Protein AF-0000000067870911 (afdb_homodimer)

Structure (mmCIF, N/CA/C/O backbone):
data_AF-0000000067870911-model_v1
#
loop_
_entity.id
_entity.type
_entity.pdbx_description
1 polymer 'Stimulated by Retinoic acid gene 6 protein-like isoform X3'
#
loop_
_atom_site.group_PDB
_atom_site.id
_atom_site.type_symbol
_atom_site.label_atom_id
_atom_site.label_alt_id
_atom_site.label_comp_id
_atom_site.label_asym_id
_atom_site.label_entity_id
_atom_site.label_seq_id
_atom_site.pdbx_PDB_ins_code
_atom_site.Cartn_x
_atom_site.Cartn_y
_atom_site.Cartn_z
_atom_site.occupancy
_atom_site.B_iso_or_equiv
_atom_site.auth_seq_id
_atom_site.auth_comp_id
_atom_site.auth_asym_id
_atom_site.auth_atom_id
_atom_site.pdbx_PDB_model_num
ATOM 1 N N . MET A 1 1 ? 31.891 -39.75 -17.062 1 38.81 1 MET A N 1
ATOM 2 C CA . MET A 1 1 ? 30.891 -39.281 -18.031 1 38.81 1 MET A CA 1
ATOM 3 C C . MET A 1 1 ? 29.5 -39.812 -17.656 1 38.81 1 MET A C 1
ATOM 5 O O . MET A 1 1 ? 29.344 -41 -17.328 1 38.81 1 MET A O 1
ATOM 9 N N . LYS A 1 2 ? 28.625 -38.875 -17.312 1 55.78 2 LYS A N 1
ATOM 10 C CA . LYS A 1 2 ? 27.281 -39.375 -16.984 1 55.78 2 LYS A CA 1
ATOM 11 C C . LYS A 1 2 ? 26.75 -40.281 -18.078 1 55.78 2 LYS A C 1
ATOM 13 O O . LYS A 1 2 ? 26.797 -39.938 -19.266 1 55.78 2 LYS A O 1
ATOM 18 N N . SER A 1 3 ? 26.828 -41.656 -17.906 1 57.19 3 SER A N 1
ATOM 19 C CA . SER A 1 3 ? 26.297 -42.594 -18.875 1 57.19 3 SER A CA 1
ATOM 20 C C . SER A 1 3 ? 24.922 -42.156 -19.391 1 57.19 3 SER A C 1
ATOM 22 O O . SER A 1 3 ? 24.625 -42.281 -20.594 1 57.19 3 SER A O 1
ATOM 24 N N . ILE A 1 4 ? 24.109 -41.656 -18.594 1 63.47 4 ILE A N 1
ATOM 25 C CA . ILE A 1 4 ? 22.797 -41.18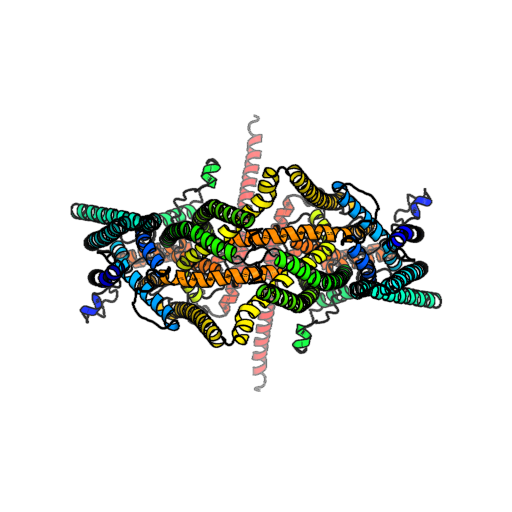8 -19.062 1 63.47 4 ILE A CA 1
ATOM 26 C C . ILE A 1 4 ? 22.75 -39.688 -19.078 1 63.47 4 ILE A C 1
ATOM 28 O O . ILE A 1 4 ? 22.969 -39.031 -18.031 1 63.47 4 ILE A O 1
ATOM 32 N N . ARG A 1 5 ? 22.844 -39.188 -20.203 1 72.69 5 ARG A N 1
ATOM 33 C CA . ARG A 1 5 ? 22.672 -37.75 -20.406 1 72.69 5 ARG A CA 1
ATOM 34 C C . ARG A 1 5 ? 21.203 -37.375 -20.391 1 72.69 5 ARG A C 1
ATOM 36 O O . ARG A 1 5 ? 20.469 -37.656 -21.328 1 72.69 5 ARG A O 1
ATOM 43 N N . MET A 1 6 ? 20.812 -36.875 -19.297 1 75.56 6 MET A N 1
ATOM 44 C CA . MET A 1 6 ? 19.422 -36.5 -19.109 1 75.56 6 MET A CA 1
ATOM 45 C C . MET A 1 6 ? 18.969 -35.531 -20.188 1 75.56 6 MET A C 1
ATOM 47 O O . MET A 1 6 ? 17.812 -35.531 -20.609 1 75.56 6 MET A O 1
ATOM 51 N N . ASP A 1 7 ? 19.859 -34.719 -20.734 1 75.88 7 ASP A N 1
ATOM 52 C CA . ASP A 1 7 ? 19.516 -33.75 -21.781 1 75.88 7 ASP A CA 1
ATOM 53 C C . ASP A 1 7 ? 19.141 -34.469 -23.078 1 75.88 7 ASP A C 1
ATOM 55 O O . ASP A 1 7 ? 18.156 -34.125 -23.719 1 75.88 7 ASP A O 1
ATOM 59 N N . LEU A 1 8 ? 19.922 -35.5 -23.359 1 78.19 8 LEU A N 1
ATOM 60 C CA . LEU A 1 8 ? 19.625 -36.25 -24.562 1 78.19 8 LEU A CA 1
ATOM 61 C C . LEU A 1 8 ? 18.344 -37.062 -24.375 1 78.19 8 LEU A C 1
ATOM 63 O O . LEU A 1 8 ? 17.562 -37.25 -25.328 1 78.19 8 LEU A O 1
ATOM 67 N N . PHE A 1 9 ? 18.172 -37.562 -23.172 1 85.06 9 PHE A N 1
ATOM 68 C CA . PHE A 1 9 ? 16.969 -38.344 -22.906 1 85.06 9 PHE A CA 1
ATOM 69 C C . PHE A 1 9 ? 15.719 -37.5 -23.094 1 85.06 9 PHE A C 1
ATOM 71 O O . PHE A 1 9 ? 14.727 -37.969 -23.656 1 85.06 9 PHE A O 1
ATOM 78 N N . VAL A 1 10 ? 15.781 -36.25 -22.672 1 81.94 10 VAL A N 1
ATOM 79 C CA . VAL A 1 10 ? 14.625 -35.375 -22.812 1 81.94 10 VAL A CA 1
ATOM 80 C C . VAL A 1 10 ? 14.352 -35.094 -24.281 1 81.94 10 VAL A C 1
ATOM 82 O O . VAL A 1 10 ? 13.195 -35.094 -24.719 1 81.94 10 VAL A O 1
ATOM 85 N N . HIS A 1 11 ? 15.375 -35 -25.125 1 84.31 11 HIS A N 1
ATOM 86 C CA . HIS A 1 11 ? 15.188 -34.781 -26.547 1 84.31 11 HIS A CA 1
ATOM 87 C C . HIS A 1 11 ? 14.656 -36.031 -27.25 1 84.31 11 HIS A C 1
ATOM 89 O O . HIS A 1 11 ? 13.781 -35.938 -28.109 1 84.31 11 HIS A O 1
ATOM 95 N N . VAL A 1 12 ? 15.109 -37.156 -26.75 1 86.75 12 VAL A N 1
ATOM 96 C CA . VAL A 1 12 ? 14.719 -38.406 -27.406 1 86.75 12 VAL A CA 1
ATOM 97 C C . VAL A 1 12 ? 13.32 -38.812 -26.938 1 86.75 12 VAL A C 1
ATOM 99 O O . VAL A 1 12 ? 12.594 -39.469 -27.672 1 86.75 12 VAL A O 1
ATOM 102 N N . SER A 1 13 ? 12.961 -38.406 -25.781 1 90.12 13 SER A N 1
ATOM 103 C CA . SER A 1 13 ? 11.648 -38.781 -25.25 1 90.12 13 SER A CA 1
ATOM 104 C C . SER A 1 13 ? 10.531 -38.094 -26.016 1 90.12 13 SER A C 1
ATOM 106 O O . SER A 1 13 ? 9.359 -38.438 -25.875 1 90.12 13 SER A O 1
ATOM 108 N N . LEU A 1 14 ? 10.898 -37.125 -26.953 1 91.69 14 LEU A N 1
ATOM 109 C CA . LEU A 1 14 ? 9.906 -36.438 -27.781 1 91.69 14 LEU A CA 1
ATOM 110 C C . LEU A 1 14 ? 9.25 -37.406 -28.75 1 91.69 14 LEU A C 1
ATOM 112 O O . LEU A 1 14 ? 8.055 -37.312 -29.031 1 91.69 14 LEU A O 1
ATOM 116 N N . ILE A 1 15 ? 9.938 -38.406 -29.141 1 92.5 15 ILE A N 1
ATOM 117 C CA . ILE A 1 15 ? 9.445 -39.344 -30.156 1 92.5 15 ILE A CA 1
ATOM 118 C C . ILE A 1 15 ? 8.352 -40.219 -29.562 1 92.5 15 ILE A C 1
ATOM 120 O O . ILE A 1 15 ? 7.215 -40.219 -30.047 1 92.5 15 ILE A O 1
ATOM 124 N N . PRO A 1 16 ? 8.664 -40.906 -28.469 1 93.25 16 PRO A N 1
ATOM 125 C CA . PRO A 1 16 ? 7.566 -41.688 -27.906 1 93.25 16 PRO A CA 1
ATOM 126 C C . PRO A 1 16 ? 6.406 -40.812 -27.422 1 93.25 16 PRO A C 1
ATOM 128 O O . PRO A 1 16 ? 5.254 -41.25 -27.453 1 93.25 16 PRO A O 1
ATOM 131 N N . ALA A 1 17 ? 6.656 -39.688 -26.984 1 94.19 17 ALA A N 1
ATOM 132 C CA . ALA A 1 17 ? 5.582 -38.812 -26.516 1 94.19 17 ALA A CA 1
ATOM 133 C C . ALA A 1 17 ? 4.625 -38.469 -27.641 1 94.19 17 ALA A C 1
ATOM 135 O O . ALA A 1 17 ? 3.404 -38.531 -27.469 1 94.19 17 ALA A O 1
ATOM 136 N N . VAL A 1 18 ? 5.164 -38.062 -28.812 1 93.75 18 VAL A N 1
ATOM 137 C CA . VAL A 1 18 ? 4.336 -37.719 -29.953 1 93.75 18 VAL A CA 1
ATOM 138 C C . VAL A 1 18 ? 3.613 -38.969 -30.469 1 93.75 18 VAL A C 1
ATOM 140 O O . VAL A 1 18 ? 2.441 -38.906 -30.859 1 93.75 18 VAL A O 1
ATOM 143 N N . LEU A 1 19 ? 4.211 -40.125 -30.406 1 93.5 19 LEU A N 1
ATOM 144 C CA . LEU A 1 19 ? 3.594 -41.344 -30.875 1 93.5 19 LEU A CA 1
ATOM 145 C C . LEU A 1 19 ? 2.412 -41.75 -29.984 1 93.5 19 LEU A C 1
ATOM 147 O O . LEU A 1 19 ? 1.354 -42.125 -30.484 1 93.5 19 LEU A O 1
ATOM 151 N N . ILE A 1 20 ? 2.625 -41.594 -28.719 1 93.19 20 ILE A N 1
ATOM 152 C CA . ILE A 1 20 ? 1.547 -41.938 -27.781 1 93.19 20 ILE A CA 1
ATOM 153 C C . ILE A 1 20 ? 0.384 -40.969 -27.984 1 93.19 20 ILE A C 1
ATOM 155 O O . ILE A 1 20 ? -0.781 -41.375 -27.969 1 93.19 20 ILE A O 1
ATOM 159 N N . THR A 1 21 ? 0.7 -39.688 -28.156 1 90.62 21 THR A N 1
ATOM 160 C CA . THR A 1 21 ? -0.348 -38.688 -28.328 1 90.62 21 THR A CA 1
ATOM 161 C C . THR A 1 21 ? -1.117 -38.938 -29.625 1 90.62 21 THR A C 1
ATOM 163 O O . THR A 1 21 ? -2.342 -38.812 -29.656 1 90.62 21 THR A O 1
ATOM 166 N N . VAL A 1 22 ? -0.418 -39.344 -30.656 1 89.5 22 VAL A N 1
ATOM 167 C CA . VAL A 1 22 ? -1.066 -39.594 -31.938 1 89.5 22 VAL A CA 1
ATOM 168 C C . VAL A 1 22 ? -1.899 -40.875 -31.844 1 89.5 22 VAL A C 1
ATOM 170 O O . VAL A 1 22 ? -3.006 -40.938 -32.375 1 89.5 22 VAL A O 1
ATOM 173 N N . LEU A 1 23 ? -1.433 -41.844 -31.109 1 90.06 23 LEU A N 1
ATOM 174 C CA . LEU A 1 23 ? -2.174 -43.062 -30.938 1 90.06 23 LEU A CA 1
ATOM 175 C C . LEU A 1 23 ? -3.467 -42.812 -30.156 1 90.06 23 LEU A C 1
ATOM 177 O O . LEU A 1 23 ? -4.52 -43.344 -30.531 1 90.06 23 LEU A O 1
ATOM 181 N N . LEU A 1 24 ? -3.312 -42.062 -29.141 1 89.75 24 LEU A N 1
ATOM 182 C CA . LEU A 1 24 ? -4.504 -41.781 -28.359 1 89.75 24 LEU A CA 1
ATOM 183 C C . LEU A 1 24 ? -5.484 -40.906 -29.156 1 89.75 24 LEU A C 1
ATOM 185 O O . LEU A 1 24 ? -6.699 -41.062 -29 1 89.75 24 LEU A O 1
ATOM 189 N N . SER A 1 25 ? -4.969 -40 -29.984 1 87.25 25 SER A N 1
ATOM 190 C CA . SER A 1 25 ? -5.828 -39.188 -30.844 1 87.25 25 SER A CA 1
ATOM 191 C C . SER A 1 25 ? -6.566 -40.031 -31.859 1 87.25 25 SER A C 1
ATOM 193 O O . SER A 1 25 ? -7.707 -39.75 -32.219 1 87.25 25 SER A O 1
ATOM 195 N N . TYR A 1 26 ? -5.945 -41.094 -32.219 1 83.88 26 TYR A N 1
ATOM 196 C CA . TYR A 1 26 ? -6.547 -41.969 -33.219 1 83.88 26 TYR A CA 1
ATOM 197 C C . TYR A 1 26 ? -7.691 -42.781 -32.594 1 83.88 26 TYR A C 1
ATOM 199 O O . TYR A 1 26 ? -8.719 -43 -33.25 1 83.88 26 TYR A O 1
ATOM 207 N N . VAL A 1 27 ? -7.555 -43.094 -31.375 1 82 27 VAL A N 1
ATOM 208 C CA . VAL A 1 27 ? -8.562 -43.906 -30.719 1 82 27 VAL A CA 1
ATOM 209 C C . VAL A 1 27 ? -9.75 -43.031 -30.297 1 82 27 VAL A C 1
ATOM 211 O O . VAL A 1 27 ? -10.883 -43.531 -30.234 1 82 27 VAL A O 1
ATOM 214 N N . GLN A 1 28 ? -9.438 -41.812 -29.969 1 76.12 28 GLN A N 1
ATOM 215 C CA . GLN A 1 28 ? -10.523 -40.938 -29.547 1 76.12 28 GLN A CA 1
ATOM 216 C C . GLN A 1 28 ? -11.391 -40.531 -30.734 1 76.12 28 GLN A C 1
ATOM 218 O O . GLN A 1 28 ? -10.898 -39.969 -31.703 1 76.12 28 GLN A O 1
ATOM 223 N N . ARG A 1 29 ? -12.586 -41.219 -30.922 1 61.47 29 ARG A N 1
ATOM 224 C CA . ARG A 1 29 ? -13.492 -41 -32.062 1 61.47 29 ARG A CA 1
ATOM 225 C C . ARG A 1 29 ? -14.164 -39.625 -31.953 1 61.47 29 ARG A C 1
ATOM 227 O O . ARG A 1 29 ? -14.484 -39.188 -30.844 1 61.47 29 ARG A O 1
ATOM 234 N N . ARG A 1 30 ? -13.914 -38.75 -32.906 1 59.59 30 ARG A N 1
ATOM 235 C CA . ARG A 1 30 ? -14.617 -37.469 -32.969 1 59.59 30 ARG A CA 1
ATOM 236 C C . ARG A 1 30 ? -16.125 -37.688 -32.906 1 59.59 30 ARG A C 1
ATOM 238 O O . ARG A 1 30 ? -16.656 -38.562 -33.562 1 59.59 30 ARG A O 1
ATOM 245 N N . ALA A 1 31 ? -16.703 -37.312 -31.719 1 53.41 31 ALA A N 1
ATOM 246 C CA . ALA A 1 31 ? -18.156 -37.375 -31.688 1 53.41 31 ALA A CA 1
ATOM 247 C C . ALA A 1 31 ? -18.766 -36.625 -32.875 1 53.41 31 ALA A C 1
ATOM 249 O O . ALA A 1 31 ? -18.578 -35.438 -33.031 1 53.41 31 ALA A O 1
ATOM 250 N N . SER A 1 32 ? -18.469 -36.969 -34.062 1 47.38 32 SER A N 1
ATOM 251 C CA . SER A 1 32 ? -19.094 -36.219 -35.156 1 47.38 32 SER A CA 1
ATOM 252 C C . SER A 1 32 ? -20.578 -36 -34.875 1 47.38 32 SER A C 1
ATOM 254 O O . SER A 1 32 ? -21.328 -36.938 -34.656 1 47.38 32 SER A O 1
ATOM 256 N N . LEU A 1 33 ? -20.875 -34.938 -34.188 1 45 33 LEU A N 1
ATOM 257 C CA . LEU A 1 33 ? -22.297 -34.594 -34.25 1 45 33 LEU A CA 1
ATOM 258 C C . LEU A 1 33 ? -22.859 -34.844 -35.625 1 45 33 LEU A C 1
ATOM 260 O O . LEU A 1 33 ? -23.984 -35.312 -35.781 1 45 33 LEU A O 1
ATOM 264 N N . LEU A 1 34 ? -22.438 -33.875 -36.719 1 43.34 34 LEU A N 1
ATOM 265 C CA . LEU A 1 34 ? -23.234 -33.719 -37.906 1 43.34 34 LEU A CA 1
ATOM 266 C C . LEU A 1 34 ? -23.109 -34.969 -38.812 1 43.34 34 LEU A C 1
ATOM 268 O O . LEU A 1 34 ? -22 -35.406 -39.125 1 43.34 34 LEU A O 1
ATOM 272 N N . LYS A 1 35 ? -24.125 -35.844 -38.906 1 41.19 35 LYS A N 1
ATOM 273 C CA . LYS A 1 35 ? -24.453 -36.844 -39.906 1 41.19 35 LYS A CA 1
ATOM 274 C C . LYS A 1 35 ? -23.891 -36.469 -41.281 1 41.19 35 LYS A C 1
ATOM 276 O O . LYS A 1 35 ? -23.641 -37.344 -42.094 1 41.19 35 LYS A O 1
ATOM 281 N N . THR A 1 36 ? -23.938 -35.125 -41.688 1 37.72 36 THR A N 1
ATOM 282 C CA . THR A 1 36 ? -23.812 -34.844 -43.125 1 37.72 36 THR A CA 1
ATOM 283 C C . THR A 1 36 ? -22.359 -35.031 -43.562 1 37.72 36 THR A C 1
ATOM 285 O O . THR A 1 36 ? -22.109 -35.25 -44.75 1 37.72 36 THR A O 1
ATOM 288 N N . THR A 1 37 ? -21.375 -34.469 -42.969 1 40.31 37 THR A N 1
ATOM 289 C CA . THR A 1 37 ? -20.109 -34.594 -43.719 1 40.31 37 THR A CA 1
ATOM 290 C C . THR A 1 37 ? -19.531 -35.969 -43.594 1 40.31 37 THR A C 1
ATOM 292 O O . THR A 1 37 ? -18.812 -36.281 -42.625 1 40.31 37 THR A O 1
ATOM 295 N N . ASP A 1 38 ? -20.156 -37.062 -43.781 1 40.19 38 ASP A N 1
ATOM 296 C CA . ASP A 1 38 ? -19.859 -38.5 -43.938 1 40.19 38 ASP A CA 1
ATOM 297 C C . ASP A 1 38 ? -18.656 -38.688 -44.844 1 40.19 38 ASP A C 1
ATOM 299 O O . ASP A 1 38 ? -18.266 -39.844 -45.125 1 40.19 38 ASP A O 1
ATOM 303 N N . LYS A 1 39 ? -18.297 -37.781 -45.75 1 41.12 39 LYS A N 1
ATOM 304 C CA . LYS A 1 39 ? -17.531 -38.344 -46.844 1 41.12 39 LYS A CA 1
ATOM 305 C C . LYS A 1 39 ? -16.094 -38.625 -46.438 1 41.12 39 LYS A C 1
ATOM 307 O O . LYS A 1 39 ? -15.438 -39.5 -47.031 1 41.12 39 LYS A O 1
ATOM 312 N N . LEU A 1 40 ? -15.266 -37.594 -46.125 1 42.31 40 LEU A N 1
ATOM 313 C CA . LEU A 1 40 ? -13.867 -38 -46.062 1 42.31 40 LEU A CA 1
ATOM 314 C C . LEU A 1 40 ? -13.57 -38.812 -44.812 1 42.31 40 LEU A C 1
ATOM 316 O O . LEU A 1 40 ? -13.852 -38.375 -43.719 1 42.31 40 LEU A O 1
ATOM 320 N N . PRO A 1 41 ? -13.25 -40.125 -44.906 1 43.28 41 PRO A N 1
ATOM 321 C CA . PRO A 1 41 ? -13.031 -41.125 -43.844 1 43.28 41 PRO A CA 1
ATOM 322 C C . PRO A 1 41 ? -12.016 -40.656 -42.812 1 43.28 41 PRO A C 1
ATOM 324 O O . PRO A 1 41 ? -12.109 -41.031 -41.625 1 43.28 41 PRO A O 1
ATOM 327 N N . LEU A 1 42 ? -10.844 -40.188 -43.344 1 45 42 LEU A N 1
ATOM 328 C CA . LEU A 1 42 ? -9.719 -39.875 -42.469 1 45 42 LEU A CA 1
ATOM 329 C C . LEU A 1 42 ? -10.094 -38.781 -41.469 1 45 42 LEU A C 1
ATOM 331 O O . LEU A 1 42 ? -9.453 -38.656 -40.438 1 45 42 LEU A O 1
ATOM 335 N N . SER A 1 43 ? -10.734 -37.75 -41.938 1 48.16 43 SER A N 1
ATOM 336 C CA . SER A 1 43 ? -11.023 -36.5 -41.25 1 48.16 43 SER A CA 1
ATOM 337 C C . SER A 1 43 ? -11.828 -36.719 -40 1 48.16 43 SER A C 1
ATOM 339 O O . SER A 1 43 ? -11.844 -35.875 -39.094 1 48.16 43 SER A O 1
ATOM 341 N N . LYS A 1 44 ? -12.594 -37.906 -39.844 1 52 44 LYS A N 1
ATOM 342 C CA . LYS A 1 44 ? -13.5 -38.25 -38.75 1 52 44 LYS A CA 1
ATOM 343 C C . LYS A 1 44 ? -12.734 -38.875 -37.594 1 52 44 LYS A C 1
ATOM 345 O O . LYS A 1 44 ? -13.297 -39.062 -36.5 1 52 44 LYS A O 1
ATOM 350 N N . LYS A 1 45 ? -11.391 -39.219 -37.844 1 58.5 45 LYS A N 1
ATOM 351 C CA . LYS A 1 45 ? -10.859 -40.219 -36.906 1 58.5 45 LYS A CA 1
ATOM 352 C C . LYS A 1 45 ? -10.023 -39.562 -35.812 1 58.5 45 LYS A C 1
ATOM 354 O O . LYS A 1 45 ? -10 -40.031 -34.688 1 58.5 45 LYS A O 1
ATOM 359 N N . PHE A 1 46 ? -9.258 -38.406 -36.156 1 63.59 46 PHE A N 1
ATOM 360 C CA . PHE A 1 46 ? -8.383 -37.969 -35.094 1 63.59 46 PHE A CA 1
ATOM 361 C C . PHE A 1 46 ? -9.086 -36.938 -34.219 1 63.59 46 PHE A C 1
ATOM 363 O O . PHE A 1 46 ? -9.594 -35.938 -34.719 1 63.59 46 PHE A O 1
ATOM 370 N N . GLY A 1 47 ? -9.32 -37.375 -33.094 1 73.12 47 GLY A N 1
ATOM 371 C CA . GLY A 1 47 ? -9.859 -36.438 -32.094 1 73.12 47 GLY A CA 1
ATOM 372 C C . GLY A 1 47 ? -8.781 -35.688 -31.344 1 73.12 47 GLY A C 1
ATOM 373 O O . GLY A 1 47 ? -7.629 -36.094 -31.297 1 73.12 47 GLY A O 1
ATOM 374 N N . ILE A 1 48 ? -8.992 -34.5 -31 1 77.44 48 ILE A N 1
ATOM 375 C CA . ILE A 1 48 ? -8.062 -33.688 -30.203 1 77.44 48 ILE A CA 1
ATOM 376 C C . ILE A 1 48 ? -8.055 -34.219 -28.75 1 77.44 48 ILE A C 1
ATOM 378 O O . ILE A 1 48 ? -9.109 -34.344 -28.125 1 77.44 48 ILE A O 1
ATOM 382 N N . VAL A 1 49 ? -6.871 -34.625 -28.391 1 81.69 49 VAL A N 1
ATOM 383 C CA . VAL A 1 49 ? -6.699 -35.125 -27.031 1 81.69 49 VAL A CA 1
ATOM 384 C C . VAL A 1 49 ? -6.602 -33.938 -26.062 1 81.69 49 VAL A C 1
ATOM 386 O O . VAL A 1 49 ? -5.953 -32.938 -26.359 1 81.69 49 VAL A O 1
ATOM 389 N N . VAL A 1 50 ? -7.383 -34 -25.078 1 83.94 50 VAL A N 1
ATOM 390 C CA . VAL A 1 50 ? -7.344 -32.969 -24.047 1 83.94 50 VAL A CA 1
ATOM 391 C C . VAL A 1 50 ? -6.523 -33.469 -22.844 1 83.94 50 VAL A C 1
ATOM 393 O O . VAL A 1 50 ? -6.832 -34.5 -22.266 1 83.94 50 VAL A O 1
ATOM 396 N N . PRO A 1 51 ? -5.426 -32.781 -22.609 1 83.94 51 PRO A N 1
ATOM 397 C CA . PRO A 1 51 ? -4.598 -33.25 -21.484 1 83.94 51 PRO A CA 1
ATOM 398 C C . PRO A 1 51 ? -5.277 -33.031 -20.141 1 83.94 51 PRO A C 1
ATOM 400 O O . PRO A 1 51 ? -5.328 -33.969 -19.328 1 83.94 51 PRO A O 1
ATOM 403 N N . VAL A 1 52 ? -5.699 -31.922 -19.828 1 82.56 52 VAL A N 1
ATOM 404 C CA . VAL A 1 52 ? -6.301 -31.641 -18.531 1 82.56 52 VAL A CA 1
ATOM 405 C C . VAL A 1 52 ? -7.422 -30.625 -18.703 1 82.56 52 VAL A C 1
ATOM 407 O O . VAL A 1 52 ? -7.285 -29.656 -19.453 1 82.56 52 VAL A O 1
ATOM 410 N N . ASN A 1 53 ? -8.484 -30.953 -18.141 1 80.56 53 ASN A N 1
ATOM 411 C CA . ASN A 1 53 ? -9.562 -29.984 -18.047 1 80.56 53 ASN A CA 1
ATOM 412 C C . ASN A 1 53 ? -9.438 -29.125 -16.781 1 80.56 53 ASN A C 1
ATOM 414 O O . ASN A 1 53 ? -9.758 -29.578 -15.688 1 80.56 53 ASN A O 1
ATOM 418 N N . PHE A 1 54 ? -9.109 -27.891 -16.938 1 79.56 54 PHE A N 1
ATOM 419 C CA . PHE A 1 54 ? -8.867 -27 -15.812 1 79.56 54 PHE A CA 1
ATOM 420 C C . PHE A 1 54 ? -10.172 -26.375 -15.328 1 79.56 54 PHE A C 1
ATOM 422 O O . PHE A 1 54 ? -10.234 -25.859 -14.211 1 79.56 54 PHE A O 1
ATOM 429 N N . ILE A 1 55 ? -11.18 -26.281 -15.977 1 76.75 55 ILE A N 1
ATOM 430 C CA . ILE A 1 55 ? -12.367 -25.516 -15.633 1 76.75 55 ILE A CA 1
ATOM 431 C C . ILE A 1 55 ? -13.344 -26.391 -14.844 1 76.75 55 ILE A C 1
ATOM 433 O O . ILE A 1 55 ? -13.828 -25.984 -13.781 1 76.75 55 ILE A O 1
ATOM 437 N N . SER A 1 56 ? -13.711 -27.547 -15.289 1 71.31 56 SER A N 1
ATOM 438 C CA . SER A 1 56 ? -14.828 -28.266 -14.68 1 71.31 56 SER A CA 1
ATOM 439 C C . SER A 1 56 ? -14.438 -29.703 -14.344 1 71.31 56 SER A C 1
ATOM 441 O O . SER A 1 56 ? -15.25 -30.625 -14.469 1 71.31 56 SER A O 1
ATOM 443 N N . SER A 1 57 ? -13.133 -29.797 -13.906 1 75.44 57 SER A N 1
ATOM 444 C CA . SER A 1 57 ? -12.789 -31.188 -13.578 1 75.44 57 SER A CA 1
ATOM 445 C C . SER A 1 57 ? -12.539 -31.359 -12.086 1 75.44 57 SER A C 1
ATOM 447 O O . SER A 1 57 ? -11.836 -30.547 -11.469 1 75.44 57 SER A O 1
ATOM 449 N N . TYR A 1 58 ? -13.328 -32.375 -11.57 1 74.12 58 TYR A N 1
ATOM 450 C CA . TYR A 1 58 ? -13.203 -32.625 -10.141 1 74.12 58 TYR A CA 1
ATOM 451 C C . TYR A 1 58 ? -12.766 -34.062 -9.875 1 74.12 58 TYR A C 1
ATOM 453 O O . TYR A 1 58 ? -12.672 -34.5 -8.719 1 74.12 58 TYR A O 1
ATOM 461 N N . SER A 1 59 ? -12.445 -34.75 -10.984 1 79.12 59 SER A N 1
ATOM 462 C CA . SER A 1 59 ? -12.031 -36.156 -10.781 1 79.12 59 SER A CA 1
ATOM 463 C C . SER A 1 59 ? -10.523 -36.312 -10.953 1 79.12 59 SER A C 1
ATOM 465 O O . SER A 1 59 ? -9.891 -35.531 -11.672 1 79.12 59 SER A O 1
ATOM 467 N N . ASN A 1 60 ? -9.891 -37.25 -10.367 1 82.44 60 ASN A N 1
ATOM 468 C CA . ASN A 1 60 ? -8.461 -37.531 -10.43 1 82.44 60 ASN A CA 1
ATOM 469 C C . ASN A 1 60 ? -7.625 -36.25 -10.273 1 82.44 60 ASN A C 1
ATOM 471 O O . ASN A 1 60 ? -6.672 -36.062 -11.023 1 82.44 60 ASN A O 1
ATOM 475 N N . ARG A 1 61 ? -7.996 -35.469 -9.352 1 87.5 61 ARG A N 1
ATOM 476 C CA . ARG A 1 61 ? -7.332 -34.156 -9.188 1 87.5 61 ARG A CA 1
ATOM 477 C C . ARG A 1 61 ? -5.902 -34.344 -8.688 1 87.5 61 ARG A C 1
ATOM 479 O O . ARG A 1 61 ? -4.988 -33.656 -9.164 1 87.5 61 ARG A O 1
ATOM 486 N N . TRP A 1 62 ? -5.676 -35.281 -7.852 1 89.56 62 TRP A N 1
ATOM 487 C CA . TRP A 1 62 ? -4.352 -35.5 -7.266 1 89.56 62 TRP A CA 1
ATOM 488 C C . TRP A 1 62 ? -3.406 -36.156 -8.266 1 89.56 62 TRP A C 1
ATOM 490 O O . TRP A 1 62 ? -2.195 -35.906 -8.234 1 89.56 62 TRP A O 1
ATOM 500 N N . SER A 1 63 ? -4 -36.969 -9.18 1 92.31 63 SER A N 1
ATOM 501 C CA . SER A 1 63 ? -3.168 -37.562 -10.211 1 92.31 63 SER A CA 1
ATOM 502 C C . SER A 1 63 ? -2.666 -36.531 -11.203 1 92.31 63 SER A C 1
ATOM 504 O O . SER A 1 63 ? -1.512 -36.594 -11.633 1 92.31 63 SER A O 1
ATOM 506 N N . PHE A 1 64 ? -3.518 -35.625 -11.469 1 92 64 PHE A N 1
ATOM 507 C CA . PHE A 1 64 ? -3.08 -34.531 -12.344 1 92 64 PHE A CA 1
ATOM 508 C C . PHE A 1 64 ? -2.049 -33.656 -11.648 1 92 64 PHE A C 1
ATOM 510 O O . PHE A 1 64 ? -1.121 -33.156 -12.289 1 92 64 PHE A O 1
ATOM 517 N N . GLY A 1 65 ? -2.246 -33.469 -10.336 1 91.44 65 GLY A N 1
ATOM 518 C CA . GLY A 1 65 ? -1.248 -32.75 -9.57 1 91.44 65 GLY A CA 1
ATOM 519 C C . GLY A 1 65 ? 0.101 -33.438 -9.531 1 91.44 65 GLY A C 1
ATOM 520 O O . GLY A 1 65 ? 1.142 -32.781 -9.656 1 91.44 65 GLY A O 1
ATOM 521 N N . ALA A 1 66 ? 0.077 -34.719 -9.438 1 93.38 66 ALA A N 1
ATOM 522 C CA . ALA A 1 66 ? 1.315 -35.469 -9.422 1 93.38 66 ALA A CA 1
ATOM 523 C C . ALA A 1 66 ? 1.984 -35.469 -10.797 1 93.38 66 ALA A C 1
ATOM 525 O O . ALA A 1 66 ? 3.213 -35.469 -10.891 1 93.38 66 ALA A O 1
ATOM 526 N N . ALA A 1 67 ? 1.165 -35.469 -11.836 1 92.88 67 ALA A N 1
ATOM 527 C CA . ALA A 1 67 ? 1.735 -35.406 -13.18 1 92.88 67 ALA A CA 1
ATOM 528 C C . ALA A 1 67 ? 2.465 -34.062 -13.391 1 92.88 67 ALA A C 1
ATOM 530 O O . ALA A 1 67 ? 3.551 -34.031 -13.977 1 92.88 67 ALA A O 1
ATOM 531 N N . CYS A 1 68 ? 1.895 -33.031 -12.898 1 90.5 68 CYS A N 1
ATOM 532 C CA . CYS A 1 68 ? 2.551 -31.734 -13 1 90.5 68 CYS A CA 1
ATOM 533 C C . CYS A 1 68 ? 3.781 -31.672 -12.109 1 90.5 68 CYS A C 1
ATOM 535 O O . CYS A 1 68 ? 4.773 -31.016 -12.453 1 90.5 68 CYS A O 1
ATOM 537 N N . GLY A 1 69 ? 3.682 -32.281 -11.008 1 89.25 69 GLY A N 1
ATOM 538 C CA . GLY A 1 69 ? 4.82 -32.312 -10.102 1 89.25 69 GLY A CA 1
ATOM 539 C C . GLY A 1 69 ? 6.016 -33.062 -10.68 1 89.25 69 GLY A C 1
ATOM 540 O O . GLY A 1 69 ? 7.16 -32.688 -10.414 1 89.25 69 GLY A O 1
ATOM 541 N N . ALA A 1 70 ? 5.77 -34 -11.492 1 89.44 70 ALA A N 1
ATOM 542 C CA . ALA A 1 70 ? 6.852 -34.75 -12.125 1 89.44 70 ALA A CA 1
ATOM 543 C C . ALA A 1 70 ? 7.613 -33.875 -13.125 1 89.44 70 ALA A C 1
ATOM 545 O O . ALA A 1 70 ? 8.797 -34.125 -13.391 1 89.44 70 ALA A O 1
ATOM 546 N N . THR A 1 71 ? 6.938 -32.875 -13.633 1 84.5 71 THR A N 1
ATOM 547 C CA . THR A 1 71 ? 7.547 -31.984 -14.625 1 84.5 71 THR A CA 1
ATOM 548 C C . THR A 1 71 ? 8.273 -30.828 -13.945 1 84.5 71 THR A C 1
ATOM 550 O O . THR A 1 71 ? 9.133 -30.188 -14.562 1 84.5 71 THR A O 1
ATOM 553 N N . ALA A 1 72 ? 8.039 -30.609 -12.695 1 80.19 72 ALA A N 1
ATOM 554 C CA . ALA A 1 72 ? 8.445 -29.359 -12.039 1 80.19 72 ALA A CA 1
ATOM 555 C C . ALA A 1 72 ? 9.961 -29.266 -11.938 1 80.19 72 ALA A C 1
ATOM 557 O O . ALA A 1 72 ? 10.539 -28.188 -12.148 1 80.19 72 ALA A O 1
ATOM 558 N N . THR A 1 73 ? 10.625 -30.391 -11.734 1 76.38 73 THR A N 1
ATOM 559 C CA . THR A 1 73 ? 12.078 -30.328 -11.57 1 76.38 73 THR A CA 1
ATOM 560 C C . THR A 1 73 ? 12.758 -30.062 -12.914 1 76.38 73 THR A C 1
ATOM 562 O O . THR A 1 73 ? 13.727 -29.297 -12.977 1 76.38 73 THR A O 1
ATOM 565 N N . THR A 1 74 ? 12.164 -30.609 -13.945 1 76.25 74 THR A N 1
ATOM 566 C CA . THR A 1 74 ? 12.742 -30.375 -15.266 1 76.25 74 THR A CA 1
ATOM 567 C C . THR A 1 74 ? 12.531 -28.922 -15.703 1 76.25 74 THR A C 1
ATOM 569 O O . THR A 1 74 ? 13.414 -28.328 -16.312 1 76.25 74 THR A O 1
ATOM 572 N N . VAL A 1 75 ? 11.453 -28.422 -15.352 1 75.62 75 VAL A N 1
ATOM 573 C CA . VAL A 1 75 ? 11.172 -27.031 -15.711 1 75.62 75 VAL A CA 1
ATOM 574 C C . VAL A 1 75 ? 12.055 -26.094 -14.898 1 75.62 75 VAL A C 1
ATOM 576 O O . VAL A 1 75 ? 12.547 -25.094 -15.414 1 75.62 75 VAL A O 1
ATOM 579 N N . PHE A 1 76 ? 12.25 -26.484 -13.719 1 73.31 76 PHE A N 1
ATOM 580 C CA . PHE A 1 76 ? 13.094 -25.672 -12.852 1 73.31 76 PHE A CA 1
ATOM 581 C C . PHE A 1 76 ? 14.531 -25.656 -13.375 1 73.31 76 PHE A C 1
ATOM 583 O O . PHE A 1 76 ? 15.18 -24.609 -13.375 1 73.31 76 PHE A O 1
ATOM 590 N N . LEU A 1 77 ? 15.039 -26.734 -13.883 1 69.94 77 LEU A N 1
ATOM 591 C CA . LEU A 1 77 ? 16.406 -26.859 -14.367 1 69.94 77 LEU A CA 1
ATOM 592 C C . LEU A 1 77 ? 16.578 -26.156 -15.711 1 69.94 77 LEU A C 1
ATOM 594 O O . LEU A 1 77 ? 17.672 -25.719 -16.062 1 69.94 77 LEU A O 1
ATOM 598 N N . LEU A 1 78 ? 15.43 -26.047 -16.406 1 68.56 78 LEU A N 1
ATOM 599 C CA . LEU A 1 78 ? 15.453 -25.312 -17.656 1 68.56 78 LEU A CA 1
ATOM 600 C C . LEU A 1 78 ? 15.734 -23.828 -17.438 1 68.56 78 LEU A C 1
ATOM 602 O O . LEU A 1 78 ? 16.453 -23.203 -18.219 1 68.56 78 LEU A O 1
ATOM 606 N N . PHE A 1 79 ? 15.273 -23.344 -16.281 1 62.97 79 PHE A N 1
ATOM 607 C CA . PHE A 1 79 ? 15.398 -21.906 -16.047 1 62.97 79 PHE A CA 1
ATOM 608 C C . PHE A 1 79 ? 16.703 -21.594 -15.312 1 62.97 79 PHE A C 1
ATOM 610 O O . PHE A 1 79 ? 17.188 -20.469 -15.367 1 62.97 79 PHE A O 1
ATOM 617 N N . PHE A 1 80 ? 17.156 -22.594 -14.586 1 58.69 80 PHE A N 1
ATOM 618 C CA . PHE A 1 80 ? 18.391 -22.359 -13.844 1 58.69 80 PHE A CA 1
ATOM 619 C C . PHE A 1 80 ? 19.594 -22.984 -14.555 1 58.69 80 PHE A C 1
ATOM 621 O O . PHE A 1 80 ? 19.828 -24.188 -14.406 1 58.69 80 PHE A O 1
ATOM 628 N N . ASN A 1 81 ? 20.125 -22.359 -15.617 1 55.97 81 ASN A N 1
ATOM 629 C CA . ASN A 1 81 ? 21.281 -22.5 -16.484 1 55.97 81 ASN A CA 1
ATOM 630 C C . ASN A 1 81 ? 21.688 -23.969 -16.656 1 55.97 81 ASN A C 1
ATOM 632 O O . ASN A 1 81 ? 22.625 -24.266 -17.391 1 55.97 81 ASN A O 1
ATOM 636 N N . GLU A 1 82 ? 21.219 -24.828 -15.875 1 52.03 82 GLU A N 1
ATOM 637 C CA . GLU A 1 82 ? 21.859 -26.094 -16.203 1 52.03 82 GLU A CA 1
ATOM 638 C C . GLU A 1 82 ? 21.5 -26.547 -17.609 1 52.03 82 GLU A C 1
ATOM 640 O O . GLU A 1 82 ? 22.344 -27.078 -18.328 1 52.03 82 GLU A O 1
ATOM 645 N N . TYR A 1 83 ? 20.297 -26.344 -17.922 1 49.69 83 TYR A N 1
ATOM 646 C CA . TYR A 1 83 ? 19.891 -26.812 -19.25 1 49.69 83 TYR A CA 1
ATOM 647 C C . TYR A 1 83 ? 19.969 -25.703 -20.281 1 49.69 83 TYR A C 1
ATOM 649 O O . TYR A 1 83 ? 19.266 -25.734 -21.297 1 49.69 83 TYR A O 1
ATOM 657 N N . SER A 1 84 ? 20.562 -24.547 -19.891 1 53.06 84 SER A N 1
ATOM 658 C CA . SER A 1 84 ? 20.766 -23.453 -20.844 1 53.06 84 SER A CA 1
ATOM 659 C C . SER A 1 84 ? 21.328 -23.984 -22.156 1 53.06 84 SER A C 1
ATOM 661 O O . SER A 1 84 ? 21.031 -23.438 -23.219 1 53.06 84 SER A O 1
ATOM 663 N N . ASN A 1 85 ? 22.125 -25 -21.984 1 54.5 85 ASN A N 1
ATOM 664 C CA . ASN A 1 85 ? 22.703 -25.531 -23.203 1 54.5 85 ASN A CA 1
ATOM 665 C C . ASN A 1 85 ? 21.828 -26.625 -23.828 1 54.5 85 ASN A C 1
ATOM 667 O O . ASN A 1 85 ? 22.344 -27.562 -24.438 1 54.5 85 ASN A O 1
ATOM 671 N N . TYR A 1 86 ? 20.594 -26.578 -23.391 1 57.22 86 TYR A N 1
ATOM 672 C CA . TYR A 1 86 ? 19.641 -27.562 -23.906 1 57.22 86 TYR A CA 1
ATOM 673 C C . TYR A 1 86 ? 19.734 -27.672 -25.422 1 57.22 86 TYR A C 1
ATOM 675 O O . TYR A 1 86 ? 19.797 -28.781 -25.969 1 57.22 86 TYR A O 1
ATOM 683 N N . PHE A 1 87 ? 19.672 -26.469 -26.094 1 59.78 87 PHE A N 1
ATOM 684 C CA . PHE A 1 87 ? 19.922 -26.469 -27.516 1 59.78 87 PHE A CA 1
ATOM 685 C C . PHE A 1 87 ? 21.312 -25.906 -27.828 1 59.78 87 PHE A C 1
ATOM 687 O O . PHE A 1 87 ? 21.703 -24.859 -27.281 1 59.78 87 PHE A O 1
ATOM 694 N N . ASN A 1 88 ? 22.312 -26.688 -27.719 1 57 88 ASN A N 1
ATOM 695 C CA . ASN A 1 88 ? 23.672 -26.25 -28.031 1 57 88 ASN A CA 1
ATOM 696 C C . ASN A 1 88 ? 23.688 -25.141 -29.078 1 57 88 ASN A C 1
ATOM 698 O O . ASN A 1 88 ? 24.375 -25.234 -30.094 1 57 88 ASN A O 1
ATOM 702 N N . PHE A 1 89 ? 22.625 -24.375 -29.172 1 56.25 89 PHE A N 1
ATOM 703 C CA . PHE A 1 89 ? 22.688 -23.312 -30.172 1 56.25 89 PHE A CA 1
ATOM 704 C C . PHE A 1 89 ? 23.453 -22.109 -29.656 1 56.25 89 PHE A C 1
ATOM 706 O O . PHE A 1 89 ? 23.234 -21.672 -28.531 1 56.25 89 PHE A O 1
ATOM 713 N N . THR A 1 90 ? 24.578 -21.938 -29.953 1 61.28 90 THR A N 1
ATOM 714 C CA . THR A 1 90 ? 25.25 -20.656 -29.719 1 61.28 90 THR A CA 1
ATOM 715 C C . THR A 1 90 ? 24.344 -19.5 -30.141 1 61.28 90 THR A C 1
ATOM 717 O O . THR A 1 90 ? 24.422 -19.016 -31.281 1 61.28 90 THR A O 1
ATOM 720 N N . ALA A 1 91 ? 23.078 -19.422 -29.672 1 63.75 91 ALA A N 1
ATOM 721 C CA . ALA A 1 91 ? 22.156 -18.375 -30.109 1 63.75 91 ALA A CA 1
ATOM 722 C C . ALA A 1 91 ? 22.547 -17.031 -29.547 1 63.75 91 ALA A C 1
ATOM 724 O O . ALA A 1 91 ? 23.078 -16.938 -28.438 1 63.75 91 ALA A O 1
ATOM 725 N N . PRO A 1 92 ? 22.656 -16.109 -30.469 1 72.31 92 PRO A N 1
ATOM 726 C CA . PRO A 1 92 ? 22.906 -14.75 -30 1 72.31 92 PRO A CA 1
ATOM 727 C C . PRO A 1 92 ? 22.016 -14.367 -28.812 1 72.31 92 PRO A C 1
ATOM 729 O O . PRO A 1 92 ? 20.969 -14.977 -28.594 1 72.31 92 PRO A O 1
ATOM 732 N N . PRO A 1 93 ? 22.5 -13.578 -27.953 1 71.31 93 PRO A N 1
ATOM 733 C CA . PRO A 1 93 ? 21.797 -13.219 -26.719 1 71.31 93 PRO A CA 1
ATOM 734 C C . PRO A 1 93 ? 20.359 -12.773 -26.969 1 71.31 93 PRO A C 1
ATOM 736 O O . PRO A 1 93 ? 19.484 -12.977 -26.109 1 71.31 93 PRO A O 1
ATOM 739 N N . TRP A 1 94 ? 20.062 -12.312 -28.203 1 70.12 94 TRP A N 1
ATOM 740 C CA . TRP A 1 94 ? 18.703 -11.867 -28.469 1 70.12 94 TRP A CA 1
ATOM 741 C C . TRP A 1 94 ? 17.781 -13.055 -28.703 1 70.12 94 TRP A C 1
ATOM 743 O O . TRP A 1 94 ? 16.562 -12.961 -28.484 1 70.12 94 TRP A O 1
ATOM 753 N N . ALA A 1 95 ? 18.297 -14.133 -29.078 1 74.06 95 ALA A N 1
ATOM 754 C CA . ALA A 1 95 ? 17.5 -15.305 -29.422 1 74.06 95 ALA A CA 1
ATOM 755 C C . ALA A 1 95 ? 17.344 -16.234 -28.219 1 74.06 95 ALA A C 1
ATOM 757 O O . ALA A 1 95 ? 16.641 -17.25 -28.297 1 74.06 95 ALA A O 1
ATOM 758 N N . LYS A 1 96 ? 17.953 -15.812 -27.156 1 72.94 96 LYS A N 1
ATOM 759 C CA . LYS A 1 96 ? 17.906 -16.688 -25.984 1 72.94 96 LYS A CA 1
ATOM 760 C C . LYS A 1 96 ? 16.484 -16.797 -25.453 1 72.94 96 LYS A C 1
ATOM 762 O O . LYS A 1 96 ? 16.062 -17.875 -25 1 72.94 96 LYS A O 1
ATOM 767 N N . ALA A 1 97 ? 15.711 -15.781 -25.562 1 72.69 97 ALA A N 1
ATOM 768 C CA . ALA A 1 97 ? 14.336 -15.836 -25.094 1 72.69 97 ALA A CA 1
ATOM 769 C C . ALA A 1 97 ? 13.5 -16.797 -25.938 1 72.69 97 ALA A C 1
ATOM 771 O O . ALA A 1 97 ? 12.641 -17.5 -25.422 1 72.69 97 ALA A O 1
ATOM 772 N N . LEU A 1 98 ? 13.781 -16.859 -27.156 1 74.31 98 LEU A N 1
ATOM 773 C CA . LEU A 1 98 ? 13.055 -17.75 -28.047 1 74.31 98 LEU A CA 1
ATOM 774 C C . LEU A 1 98 ? 13.477 -19.203 -27.828 1 74.31 98 LEU A C 1
ATOM 776 O O . LEU A 1 98 ? 12.664 -20.125 -27.969 1 74.31 98 LEU A O 1
ATOM 780 N N . VAL A 1 99 ? 14.75 -19.281 -27.469 1 77 99 VAL A N 1
ATOM 781 C CA . VAL A 1 99 ? 15.227 -20.625 -27.172 1 77 99 VAL A CA 1
ATOM 782 C C . VAL A 1 99 ? 14.578 -21.141 -25.891 1 77 99 VAL A C 1
ATOM 784 O O . VAL A 1 99 ? 14.242 -22.328 -25.797 1 77 99 VAL A O 1
ATOM 787 N N . TYR A 1 100 ? 14.297 -20.281 -25 1 75 100 TYR A N 1
ATOM 788 C CA . TYR A 1 100 ? 13.609 -20.703 -23.781 1 75 100 TYR A CA 1
ATOM 789 C C . TYR A 1 100 ? 12.164 -21.078 -24.062 1 75 100 TYR A C 1
ATOM 791 O O . TYR A 1 100 ? 11.641 -22.031 -23.484 1 75 100 TYR A O 1
ATOM 799 N N . LEU A 1 101 ? 11.562 -20.375 -24.953 1 75.44 101 LEU A N 1
ATOM 800 C CA . LEU A 1 101 ? 10.195 -20.703 -25.328 1 75.44 101 LEU A CA 1
ATOM 801 C C . LEU A 1 101 ? 10.125 -22.047 -26.031 1 75.44 101 LEU A C 1
ATOM 803 O O . LEU A 1 101 ? 9.219 -22.859 -25.766 1 75.44 101 LEU A O 1
ATOM 807 N N . LEU A 1 102 ? 11.125 -22.281 -26.797 1 78.12 102 LEU A N 1
ATOM 808 C CA . LEU A 1 102 ? 11.156 -23.547 -27.516 1 78.12 102 LEU A CA 1
ATOM 809 C C . LEU A 1 102 ? 11.453 -24.703 -26.578 1 78.12 102 LEU A C 1
ATOM 811 O O . LEU A 1 102 ? 10.891 -25.797 -26.734 1 78.12 102 LEU A O 1
ATOM 815 N N . SER A 1 103 ? 12.336 -24.438 -25.703 1 79.06 103 SER A N 1
ATOM 816 C CA . SER A 1 103 ? 12.648 -25.484 -24.719 1 79.06 103 SER A CA 1
ATOM 817 C C . SER A 1 103 ? 11.453 -25.766 -23.828 1 79.06 103 SER A C 1
ATOM 819 O O . SER A 1 103 ? 11.203 -26.922 -23.453 1 79.06 103 SER A O 1
ATOM 821 N N . ALA A 1 104 ? 10.711 -24.781 -23.484 1 78.81 104 ALA A N 1
ATOM 822 C CA . ALA A 1 104 ? 9.523 -24.969 -22.656 1 78.81 104 ALA A CA 1
ATOM 823 C C . ALA A 1 104 ? 8.453 -25.75 -23.406 1 78.81 104 ALA A C 1
ATOM 825 O O . ALA A 1 104 ? 7.758 -26.594 -22.828 1 78.81 104 ALA A O 1
ATOM 826 N N . LEU A 1 105 ? 8.328 -25.547 -24.641 1 82.12 105 LEU A N 1
ATOM 827 C CA . LEU A 1 105 ? 7.363 -26.266 -25.469 1 82.12 105 LEU A CA 1
ATOM 828 C C . LEU A 1 105 ? 7.762 -27.734 -25.594 1 82.12 105 LEU A C 1
ATOM 830 O O . LEU A 1 105 ? 6.906 -28.625 -25.594 1 82.12 105 LEU A O 1
ATOM 834 N N . GLU A 1 106 ? 9.039 -27.906 -25.672 1 84.56 106 GLU A N 1
ATOM 835 C CA . GLU A 1 106 ? 9.508 -29.281 -25.781 1 84.56 106 GLU A CA 1
ATOM 836 C C . GLU A 1 106 ? 9.258 -30.062 -24.484 1 84.56 106 GLU A C 1
ATOM 838 O O . GLU A 1 106 ? 8.797 -31.203 -24.516 1 84.56 106 GLU A O 1
ATOM 843 N N . VAL A 1 107 ? 9.555 -29.453 -23.453 1 83.31 107 VAL A N 1
ATOM 844 C CA . VAL A 1 107 ? 9.352 -30.125 -22.172 1 83.31 107 VAL A CA 1
ATOM 845 C C . VAL A 1 107 ? 7.859 -30.359 -21.938 1 83.31 107 VAL A C 1
ATOM 847 O O . VAL A 1 107 ? 7.469 -31.406 -21.422 1 83.31 107 VAL A O 1
ATOM 850 N N . ALA A 1 108 ? 7.051 -29.391 -22.344 1 86.56 108 ALA A N 1
ATOM 851 C CA . ALA A 1 108 ? 5.605 -29.562 -22.219 1 86.56 108 ALA A CA 1
ATOM 852 C C . ALA A 1 108 ? 5.109 -30.719 -23.062 1 86.56 108 ALA A C 1
ATOM 854 O O . ALA A 1 108 ? 4.227 -31.469 -22.641 1 86.56 108 ALA A O 1
ATOM 855 N N . MET A 1 109 ? 5.75 -30.891 -24.188 1 90.25 109 MET A N 1
ATOM 856 C CA . MET A 1 109 ? 5.344 -31.984 -25.078 1 90.25 109 MET A CA 1
ATOM 857 C C . MET A 1 109 ? 5.82 -33.312 -24.531 1 90.25 109 MET A C 1
ATOM 859 O O . MET A 1 109 ? 5.145 -34.344 -24.703 1 90.25 109 MET A O 1
ATOM 863 N N . ASP A 1 110 ? 6.871 -33.344 -23.875 1 90.06 110 ASP A N 1
ATOM 864 C CA . ASP A 1 110 ? 7.422 -34.562 -23.312 1 90.06 110 ASP A CA 1
ATOM 865 C C . ASP A 1 110 ? 6.543 -35.094 -22.188 1 90.06 110 ASP A C 1
ATOM 867 O O . ASP A 1 110 ? 6.438 -36.312 -22 1 90.06 110 ASP A O 1
ATOM 871 N N . TYR A 1 111 ? 5.961 -34.281 -21.5 1 89.75 111 TYR A N 1
ATOM 872 C CA . TYR A 1 111 ? 5.184 -34.75 -20.359 1 89.75 111 TYR A CA 1
ATOM 873 C C . TYR A 1 111 ? 3.693 -34.75 -20.672 1 89.75 111 TYR A C 1
ATOM 875 O O . TYR A 1 111 ? 2.867 -35 -19.797 1 89.75 111 TYR A O 1
ATOM 883 N N . TYR A 1 112 ? 3.354 -34.469 -21.906 1 91.62 112 TYR A N 1
ATOM 884 C CA . TYR A 1 112 ? 1.976 -34.438 -22.375 1 91.62 112 TYR A CA 1
ATOM 885 C C . TYR A 1 112 ? 1.318 -35.812 -22.234 1 91.62 112 TYR A C 1
ATOM 887 O O . TYR A 1 112 ? 0.149 -35.906 -21.844 1 91.62 112 TYR A O 1
ATOM 895 N N . PRO A 1 113 ? 2.064 -36.875 -22.359 1 92.81 113 PRO A N 1
ATOM 896 C CA . PRO A 1 113 ? 1.426 -38.188 -22.266 1 92.81 113 PRO A CA 1
ATOM 897 C C . PRO A 1 113 ? 0.946 -38.531 -20.859 1 92.81 113 PRO A C 1
ATOM 899 O O . PRO A 1 113 ? -0.014 -39.281 -20.703 1 92.81 113 PRO A O 1
ATOM 902 N N . PHE A 1 114 ? 1.574 -38.062 -19.859 1 92.44 114 PHE A N 1
ATOM 903 C CA . PHE A 1 114 ? 1.104 -38.312 -18.5 1 92.44 114 PHE A CA 1
ATOM 904 C C . PHE A 1 114 ? -0.325 -37.812 -18.312 1 92.44 114 PHE A C 1
ATOM 906 O O . PHE A 1 114 ? -1.147 -38.469 -17.688 1 92.44 114 PHE A O 1
ATOM 913 N N . PHE A 1 115 ? -0.604 -36.719 -18.969 1 91.5 115 PHE A N 1
ATOM 914 C CA . PHE A 1 115 ? -1.918 -36.094 -18.828 1 91.5 115 PHE A CA 1
ATOM 915 C C . PHE A 1 115 ? -2.926 -36.75 -19.766 1 91.5 115 PHE A C 1
ATOM 917 O O . PHE A 1 115 ? -4.055 -37.031 -19.375 1 91.5 115 PHE A O 1
ATOM 924 N N . ALA A 1 116 ? -2.482 -36.969 -20.969 1 91.25 116 ALA A N 1
ATOM 925 C CA . ALA A 1 116 ? -3.377 -37.531 -21.969 1 91.25 116 ALA A CA 1
ATOM 926 C C . ALA A 1 116 ? -3.797 -38.969 -21.609 1 91.25 116 ALA A C 1
ATOM 928 O O . ALA A 1 116 ? -4.934 -39.375 -21.859 1 91.25 116 ALA A O 1
ATOM 929 N N . CYS A 1 117 ? -2.885 -39.688 -21 1 92.12 117 CYS A N 1
ATOM 930 C CA . CYS A 1 117 ? -3.199 -41.062 -20.625 1 92.12 117 CYS A CA 1
ATOM 931 C C . CYS A 1 117 ? -4.172 -41.094 -19.453 1 92.12 117 CYS A C 1
ATOM 933 O O . CYS A 1 117 ? -4.945 -42.031 -19.297 1 92.12 117 CYS A O 1
ATOM 935 N N . LEU A 1 118 ? -4.145 -40.094 -18.625 1 89.62 118 LEU A N 1
ATOM 936 C CA . LEU A 1 118 ? -5.07 -40.031 -17.5 1 89.62 118 LEU A CA 1
ATOM 937 C C . LEU A 1 118 ? -6.453 -39.594 -17.953 1 89.62 118 LEU A C 1
ATOM 939 O O . LEU A 1 118 ? -7.465 -40 -17.391 1 89.62 118 LEU A O 1
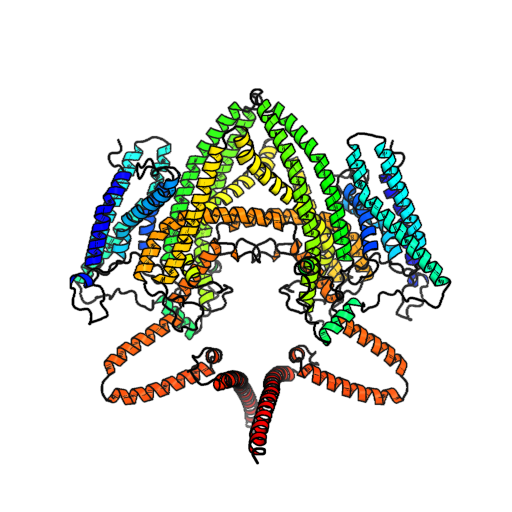ATOM 943 N N . SER A 1 119 ? -6.559 -38.75 -19 1 87.12 119 SER A N 1
ATOM 944 C CA . SER A 1 119 ? -7.82 -38.125 -19.422 1 87.12 119 SER A CA 1
ATOM 945 C C . SER A 1 119 ? -8.508 -38.969 -20.5 1 87.12 119 SER A C 1
ATOM 947 O O . SER A 1 119 ? -9.695 -38.781 -20.766 1 87.12 119 SER A O 1
ATOM 949 N N . THR A 1 120 ? -7.941 -39.906 -21.094 1 85 120 THR A N 1
ATOM 950 C CA . THR A 1 120 ? -8.5 -40.656 -22.203 1 85 120 THR A CA 1
ATOM 951 C C . THR A 1 120 ? -9.672 -41.531 -21.75 1 85 120 THR A C 1
ATOM 953 O O . THR A 1 120 ? -9.719 -41.969 -20.609 1 85 120 THR A O 1
ATOM 956 N N . GLU A 1 121 ? -10.586 -41.688 -22.688 1 80.12 121 GLU A N 1
ATOM 957 C CA . GLU A 1 121 ? -11.766 -42.5 -22.438 1 80.12 121 GLU A CA 1
ATOM 958 C C . GLU A 1 121 ? -11.422 -44 -22.484 1 80.12 121 GLU A C 1
ATOM 960 O O . GLU A 1 121 ? -12.062 -44.812 -21.828 1 80.12 121 GLU A O 1
ATOM 965 N N . ASN A 1 122 ? -10.453 -44.281 -23.328 1 84.38 122 ASN A N 1
ATOM 966 C CA . ASN A 1 122 ? -9.977 -45.656 -23.375 1 84.38 122 ASN A CA 1
ATOM 967 C C . ASN A 1 122 ? -9.016 -45.969 -22.234 1 84.38 122 ASN A C 1
ATOM 969 O O . ASN A 1 122 ? -7.805 -45.781 -22.359 1 84.38 122 ASN A O 1
ATOM 973 N N . ARG A 1 123 ? -9.438 -46.531 -21.203 1 85.62 123 ARG A N 1
ATOM 974 C CA . ARG A 1 123 ? -8.703 -46.688 -19.953 1 85.62 123 ARG A CA 1
ATOM 975 C C . ARG A 1 123 ? -7.645 -47.781 -20.062 1 85.62 123 ARG A C 1
ATOM 977 O O . ARG A 1 123 ? -6.602 -47.688 -19.406 1 85.62 123 ARG A O 1
ATOM 984 N N . ILE A 1 124 ? -7.973 -48.75 -20.891 1 87.75 124 ILE A N 1
ATOM 985 C CA . ILE A 1 124 ? -7.016 -49.844 -20.984 1 87.75 124 ILE A CA 1
ATOM 986 C C . ILE A 1 124 ? -5.762 -49.375 -21.719 1 87.75 124 ILE A C 1
ATOM 988 O O . ILE A 1 124 ? -4.645 -49.531 -21.219 1 87.75 124 ILE A O 1
ATOM 992 N N . LEU A 1 125 ? -5.98 -48.781 -22.828 1 89.25 125 LEU A N 1
ATOM 993 C CA . LEU A 1 125 ? -4.844 -48.281 -23.594 1 89.25 125 LEU A CA 1
ATOM 994 C C . LEU A 1 125 ? -4.133 -47.156 -22.859 1 89.25 125 LEU A C 1
ATOM 996 O O . LEU A 1 125 ? -2.9 -47.125 -22.828 1 89.25 125 LEU A O 1
ATOM 1000 N N . GLY A 1 126 ? -4.848 -46.375 -22.312 1 90.81 126 GLY A N 1
ATOM 1001 C CA . GLY A 1 126 ? -4.27 -45.25 -21.594 1 90.81 126 GLY A CA 1
ATOM 1002 C C . GLY A 1 126 ? -3.479 -45.656 -20.375 1 90.81 126 GLY A C 1
ATOM 1003 O O . GLY A 1 126 ? -2.375 -45.156 -20.141 1 90.81 126 GLY A O 1
ATOM 1004 N N . SER A 1 127 ? -3.967 -46.5 -19.578 1 93 127 SER A N 1
ATOM 1005 C CA . SER A 1 127 ? -3.293 -46.906 -18.359 1 93 127 SER A CA 1
ATOM 1006 C C . SER A 1 127 ? -2.047 -47.75 -18.672 1 93 127 SER A C 1
ATOM 1008 O O . SER A 1 127 ? -1.032 -47.625 -17.969 1 93 127 SER A O 1
ATOM 1010 N N . SER A 1 128 ? -2.113 -48.562 -19.734 1 93.81 128 SER A N 1
ATOM 1011 C CA . SER A 1 128 ? -0.95 -49.375 -20.094 1 93.81 128 SER A CA 1
ATOM 1012 C C . SER A 1 128 ? 0.18 -48.5 -20.641 1 93.81 128 SER A C 1
ATOM 1014 O O . SER A 1 128 ? 1.333 -48.625 -20.219 1 93.81 128 SER A O 1
ATOM 1016 N N . LEU A 1 129 ? -0.174 -47.625 -21.531 1 94.56 129 LEU A N 1
ATOM 1017 C CA . LEU A 1 129 ? 0.839 -46.75 -22.094 1 94.56 129 LEU A CA 1
ATOM 1018 C C . LEU A 1 129 ? 1.381 -45.781 -21.031 1 94.56 129 LEU A C 1
ATOM 1020 O O . LEU A 1 129 ? 2.582 -45.5 -21 1 94.56 129 LEU A O 1
ATOM 1024 N N . GLY A 1 130 ? 0.504 -45.312 -20.203 1 94.56 130 GLY A N 1
ATOM 1025 C CA . GLY A 1 130 ? 0.939 -44.438 -19.125 1 94.56 130 GLY A CA 1
ATOM 1026 C C . GLY A 1 130 ? 1.852 -45.125 -18.125 1 94.56 130 GLY A C 1
ATOM 1027 O O . GLY A 1 130 ? 2.828 -44.531 -17.656 1 94.56 130 GLY A O 1
ATOM 1028 N N . PHE A 1 131 ? 1.531 -46.281 -17.828 1 95.56 131 PHE A N 1
ATOM 1029 C CA . PHE A 1 131 ? 2.357 -47.062 -16.906 1 95.56 131 PHE A CA 1
ATOM 1030 C C . PHE A 1 131 ? 3.752 -47.281 -17.484 1 95.56 131 PHE A C 1
ATOM 1032 O O . PHE A 1 131 ? 4.754 -47.031 -16.797 1 95.56 131 PHE A O 1
ATOM 1039 N N . CYS A 1 132 ? 3.836 -47.656 -18.75 1 95.19 132 CYS A N 1
ATOM 1040 C CA . CYS A 1 132 ? 5.129 -47.875 -19.375 1 95.19 132 CYS A CA 1
ATOM 1041 C C . CYS A 1 132 ? 5.934 -46.594 -19.469 1 95.19 132 CYS A C 1
ATOM 1043 O O . CYS A 1 132 ? 7.133 -46.562 -19.203 1 95.19 132 CYS A O 1
ATOM 1045 N N . TYR A 1 133 ? 5.273 -45.562 -19.828 1 95.06 133 TYR A N 1
ATOM 1046 C CA . TYR A 1 133 ? 5.957 -44.281 -19.969 1 95.06 133 TYR A CA 1
ATOM 1047 C C . TYR A 1 133 ? 6.441 -43.781 -18.609 1 95.06 133 TYR A C 1
ATOM 1049 O O . TYR A 1 133 ? 7.566 -43.312 -18.484 1 95.06 133 TYR A O 1
ATOM 1057 N N . ALA A 1 134 ? 5.66 -43.875 -17.531 1 94.5 134 ALA A N 1
ATOM 1058 C CA . ALA A 1 134 ? 6.023 -43.438 -16.188 1 94.5 134 ALA A CA 1
ATOM 1059 C C . ALA A 1 134 ? 7.168 -44.281 -15.625 1 94.5 134 ALA A C 1
ATOM 1061 O O . ALA A 1 134 ? 8.062 -43.75 -14.961 1 94.5 134 ALA A O 1
ATOM 1062 N N . VAL A 1 135 ? 7.16 -45.562 -15.922 1 95.5 135 VAL A N 1
ATOM 1063 C CA . VAL A 1 135 ? 8.219 -46.438 -15.445 1 95.5 135 VAL A CA 1
ATOM 1064 C C . VAL A 1 135 ? 9.539 -46.094 -16.125 1 95.5 135 VAL A C 1
ATOM 1066 O O . VAL A 1 135 ? 10.594 -46.062 -15.484 1 95.5 135 VAL A O 1
ATOM 1069 N N . CYS A 1 136 ? 9.438 -45.75 -17.391 1 92.94 136 CYS A N 1
ATOM 1070 C CA . CYS A 1 136 ? 10.641 -45.344 -18.125 1 92.94 136 CYS A CA 1
ATOM 1071 C C . CYS A 1 136 ? 11.234 -44.062 -17.547 1 92.94 136 CYS A C 1
ATOM 1073 O O . CYS A 1 136 ? 12.438 -44 -17.281 1 92.94 136 CYS A O 1
ATOM 1075 N N . TRP A 1 137 ? 10.453 -43.094 -17.312 1 91.81 137 TRP A N 1
ATOM 1076 C CA . TRP A 1 137 ? 10.922 -41.812 -16.75 1 91.81 137 TRP A CA 1
ATOM 1077 C C . TRP A 1 137 ? 11.461 -42.031 -15.328 1 91.81 137 TRP A C 1
ATOM 1079 O O . TRP A 1 137 ? 12.469 -41.438 -14.953 1 91.81 137 TRP A O 1
ATOM 1089 N N . PHE A 1 138 ? 10.789 -42.844 -14.531 1 92.38 138 PHE A N 1
ATOM 1090 C CA . PHE A 1 138 ? 11.211 -43.125 -13.156 1 92.38 138 PHE A CA 1
ATOM 1091 C C . PHE A 1 138 ? 12.562 -43.812 -13.125 1 92.38 138 PHE A C 1
ATOM 1093 O O . PHE A 1 138 ? 13.453 -43.438 -12.359 1 92.38 138 PHE A O 1
ATOM 1100 N N . CYS A 1 139 ? 12.789 -44.812 -14.016 1 92 139 CYS A N 1
ATOM 1101 C CA . CYS A 1 139 ? 14.031 -45.562 -14.055 1 92 139 CYS A CA 1
ATOM 1102 C C . CYS A 1 139 ? 15.195 -44.688 -14.516 1 92 139 CYS A C 1
ATOM 1104 O O . CYS A 1 139 ? 16.297 -44.75 -13.961 1 92 139 CYS A O 1
ATOM 1106 N N . VAL A 1 140 ? 14.922 -43.875 -15.484 1 88.88 140 VAL A N 1
ATOM 1107 C CA . VAL A 1 140 ? 15.984 -43.031 -16 1 88.88 140 VAL A CA 1
ATOM 1108 C C . VAL A 1 140 ? 16.359 -41.969 -14.953 1 88.88 140 VAL A C 1
ATOM 1110 O O . VAL A 1 140 ? 17.547 -41.688 -14.75 1 88.88 140 VAL A O 1
ATOM 1113 N N . GLN A 1 141 ? 15.375 -41.375 -14.25 1 87 141 GLN A N 1
ATOM 1114 C CA . GLN A 1 141 ? 15.656 -40.375 -13.219 1 87 141 GLN A CA 1
ATOM 1115 C C . GLN A 1 141 ? 16.375 -41 -12.031 1 87 141 GLN A C 1
ATOM 1117 O O . GLN A 1 141 ? 17.266 -40.375 -11.43 1 87 141 GLN A O 1
ATOM 1122 N N . LEU A 1 142 ? 16 -42.219 -11.711 1 86.75 142 LEU A N 1
ATOM 1123 C CA . LEU A 1 142 ? 16.641 -42.938 -10.617 1 86.75 142 LEU A CA 1
ATOM 1124 C C . LEU A 1 142 ? 18.078 -43.281 -10.969 1 86.75 142 LEU A C 1
ATOM 1126 O O . LEU A 1 142 ? 18.969 -43.188 -10.125 1 86.75 142 LEU A O 1
ATOM 1130 N N . ALA A 1 143 ? 18.312 -43.656 -12.219 1 86.94 143 ALA A N 1
ATOM 1131 C CA . ALA A 1 143 ? 19.656 -43.969 -12.68 1 86.94 143 ALA A CA 1
ATOM 1132 C C . ALA A 1 143 ? 20.531 -42.719 -12.688 1 86.94 143 ALA A C 1
ATOM 1134 O O . ALA A 1 143 ? 21.719 -42.781 -12.336 1 86.94 143 ALA A O 1
ATOM 1135 N N . ASP A 1 144 ? 19.906 -41.656 -13.039 1 81.5 144 ASP A N 1
ATOM 1136 C CA . ASP A 1 144 ? 20.641 -40.375 -13.039 1 81.5 144 ASP A CA 1
ATOM 1137 C C . ASP A 1 144 ? 21.047 -40 -11.617 1 81.5 144 ASP A C 1
ATOM 1139 O O . ASP A 1 144 ? 22.141 -39.469 -11.398 1 81.5 144 ASP A O 1
ATOM 1143 N N . MET A 1 145 ? 20.203 -40.188 -10.641 1 80.81 145 MET A N 1
ATOM 1144 C CA . MET A 1 145 ? 20.453 -39.844 -9.25 1 80.81 145 MET A CA 1
ATOM 1145 C C . MET A 1 145 ? 21.578 -40.719 -8.672 1 80.81 145 MET A C 1
ATOM 1147 O O . MET A 1 145 ? 22.422 -40.219 -7.918 1 80.81 145 MET A O 1
ATOM 1151 N N . PHE A 1 146 ? 21.672 -42 -9.078 1 80.25 146 PHE A N 1
ATOM 1152 C CA . PHE A 1 146 ? 22.672 -42.906 -8.547 1 80.25 146 PHE A CA 1
ATOM 1153 C C . PHE A 1 146 ? 24.031 -42.656 -9.195 1 80.25 146 PHE A C 1
ATOM 1155 O O . PHE A 1 146 ? 25.078 -42.844 -8.555 1 80.25 146 PHE A O 1
ATOM 1162 N N . GLU A 1 147 ? 24 -42.219 -10.383 1 77.5 147 GLU A N 1
ATOM 1163 C CA . GLU A 1 147 ? 25.266 -41.938 -11.055 1 77.5 147 GLU A CA 1
ATOM 1164 C C . GLU A 1 147 ? 25.906 -40.656 -10.531 1 77.5 147 GLU A C 1
ATOM 1166 O O . GLU A 1 147 ? 27.125 -40.531 -10.5 1 77.5 147 GLU A O 1
ATOM 1171 N N . CYS A 1 148 ? 24.969 -39.656 -10.258 1 68.19 148 CYS A N 1
ATOM 1172 C CA . CYS A 1 148 ? 25.469 -38.406 -9.703 1 68.19 148 CYS A CA 1
ATOM 1173 C C . CYS A 1 148 ? 26.062 -38.625 -8.312 1 68.19 148 CYS A C 1
ATOM 1175 O O . CYS A 1 148 ? 26.984 -37.906 -7.906 1 68.19 148 CYS A O 1
ATOM 1177 N N . GLN A 1 149 ? 25.5 -39.438 -7.441 1 62.41 149 GLN A N 1
ATOM 1178 C CA . GLN A 1 149 ? 25.984 -39.719 -6.09 1 62.41 149 GLN A CA 1
ATOM 1179 C C . GLN A 1 149 ? 27.438 -40.188 -6.102 1 62.41 149 GLN A C 1
ATOM 1181 O O . GLN A 1 149 ? 28.188 -39.906 -5.168 1 62.41 149 GLN A O 1
ATOM 1186 N N . LYS A 1 150 ? 27.734 -40.844 -7.082 1 57.28 150 LYS A N 1
ATOM 1187 C CA . LYS A 1 150 ? 29.109 -41.344 -7.094 1 57.28 150 LYS A CA 1
ATOM 1188 C C . LYS A 1 150 ? 30.109 -40.219 -7.234 1 57.28 150 LYS A C 1
ATOM 1190 O O . LYS A 1 150 ? 31.266 -40.344 -6.805 1 57.28 150 LYS A O 1
ATOM 1195 N N . ILE A 1 151 ? 29.516 -39.125 -7.773 1 56.72 151 ILE A N 1
ATOM 1196 C CA . ILE A 1 151 ? 30.578 -38.156 -8.031 1 56.72 151 ILE A CA 1
ATOM 1197 C C . ILE A 1 151 ? 30.797 -37.312 -6.781 1 56.72 151 ILE A C 1
ATOM 1199 O O . ILE A 1 151 ? 31.938 -37.125 -6.336 1 56.72 151 ILE A O 1
ATOM 1203 N N . THR A 1 152 ? 30.75 -35.844 -6.566 1 52.78 152 THR A N 1
ATOM 1204 C CA . THR A 1 152 ? 31.312 -34.875 -5.617 1 52.78 152 THR A CA 1
ATOM 1205 C C . THR A 1 152 ? 30.297 -34.562 -4.523 1 52.78 152 THR A C 1
ATOM 1207 O O . THR A 1 152 ? 29.109 -34.781 -4.684 1 52.78 152 THR A O 1
ATOM 1210 N N . GLN A 1 153 ? 30.719 -33.906 -3.201 1 51.5 153 GLN A N 1
ATOM 1211 C CA . GLN A 1 153 ? 30.188 -33.281 -1.986 1 51.5 153 GLN A CA 1
ATOM 1212 C C . GLN A 1 153 ? 28.969 -32.406 -2.293 1 51.5 153 GLN A C 1
ATOM 1214 O O . GLN A 1 153 ? 28.016 -32.375 -1.503 1 51.5 153 GLN A O 1
ATOM 1219 N N . ALA A 1 154 ? 29.141 -31.344 -3.186 1 53.88 154 ALA A N 1
ATOM 1220 C CA . ALA A 1 154 ? 28.078 -30.453 -3.631 1 53.88 154 ALA A CA 1
ATOM 1221 C C . ALA A 1 154 ? 26.812 -31.234 -3.98 1 53.88 154 ALA A C 1
ATOM 1223 O O . ALA A 1 154 ? 25.781 -30.656 -4.285 1 53.88 154 ALA A O 1
ATOM 1224 N N . SER A 1 155 ? 26.812 -32.625 -3.598 1 61.59 155 SER A N 1
ATOM 1225 C CA . SER A 1 155 ? 26.172 -33.844 -4.023 1 61.59 155 SER A CA 1
ATOM 1226 C C . SER A 1 155 ? 24.812 -34.031 -3.346 1 61.59 155 SER A C 1
ATOM 1228 O O . SER A 1 155 ? 23.875 -34.531 -3.955 1 61.59 155 SER A O 1
ATOM 1230 N N . THR A 1 156 ? 24.859 -33.375 -2.07 1 67.44 156 THR A N 1
ATOM 1231 C CA . THR A 1 156 ? 23.625 -33.719 -1.39 1 67.44 156 THR A CA 1
ATOM 1232 C C . THR A 1 156 ? 22.438 -32.969 -2.016 1 67.44 156 THR A C 1
ATOM 1234 O O . THR A 1 156 ? 21.359 -33.531 -2.174 1 67.44 156 THR A O 1
ATOM 1237 N N . ILE A 1 157 ? 22.719 -31.719 -2.516 1 70.06 157 ILE A N 1
ATOM 1238 C CA . ILE A 1 157 ? 21.625 -30.922 -3.084 1 70.06 157 ILE A CA 1
ATOM 1239 C C . ILE A 1 157 ? 21.219 -31.516 -4.438 1 70.06 157 ILE A C 1
ATOM 1241 O O . ILE A 1 157 ? 20.031 -31.562 -4.77 1 70.06 157 ILE A O 1
ATOM 1245 N N . LEU A 1 158 ? 22.234 -32 -5.062 1 72.12 158 LEU A N 1
ATOM 1246 C CA . LEU A 1 158 ? 21.938 -32.594 -6.363 1 72.12 158 LEU A CA 1
ATOM 1247 C C . LEU A 1 158 ? 21.125 -33.875 -6.211 1 72.12 158 LEU A C 1
ATOM 1249 O O . LEU A 1 158 ? 20.328 -34.219 -7.086 1 72.12 158 LEU A O 1
ATOM 1253 N N . LEU A 1 159 ? 21.328 -34.469 -4.949 1 77.25 159 LEU A N 1
ATOM 1254 C CA . LEU A 1 159 ? 20.594 -35.688 -4.684 1 77.25 159 LEU A CA 1
ATOM 1255 C C . LEU A 1 159 ? 19.172 -35.375 -4.211 1 77.25 159 LEU A C 1
ATOM 1257 O O . LEU A 1 159 ? 18.25 -36.156 -4.48 1 77.25 159 LEU A O 1
ATOM 1261 N N . LEU A 1 160 ? 19.047 -34.219 -3.627 1 84.81 160 LEU A N 1
ATOM 1262 C CA . LEU A 1 160 ? 17.75 -33.938 -3.02 1 84.81 160 LEU A CA 1
ATOM 1263 C C . LEU A 1 160 ? 16.828 -33.219 -3.998 1 84.81 160 LEU A C 1
ATOM 1265 O O . LEU A 1 160 ? 15.617 -33.188 -3.826 1 84.81 160 LEU A O 1
ATOM 1269 N N . THR A 1 161 ? 17.359 -32.625 -5.086 1 82.88 161 THR A N 1
ATOM 1270 C CA . THR A 1 161 ? 16.594 -31.781 -5.988 1 82.88 161 THR A CA 1
ATOM 1271 C C . THR A 1 161 ? 15.57 -32.594 -6.762 1 82.88 161 THR A C 1
ATOM 1273 O O . THR A 1 161 ? 14.414 -32.188 -6.891 1 82.88 161 THR A O 1
ATOM 1276 N N . PRO A 1 162 ? 15.875 -33.875 -7.168 1 86.5 162 PRO A N 1
ATOM 1277 C CA . PRO A 1 162 ? 14.875 -34.594 -7.953 1 86.5 162 PRO A CA 1
ATOM 1278 C C . PRO A 1 162 ? 13.945 -35.438 -7.09 1 86.5 162 PRO A C 1
ATOM 1280 O O . PRO A 1 162 ? 13.031 -36.094 -7.609 1 86.5 162 PRO A O 1
ATOM 1283 N N . VAL A 1 163 ? 14.023 -35.406 -5.809 1 89.38 163 VAL A N 1
ATOM 1284 C CA . VAL A 1 163 ? 13.297 -36.312 -4.91 1 89.38 163 VAL A CA 1
ATOM 1285 C C . VAL A 1 163 ? 11.797 -36.062 -5.055 1 89.38 163 VAL A C 1
ATOM 1287 O O . VAL A 1 163 ? 11.016 -37 -5.211 1 89.38 163 VAL A O 1
ATOM 1290 N N . PRO A 1 164 ? 11.344 -34.781 -5.121 1 91.12 164 PRO A N 1
ATOM 1291 C CA . PRO A 1 164 ? 9.898 -34.594 -5.254 1 91.12 164 PRO A CA 1
ATOM 1292 C C . PRO A 1 164 ? 9.367 -35.094 -6.602 1 91.12 164 PRO A C 1
ATOM 1294 O O . PRO A 1 164 ? 8.25 -35.594 -6.68 1 91.12 164 PRO A O 1
ATOM 1297 N N . SER A 1 165 ? 10.078 -35 -7.645 1 90.69 165 SER A N 1
ATOM 1298 C CA . SER A 1 165 ? 9.656 -35.469 -8.953 1 90.69 165 SER A CA 1
ATOM 1299 C C . SER A 1 165 ? 9.609 -37 -8.977 1 90.69 165 SER A C 1
ATOM 1301 O O . SER A 1 165 ? 8.727 -37.594 -9.609 1 90.69 165 SER A O 1
ATOM 1303 N N . LEU A 1 166 ? 10.539 -37.656 -8.25 1 92.62 166 LEU A N 1
ATOM 1304 C CA . LEU A 1 166 ? 10.562 -39.125 -8.18 1 92.62 166 LEU A CA 1
ATOM 1305 C C . LEU A 1 166 ? 9.367 -39.656 -7.387 1 92.62 166 LEU A C 1
ATOM 1307 O O . LEU A 1 166 ? 8.758 -40.656 -7.766 1 92.62 166 LEU A O 1
ATOM 1311 N N . VAL A 1 167 ? 9.055 -38.906 -6.355 1 94.38 167 VAL A N 1
ATOM 1312 C CA . VAL A 1 167 ? 7.91 -39.312 -5.543 1 94.38 167 VAL A CA 1
ATOM 1313 C C . VAL A 1 167 ? 6.621 -39.156 -6.348 1 94.38 167 VAL A C 1
ATOM 1315 O O . VAL A 1 167 ? 5.734 -40.031 -6.281 1 94.38 167 VAL A O 1
ATOM 1318 N N . CYS A 1 168 ? 6.52 -38.125 -7.156 1 94.19 168 CYS A N 1
ATOM 1319 C CA . CYS A 1 168 ? 5.336 -37.906 -7.98 1 94.19 168 CYS A CA 1
ATOM 1320 C C . CYS A 1 168 ? 5.25 -38.938 -9.094 1 94.19 168 CYS A C 1
ATOM 1322 O O . CYS A 1 168 ? 4.164 -39.406 -9.422 1 94.19 168 CYS A O 1
ATOM 1324 N N . CYS A 1 169 ? 6.395 -39.375 -9.617 1 93.69 169 CYS A N 1
ATOM 1325 C CA . CYS A 1 169 ? 6.406 -40.406 -10.648 1 93.69 169 CYS A CA 1
ATOM 1326 C C . CYS A 1 169 ? 6.008 -41.75 -10.062 1 93.69 169 CYS A C 1
ATOM 1328 O O . CYS A 1 169 ? 5.277 -42.531 -10.695 1 93.69 169 CYS A O 1
ATOM 1330 N N . LEU A 1 170 ? 6.465 -42.062 -8.883 1 95.25 170 LEU A N 1
ATOM 1331 C CA . LEU A 1 170 ? 6.102 -43.281 -8.211 1 95.25 170 LEU A CA 1
ATOM 1332 C C . LEU A 1 170 ? 4.602 -43.344 -7.926 1 95.25 170 LEU A C 1
ATOM 1334 O O . LEU A 1 170 ? 3.971 -44.375 -8.086 1 95.25 170 LEU A O 1
ATOM 1338 N N . PHE A 1 171 ? 4.113 -42.219 -7.559 1 95.94 171 PHE A N 1
ATOM 1339 C CA . PHE A 1 171 ? 2.678 -42.125 -7.328 1 95.94 171 PHE A CA 1
ATOM 1340 C C . PHE A 1 171 ? 1.904 -42.375 -8.617 1 95.94 171 PHE A C 1
ATOM 1342 O O . PHE A 1 171 ? 0.883 -43.062 -8.609 1 95.94 171 PHE A O 1
ATOM 1349 N N . LEU A 1 172 ? 2.365 -41.844 -9.758 1 95.19 172 LEU A N 1
ATOM 1350 C CA . LEU A 1 172 ? 1.69 -42 -11.039 1 95.19 172 LEU A CA 1
ATOM 1351 C C . LEU A 1 172 ? 1.75 -43.469 -11.492 1 95.19 172 LEU A C 1
ATOM 1353 O O . LEU A 1 172 ? 0.783 -44 -12.055 1 95.19 172 LEU A O 1
ATOM 1357 N N . ILE A 1 173 ? 2.877 -44.188 -11.164 1 96.06 173 ILE A N 1
ATOM 1358 C CA . ILE A 1 173 ? 3 -45.594 -11.508 1 96.06 173 ILE A CA 1
ATOM 1359 C C . ILE A 1 173 ? 1.951 -46.406 -10.75 1 96.06 173 ILE A C 1
ATOM 1361 O O . ILE A 1 173 ? 1.255 -47.25 -11.336 1 96.06 173 ILE A O 1
ATOM 1365 N N . GLY A 1 174 ? 1.854 -46.062 -9.5 1 95.56 174 GLY A N 1
ATOM 1366 C CA . GLY A 1 174 ? 0.854 -46.75 -8.695 1 95.56 174 GLY A CA 1
ATOM 1367 C C . GLY A 1 174 ? -0.567 -46.469 -9.148 1 95.56 174 GLY A C 1
ATOM 1368 O O . GLY A 1 174 ? -1.401 -47.375 -9.18 1 95.56 174 GLY A O 1
ATOM 1369 N N . ARG A 1 175 ? -0.803 -45.281 -9.57 1 94.75 175 ARG A N 1
ATOM 1370 C CA . ARG A 1 175 ? -2.145 -44.906 -10 1 94.75 175 ARG A CA 1
ATOM 1371 C C . ARG A 1 175 ? -2.498 -45.562 -11.328 1 94.75 175 ARG A C 1
ATOM 1373 O O . ARG A 1 175 ? -3.611 -46.062 -11.508 1 94.75 175 ARG A O 1
ATOM 1380 N N . PHE A 1 176 ? -1.599 -45.562 -12.289 1 94.81 176 PHE A N 1
ATOM 1381 C CA . PHE A 1 176 ? -1.85 -46.188 -13.578 1 94.81 176 PHE A CA 1
ATOM 1382 C C . PHE A 1 176 ? -2.066 -47.688 -13.406 1 94.81 176 PHE A C 1
ATOM 1384 O O . PHE A 1 176 ? -2.918 -48.281 -14.07 1 94.81 176 PHE A O 1
ATOM 1391 N N . LEU A 1 177 ? -1.364 -48.312 -12.43 1 94.88 177 LEU A N 1
ATOM 1392 C CA . LEU A 1 177 ? -1.548 -49.719 -12.141 1 94.88 177 LEU A CA 1
ATOM 1393 C C . LEU A 1 177 ? -2.916 -50 -11.516 1 94.88 177 LEU A C 1
ATOM 1395 O O . LEU A 1 177 ? -3.588 -50.969 -11.859 1 94.88 177 LEU A O 1
ATOM 1399 N N . HIS A 1 178 ? -3.275 -49.094 -10.672 1 93.88 178 HIS A N 1
ATOM 1400 C CA . HIS A 1 178 ? -4.578 -49.219 -10.023 1 93.88 178 HIS A CA 1
ATOM 1401 C C . HIS A 1 178 ? -5.707 -49.094 -11.047 1 93.88 178 HIS A C 1
ATOM 1403 O O . HIS A 1 178 ? -6.668 -49.875 -10.992 1 93.88 178 HIS A O 1
ATOM 1409 N N . ILE A 1 179 ? -5.613 -48.156 -11.992 1 91.12 179 ILE A N 1
ATOM 1410 C CA . ILE A 1 179 ? -6.637 -48 -13.023 1 91.12 179 ILE A CA 1
ATOM 1411 C C . ILE A 1 179 ? -6.656 -49.219 -13.938 1 91.12 179 ILE A C 1
ATOM 1413 O O . ILE A 1 179 ? -7.723 -49.688 -14.336 1 91.12 179 ILE A O 1
ATOM 1417 N N . LEU A 1 180 ? -5.543 -49.781 -14.219 1 91.62 180 LEU A N 1
ATOM 1418 C CA . LEU A 1 180 ? -5.441 -50.938 -15.086 1 91.62 180 LEU A CA 1
ATOM 1419 C C . LEU A 1 180 ? -6.09 -52.156 -14.445 1 91.62 180 LEU A C 1
ATOM 1421 O O . LEU A 1 180 ? -6.879 -52.875 -15.078 1 91.62 180 LEU A O 1
ATOM 1425 N N . VAL A 1 181 ? -5.816 -52.375 -13.172 1 92.06 181 VAL A N 1
ATOM 1426 C CA . VAL A 1 181 ? -6.363 -53.531 -12.461 1 92.06 181 VAL A CA 1
ATOM 1427 C C . VAL A 1 181 ? -7.875 -53.375 -12.312 1 92.06 181 VAL A C 1
ATOM 1429 O O . VAL A 1 181 ? -8.617 -54.344 -12.516 1 92.06 181 VAL A O 1
ATOM 1432 N N . LYS A 1 182 ? -8.242 -52.156 -12.047 1 89.19 182 LYS A N 1
ATOM 1433 C CA . LYS A 1 182 ? -9.672 -51.938 -11.891 1 89.19 182 LYS A CA 1
ATOM 1434 C C . LYS A 1 182 ? -10.414 -52.125 -13.203 1 89.19 182 LYS A C 1
ATOM 1436 O O . LYS A 1 182 ? -11.508 -52.719 -13.227 1 89.19 182 LYS A O 1
ATOM 1441 N N . THR A 1 183 ? -9.797 -51.656 -14.312 1 87.75 183 THR A N 1
ATOM 1442 C CA . THR A 1 183 ? -10.43 -51.781 -15.617 1 87.75 183 THR A CA 1
ATOM 1443 C C . THR A 1 183 ? -10.438 -53.25 -16.062 1 87.75 183 THR A C 1
ATOM 1445 O O . THR A 1 183 ? -11.406 -53.719 -16.656 1 87.75 183 THR A O 1
ATOM 1448 N N . MET A 1 184 ? -9.445 -54.031 -15.727 1 88.06 184 MET A N 1
ATOM 1449 C CA . MET A 1 184 ? -9.383 -55.438 -16.078 1 88.06 184 MET A CA 1
ATOM 1450 C C . MET A 1 184 ? -10.406 -56.25 -15.273 1 88.06 184 MET A C 1
ATOM 1452 O O . MET A 1 184 ? -11.031 -57.188 -15.797 1 88.06 184 MET A O 1
ATOM 1456 N N . LEU A 1 185 ? -10.594 -55.781 -14.07 1 87.19 185 LEU A N 1
ATOM 1457 C CA . LEU A 1 185 ? -11.578 -56.438 -13.219 1 87.19 185 LEU A CA 1
ATOM 1458 C C . LEU A 1 185 ? -13 -56.125 -13.68 1 87.19 185 LEU A C 1
ATOM 1460 O O . LEU A 1 185 ? -13.883 -56.969 -13.609 1 87.19 185 LEU A O 1
ATOM 1464 N N . ALA A 1 186 ? -13.172 -54.875 -14.117 1 84 186 ALA A N 1
ATOM 1465 C CA . ALA A 1 186 ? -14.492 -54.469 -14.609 1 84 186 ALA A CA 1
ATOM 1466 C C . ALA A 1 186 ? -14.844 -55.219 -15.898 1 84 186 ALA A C 1
ATOM 1468 O O . ALA A 1 186 ? -16.016 -55.469 -16.172 1 84 186 ALA A O 1
ATOM 1469 N N . LEU A 1 187 ? -13.914 -55.406 -16.797 1 80.25 187 LEU A N 1
ATOM 1470 C CA . LEU A 1 187 ? -14.148 -56.156 -18.016 1 80.25 187 LEU A CA 1
ATOM 1471 C C . LEU A 1 187 ? -14.586 -57.594 -17.719 1 80.25 187 LEU A C 1
ATOM 1473 O O . LEU A 1 187 ? -15.398 -58.156 -18.453 1 80.25 187 LEU A O 1
ATOM 1477 N N . ARG A 1 188 ? -14.141 -58.094 -16.656 1 73.44 188 ARG A N 1
ATOM 1478 C CA . ARG A 1 188 ? -14.523 -59.438 -16.266 1 73.44 188 ARG A CA 1
ATOM 1479 C C . ARG A 1 188 ? -15.922 -59.469 -15.656 1 73.44 188 ARG A C 1
ATOM 1481 O O . ARG A 1 188 ? -16.609 -60.5 -15.711 1 73.44 188 ARG A O 1
ATOM 1488 N N . ARG A 1 189 ? -16.438 -58.312 -15.039 1 70.5 189 ARG A N 1
ATOM 1489 C CA . ARG A 1 189 ? -17.766 -58.188 -14.469 1 70.5 189 ARG A CA 1
ATOM 1490 C C . ARG A 1 189 ? -18.578 -57.125 -15.188 1 70.5 189 ARG A C 1
ATOM 1492 O O . ARG A 1 189 ? -18.562 -55.969 -14.789 1 70.5 189 ARG A O 1
ATOM 1499 N N . PRO A 1 190 ? -19.188 -57.375 -16.391 1 60.62 190 PRO A N 1
ATOM 1500 C CA . PRO A 1 190 ? -19.812 -56.406 -17.281 1 60.62 190 PRO A CA 1
ATOM 1501 C C . PRO A 1 190 ? -20.844 -55.531 -16.578 1 60.62 190 PRO A C 1
ATOM 1503 O O . PRO A 1 190 ? -21.172 -54.438 -17.062 1 60.62 190 PRO A O 1
ATOM 1506 N N . GLU A 1 191 ? -21.516 -56 -15.586 1 55.66 191 GLU A N 1
ATOM 1507 C CA . GLU A 1 191 ? -22.625 -55.25 -14.992 1 55.66 191 GLU A CA 1
ATOM 1508 C C . GLU A 1 191 ? -22.156 -53.875 -14.492 1 55.66 191 GLU A C 1
ATOM 1510 O O . GLU A 1 191 ? -22.969 -52.969 -14.312 1 55.66 191 GLU A O 1
ATOM 1515 N N . GLU A 1 192 ? -21.031 -53.688 -14.219 1 50.16 192 GLU A N 1
ATOM 1516 C CA . GLU A 1 192 ? -20.578 -52.469 -13.57 1 50.16 192 GLU A CA 1
ATOM 1517 C C . GLU A 1 192 ? -20.078 -51.438 -14.594 1 50.16 192 GLU A C 1
ATOM 1519 O O . GLU A 1 192 ? -18.891 -51.094 -14.594 1 50.16 192 GLU A O 1
ATOM 1524 N N . LYS A 1 193 ? -20.734 -51.406 -15.789 1 51.81 193 LYS A N 1
ATOM 1525 C CA . LYS A 1 193 ? -20.359 -50.375 -16.75 1 51.81 193 LYS A CA 1
ATOM 1526 C C . LYS A 1 193 ? -20.406 -48.969 -16.125 1 51.81 193 LYS A C 1
ATOM 1528 O O . LYS A 1 193 ? -21.484 -48.438 -15.891 1 51.81 193 LYS A O 1
ATOM 1533 N N . GLN A 1 194 ? -19.625 -48.594 -15.266 1 47.22 194 GLN A N 1
ATOM 1534 C CA . GLN A 1 194 ? -19.516 -47.281 -14.664 1 47.22 194 GLN A CA 1
ATOM 1535 C C . GLN A 1 194 ? -19.25 -46.188 -15.719 1 47.22 194 GLN A C 1
ATOM 1537 O O . GLN A 1 194 ? -18.234 -46.25 -16.422 1 47.22 194 GLN A O 1
ATOM 1542 N N . GLU A 1 195 ? -20.297 -45.781 -16.453 1 47.59 195 GLU A N 1
ATOM 1543 C CA . GLU A 1 195 ? -20.25 -44.625 -17.344 1 47.59 195 GLU A CA 1
ATOM 1544 C C . GLU A 1 195 ? -19.406 -43.5 -16.734 1 47.59 195 GLU A C 1
ATOM 1546 O O . GLU A 1 195 ? -19.781 -42.906 -15.719 1 47.59 195 GLU A O 1
ATOM 1551 N N . HIS A 1 196 ? -18.078 -43.562 -16.734 1 49.84 196 HIS A N 1
ATOM 1552 C CA . HIS A 1 196 ? -17.156 -42.625 -16.109 1 49.84 196 HIS A CA 1
ATOM 1553 C C . HIS A 1 196 ? -17.156 -41.281 -16.812 1 49.84 196 HIS A C 1
ATOM 1555 O O . HIS A 1 196 ? -16.219 -40.469 -16.672 1 49.84 196 HIS A O 1
ATOM 1561 N N . GLU A 1 197 ? -18.172 -40.938 -17.766 1 54.59 197 GLU A N 1
ATOM 1562 C CA . GLU A 1 197 ? -18.125 -39.562 -18.266 1 54.59 197 GLU A CA 1
ATOM 1563 C C . GLU A 1 197 ? -18.406 -38.562 -17.156 1 54.59 197 GLU A C 1
ATOM 1565 O O . GLU A 1 197 ? -19.219 -38.812 -16.266 1 54.59 197 GLU A O 1
ATOM 1570 N N . GLU A 1 198 ? -17.469 -37.688 -16.875 1 63.53 198 GLU A N 1
ATOM 1571 C CA . GLU A 1 198 ? -17.688 -36.625 -15.898 1 63.53 198 GLU A CA 1
ATOM 1572 C C . GLU A 1 198 ? -19.094 -36.031 -16.031 1 63.53 198 GLU A C 1
ATOM 1574 O O . GLU A 1 198 ? -19.469 -35.594 -17.109 1 63.53 198 GLU A O 1
ATOM 1579 N N . PRO A 1 199 ? -19.953 -36.406 -15.078 1 70.12 199 PRO A N 1
ATOM 1580 C CA . PRO A 1 199 ? -21.297 -35.844 -15.148 1 70.12 199 PRO A CA 1
ATOM 1581 C C . PRO A 1 199 ? -21.297 -34.312 -15.242 1 70.12 199 PRO A C 1
ATOM 1583 O O . PRO A 1 199 ? -20.328 -33.688 -14.82 1 70.12 199 PRO A O 1
ATOM 1586 N N . LEU A 1 200 ? -22.203 -33.781 -16.016 1 73.81 200 LEU A N 1
ATOM 1587 C CA . LEU A 1 200 ? -22.359 -32.312 -16.109 1 73.81 200 LEU A CA 1
ATOM 1588 C C . LEU A 1 200 ? -22.531 -31.719 -14.719 1 73.81 200 LEU A C 1
ATOM 1590 O O . LEU A 1 200 ? -21.984 -30.656 -14.422 1 73.81 200 LEU A O 1
ATOM 1594 N N . LEU A 1 201 ? -23.344 -32.438 -13.875 1 79.25 201 LEU A N 1
ATOM 1595 C CA . LEU A 1 201 ? -23.578 -31.953 -12.516 1 79.25 201 LEU A CA 1
ATOM 1596 C C . LEU A 1 201 ? -22.953 -32.875 -11.492 1 79.25 201 LEU A C 1
ATOM 1598 O O . LEU A 1 201 ? -23.516 -33.938 -11.172 1 79.25 201 LEU A O 1
ATOM 1602 N N . PRO A 1 202 ? -21.844 -32.438 -11.008 1 83.31 202 PRO A N 1
ATOM 1603 C CA . PRO A 1 202 ? -21.203 -33.25 -9.984 1 83.31 202 PRO A CA 1
ATOM 1604 C C . PRO A 1 202 ? -22 -33.344 -8.688 1 83.31 202 PRO A C 1
ATOM 1606 O O . PRO A 1 202 ? -22.844 -32.469 -8.43 1 83.31 202 PRO A O 1
ATOM 1609 N N . LYS A 1 203 ? -21.688 -34.312 -7.918 1 81.06 203 LYS A N 1
ATOM 1610 C CA . LYS A 1 203 ? -22.453 -34.594 -6.711 1 81.06 203 LYS A CA 1
ATOM 1611 C C . LYS A 1 203 ? -22.344 -33.469 -5.688 1 81.06 203 LYS A C 1
ATOM 1613 O O . LYS A 1 203 ? -23.312 -33.156 -5.004 1 81.06 203 LYS A O 1
ATOM 1618 N N . HIS A 1 204 ? -21.188 -32.938 -5.617 1 84.5 204 HIS A N 1
ATOM 1619 C CA . HIS A 1 204 ? -21 -31.906 -4.594 1 84.5 204 HIS A CA 1
ATOM 1620 C C . HIS A 1 204 ? -21.828 -30.656 -4.906 1 84.5 204 HIS A C 1
ATOM 1622 O O . HIS A 1 204 ? -22.297 -29.969 -3.996 1 84.5 204 HIS A O 1
ATOM 1628 N N . LEU A 1 205 ? -22.016 -30.344 -6.125 1 84.62 205 LEU A N 1
ATOM 1629 C CA . LEU A 1 205 ? -22.828 -29.188 -6.508 1 84.62 205 LEU A CA 1
ATOM 1630 C C . LEU A 1 205 ? -24.312 -29.453 -6.281 1 84.62 205 LEU A C 1
ATOM 1632 O O . LEU A 1 205 ? -25.062 -28.531 -5.953 1 84.62 205 LEU A O 1
ATOM 1636 N N . THR A 1 206 ? -24.75 -30.734 -6.457 1 84.31 206 THR A N 1
ATOM 1637 C CA . THR A 1 206 ? -26.125 -31.109 -6.172 1 84.31 206 THR A CA 1
ATOM 1638 C C . THR A 1 206 ? -26.438 -30.953 -4.684 1 84.31 206 THR A C 1
ATOM 1640 O O . THR A 1 206 ? -27.531 -30.516 -4.309 1 84.31 206 THR A O 1
ATOM 1643 N N . HIS A 1 207 ? -25.406 -31.328 -3.957 1 83.38 207 HIS A N 1
ATOM 1644 C CA . HIS A 1 207 ? -25.562 -31.156 -2.518 1 83.38 207 HIS A CA 1
ATOM 1645 C C . HIS A 1 207 ? -25.734 -29.688 -2.141 1 83.38 207 HIS A C 1
ATOM 1647 O O . HIS A 1 207 ? -26.531 -29.344 -1.276 1 83.38 207 HIS A O 1
ATOM 1653 N N . TYR A 1 208 ? -24.969 -28.906 -2.748 1 85.56 208 TYR A N 1
ATOM 1654 C CA . TYR A 1 208 ? -25.062 -27.469 -2.504 1 85.56 208 TYR A CA 1
ATOM 1655 C C . TYR A 1 208 ? -26.438 -26.938 -2.842 1 85.56 208 TYR A C 1
ATOM 1657 O O . TYR A 1 208 ? -27.016 -26.141 -2.092 1 85.56 208 TYR A O 1
ATOM 1665 N N . LEU A 1 209 ? -27.031 -27.359 -3.908 1 85.25 209 LEU A N 1
ATOM 1666 C CA . LEU A 1 209 ? -28.344 -26.938 -4.332 1 85.25 209 LEU A CA 1
ATOM 1667 C C . LEU A 1 209 ? -29.422 -27.406 -3.354 1 85.25 209 LEU A C 1
ATOM 1669 O O . LEU A 1 209 ? -30.375 -26.688 -3.068 1 85.25 209 LEU A O 1
ATOM 1673 N N . ASN A 1 210 ? -29.188 -28.625 -2.912 1 82.62 210 ASN A N 1
ATOM 1674 C CA . ASN A 1 210 ? -30.125 -29.156 -1.927 1 82.62 210 ASN A CA 1
ATOM 1675 C C . ASN A 1 210 ? -30.125 -28.312 -0.65 1 82.62 210 ASN A C 1
ATOM 1677 O O . ASN A 1 210 ? -31.172 -28.062 -0.065 1 82.62 210 ASN A O 1
ATOM 1681 N N . TYR A 1 211 ? -28.938 -27.891 -0.363 1 81.31 211 TYR A N 1
ATOM 1682 C CA . TYR A 1 211 ? -28.812 -27.047 0.82 1 81.31 211 TYR A CA 1
ATOM 1683 C C . TYR A 1 211 ? -29.453 -25.688 0.591 1 81.31 211 TYR A C 1
ATOM 1685 O O . TYR A 1 211 ? -30.047 -25.109 1.504 1 81.31 211 TYR A O 1
ATOM 1693 N N . LEU A 1 212 ? -29.297 -25.125 -0.547 1 80.31 212 LEU A N 1
ATOM 1694 C CA . LEU A 1 212 ? -29.844 -23.812 -0.885 1 80.31 212 LEU A CA 1
ATOM 1695 C C . LEU A 1 212 ? -31.375 -23.844 -0.861 1 80.31 212 LEU A C 1
ATOM 1697 O O . LEU A 1 212 ? -32 -22.891 -0.418 1 80.31 212 LEU A O 1
ATOM 1701 N N . LEU A 1 213 ? -31.906 -24.984 -1.288 1 76.12 213 LEU A N 1
ATOM 1702 C CA . LEU A 1 213 ? -33.344 -25.109 -1.385 1 76.12 213 LEU A CA 1
ATOM 1703 C C . LEU A 1 213 ? -33.969 -25.484 -0.034 1 76.12 213 LEU A C 1
ATOM 1705 O O . LEU A 1 213 ? -35.031 -25 0.313 1 76.12 213 LEU A O 1
ATOM 1709 N N . LYS A 1 214 ? -33.312 -26.375 0.666 1 73.62 214 LYS A N 1
ATOM 1710 C CA . LYS A 1 214 ? -33.844 -26.828 1.947 1 73.62 214 LYS A CA 1
ATOM 1711 C C . LYS A 1 214 ? -33.469 -25.859 3.07 1 73.62 214 LYS A C 1
ATOM 1713 O O . LYS A 1 214 ? -34.125 -25.797 4.094 1 73.62 214 LYS A O 1
ATOM 1718 N N . GLY A 1 215 ? -32.719 -24.906 2.916 1 68.19 215 GLY A N 1
ATOM 1719 C CA . GLY A 1 215 ? -32.188 -24.016 3.945 1 68.19 215 GLY A CA 1
ATOM 1720 C C . GLY A 1 215 ? -30.875 -24.453 4.52 1 68.19 215 GLY A C 1
ATOM 1721 O O . GLY A 1 215 ? -30.578 -25.656 4.586 1 68.19 215 GLY A O 1
ATOM 1722 N N . PHE A 1 216 ? -29.828 -23.719 4.523 1 61.34 216 PHE A N 1
ATOM 1723 C CA . PHE A 1 216 ? -28.484 -24.016 5.023 1 61.34 216 PHE A CA 1
ATOM 1724 C C . PHE A 1 216 ? -28.547 -24.531 6.457 1 61.34 216 PHE A C 1
ATOM 1726 O O . PHE A 1 216 ? -29.219 -23.938 7.301 1 61.34 216 PHE A O 1
ATOM 1733 N N . PRO A 1 217 ? -28.312 -25.812 6.516 1 55.62 217 PRO A N 1
ATOM 1734 C CA . PRO A 1 217 ? -28.359 -26.281 7.898 1 55.62 217 PRO A CA 1
ATOM 1735 C C . PRO A 1 217 ? -27.641 -25.344 8.875 1 55.62 217 PRO A C 1
ATOM 1737 O O . PRO A 1 217 ? -26.672 -24.688 8.5 1 55.62 217 PRO A O 1
ATOM 1740 N N . GLU A 1 218 ? -28.344 -24.953 9.883 1 53.88 218 GLU A N 1
ATOM 1741 C CA . GLU A 1 218 ? -27.734 -24.172 10.953 1 53.88 218 GLU A CA 1
ATOM 1742 C C . GLU A 1 218 ? -26.391 -24.734 11.359 1 53.88 218 GLU A C 1
ATOM 1744 O O . GLU A 1 218 ? -26.266 -25.938 11.586 1 53.88 218 GLU A O 1
ATOM 1749 N N . ILE A 1 219 ? -25.328 -24.297 10.828 1 52.03 219 ILE A N 1
ATOM 1750 C CA . ILE A 1 219 ? -24 -24.719 11.227 1 52.03 219 ILE A CA 1
ATOM 1751 C C . ILE A 1 219 ? -23.969 -25 12.727 1 52.03 219 ILE A C 1
ATOM 1753 O O . ILE A 1 219 ? -24.328 -24.141 13.531 1 52.03 219 ILE A O 1
ATOM 1757 N N . ASP A 1 220 ? -24.078 -26.172 13.18 1 50.75 220 ASP A N 1
ATOM 1758 C CA . ASP A 1 220 ? -23.984 -26.562 14.586 1 50.75 220 ASP A CA 1
ATOM 1759 C C . ASP A 1 220 ? -22.875 -25.797 15.297 1 50.75 220 ASP A C 1
ATOM 1761 O O . ASP A 1 220 ? -21.703 -25.859 14.891 1 50.75 220 ASP A O 1
ATOM 1765 N N . SER A 1 221 ? -23.25 -24.734 15.844 1 51.09 221 SER A N 1
ATOM 1766 C CA . SER A 1 221 ? -22.391 -23.891 16.672 1 51.09 221 SER A CA 1
ATOM 1767 C C . SER A 1 221 ? -21.531 -24.734 17.594 1 51.09 221 SER A C 1
ATOM 1769 O O . SER A 1 221 ? -20.641 -24.203 18.281 1 51.09 221 SER A O 1
ATOM 1771 N N . LYS A 1 222 ? -21.938 -25.984 17.922 1 50.59 222 LYS A N 1
ATOM 1772 C CA . LYS A 1 222 ? -21.234 -26.672 19.016 1 50.59 222 LYS A CA 1
ATOM 1773 C C . LYS A 1 222 ? -19.891 -27.234 18.531 1 50.59 222 LYS A C 1
ATOM 1775 O O . LYS A 1 222 ? -19.234 -27.969 19.266 1 50.59 222 LYS A O 1
ATOM 1780 N N . ARG A 1 223 ? -19.641 -27.219 17.328 1 51.91 223 ARG A N 1
ATOM 1781 C CA . ARG A 1 223 ? -18.375 -27.844 17 1 51.91 223 ARG A CA 1
ATOM 1782 C C . ARG A 1 223 ? -17.203 -27.047 17.578 1 51.91 223 ARG A C 1
ATOM 1784 O O . ARG A 1 223 ? -17.297 -25.844 17.781 1 51.91 223 ARG A O 1
ATOM 1791 N N . CYS A 1 224 ? -16.188 -27.734 18.172 1 51.06 224 CYS A N 1
ATOM 1792 C CA . CYS A 1 224 ? -14.992 -27.25 18.859 1 51.06 224 CYS A CA 1
ATOM 1793 C C . CYS A 1 224 ? -14.344 -26.109 18.109 1 51.06 224 CYS A C 1
ATOM 1795 O O . CYS A 1 224 ? -14.297 -26.109 16.875 1 51.06 224 CYS A O 1
ATOM 1797 N N . TRP A 1 225 ? -14.273 -25 18.719 1 50.97 225 TRP A N 1
ATOM 1798 C CA . TRP A 1 225 ? -13.703 -23.734 18.281 1 50.97 225 TRP A CA 1
ATOM 1799 C C . TRP A 1 225 ? -12.461 -23.953 17.438 1 50.97 225 TRP A C 1
ATOM 1801 O O . TRP A 1 225 ? -12.273 -23.281 16.422 1 50.97 225 TRP A O 1
ATOM 1811 N N . LEU A 1 226 ? -11.625 -24.906 17.875 1 51.12 226 LEU A N 1
ATOM 1812 C CA . LEU A 1 226 ? -10.352 -25.125 17.203 1 51.12 226 LEU A CA 1
ATOM 1813 C C . LEU A 1 226 ? -10.555 -25.797 15.852 1 51.12 226 LEU A C 1
ATOM 1815 O O . LEU A 1 226 ? -9.883 -25.453 14.875 1 51.12 226 LEU A O 1
ATOM 1819 N N . LYS A 1 227 ? -11.289 -26.781 15.852 1 52.56 227 LYS A N 1
ATOM 1820 C CA . LYS A 1 227 ? -11.516 -27.516 14.609 1 52.56 227 LYS A CA 1
ATOM 1821 C C . LYS A 1 227 ? -12.227 -26.641 13.586 1 52.56 227 LYS A C 1
ATOM 1823 O O . LYS A 1 227 ? -12.008 -26.797 12.383 1 52.56 227 LYS A O 1
ATOM 1828 N N . GLN A 1 228 ? -12.984 -25.781 14.141 1 53.41 228 GLN A N 1
ATOM 1829 C CA . GLN A 1 228 ? -13.711 -24.859 13.273 1 53.41 228 GLN A CA 1
ATOM 1830 C C . GLN A 1 228 ? -12.766 -23.828 12.656 1 53.41 228 GLN A C 1
ATOM 1832 O O . GLN A 1 228 ? -12.992 -23.359 11.539 1 53.41 228 GLN A O 1
ATOM 1837 N N . LYS A 1 229 ? -11.797 -23.469 13.422 1 52.91 229 LYS A N 1
ATOM 1838 C CA . LYS A 1 229 ? -10.859 -22.453 12.953 1 52.91 229 LYS A CA 1
ATOM 1839 C C . LYS A 1 229 ? -9.898 -23.031 11.914 1 52.91 229 LYS A C 1
ATOM 1841 O O . LYS A 1 229 ? -9.359 -22.297 11.086 1 52.91 229 LYS A O 1
ATOM 1846 N N . ILE A 1 230 ? -9.57 -24.375 12.016 1 56.59 230 ILE A N 1
ATOM 1847 C CA . ILE A 1 230 ? -8.617 -24.891 11.039 1 56.59 230 ILE A CA 1
ATOM 1848 C C . ILE A 1 230 ? -9.32 -25.094 9.695 1 56.59 230 ILE A C 1
ATOM 1850 O O . ILE A 1 230 ? -8.922 -24.516 8.688 1 56.59 230 ILE A O 1
ATOM 1854 N N . TYR A 1 231 ? -9.672 -26.375 9.32 1 58.22 231 TYR A N 1
ATOM 1855 C CA . TYR A 1 231 ? -10.336 -26.656 8.047 1 58.22 231 TYR A CA 1
ATOM 1856 C C . TYR A 1 231 ? -11.664 -27.375 8.266 1 58.22 231 TYR A C 1
ATOM 1858 O O . TYR A 1 231 ? -11.734 -28.359 8.992 1 58.22 231 TYR A O 1
ATOM 1866 N N . THR A 1 232 ? -12.773 -26.625 8.195 1 61.91 232 THR A N 1
ATOM 1867 C CA . THR A 1 232 ? -14.078 -27.281 8.188 1 61.91 232 THR A CA 1
ATOM 1868 C C . THR A 1 232 ? -14.383 -27.844 6.805 1 61.91 232 THR A C 1
ATOM 1870 O O . THR A 1 232 ? -14.383 -27.109 5.812 1 61.91 232 THR A O 1
ATOM 1873 N N . PHE A 1 233 ? -14.328 -29.234 6.754 1 66.12 233 PHE A N 1
ATOM 1874 C CA . PHE A 1 233 ? -14.656 -29.906 5.508 1 66.12 233 PHE A CA 1
ATOM 1875 C C . PHE A 1 233 ? -16.094 -29.625 5.094 1 66.12 233 PHE A C 1
ATOM 1877 O O . PHE A 1 233 ? -17.016 -29.688 5.918 1 66.12 233 PHE A O 1
ATOM 1884 N N . ASP A 1 234 ? -16.188 -28.859 4.02 1 72.69 234 ASP A N 1
ATOM 1885 C CA . ASP A 1 234 ? -17.5 -28.609 3.422 1 72.69 234 ASP A CA 1
ATOM 1886 C C . ASP A 1 234 ? -17.812 -29.641 2.338 1 72.69 234 ASP A C 1
ATOM 1888 O O . ASP A 1 234 ? -17.141 -29.688 1.306 1 72.69 234 ASP A O 1
ATOM 1892 N N . PRO A 1 235 ? -18.734 -30.578 2.623 1 74.94 235 PRO A N 1
ATOM 1893 C CA . PRO A 1 235 ? -19.078 -31.578 1.607 1 74.94 235 PRO A CA 1
ATOM 1894 C C . PRO A 1 235 ? -19.672 -30.953 0.343 1 74.94 235 PRO A C 1
ATOM 1896 O O . PRO A 1 235 ? -19.703 -31.594 -0.708 1 74.94 235 PRO A O 1
ATOM 1899 N N . SER A 1 236 ? -20 -29.672 0.486 1 78.88 236 SER A N 1
ATOM 1900 C CA . SER A 1 236 ? -20.656 -29.047 -0.662 1 78.88 236 SER A CA 1
ATOM 1901 C C . SER A 1 236 ? -19.656 -28.297 -1.534 1 78.88 236 SER A C 1
ATOM 1903 O O . SER A 1 236 ? -20.047 -27.594 -2.465 1 78.88 236 SER A O 1
ATOM 1905 N N . PHE A 1 237 ? -18.375 -28.531 -1.111 1 86.44 237 PHE A N 1
ATOM 1906 C CA . PHE A 1 237 ? -17.375 -27.812 -1.897 1 86.44 237 PHE A CA 1
ATOM 1907 C C . PHE A 1 237 ? -16.172 -28.688 -2.176 1 86.44 237 PHE A C 1
ATOM 1909 O O . PHE A 1 237 ? -15.695 -29.406 -1.291 1 86.44 237 PHE A O 1
ATOM 1916 N N . LYS A 1 238 ? -15.758 -28.75 -3.393 1 88.12 238 LYS A N 1
ATOM 1917 C CA . LYS A 1 238 ? -14.547 -29.438 -3.82 1 88.12 238 LYS A CA 1
ATOM 1918 C C . LYS A 1 238 ? -13.648 -28.5 -4.641 1 88.12 238 LYS A C 1
ATOM 1920 O O . LYS A 1 238 ? -14.141 -27.719 -5.449 1 88.12 238 LYS A O 1
ATOM 1925 N N . PHE A 1 239 ? -12.391 -28.562 -4.371 1 90.44 239 PHE A N 1
ATOM 1926 C CA . PHE A 1 239 ? -11.445 -27.734 -5.113 1 90.44 239 PHE A CA 1
ATOM 1927 C C . PHE A 1 239 ? -11.289 -28.234 -6.539 1 90.44 239 PHE A C 1
ATOM 1929 O O . PHE A 1 239 ? -11.172 -29.438 -6.766 1 90.44 239 PHE A O 1
ATOM 1936 N N . PRO A 1 240 ? -11.328 -27.328 -7.418 1 91.56 240 PRO A N 1
ATOM 1937 C CA . PRO A 1 240 ? -11.102 -27.734 -8.805 1 91.56 240 PRO A CA 1
ATOM 1938 C C . PRO A 1 240 ? -9.672 -28.219 -9.055 1 91.56 240 PRO A C 1
ATOM 1940 O O . PRO A 1 240 ? -8.797 -28.016 -8.211 1 91.56 240 PRO A O 1
ATOM 1943 N N . THR A 1 241 ? -9.43 -28.953 -10.125 1 92.06 241 THR A N 1
ATOM 1944 C CA . THR A 1 241 ? -8.141 -29.531 -10.477 1 92.06 241 THR A CA 1
ATOM 1945 C C . THR A 1 241 ? -7.078 -28.438 -10.617 1 92.06 241 THR A C 1
ATOM 1947 O O . THR A 1 241 ? -5.926 -28.625 -10.227 1 92.06 241 THR A O 1
ATOM 1950 N N . ARG A 1 242 ? -7.43 -27.328 -11.086 1 91.56 242 ARG A N 1
ATOM 1951 C CA . ARG A 1 242 ? -6.477 -26.234 -11.289 1 91.56 242 ARG A CA 1
ATOM 1952 C C . ARG A 1 242 ? -5.855 -25.797 -9.969 1 91.56 242 ARG A C 1
ATOM 1954 O O . ARG A 1 242 ? -4.648 -25.547 -9.891 1 91.56 242 ARG A O 1
ATOM 1961 N N . MET A 1 243 ? -6.648 -25.672 -8.891 1 93.06 243 MET A N 1
ATOM 1962 C CA . MET A 1 243 ? -6.152 -25.203 -7.598 1 93.06 243 MET A CA 1
ATOM 1963 C C . MET A 1 243 ? -5.246 -26.25 -6.957 1 93.06 243 MET A C 1
ATOM 1965 O O . MET A 1 243 ? -4.27 -25.906 -6.293 1 93.06 243 MET A O 1
ATOM 1969 N N . ILE A 1 244 ? -5.531 -27.516 -7.203 1 92.88 244 ILE A N 1
ATOM 1970 C CA . ILE A 1 244 ? -4.695 -28.562 -6.645 1 92.88 244 ILE A CA 1
ATOM 1971 C C . ILE A 1 244 ? -3.367 -28.625 -7.391 1 92.88 244 ILE A C 1
ATOM 1973 O O . ILE A 1 244 ? -2.307 -28.766 -6.777 1 92.88 244 ILE A O 1
ATOM 1977 N N . VAL A 1 245 ? -3.49 -28.516 -8.68 1 92.38 245 VAL A N 1
ATOM 1978 C CA . VAL A 1 245 ? -2.279 -28.5 -9.492 1 92.38 245 VAL A CA 1
ATOM 1979 C C . VAL A 1 245 ? -1.408 -27.312 -9.102 1 92.38 245 VAL A C 1
ATOM 1981 O O . VAL A 1 245 ? -0.19 -27.438 -8.961 1 92.38 245 VAL A O 1
ATOM 1984 N N . THR A 1 246 ? -1.972 -26.156 -8.898 1 92.25 246 THR A N 1
ATOM 1985 C CA . THR A 1 246 ? -1.232 -24.953 -8.523 1 92.25 246 THR A CA 1
ATOM 1986 C C . THR A 1 246 ? -0.585 -25.125 -7.152 1 92.25 246 THR A C 1
ATOM 1988 O O . THR A 1 246 ? 0.574 -24.75 -6.953 1 92.25 246 THR A O 1
ATOM 1991 N N . ALA A 1 247 ? -1.275 -25.703 -6.219 1 93.69 247 ALA A N 1
ATOM 1992 C CA . ALA A 1 247 ? -0.747 -25.891 -4.871 1 93.69 247 ALA A CA 1
ATOM 1993 C C . ALA A 1 247 ? 0.435 -26.859 -4.883 1 93.69 247 ALA A C 1
ATOM 1995 O O . ALA A 1 247 ? 1.448 -26.625 -4.223 1 93.69 247 ALA A O 1
ATOM 1996 N N . VAL A 1 248 ? 0.343 -27.953 -5.672 1 93.19 248 VAL A N 1
ATOM 1997 C CA . VAL A 1 248 ? 1.41 -28.938 -5.742 1 93.19 248 VAL A CA 1
ATOM 1998 C C . VAL A 1 248 ? 2.641 -28.328 -6.406 1 93.19 248 VAL A C 1
ATOM 2000 O O . VAL A 1 248 ? 3.764 -28.5 -5.922 1 93.19 248 VAL A O 1
ATOM 2003 N N . LEU A 1 249 ? 2.379 -27.625 -7.438 1 92.06 249 LEU A N 1
ATOM 2004 C CA . LEU A 1 249 ? 3.494 -26.984 -8.133 1 92.06 249 LEU A CA 1
ATOM 2005 C C . LEU A 1 249 ? 4.156 -25.938 -7.242 1 92.06 249 LEU A C 1
ATOM 2007 O O . LEU A 1 249 ? 5.383 -25.812 -7.246 1 92.06 249 LEU A O 1
ATOM 2011 N N . CYS A 1 250 ? 3.398 -25.188 -6.504 1 93.19 250 CYS A N 1
ATOM 2012 C CA . CYS A 1 250 ? 3.945 -24.188 -5.594 1 93.19 250 CYS A CA 1
ATOM 2013 C C . CYS A 1 250 ? 4.805 -24.844 -4.52 1 93.19 250 CYS A C 1
ATOM 2015 O O . CYS A 1 250 ? 5.891 -24.344 -4.199 1 93.19 250 CYS A O 1
ATOM 2017 N N . LEU A 1 251 ? 4.367 -25.969 -4 1 93.94 251 LEU A N 1
ATOM 2018 C CA . LEU A 1 251 ? 5.102 -26.656 -2.939 1 93.94 251 LEU A CA 1
ATOM 2019 C C . LEU A 1 251 ? 6.414 -27.219 -3.465 1 93.94 251 LEU A C 1
ATOM 2021 O O . LEU A 1 251 ? 7.453 -27.109 -2.809 1 93.94 251 LEU A O 1
ATOM 2025 N N . ILE A 1 252 ? 6.391 -27.75 -4.664 1 92.5 252 ILE A N 1
ATOM 2026 C CA . ILE A 1 252 ? 7.594 -28.344 -5.23 1 92.5 252 ILE A CA 1
ATOM 2027 C C . ILE A 1 252 ? 8.586 -27.25 -5.613 1 92.5 252 ILE A C 1
ATOM 2029 O O . ILE A 1 252 ? 9.789 -27.375 -5.363 1 92.5 252 ILE A O 1
ATOM 2033 N N . CYS A 1 253 ? 8.07 -26.203 -6.207 1 89.81 253 CYS A N 1
ATOM 2034 C CA . CYS A 1 253 ? 8.953 -25.094 -6.57 1 89.81 253 CYS A CA 1
ATOM 2035 C C . CYS A 1 253 ? 9.523 -24.422 -5.328 1 89.81 253 CYS A C 1
ATOM 2037 O O . CYS A 1 253 ? 10.68 -24 -5.324 1 89.81 253 CYS A O 1
ATOM 2039 N N . LEU A 1 254 ? 8.742 -24.266 -4.301 1 92.44 254 LEU A N 1
ATOM 2040 C CA . LEU A 1 254 ? 9.234 -23.703 -3.043 1 92.44 254 LEU A CA 1
ATOM 2041 C C . LEU A 1 254 ? 10.312 -24.594 -2.436 1 92.44 254 LEU A C 1
ATOM 2043 O O . LEU A 1 254 ? 11.312 -24.094 -1.916 1 92.44 254 LEU A O 1
ATOM 2047 N N . TYR A 1 255 ? 10.133 -25.922 -2.551 1 92.56 255 TYR A N 1
ATOM 2048 C CA . TYR A 1 255 ? 11.125 -26.875 -2.066 1 92.56 255 TYR A CA 1
ATOM 2049 C C . TYR A 1 255 ? 12.445 -26.719 -2.809 1 92.56 255 TYR A C 1
ATOM 2051 O O . TYR A 1 255 ? 13.508 -26.672 -2.189 1 92.56 255 TYR A O 1
ATOM 2059 N N . ASN A 1 256 ? 12.391 -26.609 -4.074 1 88.75 256 ASN A N 1
ATOM 2060 C CA . ASN A 1 256 ? 13.602 -26.453 -4.863 1 88.75 256 ASN A CA 1
ATOM 2061 C C . ASN A 1 256 ? 14.281 -25.109 -4.582 1 88.75 256 ASN A C 1
ATOM 2063 O O . ASN A 1 256 ? 15.508 -25.031 -4.527 1 88.75 256 ASN A O 1
ATOM 2067 N N . PHE A 1 257 ? 13.5 -24.094 -4.434 1 88.56 257 PHE A N 1
ATOM 2068 C CA . PHE A 1 257 ? 14.055 -22.781 -4.16 1 88.56 257 PHE A CA 1
ATOM 2069 C C . PHE A 1 257 ? 14.711 -22.75 -2.781 1 88.56 257 PHE A C 1
ATOM 2071 O O . PHE A 1 257 ? 15.727 -22.078 -2.584 1 88.56 257 PHE A O 1
ATOM 2078 N N . PHE A 1 258 ? 14.055 -23.422 -1.85 1 90.69 258 PHE A N 1
ATOM 2079 C CA . PHE A 1 258 ? 14.602 -23.547 -0.504 1 90.69 258 PHE A CA 1
ATOM 2080 C C . PHE A 1 258 ? 15.961 -24.234 -0.535 1 90.69 258 PHE A C 1
ATOM 2082 O O . PHE A 1 258 ? 16.906 -23.781 0.116 1 90.69 258 PHE A O 1
ATOM 2089 N N . LEU A 1 259 ? 16.156 -25.266 -1.375 1 88.19 259 LEU A N 1
ATOM 2090 C CA . LEU A 1 259 ? 17.406 -26 -1.487 1 88.19 259 LEU A CA 1
ATOM 2091 C C . LEU A 1 259 ? 18.484 -25.156 -2.172 1 88.19 259 LEU A C 1
ATOM 2093 O O . LEU A 1 259 ? 19.641 -25.188 -1.764 1 88.19 259 LEU A O 1
ATOM 2097 N N . VAL A 1 260 ? 18.062 -24.422 -3.156 1 84.88 260 VAL A N 1
ATOM 2098 C CA . VAL A 1 260 ? 19.016 -23.562 -3.854 1 84.88 260 VAL A CA 1
ATOM 2099 C C . VAL A 1 260 ? 19.516 -22.469 -2.906 1 84.88 260 VAL A C 1
ATOM 2101 O O . VAL A 1 260 ? 20.688 -22.109 -2.934 1 84.88 260 VAL A O 1
ATOM 2104 N N . ASP A 1 261 ? 18.672 -21.984 -2.105 1 88.12 261 ASP A N 1
ATOM 2105 C CA . ASP A 1 261 ? 19.062 -20.953 -1.144 1 88.12 261 ASP A CA 1
ATOM 2106 C C . ASP A 1 261 ? 20.062 -21.484 -0.128 1 88.12 261 ASP A C 1
ATOM 2108 O O . ASP A 1 261 ? 21.031 -20.812 0.211 1 88.12 261 ASP A O 1
ATOM 2112 N N . LEU A 1 262 ? 19.875 -22.734 0.324 1 87 262 LEU A N 1
ATOM 2113 C CA . LEU A 1 262 ? 20.781 -23.328 1.3 1 87 262 LEU A CA 1
ATOM 2114 C C . LEU A 1 262 ? 22.141 -23.625 0.675 1 87 262 LEU A C 1
ATOM 2116 O O . LEU A 1 262 ? 23.172 -23.562 1.356 1 87 262 LEU A O 1
ATOM 2120 N N . PHE A 1 263 ? 22.141 -23.688 -0.646 1 83.75 263 PHE A N 1
ATOM 2121 C CA . PHE A 1 263 ? 23.375 -24.031 -1.337 1 83.75 263 PHE A CA 1
ATOM 2122 C C . PHE A 1 263 ? 24.141 -22.781 -1.724 1 83.75 263 PHE A C 1
ATOM 2124 O O . PHE A 1 263 ? 25.375 -22.734 -1.616 1 83.75 263 PHE A O 1
ATOM 2131 N N . VAL A 1 264 ? 23.469 -21.781 -2.162 1 84.75 264 VAL A N 1
ATOM 2132 C CA . VAL A 1 264 ? 24.109 -20.594 -2.717 1 84.75 264 VAL A CA 1
ATOM 2133 C C . VAL A 1 264 ? 24.562 -19.672 -1.585 1 84.75 264 VAL A C 1
ATOM 2135 O O . VAL A 1 264 ? 25.547 -18.938 -1.721 1 84.75 264 VAL A O 1
ATOM 2138 N N . SER A 1 265 ? 23.953 -19.703 -0.394 1 87.38 265 SER A N 1
ATOM 2139 C CA . SER A 1 265 ? 24.203 -18.734 0.677 1 87.38 265 SER A CA 1
ATOM 2140 C C . SER A 1 265 ? 25.625 -18.875 1.218 1 87.38 265 SER A C 1
ATOM 2142 O O . SER A 1 265 ? 26.359 -17.891 1.306 1 87.38 265 SER A O 1
ATOM 2144 N N . PRO A 1 266 ? 26.094 -20.156 1.496 1 85.62 266 PRO A N 1
ATOM 2145 C CA . PRO A 1 266 ? 27.469 -20.25 1.999 1 85.62 266 PRO A CA 1
ATOM 2146 C C . PRO A 1 266 ? 28.5 -19.875 0.944 1 85.62 266 PRO A C 1
ATOM 2148 O O . PRO A 1 266 ? 29.547 -19.312 1.272 1 85.62 266 PRO A O 1
ATOM 2151 N N . LYS A 1 267 ? 28.25 -20.109 -0.359 1 86 267 LYS A N 1
ATOM 2152 C CA . LYS A 1 267 ? 29.172 -19.75 -1.435 1 86 267 LYS A CA 1
ATOM 2153 C C . LYS A 1 267 ? 29.203 -18.234 -1.644 1 86 267 LYS A C 1
ATOM 2155 O O . LYS A 1 267 ? 30.266 -17.672 -1.955 1 86 267 LYS A O 1
ATOM 2160 N N . ALA A 1 268 ? 28.094 -17.625 -1.478 1 88.19 268 ALA A N 1
ATOM 2161 C CA . ALA A 1 268 ? 28.031 -16.172 -1.615 1 88.19 268 ALA A CA 1
ATOM 2162 C C . ALA A 1 268 ? 28.797 -15.484 -0.493 1 88.19 268 ALA A C 1
ATOM 2164 O O . ALA A 1 268 ? 29.5 -14.492 -0.727 1 88.19 268 ALA A O 1
ATOM 2165 N N . VAL A 1 269 ? 28.734 -15.992 0.754 1 89.56 269 VAL A N 1
ATOM 2166 C CA . VAL A 1 269 ? 29.438 -15.398 1.888 1 89.56 269 VAL A CA 1
ATOM 2167 C C . VAL A 1 269 ? 30.938 -15.602 1.725 1 89.56 269 VAL A C 1
ATOM 2169 O O . VAL A 1 269 ? 31.734 -14.719 2.059 1 89.56 269 VAL A O 1
ATOM 2172 N N . LYS A 1 270 ? 31.312 -16.781 1.199 1 88.5 270 LYS A N 1
ATOM 2173 C CA . LYS A 1 270 ? 32.75 -17.031 0.956 1 88.5 270 LYS A CA 1
ATOM 2174 C C . LYS A 1 270 ? 33.281 -16.094 -0.118 1 88.5 270 LYS A C 1
ATOM 2176 O O . LYS A 1 270 ? 34.406 -15.609 -0.015 1 88.5 270 LYS A O 1
ATOM 2181 N N . GLY A 1 271 ? 32.406 -15.859 -1.132 1 90.19 271 GLY A N 1
ATOM 2182 C CA . GLY A 1 271 ? 32.781 -14.883 -2.137 1 90.19 271 GLY A CA 1
ATOM 2183 C C . GLY A 1 271 ? 32.969 -13.484 -1.578 1 90.19 271 GLY A C 1
ATOM 2184 O O . GLY A 1 271 ? 33.906 -12.773 -1.937 1 90.19 271 GLY A O 1
ATOM 2185 N N . LEU A 1 272 ? 32.156 -13.109 -0.669 1 89.44 272 LEU A N 1
ATOM 2186 C CA . LEU A 1 272 ? 32.219 -11.797 -0.029 1 89.44 272 LEU A CA 1
ATOM 2187 C C . LEU A 1 272 ? 33.438 -11.703 0.896 1 89.44 272 LEU A C 1
ATOM 2189 O O . LEU A 1 272 ? 34.031 -10.641 1.003 1 89.44 272 LEU A O 1
ATOM 2193 N N . GLU A 1 273 ? 33.719 -12.773 1.567 1 90.12 273 GLU A N 1
ATOM 2194 C CA . GLU A 1 273 ? 34.875 -12.82 2.443 1 90.12 273 GLU A CA 1
ATOM 2195 C C . GLU A 1 273 ? 36.188 -12.586 1.661 1 90.12 273 GLU A C 1
ATOM 2197 O O . GLU A 1 273 ? 37.031 -11.812 2.086 1 90.12 273 GLU A O 1
ATOM 2202 N N . HIS A 1 274 ? 36.219 -13.18 0.508 1 88.38 274 HIS A N 1
ATOM 2203 C CA . HIS A 1 274 ? 37.406 -13 -0.331 1 88.38 274 HIS A CA 1
ATOM 2204 C C . HIS A 1 274 ? 37.531 -11.562 -0.828 1 88.38 274 HIS A C 1
ATOM 2206 O O . HIS A 1 274 ? 38.625 -10.984 -0.812 1 88.38 274 HIS A O 1
ATOM 2212 N N . TRP A 1 275 ? 36.438 -11.039 -1.16 1 86.19 275 TRP A N 1
ATOM 2213 C CA . TRP A 1 275 ? 36.438 -9.656 -1.634 1 86.19 275 TRP A CA 1
ATOM 2214 C C . TRP A 1 275 ? 36.75 -8.695 -0.506 1 86.19 275 TRP A C 1
ATOM 2216 O O . TRP A 1 275 ? 37.5 -7.73 -0.708 1 86.19 275 TRP A O 1
ATOM 2226 N N . ALA A 1 276 ? 36.281 -8.898 0.688 1 85.69 276 ALA A N 1
ATOM 2227 C CA . ALA A 1 276 ? 36.531 -8.031 1.844 1 85.69 276 ALA A CA 1
ATOM 2228 C C . ALA A 1 276 ? 37.969 -8.094 2.293 1 85.69 276 ALA A C 1
ATOM 2230 O O . ALA A 1 276 ? 38.562 -7.078 2.693 1 85.69 276 ALA A O 1
ATOM 2231 N N . LEU A 1 277 ? 38.594 -9.234 2.195 1 84.5 277 LEU A N 1
ATOM 2232 C CA . LEU A 1 277 ? 39.969 -9.398 2.643 1 84.5 277 LEU A CA 1
ATOM 2233 C C . LEU A 1 277 ? 40.938 -8.656 1.723 1 84.5 277 LEU A C 1
ATOM 2235 O O . LEU A 1 277 ? 41.969 -8.172 2.17 1 84.5 277 LEU A O 1
ATOM 2239 N N . ILE A 1 278 ? 40.438 -8.422 0.48 1 82.5 278 ILE A N 1
ATOM 2240 C CA . ILE A 1 278 ? 41.281 -7.711 -0.479 1 82.5 278 ILE A CA 1
ATOM 2241 C C . ILE A 1 278 ? 41.094 -6.203 -0.308 1 82.5 278 ILE A C 1
ATOM 2243 O O . ILE A 1 278 ? 42.062 -5.438 -0.468 1 82.5 278 ILE A O 1
ATOM 2247 N N . THR A 1 279 ? 39.969 -5.812 0.151 1 82.69 279 THR A N 1
ATOM 2248 C CA . THR A 1 279 ? 39.656 -4.395 0.134 1 82.69 279 THR A CA 1
ATOM 2249 C C . THR A 1 279 ? 39.875 -3.766 1.504 1 82.69 279 THR A C 1
ATOM 2251 O O . THR A 1 279 ? 40.188 -2.576 1.601 1 82.69 279 THR A O 1
ATOM 2254 N N . ILE A 1 280 ? 39.75 -4.469 2.631 1 82.94 280 ILE A N 1
ATOM 2255 C CA . ILE A 1 280 ? 39.812 -3.902 3.975 1 82.94 280 ILE A CA 1
ATOM 2256 C C . ILE A 1 280 ? 41.219 -3.98 4.516 1 82.94 280 ILE A C 1
ATOM 2258 O O . ILE A 1 280 ? 42 -4.871 4.141 1 82.94 280 ILE A O 1
ATOM 2262 N N . ASN A 1 281 ? 41.531 -2.939 5.297 1 82.62 281 ASN A N 1
ATOM 2263 C CA . ASN A 1 281 ? 42.844 -2.883 5.938 1 82.62 281 ASN A CA 1
ATOM 2264 C C . ASN A 1 281 ? 43.062 -4.066 6.879 1 82.62 281 ASN A C 1
ATOM 2266 O O . ASN A 1 281 ? 42.094 -4.562 7.484 1 82.62 281 ASN A O 1
ATOM 2270 N N . LEU A 1 282 ? 44.219 -4.496 7.031 1 78.31 282 LEU A N 1
ATOM 2271 C CA . LEU A 1 282 ? 44.625 -5.668 7.801 1 78.31 282 LEU A CA 1
ATOM 2272 C C . LEU A 1 282 ? 44.25 -5.52 9.266 1 78.31 282 LEU A C 1
ATOM 2274 O O . LEU A 1 282 ? 43.906 -6.504 9.93 1 78.31 282 LEU A O 1
ATOM 2278 N N . SER A 1 283 ? 44.125 -4.273 9.797 1 81.75 283 SER A N 1
ATOM 2279 C CA . SER A 1 283 ? 43.844 -4.062 11.211 1 81.75 283 SER A CA 1
ATOM 2280 C C . SER A 1 283 ? 42.375 -4.391 11.531 1 81.75 283 SER A C 1
ATOM 2282 O O . SER A 1 283 ? 42.062 -4.723 12.672 1 81.75 283 SER A O 1
ATOM 2284 N N . TYR A 1 284 ? 41.531 -4.402 10.508 1 82.88 284 TYR A N 1
ATOM 2285 C CA . TYR A 1 284 ? 40.094 -4.645 10.734 1 82.88 284 TYR A CA 1
ATOM 2286 C C . TYR A 1 284 ? 39.688 -5.992 10.172 1 82.88 284 TYR A C 1
ATOM 2288 O O . TYR A 1 284 ? 38.5 -6.277 10.055 1 82.88 284 TYR A O 1
ATOM 2296 N N . GLU A 1 285 ? 40.656 -6.805 9.828 1 83.88 285 GLU A N 1
ATOM 2297 C CA . GLU A 1 285 ? 40.375 -8.094 9.203 1 83.88 285 GLU A CA 1
ATOM 2298 C C . GLU A 1 285 ? 39.625 -9.016 10.148 1 83.88 285 GLU A C 1
ATOM 2300 O O . GLU A 1 285 ? 38.625 -9.625 9.758 1 83.88 285 GLU A O 1
ATOM 2305 N N . ASN A 1 286 ? 40.031 -9.078 11.375 1 86.62 286 ASN A N 1
ATOM 2306 C CA . ASN A 1 286 ? 39.406 -10 12.312 1 86.62 286 ASN A CA 1
ATOM 2307 C C . ASN A 1 286 ? 37.969 -9.586 12.625 1 86.62 286 ASN A C 1
ATOM 2309 O O . ASN A 1 286 ? 37.062 -10.438 12.711 1 86.62 286 ASN A O 1
ATOM 2313 N N . ARG A 1 287 ? 37.781 -8.344 12.719 1 86.5 287 ARG A N 1
ATOM 2314 C CA . ARG A 1 287 ? 36.438 -7.863 13.008 1 86.5 287 ARG A CA 1
ATOM 2315 C C . ARG A 1 287 ? 35.5 -8.086 11.812 1 86.5 287 ARG A C 1
ATOM 2317 O O . ARG A 1 287 ? 34.344 -8.438 11.992 1 86.5 287 ARG A O 1
ATOM 2324 N N . THR A 1 288 ? 36.031 -7.965 10.656 1 88 288 THR A N 1
ATOM 2325 C CA . THR A 1 288 ? 35.219 -8.133 9.453 1 88 288 THR A CA 1
ATOM 2326 C C . THR A 1 288 ? 34.844 -9.602 9.25 1 88 288 THR A C 1
ATOM 2328 O O . THR A 1 288 ? 33.719 -9.914 8.867 1 88 288 THR A O 1
ATOM 2331 N N . ILE A 1 289 ? 35.781 -10.492 9.5 1 89.31 289 ILE A N 1
ATOM 2332 C CA . ILE A 1 289 ? 35.5 -11.914 9.383 1 89.31 289 ILE A CA 1
ATOM 2333 C C . ILE A 1 289 ? 34.438 -12.32 10.406 1 89.31 289 ILE A C 1
ATOM 2335 O O . ILE A 1 289 ? 33.562 -13.133 10.117 1 89.31 289 ILE A O 1
ATOM 2339 N N . TRP A 1 290 ? 34.5 -11.68 11.516 1 89.25 290 TRP A N 1
ATOM 2340 C CA . TRP A 1 290 ? 33.531 -11.961 12.562 1 89.25 290 TRP A CA 1
ATOM 2341 C C . TRP A 1 290 ? 32.156 -11.5 12.156 1 89.25 290 TRP A C 1
ATOM 2343 O O . TRP A 1 290 ? 31.172 -12.227 12.328 1 89.25 290 TRP A O 1
ATOM 2353 N N . VAL A 1 291 ? 32.062 -10.375 11.578 1 89.38 291 VAL A N 1
ATOM 2354 C CA . VAL A 1 291 ? 30.781 -9.836 11.141 1 89.38 291 VAL A CA 1
ATOM 2355 C C . VAL A 1 291 ? 30.234 -10.688 10 1 89.38 291 VAL A C 1
ATOM 2357 O O . VAL A 1 291 ? 29.031 -10.945 9.938 1 89.38 291 VAL A O 1
ATOM 2360 N N . LEU A 1 292 ? 31.062 -11.18 9.117 1 91.25 292 LEU A N 1
ATOM 2361 C CA . LEU A 1 292 ? 30.625 -11.977 7.977 1 91.25 292 LEU A CA 1
ATOM 2362 C C . LEU A 1 292 ? 30.094 -13.336 8.438 1 91.25 292 LEU A C 1
ATOM 2364 O O . LEU A 1 292 ? 29.141 -13.859 7.871 1 91.25 292 LEU A O 1
ATOM 2368 N N . ASN A 1 293 ? 30.703 -13.867 9.438 1 90.69 293 ASN A N 1
ATOM 2369 C CA . ASN A 1 293 ? 30.203 -15.125 9.977 1 90.69 293 ASN A CA 1
ATOM 2370 C C . ASN A 1 293 ? 28.859 -14.938 10.68 1 90.69 293 ASN A C 1
ATOM 2372 O O . ASN A 1 293 ? 28.016 -15.828 10.648 1 90.69 293 ASN A O 1
ATOM 2376 N N . LEU A 1 294 ? 28.719 -13.797 11.273 1 91.31 294 LEU A N 1
ATOM 2377 C CA . LEU A 1 294 ? 27.438 -13.492 11.898 1 91.31 294 LEU A CA 1
ATOM 2378 C C . LEU A 1 294 ? 26.359 -13.32 10.836 1 91.31 294 LEU A C 1
ATOM 2380 O O . LEU A 1 294 ? 25.203 -13.711 11.055 1 91.31 294 LEU A O 1
ATOM 2384 N N . LEU A 1 295 ? 26.734 -12.727 9.703 1 92.44 295 LEU A N 1
ATOM 2385 C CA . LEU A 1 295 ? 25.797 -12.562 8.602 1 92.44 295 LEU A CA 1
ATOM 2386 C C . LEU A 1 295 ? 25.391 -13.914 8.023 1 92.44 295 LEU A C 1
ATOM 2388 O O . LEU A 1 295 ? 24.219 -14.133 7.695 1 92.44 295 LEU A O 1
ATOM 2392 N N . LYS A 1 296 ? 26.328 -14.805 7.902 1 92.31 296 LYS A N 1
ATOM 2393 C CA . LYS A 1 296 ? 26.078 -16.141 7.391 1 92.31 296 LYS A CA 1
ATOM 2394 C C . LYS A 1 296 ? 25.109 -16.906 8.297 1 92.31 296 LYS A C 1
ATOM 2396 O O . LYS A 1 296 ? 24.156 -17.516 7.824 1 92.31 296 LYS A O 1
ATOM 2401 N N . ASP A 1 297 ? 25.281 -16.828 9.594 1 92.56 297 ASP A N 1
ATOM 2402 C CA . ASP A 1 297 ? 24.422 -17.531 10.547 1 92.56 297 ASP A CA 1
ATOM 2403 C C . ASP A 1 297 ? 23.031 -16.906 10.594 1 92.56 297 ASP A C 1
ATOM 2405 O O . ASP A 1 297 ? 22.031 -17.625 10.672 1 92.56 297 ASP A O 1
ATOM 2409 N N . SER A 1 298 ? 23 -15.609 10.57 1 93.81 298 SER A N 1
ATOM 2410 C CA . SER A 1 298 ? 21.688 -14.953 10.594 1 93.81 298 SER A CA 1
ATOM 2411 C C . SER A 1 298 ? 20.891 -15.281 9.344 1 93.81 298 SER A C 1
ATOM 2413 O O . SER A 1 298 ? 19.656 -15.438 9.414 1 93.81 298 SER A O 1
ATOM 2415 N N . TRP A 1 299 ? 21.547 -15.375 8.18 1 93.25 299 TRP A N 1
ATOM 2416 C CA . TRP A 1 299 ? 20.859 -15.734 6.941 1 93.25 299 TRP A CA 1
ATOM 2417 C C . TRP A 1 299 ? 20.328 -17.156 7.012 1 93.25 299 TRP A C 1
ATOM 2419 O O . TRP A 1 299 ? 19.203 -17.438 6.582 1 93.25 299 TRP A O 1
ATOM 2429 N N . PHE A 1 300 ? 21.078 -18.094 7.629 1 92.62 300 PHE A N 1
ATOM 2430 C CA . PHE A 1 300 ? 20.688 -19.484 7.754 1 92.62 300 PHE A CA 1
ATOM 2431 C C . PHE A 1 300 ? 19.469 -19.625 8.648 1 92.62 300 PHE A C 1
ATOM 2433 O O . PHE A 1 300 ? 18.516 -20.328 8.305 1 92.62 300 PHE A O 1
ATOM 2440 N N . TYR A 1 301 ? 19.406 -18.906 9.711 1 92.81 301 TYR A N 1
ATOM 2441 C CA . TYR A 1 301 ? 18.281 -19.031 10.641 1 92.81 301 TYR A CA 1
ATOM 2442 C C . TYR A 1 301 ? 17.047 -18.344 10.094 1 92.81 301 TYR A C 1
ATOM 2444 O O . TYR A 1 301 ? 15.922 -18.719 10.43 1 92.81 301 TYR A O 1
ATOM 2452 N N . ALA A 1 302 ? 17.25 -17.328 9.227 1 95.31 302 ALA A N 1
ATOM 2453 C CA . ALA A 1 302 ? 16.109 -16.594 8.648 1 95.31 302 ALA A CA 1
ATOM 2454 C C . ALA A 1 302 ? 15.414 -17.438 7.582 1 95.31 302 ALA A C 1
ATOM 2456 O O . ALA A 1 302 ? 14.273 -17.141 7.207 1 95.31 302 ALA A O 1
ATOM 2457 N N . THR A 1 303 ? 16.047 -18.516 7.035 1 95 303 THR A N 1
ATOM 2458 C CA . THR A 1 303 ? 15.484 -19.344 5.965 1 95 303 THR A CA 1
ATOM 2459 C C . THR A 1 303 ? 14.297 -20.156 6.477 1 95 303 THR A C 1
ATOM 2461 O O . THR A 1 303 ? 13.312 -20.344 5.758 1 95 303 THR A O 1
ATOM 2464 N N . PHE A 1 304 ? 14.211 -20.516 7.715 1 94.88 304 PHE A N 1
ATOM 2465 C CA . PHE A 1 304 ? 13.195 -21.438 8.234 1 94.88 304 PHE A CA 1
ATOM 2466 C C . PHE A 1 304 ? 11.875 -20.703 8.469 1 94.88 304 PHE A C 1
ATOM 2468 O O . PHE A 1 304 ? 10.828 -21.156 8 1 94.88 304 PHE A O 1
ATOM 2475 N N . PRO A 1 305 ? 11.93 -19.516 9.094 1 95.81 305 PRO A N 1
ATOM 2476 C CA . PRO A 1 305 ? 10.633 -18.844 9.211 1 95.81 305 PRO A CA 1
ATOM 2477 C C . PRO A 1 305 ? 10.086 -18.375 7.867 1 95.81 305 PRO A C 1
ATOM 2479 O O . PRO A 1 305 ? 8.867 -18.328 7.672 1 95.81 305 PRO A O 1
ATOM 2482 N N . ALA A 1 306 ? 10.969 -18 6.992 1 96.12 306 ALA A N 1
ATOM 2483 C CA . ALA A 1 306 ? 10.508 -17.609 5.66 1 96.12 306 ALA A CA 1
ATOM 2484 C C . ALA A 1 306 ? 9.836 -18.781 4.945 1 96.12 306 ALA A C 1
ATOM 2486 O O . ALA A 1 306 ? 8.781 -18.609 4.328 1 96.12 306 ALA A O 1
ATOM 2487 N N . ALA A 1 307 ? 10.406 -20.047 4.977 1 95.94 307 ALA A N 1
ATOM 2488 C CA . ALA A 1 307 ? 9.828 -21.234 4.363 1 95.94 307 ALA A CA 1
ATOM 2489 C C . ALA A 1 307 ? 8.508 -21.609 5.039 1 95.94 307 ALA A C 1
ATOM 2491 O O . ALA A 1 307 ? 7.531 -21.938 4.367 1 95.94 307 ALA A O 1
ATOM 2492 N N . PHE A 1 308 ? 8.484 -21.484 6.328 1 95.94 308 PHE A N 1
ATOM 2493 C CA . PHE A 1 308 ? 7.289 -21.828 7.09 1 95.94 308 PHE A CA 1
ATOM 2494 C C . PHE A 1 308 ? 6.137 -20.891 6.746 1 95.94 308 PHE A C 1
ATOM 2496 O O . PHE A 1 308 ? 5.016 -21.328 6.508 1 95.94 308 PHE A O 1
ATOM 2503 N N . THR A 1 309 ? 6.391 -19.594 6.645 1 95.94 309 THR A N 1
ATOM 2504 C CA . THR A 1 309 ? 5.348 -18.625 6.32 1 95.94 309 THR A CA 1
ATOM 2505 C C . THR A 1 309 ? 4.863 -18.828 4.887 1 95.94 309 THR A C 1
ATOM 2507 O O . THR A 1 309 ? 3.676 -18.656 4.602 1 95.94 309 THR A O 1
ATOM 2510 N N . SER A 1 310 ? 5.754 -19.188 3.965 1 96.69 310 SER A N 1
ATOM 2511 C CA . SER A 1 310 ? 5.359 -19.391 2.574 1 96.69 310 SER A CA 1
ATOM 2512 C C . SER A 1 310 ? 4.453 -20.609 2.432 1 96.69 310 SER A C 1
ATOM 2514 O O . SER A 1 310 ? 3.535 -20.625 1.608 1 96.69 310 SER A O 1
ATOM 2516 N N . VAL A 1 311 ? 4.668 -21.672 3.23 1 96.06 311 VAL A N 1
ATOM 2517 C CA . VAL A 1 311 ? 3.803 -22.844 3.195 1 96.06 311 VAL A CA 1
ATOM 2518 C C . VAL A 1 311 ? 2.42 -22.484 3.738 1 96.06 311 VAL A C 1
ATOM 2520 O O . VAL A 1 311 ? 1.402 -22.922 3.193 1 96.06 311 VAL A O 1
ATOM 2523 N N . ILE A 1 312 ? 2.354 -21.641 4.746 1 93.94 312 ILE A N 1
ATOM 2524 C CA . ILE A 1 312 ? 1.082 -21.188 5.305 1 93.94 312 ILE A CA 1
ATOM 2525 C C . ILE A 1 312 ? 0.326 -20.375 4.262 1 93.94 312 ILE A C 1
ATOM 2527 O O . ILE A 1 312 ? -0.903 -20.438 4.18 1 93.94 312 ILE A O 1
ATOM 2531 N N . TYR A 1 313 ? 1.081 -19.656 3.438 1 94.81 313 TYR A N 1
ATOM 2532 C CA . TYR A 1 313 ? 0.458 -18.859 2.391 1 94.81 313 TYR A CA 1
ATOM 2533 C C . TYR A 1 313 ? -0.245 -19.75 1.371 1 94.81 313 TYR A C 1
ATOM 2535 O O . TYR A 1 313 ? -1.322 -19.406 0.877 1 94.81 313 TYR A O 1
ATOM 2543 N N . ILE A 1 314 ? 0.308 -20.875 1.061 1 95.38 314 ILE A N 1
ATOM 2544 C CA . ILE A 1 314 ? -0.289 -21.781 0.085 1 95.38 314 ILE A CA 1
ATOM 2545 C C . ILE A 1 314 ? -1.596 -22.344 0.638 1 95.38 314 ILE A C 1
ATOM 2547 O O . ILE A 1 314 ? -2.602 -22.406 -0.074 1 95.38 314 ILE A O 1
ATOM 2551 N N . LEU A 1 315 ? -1.614 -22.656 1.898 1 91.88 315 LEU A N 1
ATOM 2552 C CA . LEU A 1 315 ? -2.826 -23.188 2.521 1 91.88 315 LEU A CA 1
ATOM 2553 C C . LEU A 1 315 ? -3.891 -22.094 2.635 1 91.88 315 LEU A C 1
ATOM 2555 O O . LEU A 1 315 ? -5.074 -22.359 2.414 1 91.88 315 LEU A O 1
ATOM 2559 N N . HIS A 1 316 ? -3.438 -20.984 2.938 1 91.62 316 HIS A N 1
ATOM 2560 C CA . HIS A 1 316 ? -4.363 -19.859 3.045 1 91.62 316 HIS A CA 1
ATOM 2561 C C . HIS A 1 316 ? -4.953 -19.5 1.687 1 91.62 316 HIS A C 1
ATOM 2563 O O . HIS A 1 316 ? -6.109 -19.094 1.598 1 91.62 316 HIS A O 1
ATOM 2569 N N . LEU A 1 317 ? -4.191 -19.656 0.674 1 93.06 317 LEU A N 1
ATOM 2570 C CA . LEU A 1 317 ? -4.668 -19.406 -0.682 1 93.06 317 LEU A CA 1
ATOM 2571 C C . LEU A 1 317 ? -5.844 -20.312 -1.022 1 93.06 317 LEU A C 1
ATOM 2573 O O . LEU A 1 317 ? -6.828 -19.859 -1.616 1 93.06 317 LEU A O 1
ATOM 2577 N N . LEU A 1 318 ? -5.77 -21.562 -0.63 1 92.56 318 LEU A N 1
ATOM 2578 C CA . LEU A 1 318 ? -6.852 -22.516 -0.879 1 92.56 318 LEU A CA 1
ATOM 2579 C C . LEU A 1 318 ? -8.094 -22.125 -0.087 1 92.56 318 LEU A C 1
ATOM 2581 O O . LEU A 1 318 ? -9.211 -22.203 -0.606 1 92.56 318 LEU A O 1
ATOM 2585 N N . SER A 1 319 ? -7.867 -21.656 1.116 1 90.38 319 SER A N 1
ATOM 2586 C CA . SER A 1 319 ? -8.992 -21.234 1.94 1 90.38 319 SER A CA 1
ATOM 2587 C C . SER A 1 319 ? -9.656 -19.984 1.382 1 90.38 319 SER A C 1
ATOM 2589 O O . SER A 1 319 ? -10.875 -19.844 1.433 1 90.38 319 SER A O 1
ATOM 2591 N N . CYS A 1 320 ? -8.828 -19.125 0.854 1 91.25 320 CYS A N 1
ATOM 2592 C CA . CYS A 1 320 ? -9.367 -17.891 0.281 1 91.25 320 CYS A CA 1
ATOM 2593 C C . CYS A 1 320 ? -10.156 -18.188 -0.992 1 91.25 320 CYS A C 1
ATOM 2595 O O . CYS A 1 320 ? -11.18 -17.547 -1.254 1 91.25 320 CYS A O 1
ATOM 2597 N N . TYR A 1 321 ? -9.633 -19.094 -1.792 1 93.44 321 TYR A N 1
ATOM 2598 C CA . TYR A 1 321 ? -10.375 -19.484 -2.988 1 93.44 321 TYR A CA 1
ATOM 2599 C C . TYR A 1 321 ? -11.773 -19.969 -2.633 1 93.44 321 TYR A C 1
ATOM 2601 O O . TYR A 1 321 ? -12.758 -19.562 -3.26 1 93.44 321 TYR A O 1
ATOM 2609 N N . ARG A 1 322 ? -11.898 -20.812 -1.651 1 90.62 322 ARG A N 1
ATOM 2610 C CA . ARG A 1 322 ? -13.188 -21.344 -1.219 1 90.62 322 ARG A CA 1
ATOM 2611 C C . ARG A 1 322 ? -14.102 -20.234 -0.729 1 90.62 322 ARG A C 1
ATOM 2613 O O . ARG A 1 322 ? -15.281 -20.172 -1.096 1 90.62 322 ARG A O 1
ATOM 2620 N N . LYS A 1 323 ? -13.578 -19.359 0.007 1 89.31 323 LYS A N 1
ATOM 2621 C CA . LYS A 1 323 ? -14.375 -18.281 0.57 1 89.31 323 LYS A CA 1
ATOM 2622 C C . LYS A 1 323 ? -14.898 -17.359 -0.525 1 89.31 323 LYS A C 1
ATOM 2624 O O . LYS A 1 323 ? -16.078 -16.984 -0.528 1 89.31 323 LYS A O 1
ATOM 2629 N N . GLN A 1 324 ? -14.07 -17.016 -1.43 1 91.44 324 GLN A N 1
ATOM 2630 C CA . GLN A 1 324 ? -14.477 -16.094 -2.48 1 91.44 324 GLN A CA 1
ATOM 2631 C C . GLN A 1 324 ? -15.445 -16.75 -3.455 1 91.44 324 GLN A C 1
ATOM 2633 O O . GLN A 1 324 ? -16.359 -16.094 -3.959 1 91.44 324 GLN A O 1
ATOM 2638 N N . MET A 1 325 ? -15.234 -18.031 -3.738 1 91.56 325 MET A N 1
ATOM 2639 C CA . MET A 1 325 ? -16.156 -18.734 -4.621 1 91.56 325 MET A CA 1
ATOM 2640 C C . MET A 1 325 ? -17.531 -18.844 -3.992 1 91.56 325 MET A C 1
ATOM 2642 O O . MET A 1 325 ? -18.547 -18.688 -4.676 1 91.56 325 MET A O 1
ATOM 2646 N N . LYS A 1 326 ? -17.547 -19.062 -2.768 1 87.5 326 LYS A N 1
ATOM 2647 C CA . LYS A 1 326 ? -18.828 -19.141 -2.066 1 87.5 326 LYS A CA 1
ATOM 2648 C C . LYS A 1 326 ? -19.531 -17.781 -2.041 1 87.5 326 LYS A C 1
ATOM 2650 O O . LYS A 1 326 ? -20.75 -17.703 -2.16 1 87.5 326 LYS A O 1
ATOM 2655 N N . LYS A 1 327 ? -18.75 -16.734 -1.923 1 89.44 327 LYS A N 1
ATOM 2656 C CA . LYS A 1 327 ? -19.312 -15.398 -1.966 1 89.44 327 LYS A CA 1
ATOM 2657 C C . LYS A 1 327 ? -19.859 -15.07 -3.354 1 89.44 327 LYS A C 1
ATOM 2659 O O . LYS A 1 327 ? -20.875 -14.391 -3.484 1 89.44 327 LYS A O 1
ATOM 2664 N N . LEU A 1 328 ? -19.188 -15.547 -4.332 1 90.19 328 LEU A N 1
ATOM 2665 C CA . LEU A 1 328 ? -19.641 -15.336 -5.699 1 90.19 328 LEU A CA 1
ATOM 2666 C C . LEU A 1 328 ? -20.938 -16.094 -5.965 1 90.19 328 LEU A C 1
ATOM 2668 O O . LEU A 1 328 ? -21.844 -15.586 -6.633 1 90.19 328 LEU A O 1
ATOM 2672 N N . TYR A 1 329 ? -21.016 -17.312 -5.387 1 86.81 329 TYR A N 1
ATOM 2673 C CA . TYR A 1 329 ? -22.234 -18.094 -5.539 1 86.81 329 TYR A CA 1
ATOM 2674 C C . TYR A 1 329 ? -23.422 -17.391 -4.902 1 86.81 329 TYR A C 1
ATOM 2676 O O . TYR A 1 329 ? -24.531 -17.422 -5.438 1 86.81 329 TYR A O 1
ATOM 2684 N N . LYS A 1 330 ? -23.172 -16.688 -3.783 1 82 330 LYS A N 1
ATOM 2685 C CA . LYS A 1 330 ? -24.234 -15.992 -3.055 1 82 330 LYS A CA 1
ATOM 2686 C C . LYS A 1 330 ? -24.531 -14.633 -3.68 1 82 330 LYS A C 1
ATOM 2688 O O . LYS A 1 330 ? -25.609 -14.07 -3.451 1 82 330 LYS A O 1
ATOM 2693 N N . GLY A 1 331 ? -23.672 -14.117 -4.492 1 80.94 331 GLY A N 1
ATOM 2694 C CA . GLY A 1 331 ? -23.875 -12.836 -5.148 1 80.94 331 GLY A CA 1
ATOM 2695 C C . GLY A 1 331 ? -23.438 -11.656 -4.297 1 80.94 331 GLY A C 1
ATOM 2696 O O . GLY A 1 331 ? -23.781 -10.508 -4.59 1 80.94 331 GLY A O 1
ATOM 2697 N N . THR A 1 332 ? -22.734 -11.797 -3.252 1 76.12 332 THR A N 1
ATOM 2698 C CA . THR A 1 332 ? -22.328 -10.734 -2.338 1 76.12 332 THR A CA 1
ATOM 2699 C C . THR A 1 332 ? -20.891 -10.328 -2.586 1 76.12 332 THR A C 1
ATOM 2701 O O . THR A 1 332 ? -20.266 -9.648 -1.759 1 76.12 332 THR A O 1
ATOM 2704 N N . SER A 1 333 ? -20.391 -10.672 -3.748 1 81.75 333 SER A N 1
ATOM 2705 C CA . SER A 1 333 ? -18.984 -10.391 -3.98 1 81.75 333 SER A CA 1
ATOM 2706 C C . SER A 1 333 ? -18.766 -8.953 -4.449 1 81.75 333 SER A C 1
ATOM 2708 O O . SER A 1 333 ? -19.625 -8.391 -5.141 1 81.75 333 SER A O 1
ATOM 2710 N N . ASP A 1 334 ? -17.672 -8.297 -3.959 1 75.25 334 ASP A N 1
ATOM 2711 C CA . ASP A 1 334 ? -17.297 -6.93 -4.316 1 75.25 334 ASP A CA 1
ATOM 2712 C C . ASP A 1 334 ? -16.406 -6.906 -5.559 1 75.25 334 ASP A C 1
ATOM 2714 O O . ASP A 1 334 ? -15.812 -5.879 -5.879 1 75.25 334 ASP A O 1
ATOM 2718 N N . ILE A 1 335 ? -16.312 -8.008 -6.281 1 76.94 335 ILE A N 1
ATOM 2719 C CA . ILE A 1 335 ? -15.414 -8.086 -7.434 1 76.94 335 ILE A CA 1
ATOM 2720 C C . ILE A 1 335 ? -16.047 -7.348 -8.617 1 76.94 335 ILE A C 1
ATOM 2722 O O . ILE A 1 335 ? -17.219 -7.551 -8.93 1 76.94 335 ILE A O 1
ATOM 2726 N N . SER A 1 336 ? -15.242 -6.297 -8.984 1 68.31 336 SER A N 1
ATOM 2727 C CA . SER A 1 336 ? -15.719 -5.496 -10.109 1 68.31 336 SER A CA 1
ATOM 2728 C C . SER A 1 336 ? -15.609 -6.262 -11.422 1 68.31 336 SER A C 1
ATOM 2730 O O . SER A 1 336 ? -14.57 -6.855 -11.711 1 68.31 336 SER A O 1
ATOM 2732 N N . ARG A 1 337 ? -16.719 -6.355 -12.203 1 63.16 337 ARG A N 1
ATOM 2733 C CA . ARG A 1 337 ? -16.859 -7.086 -13.453 1 63.16 337 ARG A CA 1
ATOM 2734 C C . ARG A 1 337 ? -16.594 -6.172 -14.648 1 63.16 337 ARG A C 1
ATOM 2736 O O . ARG A 1 337 ? -17.078 -6.434 -15.758 1 63.16 337 ARG A O 1
ATOM 2743 N N . GLN A 1 338 ? -15.664 -5.234 -14.367 1 67.19 338 GLN A N 1
ATOM 2744 C CA . GLN A 1 338 ? -15.656 -4.234 -15.43 1 67.19 338 GLN A CA 1
ATOM 2745 C C . GLN A 1 338 ? -14.664 -4.613 -16.531 1 67.19 338 GLN A C 1
ATOM 2747 O O . GLN A 1 338 ? -14.672 -4.016 -17.609 1 67.19 338 GLN A O 1
ATOM 2752 N N . SER A 1 339 ? -14.141 -5.805 -16.484 1 79.88 339 SER A N 1
ATOM 2753 C CA . SER A 1 339 ? -13.156 -6.09 -17.531 1 79.88 339 SER A CA 1
ATOM 2754 C C . SER A 1 339 ? -13.789 -6.848 -18.703 1 79.88 339 SER A C 1
ATOM 2756 O O . SER A 1 339 ? -14.789 -7.543 -18.516 1 79.88 339 SER A O 1
ATOM 2758 N N . LYS A 1 340 ? -13.258 -6.629 -19.891 1 88.06 340 LYS A N 1
ATOM 2759 C CA . LYS A 1 340 ? -13.703 -7.32 -21.094 1 88.06 340 LYS A CA 1
ATOM 2760 C C . LYS A 1 340 ? -13.477 -8.82 -20.984 1 88.06 340 LYS A C 1
ATOM 2762 O O . LYS A 1 340 ? -12.469 -9.266 -20.438 1 88.06 340 LYS A O 1
ATOM 2767 N N . PRO A 1 341 ? -14.383 -9.586 -21.516 1 91.06 341 PRO A N 1
ATOM 2768 C CA . PRO A 1 341 ? -14.328 -11.047 -21.359 1 91.06 341 PRO A CA 1
ATOM 2769 C C . PRO A 1 341 ? -13.047 -11.648 -21.938 1 91.06 341 PRO A C 1
ATOM 2771 O O . PRO A 1 341 ? -12.453 -12.547 -21.328 1 91.06 341 PRO A O 1
ATOM 2774 N N . PRO A 1 342 ? -12.547 -11.148 -23.078 1 92.06 342 PRO A N 1
ATOM 2775 C CA . PRO A 1 342 ? -11.305 -11.758 -23.562 1 92.06 342 PRO A CA 1
ATOM 2776 C C . PRO A 1 342 ? -10.125 -11.508 -22.625 1 92.06 342 PRO A C 1
ATOM 2778 O O . PRO A 1 342 ? -9.234 -12.352 -22.5 1 92.06 342 PRO A O 1
ATOM 2781 N N . VAL A 1 343 ? -10.164 -10.383 -22.016 1 92.12 343 VAL A N 1
ATOM 2782 C CA . VAL A 1 343 ? -9.102 -10.062 -21.078 1 92.12 343 VAL A CA 1
ATOM 2783 C C . VAL A 1 343 ? -9.211 -10.969 -19.844 1 92.12 343 VAL A C 1
ATOM 2785 O O . VAL A 1 343 ? -8.195 -11.422 -19.312 1 92.12 343 VAL A O 1
ATOM 2788 N N . ILE A 1 344 ? -10.367 -11.273 -19.484 1 92.81 344 ILE A N 1
ATOM 2789 C CA . ILE A 1 344 ? -10.602 -12.125 -18.328 1 92.81 344 ILE A CA 1
ATOM 2790 C C . ILE A 1 344 ? -10.141 -13.547 -18.609 1 92.81 344 ILE A C 1
ATOM 2792 O O . ILE A 1 344 ? -9.5 -14.18 -17.781 1 92.81 344 ILE A O 1
ATOM 2796 N N . LEU A 1 345 ? -10.438 -14.023 -19.812 1 93.12 345 LEU A N 1
ATOM 2797 C CA . LEU A 1 345 ? -10.055 -15.375 -20.188 1 93.12 345 LEU A CA 1
ATOM 2798 C C . LEU A 1 345 ? -8.539 -15.492 -20.297 1 93.12 345 LEU A C 1
ATOM 2800 O O . LEU A 1 345 ? -7.953 -16.484 -19.859 1 93.12 345 LEU A O 1
ATOM 2804 N N . ALA A 1 346 ? -7.965 -14.492 -20.875 1 92.44 346 ALA A N 1
ATOM 2805 C CA . ALA A 1 346 ? -6.512 -14.5 -21 1 92.44 346 ALA A CA 1
ATOM 2806 C C . ALA A 1 346 ? -5.844 -14.453 -19.641 1 92.44 346 ALA A C 1
ATOM 2808 O O . ALA A 1 346 ? -4.809 -15.086 -19.422 1 92.44 346 ALA A O 1
ATOM 2809 N N . ALA A 1 347 ? -6.379 -13.75 -18.734 1 92 347 ALA A N 1
ATOM 2810 C CA . ALA A 1 347 ? -5.848 -13.656 -17.375 1 92 347 ALA A CA 1
ATOM 2811 C C . ALA A 1 347 ? -5.973 -15 -16.656 1 92 347 ALA A C 1
ATOM 2813 O O . ALA A 1 347 ? -5.105 -15.359 -15.859 1 92 347 ALA A O 1
ATOM 2814 N N . SER A 1 348 ? -6.98 -15.727 -16.891 1 92.44 348 SER A N 1
ATOM 2815 C CA . SER A 1 348 ? -7.18 -17.031 -16.25 1 92.44 348 SER A CA 1
ATOM 2816 C C . SER A 1 348 ? -6.125 -18.031 -16.703 1 92.44 348 SER A C 1
ATOM 2818 O O . SER A 1 348 ? -5.723 -18.906 -15.93 1 92.44 348 SER A O 1
ATOM 2820 N N . ILE A 1 349 ? -5.625 -17.906 -17.938 1 91.31 349 ILE A N 1
ATOM 2821 C CA . ILE A 1 349 ? -4.613 -18.797 -18.469 1 91.31 349 ILE A CA 1
ATOM 2822 C C . ILE A 1 349 ? -3.281 -18.562 -17.766 1 91.31 349 ILE A C 1
ATOM 2824 O O . ILE A 1 349 ? -2.52 -19.5 -17.516 1 91.31 349 ILE A O 1
ATOM 2828 N N . ARG A 1 350 ? -3.094 -17.391 -17.328 1 91.69 350 ARG A N 1
ATOM 2829 C CA . ARG A 1 350 ? -1.804 -17.016 -16.75 1 91.69 350 ARG A CA 1
ATOM 2830 C C . ARG A 1 350 ? -1.799 -17.203 -15.242 1 91.69 350 ARG A C 1
ATOM 2832 O O . ARG A 1 350 ? -0.75 -17.109 -14.602 1 91.69 350 ARG A O 1
ATOM 2839 N N . TYR A 1 351 ? -2.816 -17.516 -14.648 1 92.81 351 TYR A N 1
ATOM 2840 C CA . TYR A 1 351 ? -2.945 -17.516 -13.195 1 92.81 351 TYR A CA 1
ATOM 2841 C C . TYR A 1 351 ? -1.948 -18.484 -12.555 1 92.81 351 TYR A C 1
ATOM 2843 O O . TYR A 1 351 ? -1.214 -18.109 -11.641 1 92.81 351 TYR A O 1
ATOM 2851 N N . THR A 1 352 ? -1.856 -19.75 -12.953 1 91.44 352 THR A N 1
ATOM 2852 C CA . THR A 1 352 ? -1.027 -20.75 -12.305 1 91.44 352 THR A CA 1
ATOM 2853 C C . THR A 1 352 ? 0.444 -20.344 -12.344 1 91.44 352 THR A C 1
ATOM 2855 O O . THR A 1 352 ? 1.135 -20.391 -11.32 1 91.44 352 THR A O 1
ATOM 2858 N N . GLY A 1 353 ? 0.861 -19.922 -13.484 1 88.31 353 GLY A N 1
ATOM 2859 C CA . GLY A 1 353 ? 2.244 -19.484 -13.602 1 88.31 353 GLY A CA 1
ATOM 2860 C C . GLY A 1 353 ? 2.551 -18.25 -12.781 1 88.31 353 GLY A C 1
ATOM 2861 O O . GLY A 1 353 ? 3.613 -18.156 -12.164 1 88.31 353 GLY A O 1
ATOM 2862 N N . ASN A 1 354 ? 1.648 -17.312 -12.75 1 90.81 354 ASN A N 1
ATOM 2863 C CA . ASN A 1 354 ? 1.854 -16.094 -11.969 1 90.81 354 ASN A CA 1
ATOM 2864 C C . ASN A 1 354 ? 1.884 -16.391 -10.469 1 90.81 354 ASN A C 1
ATOM 2866 O O . ASN A 1 354 ? 2.662 -15.781 -9.727 1 90.81 354 ASN A O 1
ATOM 2870 N N . GLN A 1 355 ? 1.037 -17.297 -10.062 1 93.44 355 GLN A N 1
ATOM 2871 C CA . GLN A 1 355 ? 1.004 -17.641 -8.641 1 93.44 355 GLN A CA 1
ATOM 2872 C C . GLN A 1 355 ? 2.33 -18.234 -8.188 1 93.44 355 GLN A C 1
ATOM 2874 O O . GLN A 1 355 ? 2.812 -17.938 -7.09 1 93.44 355 GLN A O 1
ATOM 2879 N N . ILE A 1 356 ? 2.955 -19.031 -8.977 1 92.12 356 ILE A N 1
ATOM 2880 C CA . ILE A 1 356 ? 4.234 -19.641 -8.625 1 92.12 356 ILE A CA 1
ATOM 2881 C C . ILE A 1 356 ? 5.316 -18.562 -8.555 1 92.12 356 ILE A C 1
ATOM 2883 O O . ILE A 1 356 ? 6.094 -18.516 -7.602 1 92.12 356 ILE A O 1
ATOM 2887 N N . ALA A 1 357 ? 5.312 -17.734 -9.547 1 91.69 357 ALA A N 1
ATOM 2888 C CA . ALA A 1 357 ? 6.332 -16.688 -9.602 1 91.69 357 ALA A CA 1
ATOM 2889 C C . ALA A 1 357 ? 6.195 -15.727 -8.422 1 91.69 357 ALA A C 1
ATOM 2891 O O . ALA A 1 357 ? 7.191 -15.352 -7.805 1 91.69 357 ALA A O 1
ATOM 2892 N N . TYR A 1 358 ? 4.992 -15.336 -8.094 1 94 358 TYR A N 1
ATOM 2893 C CA . TYR A 1 358 ? 4.766 -14.398 -7 1 94 358 TYR A CA 1
ATOM 2894 C C . TYR A 1 358 ? 5.102 -15.031 -5.656 1 94 358 TYR A C 1
ATOM 2896 O O . TYR A 1 358 ? 5.57 -14.352 -4.738 1 94 358 TYR A O 1
ATOM 2904 N N . LEU A 1 359 ? 4.859 -16.312 -5.574 1 95.19 359 LEU A N 1
ATOM 2905 C CA . LEU A 1 359 ? 5.207 -17 -4.34 1 95.19 359 LEU A CA 1
ATOM 2906 C C . LEU A 1 359 ? 6.719 -17.062 -4.152 1 95.19 359 LEU A C 1
ATOM 2908 O O . LEU A 1 359 ? 7.215 -16.859 -3.041 1 95.19 359 LEU A O 1
ATOM 2912 N N . LEU A 1 360 ? 7.453 -17.234 -5.188 1 93.06 360 LEU A N 1
ATOM 2913 C CA . LEU A 1 360 ? 8.906 -17.312 -5.094 1 93.06 360 LEU A CA 1
ATOM 2914 C C . LEU A 1 360 ? 9.516 -15.953 -4.797 1 93.06 360 LEU A C 1
ATOM 2916 O O . LEU A 1 360 ? 10.406 -15.836 -3.951 1 93.06 360 LEU A O 1
ATOM 2920 N N . TRP A 1 361 ? 9.016 -14.945 -5.438 1 93.38 361 TRP A N 1
ATOM 2921 C CA . TRP A 1 361 ? 9.461 -13.594 -5.125 1 93.38 361 TRP A CA 1
ATOM 2922 C C . TRP A 1 361 ? 9.078 -13.211 -3.697 1 93.38 361 TRP A C 1
ATOM 2924 O O . TRP A 1 361 ? 9.844 -12.531 -3.006 1 93.38 361 TRP A O 1
ATOM 2934 N N . GLY A 1 362 ? 7.844 -13.609 -3.393 1 94.19 362 GLY A N 1
ATOM 2935 C CA . GLY A 1 362 ? 7.402 -13.336 -2.033 1 94.19 362 GLY A CA 1
ATOM 2936 C C . GLY A 1 362 ? 8.258 -14.016 -0.98 1 94.19 362 GLY A C 1
ATOM 2937 O O . GLY A 1 362 ? 8.562 -13.422 0.057 1 94.19 362 GLY A O 1
ATOM 2938 N N . TYR A 1 363 ? 8.727 -15.203 -1.285 1 95.44 363 TYR A N 1
ATOM 2939 C CA . TYR A 1 363 ? 9.633 -15.906 -0.388 1 95.44 363 TYR A CA 1
ATOM 2940 C C . TYR A 1 363 ? 10.961 -15.156 -0.259 1 95.44 363 TYR A C 1
ATOM 2942 O O . TYR A 1 363 ? 11.484 -14.992 0.846 1 95.44 363 TYR A O 1
ATOM 2950 N N . PHE A 1 364 ? 11.438 -14.695 -1.319 1 93.94 364 PHE A N 1
ATOM 2951 C CA . PHE A 1 364 ? 12.727 -14.008 -1.322 1 93.94 364 PHE A CA 1
ATOM 2952 C C . PHE A 1 364 ? 12.656 -12.719 -0.504 1 93.94 364 PHE A C 1
ATOM 2954 O O . PHE A 1 364 ? 13.547 -12.445 0.307 1 93.94 364 PHE A O 1
ATOM 2961 N N . LEU A 1 365 ? 11.648 -11.969 -0.625 1 95 365 LEU A N 1
ATOM 2962 C CA . LEU A 1 365 ? 11.508 -10.719 0.104 1 95 365 LEU A CA 1
ATOM 2963 C C . LEU A 1 365 ? 11.242 -10.969 1.584 1 95 365 LEU A C 1
ATOM 2965 O O . LEU A 1 365 ? 11.711 -10.219 2.441 1 95 365 LEU A O 1
ATOM 2969 N N . LEU A 1 366 ? 10.461 -11.977 1.854 1 95.62 366 LEU A N 1
ATOM 2970 C CA . LEU A 1 366 ? 10.227 -12.359 3.244 1 95.62 366 LEU A CA 1
ATOM 2971 C C . LEU A 1 366 ? 11.523 -12.805 3.91 1 95.62 366 LEU A C 1
ATOM 2973 O O . LEU A 1 366 ? 11.75 -12.516 5.086 1 95.62 366 LEU A O 1
ATOM 2977 N N . HIS A 1 367 ? 12.32 -13.461 3.105 1 95.81 367 HIS A N 1
ATOM 2978 C CA . HIS A 1 367 ? 13.617 -13.891 3.609 1 95.81 367 HIS A CA 1
ATOM 2979 C C . HIS A 1 367 ? 14.5 -12.695 3.951 1 95.81 367 HIS A C 1
ATOM 2981 O O . HIS A 1 367 ? 15.148 -12.672 5 1 95.81 367 HIS A O 1
ATOM 2987 N N . ILE A 1 368 ? 14.453 -11.68 3.162 1 94.5 368 ILE A N 1
ATOM 2988 C CA . ILE A 1 368 ? 15.227 -10.469 3.4 1 94.5 368 ILE A CA 1
ATOM 2989 C C . ILE A 1 368 ? 14.695 -9.75 4.637 1 94.5 368 ILE A C 1
ATOM 2991 O O . ILE A 1 368 ? 15.469 -9.242 5.449 1 94.5 368 ILE A O 1
ATOM 2995 N N . LEU A 1 369 ? 13.43 -9.727 4.746 1 95.75 369 LEU A N 1
ATOM 2996 C CA . LEU A 1 369 ? 12.82 -9.078 5.902 1 95.75 369 LEU A CA 1
ATOM 2997 C C . LEU A 1 369 ? 13.219 -9.789 7.191 1 95.75 369 LEU A C 1
ATOM 2999 O O . LEU A 1 369 ? 13.641 -9.148 8.156 1 95.75 369 LEU A O 1
ATOM 3003 N N . PHE A 1 370 ? 13.125 -11.102 7.25 1 96.5 370 PHE A N 1
ATOM 3004 C CA . PHE A 1 370 ? 13.484 -11.859 8.438 1 96.5 370 PHE A CA 1
ATOM 3005 C C . PHE A 1 370 ? 14.984 -11.766 8.711 1 96.5 370 PHE A C 1
ATOM 3007 O O . PHE A 1 370 ? 15.406 -11.766 9.867 1 96.5 370 PHE A O 1
ATOM 3014 N N . PHE A 1 371 ? 15.789 -11.703 7.691 1 95.69 371 PHE A N 1
ATOM 3015 C CA . PHE A 1 371 ? 17.234 -11.523 7.82 1 95.69 371 PHE A CA 1
ATOM 3016 C C . PHE A 1 371 ? 17.547 -10.188 8.484 1 95.69 371 PHE A C 1
ATOM 3018 O O . PHE A 1 371 ? 18.359 -10.133 9.406 1 95.69 371 PHE A O 1
ATOM 3025 N N . LEU A 1 372 ? 16.859 -9.086 8.023 1 95.12 372 LEU A N 1
ATOM 3026 C CA . LEU A 1 372 ? 17.078 -7.762 8.594 1 95.12 372 LEU A CA 1
ATOM 3027 C C . LEU A 1 372 ? 16.625 -7.711 10.055 1 95.12 372 LEU A C 1
ATOM 3029 O O . LEU A 1 372 ? 17.297 -7.113 10.891 1 95.12 372 LEU A O 1
ATOM 3033 N N . ILE A 1 373 ? 15.516 -8.258 10.328 1 94.19 373 ILE A N 1
ATOM 3034 C CA . ILE A 1 373 ? 15.023 -8.297 11.703 1 94.19 373 ILE A CA 1
ATOM 3035 C C . ILE A 1 373 ? 16 -9.086 12.57 1 94.19 373 ILE A C 1
ATOM 3037 O O . ILE A 1 373 ? 16.297 -8.688 13.703 1 94.19 373 ILE A O 1
ATOM 3041 N N . SER A 1 374 ? 16.531 -10.227 12.023 1 95.12 374 SER A N 1
ATOM 3042 C CA . SER A 1 374 ? 17.5 -11.031 12.766 1 95.12 374 SER A CA 1
ATOM 3043 C C . SER A 1 374 ? 18.797 -10.258 13.016 1 95.12 374 SER A C 1
ATOM 3045 O O . SER A 1 374 ? 19.375 -10.352 14.094 1 95.12 374 SER A O 1
ATOM 3047 N N . LEU A 1 375 ? 19.188 -9.469 12.07 1 94.81 375 LEU A N 1
ATOM 3048 C CA . LEU A 1 375 ? 20.391 -8.648 12.227 1 94.81 375 LEU A CA 1
ATOM 3049 C C . LEU A 1 375 ? 20.172 -7.562 13.273 1 94.81 375 LEU A C 1
ATOM 3051 O O . LEU A 1 375 ? 21.047 -7.309 14.102 1 94.81 375 LEU A O 1
ATOM 3055 N N . MET A 1 376 ? 19.031 -6.914 13.219 1 92.44 376 MET A N 1
ATOM 3056 C CA . MET A 1 376 ? 18.719 -5.875 14.195 1 92.44 376 MET A CA 1
ATOM 3057 C C . MET A 1 376 ? 18.734 -6.445 15.609 1 92.44 376 MET A C 1
ATOM 3059 O O . MET A 1 376 ? 19.266 -5.832 16.531 1 92.44 376 MET A O 1
ATOM 3063 N N . ILE A 1 377 ? 18.203 -7.602 15.805 1 91.19 377 ILE A N 1
ATOM 3064 C CA . ILE A 1 377 ? 18.156 -8.242 17.109 1 91.19 377 ILE A CA 1
ATOM 3065 C C . ILE A 1 377 ? 19.578 -8.617 17.547 1 91.19 377 ILE A C 1
ATOM 3067 O O . ILE A 1 377 ? 19.953 -8.422 18.703 1 91.19 377 ILE A O 1
ATOM 3071 N N . THR A 1 378 ? 20.422 -9.156 16.625 1 92.62 378 THR A N 1
ATOM 3072 C CA . THR A 1 378 ? 21.766 -9.594 16.953 1 92.62 378 THR A CA 1
ATOM 3073 C C . THR A 1 378 ? 22.656 -8.406 17.297 1 92.62 378 THR A C 1
ATOM 3075 O O . THR A 1 378 ? 23.344 -8.414 18.328 1 92.62 378 THR A O 1
ATOM 3078 N N . PHE A 1 379 ? 22.562 -7.285 16.562 1 90.06 379 PHE A N 1
ATOM 3079 C CA . PHE A 1 379 ? 23.453 -6.152 16.766 1 90.06 379 PHE A CA 1
ATOM 3080 C C . PHE A 1 379 ? 22.969 -5.258 17.891 1 90.06 379 PHE A C 1
ATOM 3082 O O . PHE A 1 379 ? 23.766 -4.66 18.609 1 90.06 379 PHE A O 1
ATOM 3089 N N . TRP A 1 380 ? 21.75 -5.25 18.094 1 87.31 380 TRP A N 1
ATOM 3090 C CA . TRP A 1 380 ? 21.234 -4.312 19.078 1 87.31 380 TRP A CA 1
ATOM 3091 C C . TRP A 1 380 ? 21.078 -4.988 20.438 1 87.31 380 TRP A C 1
ATOM 3093 O O . TRP A 1 380 ? 21.188 -4.34 21.484 1 87.31 380 TRP A O 1
ATOM 3103 N N . PHE A 1 381 ? 20.875 -6.32 20.469 1 88.88 381 PHE A N 1
ATOM 3104 C CA . PHE A 1 381 ? 20.578 -6.973 21.734 1 88.88 381 PHE A CA 1
ATOM 3105 C C . PHE A 1 381 ? 21.641 -8.008 22.078 1 88.88 381 PHE A C 1
ATOM 3107 O O . PHE A 1 381 ? 22.312 -7.906 23.109 1 88.88 381 PHE A O 1
ATOM 3114 N N . ILE A 1 382 ? 21.969 -8.891 21.109 1 88.94 382 ILE A N 1
ATOM 3115 C CA . ILE A 1 382 ? 22.781 -10.055 21.438 1 88.94 382 ILE A CA 1
ATOM 3116 C C . ILE A 1 382 ? 24.234 -9.633 21.656 1 88.94 382 ILE A C 1
ATOM 3118 O O . ILE A 1 382 ? 24.844 -9.984 22.656 1 88.94 382 ILE A O 1
ATOM 3122 N N . ILE A 1 383 ? 24.781 -8.812 20.781 1 90.31 383 ILE A N 1
ATOM 3123 C CA . ILE A 1 383 ? 26.203 -8.461 20.844 1 90.31 383 ILE A CA 1
ATOM 3124 C C . ILE A 1 383 ? 26.453 -7.594 22.078 1 90.31 383 ILE A C 1
ATOM 3126 O O . ILE A 1 383 ? 27.344 -7.887 22.875 1 90.31 383 ILE A O 1
ATOM 3130 N N . PRO A 1 384 ? 25.719 -6.582 22.312 1 90.94 384 PRO A N 1
ATOM 3131 C CA . PRO A 1 384 ? 26 -5.77 23.5 1 90.94 384 PRO A CA 1
ATOM 3132 C C . PRO A 1 384 ? 25.766 -6.531 24.797 1 90.94 384 PRO A C 1
ATOM 3134 O O . PRO A 1 384 ? 26.453 -6.281 25.797 1 90.94 384 PRO A O 1
ATOM 3137 N N . ILE A 1 385 ? 24.828 -7.48 24.875 1 89.62 385 ILE A N 1
ATOM 3138 C CA . ILE A 1 385 ? 24.609 -8.289 26.062 1 89.62 385 ILE A CA 1
ATOM 3139 C C . ILE A 1 385 ? 25.797 -9.211 26.312 1 89.62 385 ILE A C 1
ATOM 3141 O O . ILE A 1 385 ? 26.234 -9.391 27.453 1 89.62 385 ILE A O 1
ATOM 3145 N N . GLN A 1 386 ? 26.391 -9.719 25.172 1 90.12 386 GLN A N 1
ATOM 3146 C CA . GLN A 1 386 ? 27.547 -10.609 25.297 1 90.12 386 GLN A CA 1
ATOM 3147 C C . GLN A 1 386 ? 28.781 -9.836 25.734 1 90.12 386 GLN A C 1
ATOM 3149 O O . GLN A 1 386 ? 29.641 -10.383 26.422 1 90.12 386 GLN A O 1
ATOM 3154 N N . GLU A 1 387 ? 28.828 -8.578 25.312 1 90.81 387 GLU A N 1
ATOM 3155 C CA . GLU A 1 387 ? 29.969 -7.742 25.688 1 90.81 387 GLU A CA 1
ATOM 3156 C C . GLU A 1 387 ? 29.781 -7.141 27.078 1 90.81 387 GLU A C 1
ATOM 3158 O O . GLU A 1 387 ? 30.656 -6.434 27.578 1 90.81 387 GLU A O 1
ATOM 3163 N N . GLY A 1 388 ? 28.641 -7.344 27.75 1 88.81 388 GLY A N 1
ATOM 3164 C CA . GLY A 1 388 ? 28.406 -6.891 29.109 1 88.81 388 GLY A CA 1
ATOM 3165 C C . GLY A 1 388 ? 27.75 -5.527 29.172 1 88.81 388 GLY A C 1
ATOM 3166 O O . GLY A 1 388 ? 27.812 -4.852 30.203 1 88.81 388 GLY A O 1
ATOM 3167 N N . ARG A 1 389 ? 27.328 -5.035 28.156 1 89.94 389 ARG A N 1
ATOM 3168 C CA . ARG A 1 389 ? 26.672 -3.73 28.109 1 89.94 389 ARG A CA 1
ATOM 3169 C C . ARG A 1 389 ? 25.156 -3.879 28.109 1 89.94 389 ARG A C 1
ATOM 3171 O O . ARG A 1 389 ? 24.453 -3.146 27.406 1 89.94 389 ARG A O 1
ATOM 3178 N N . GLY A 1 390 ? 24.641 -4.781 28.797 1 87.31 390 GLY A N 1
ATOM 3179 C CA . GLY A 1 390 ? 23.219 -5.082 28.828 1 87.31 390 GLY A CA 1
ATOM 3180 C C . GLY A 1 390 ? 22.391 -3.992 29.5 1 87.31 390 GLY A C 1
ATOM 3181 O O . GLY A 1 390 ? 21.281 -3.693 29.047 1 87.31 390 GLY A O 1
ATOM 3182 N N . ILE A 1 391 ? 22.984 -3.312 30.344 1 87 391 ILE A N 1
ATOM 3183 C CA . ILE A 1 391 ? 22.25 -2.316 31.109 1 87 391 ILE A CA 1
ATOM 3184 C C . ILE A 1 391 ? 21.984 -1.091 30.25 1 87 391 ILE A C 1
ATOM 3186 O O . ILE A 1 391 ? 20.922 -0.481 30.328 1 87 391 ILE A O 1
ATOM 3190 N N . ILE A 1 392 ? 22.922 -0.839 29.312 1 85.12 392 ILE A N 1
ATOM 3191 C CA . ILE A 1 392 ? 22.734 0.311 28.438 1 85.12 392 ILE A CA 1
ATOM 3192 C C . ILE A 1 392 ? 21.594 0.05 27.469 1 85.12 392 ILE A C 1
ATOM 3194 O O . ILE A 1 392 ? 20.797 0.947 27.188 1 85.12 392 ILE A O 1
ATOM 3198 N N . ILE A 1 393 ? 21.453 -1.15 27.094 1 87 393 ILE A N 1
ATOM 3199 C CA . ILE A 1 393 ? 20.391 -1.51 26.156 1 87 393 ILE A CA 1
ATOM 3200 C C . ILE A 1 393 ? 19.047 -1.504 26.875 1 87 393 ILE A C 1
ATOM 3202 O O . ILE A 1 393 ? 18.047 -1.05 26.328 1 87 393 ILE A O 1
ATOM 3206 N N . LEU A 1 394 ? 19.062 -1.969 28.062 1 86.38 394 LEU A N 1
ATOM 3207 C CA . LEU A 1 394 ? 17.828 -1.978 28.844 1 86.38 394 LEU A CA 1
ATOM 3208 C C . LEU A 1 394 ? 17.359 -0.556 29.141 1 86.38 394 LEU A C 1
ATOM 3210 O O . LEU A 1 394 ? 16.156 -0.275 29.141 1 86.38 394 LEU A O 1
ATOM 3214 N N . GLN A 1 395 ? 18.328 0.291 29.328 1 85.5 395 GLN A N 1
ATOM 3215 C CA . GLN A 1 395 ? 18 1.694 29.531 1 85.5 395 GLN A CA 1
ATOM 3216 C C . GLN A 1 395 ? 17.438 2.324 28.25 1 85.5 395 GLN A C 1
ATOM 3218 O O . GLN A 1 395 ? 16.469 3.084 28.297 1 85.5 395 GLN A O 1
ATOM 3223 N N . GLY A 1 396 ? 18.094 2.02 27.156 1 83.12 396 GLY A N 1
ATOM 3224 C CA . GLY A 1 396 ? 17.594 2.516 25.891 1 83.12 396 GLY A CA 1
ATOM 3225 C C . GLY A 1 396 ? 16.188 2.035 25.578 1 83.12 396 GLY A C 1
ATOM 3226 O O . GLY A 1 396 ? 15.359 2.811 25.094 1 83.12 396 GLY A O 1
ATOM 3227 N N . LEU A 1 397 ? 15.945 0.812 25.812 1 85.69 397 LEU A N 1
ATOM 3228 C CA . LEU A 1 397 ? 14.617 0.24 25.609 1 85.69 397 LEU A CA 1
ATOM 3229 C C . LEU A 1 397 ? 13.602 0.865 26.562 1 85.69 397 LEU A C 1
ATOM 3231 O O . LEU A 1 397 ? 12.453 1.109 26.172 1 85.69 397 LEU A O 1
ATOM 3235 N N . GLY A 1 398 ? 14.008 1.105 27.75 1 84.38 398 GLY A N 1
ATOM 3236 C CA . GLY A 1 398 ? 13.141 1.763 28.703 1 84.38 398 GLY A CA 1
ATOM 3237 C C . GLY A 1 398 ? 12.734 3.164 28.297 1 84.38 398 GLY A C 1
ATOM 3238 O O . GLY A 1 398 ? 11.57 3.543 28.406 1 84.38 398 GLY A O 1
ATOM 3239 N N . TYR A 1 399 ? 13.734 3.867 27.688 1 81.56 399 TYR A N 1
ATOM 3240 C CA . TYR A 1 399 ? 13.445 5.215 27.219 1 81.56 399 TYR A CA 1
ATOM 3241 C C . TYR A 1 399 ? 12.508 5.188 26.016 1 81.56 399 TYR A C 1
ATOM 3243 O O . TYR A 1 399 ? 11.625 6.039 25.891 1 81.56 399 TYR A O 1
ATOM 3251 N N . THR A 1 400 ? 12.703 4.238 25.188 1 83.19 400 THR A N 1
ATOM 3252 C CA . THR A 1 400 ? 11.844 4.137 24.016 1 83.19 400 THR A CA 1
ATOM 3253 C C . THR A 1 400 ? 10.422 3.768 24.406 1 83.19 400 THR A C 1
ATOM 3255 O O . THR A 1 400 ? 9.461 4.328 23.875 1 83.19 400 THR A O 1
ATOM 3258 N N . VAL A 1 401 ? 10.258 2.895 25.344 1 87.12 401 VAL A N 1
ATOM 3259 C CA . VAL A 1 401 ? 8.945 2.486 25.812 1 87.12 401 VAL A CA 1
ATOM 3260 C C . VAL A 1 401 ? 8.273 3.652 26.531 1 87.12 401 VAL A C 1
ATOM 3262 O O . VAL A 1 401 ? 7.066 3.877 26.375 1 87.12 401 VAL A O 1
ATOM 3265 N N . LEU A 1 402 ? 9.039 4.363 27.266 1 84.62 402 LEU A N 1
ATOM 3266 C CA . LEU A 1 402 ? 8.5 5.535 27.953 1 84.62 402 LEU A CA 1
ATOM 3267 C C . LEU A 1 402 ? 7.996 6.57 26.953 1 84.62 402 LEU A C 1
ATOM 3269 O O . LEU A 1 402 ? 6.93 7.16 27.141 1 84.62 402 LEU A O 1
ATOM 3273 N N . GLY A 1 403 ? 8.805 6.777 25.891 1 80.75 403 GLY A N 1
ATOM 3274 C CA . GLY A 1 403 ? 8.359 7.688 24.844 1 80.75 403 GLY A CA 1
ATOM 3275 C C . GLY A 1 403 ? 7.047 7.27 24.219 1 80.75 403 GLY A C 1
ATOM 3276 O O . GLY A 1 403 ? 6.176 8.109 23.984 1 80.75 403 GLY A O 1
ATOM 3277 N N . ILE A 1 404 ? 6.844 6.031 24.016 1 85.06 404 ILE A N 1
ATOM 3278 C CA . ILE A 1 404 ? 5.629 5.512 23.391 1 85.06 404 ILE A CA 1
ATOM 3279 C C . ILE A 1 404 ? 4.461 5.637 24.359 1 85.06 404 ILE A C 1
ATOM 3281 O O . ILE A 1 404 ? 3.354 6.012 23.969 1 85.06 404 ILE A O 1
ATOM 3285 N N . VAL A 1 405 ? 4.691 5.375 25.641 1 87.56 405 VAL A N 1
ATOM 3286 C CA . VAL A 1 405 ? 3.646 5.449 26.656 1 87.56 405 VAL A CA 1
ATOM 3287 C C . VAL A 1 405 ? 3.174 6.895 26.797 1 87.56 405 VAL A C 1
ATOM 3289 O O . VAL A 1 405 ? 1.975 7.152 26.938 1 87.56 405 VAL A O 1
ATOM 3292 N N . ILE A 1 406 ? 4.082 7.836 26.688 1 82 406 ILE A N 1
ATOM 3293 C CA . ILE A 1 406 ? 3.723 9.25 26.781 1 82 406 ILE A CA 1
ATOM 3294 C C . ILE A 1 406 ? 2.918 9.656 25.547 1 82 406 ILE A C 1
ATOM 3296 O O . ILE A 1 406 ? 1.927 10.383 25.656 1 82 406 ILE A O 1
ATOM 3300 N N . MET A 1 407 ? 3.322 9.203 24.422 1 84.56 407 MET A N 1
ATOM 3301 C CA . MET A 1 407 ? 2.602 9.516 23.203 1 84.56 407 MET A CA 1
ATOM 3302 C C . MET A 1 407 ? 1.169 9 23.25 1 84.56 407 MET A C 1
ATOM 3304 O O . MET A 1 407 ? 0.224 9.727 22.953 1 84.56 407 MET A O 1
ATOM 3308 N N . VAL A 1 408 ? 0.963 7.766 23.672 1 88.19 408 VAL A N 1
ATOM 3309 C CA . VAL A 1 408 ? -0.363 7.164 23.781 1 88.19 408 VAL A CA 1
ATOM 3310 C C . VAL A 1 408 ? -1.149 7.848 24.891 1 88.19 408 VAL A C 1
ATOM 3312 O O . VAL A 1 408 ? -2.357 8.062 24.766 1 88.19 408 VAL A O 1
ATOM 3315 N N . GLY A 1 409 ? -0.399 8.141 25.938 1 88.25 409 GLY A N 1
ATOM 3316 C CA . GLY A 1 409 ? -1.045 8.844 27.047 1 88.25 409 GLY A CA 1
ATOM 3317 C C . GLY A 1 409 ? -1.61 10.195 26.625 1 88.25 409 GLY A C 1
ATOM 3318 O O . GLY A 1 409 ? -2.729 10.547 27.016 1 88.25 409 GLY A O 1
ATOM 3319 N N . VAL A 1 410 ? -0.916 10.945 25.812 1 86.44 410 VAL A N 1
ATOM 3320 C CA . VAL A 1 410 ? -1.379 12.25 25.359 1 86.44 410 VAL A CA 1
ATOM 3321 C C . VAL A 1 410 ? -2.596 12.086 24.453 1 86.44 410 VAL A C 1
ATOM 3323 O O . VAL A 1 410 ? -3.553 12.859 24.531 1 86.44 410 VAL A O 1
ATOM 3326 N N . ILE A 1 411 ? -2.635 11.086 23.625 1 88 411 ILE A N 1
ATOM 3327 C CA . ILE A 1 411 ? -3.76 10.828 22.719 1 88 411 ILE A CA 1
ATOM 3328 C C . ILE A 1 411 ? -5.004 10.5 23.547 1 88 411 ILE A C 1
ATOM 3330 O O . ILE A 1 411 ? -6.09 11.016 23.281 1 88 411 ILE A O 1
ATOM 3334 N N . VAL A 1 412 ? -4.828 9.727 24.594 1 92.38 412 VAL A N 1
ATOM 3335 C CA . VAL A 1 412 ? -5.949 9.312 25.438 1 92.38 412 VAL A CA 1
ATOM 3336 C C . VAL A 1 412 ? -6.477 10.508 26.219 1 92.38 412 VAL A C 1
ATOM 3338 O O . VAL A 1 412 ? -7.691 10.664 26.391 1 92.38 412 VAL A O 1
ATOM 3341 N N . ILE A 1 413 ? -5.562 11.336 26.656 1 90.38 413 ILE A N 1
ATOM 3342 C CA . ILE A 1 413 ? -5.969 12.531 27.375 1 90.38 413 ILE A CA 1
ATOM 3343 C C . ILE A 1 413 ? -6.781 13.445 26.453 1 90.38 413 ILE A C 1
ATOM 3345 O O . ILE A 1 413 ? -7.766 14.047 26.891 1 90.38 413 ILE A O 1
ATOM 3349 N N . GLN A 1 414 ? -6.41 13.5 25.25 1 91.25 414 GLN A N 1
ATOM 3350 C CA . GLN A 1 414 ? -7.16 14.32 24.297 1 91.25 414 GLN A CA 1
ATOM 3351 C C . GLN A 1 414 ? -8.555 13.75 24.062 1 91.25 414 GLN A C 1
ATOM 3353 O O . GLN A 1 414 ? -9.523 14.5 23.953 1 91.25 414 GLN A O 1
ATOM 3358 N N . ILE A 1 415 ? -8.703 12.492 24 1 92.5 415 ILE A N 1
ATOM 3359 C CA . ILE A 1 415 ? -10 11.852 23.781 1 92.5 415 ILE A CA 1
ATOM 3360 C C . ILE A 1 415 ? -10.883 12.055 25.016 1 92.5 415 ILE A C 1
ATOM 3362 O O . ILE A 1 415 ? -12.07 12.375 24.906 1 92.5 415 ILE A O 1
ATOM 3366 N N . LEU A 1 416 ? -10.234 11.906 26.188 1 93.88 416 LEU A N 1
ATOM 3367 C CA . LEU A 1 416 ? -10.984 12.086 27.422 1 93.88 416 LEU A CA 1
ATOM 3368 C C . LEU A 1 416 ? -11.406 13.539 27.609 1 93.88 416 LEU A C 1
ATOM 3370 O O . LEU A 1 416 ? -12.523 13.812 28.062 1 93.88 416 LEU A O 1
ATOM 3374 N N . ALA A 1 417 ? -10.484 14.453 27.234 1 93.38 417 ALA A N 1
ATOM 3375 C CA . ALA A 1 417 ? -10.836 15.867 27.297 1 93.38 417 ALA A CA 1
ATOM 3376 C C . ALA A 1 417 ? -11.977 16.188 26.344 1 93.38 417 ALA A C 1
ATOM 3378 O O . ALA A 1 417 ? -12.875 16.969 26.672 1 93.38 417 ALA A O 1
ATOM 3379 N N . SER A 1 418 ? -11.992 15.547 25.203 1 92.19 418 SER A N 1
ATOM 3380 C CA . SER A 1 418 ? -13.047 15.781 24.219 1 92.19 418 SER A CA 1
ATOM 3381 C C . SER A 1 418 ? -14.375 15.195 24.688 1 92.19 418 SER A C 1
ATOM 3383 O O . SER A 1 418 ? -15.43 15.797 24.484 1 92.19 418 SER A O 1
ATOM 3385 N N . GLN A 1 419 ? -14.344 14.094 25.375 1 90.81 419 GLN A N 1
ATOM 3386 C CA . GLN A 1 419 ? -15.555 13.414 25.828 1 90.81 419 GLN A CA 1
ATOM 3387 C C . GLN A 1 419 ? -16.188 14.141 27.016 1 90.81 419 GLN A C 1
ATOM 3389 O O . GLN A 1 419 ? -17.406 14.328 27.062 1 90.81 419 GLN A O 1
ATOM 3394 N N . PHE A 1 420 ? -15.32 14.68 27.906 1 90.5 420 PHE A N 1
ATOM 3395 C CA . PHE A 1 420 ? -15.867 15.164 29.172 1 90.5 420 PHE A CA 1
ATOM 3396 C C . PHE A 1 420 ? -15.984 16.688 29.156 1 90.5 420 PHE A C 1
ATOM 3398 O O . PHE A 1 420 ? -16.891 17.25 29.781 1 90.5 420 PHE A O 1
ATOM 3405 N N . PHE A 1 421 ? -15.133 17.344 28.391 1 89.56 421 PHE A N 1
ATOM 3406 C CA . PHE A 1 421 ? -15.102 18.797 28.562 1 89.56 421 PHE A CA 1
ATOM 3407 C C . PHE A 1 421 ? -15.641 19.484 27.312 1 89.56 421 PHE A C 1
ATOM 3409 O O . PHE A 1 421 ? -16.281 20.531 27.422 1 89.56 421 PHE A O 1
ATOM 3416 N N . PHE A 1 422 ? -15.477 18.969 26.141 1 90.38 422 PHE A N 1
ATOM 3417 C CA . PHE A 1 422 ? -15.719 19.797 24.953 1 90.38 422 PHE A CA 1
ATOM 3418 C C . PHE A 1 422 ? -17.047 19.422 24.297 1 90.38 422 PHE A C 1
ATOM 3420 O O . PHE A 1 422 ? -17.734 20.281 23.766 1 90.38 422 PHE A O 1
ATOM 3427 N N . LEU A 1 423 ? -17.453 18.156 24.234 1 89.69 423 LEU A N 1
ATOM 3428 C CA . LEU A 1 423 ? -18.641 17.734 23.516 1 89.69 423 LEU A CA 1
ATOM 3429 C C . LEU A 1 423 ? -19.891 17.938 24.375 1 89.69 423 LEU A C 1
ATOM 3431 O O . LEU A 1 423 ? -19.828 17.891 25.609 1 89.69 423 LEU A O 1
ATOM 3435 N N . GLN A 1 424 ? -20.969 18.281 23.641 1 85.69 424 GLN A N 1
ATOM 3436 C CA . GLN A 1 424 ? -22.266 18.438 24.297 1 85.69 424 GLN A CA 1
ATOM 3437 C C . GLN A 1 424 ? -22.812 17.094 24.75 1 85.69 424 GLN A C 1
ATOM 3439 O O . GLN A 1 424 ? -22.531 16.062 24.141 1 85.69 424 GLN A O 1
ATOM 3444 N N . ASP A 1 425 ? -23.516 17.156 25.891 1 81.94 425 ASP A N 1
ATOM 3445 C CA . ASP A 1 425 ? -24.109 15.93 26.422 1 81.94 425 ASP A CA 1
ATOM 3446 C C . ASP A 1 425 ? -25.203 15.406 25.484 1 81.94 425 ASP A C 1
ATOM 3448 O O . ASP A 1 425 ? -25.688 16.141 24.609 1 81.94 425 ASP A O 1
ATOM 3452 N N . LYS A 1 426 ? -25.469 14.172 25.641 1 78.56 426 LYS A N 1
ATOM 3453 C CA . LYS A 1 426 ? -26.469 13.484 24.812 1 78.56 426 LYS A CA 1
ATOM 3454 C C . LYS A 1 426 ? -27.812 14.203 24.875 1 78.56 426 LYS A C 1
ATOM 3456 O O . LYS A 1 426 ? -28.234 14.672 25.938 1 78.56 426 LYS A O 1
ATOM 3461 N N . ILE A 1 427 ? -28.344 14.523 23.688 1 73 427 ILE A N 1
ATOM 3462 C CA . ILE A 1 427 ? -29.672 15.125 23.625 1 73 427 ILE A CA 1
ATOM 3463 C C . ILE A 1 427 ? -30.703 14.141 24.156 1 73 427 ILE A C 1
ATOM 3465 O O . ILE A 1 427 ? -31.516 14.5 25.016 1 73 427 ILE A O 1
ATOM 3469 N N . ASN A 1 428 ? -30.578 12.891 23.625 1 73.62 428 ASN A N 1
ATOM 3470 C CA . ASN A 1 428 ? -31.438 11.812 24.094 1 73.62 428 ASN A CA 1
ATOM 3471 C C . ASN A 1 428 ? -30.641 10.742 24.828 1 73.62 428 ASN A C 1
ATOM 3473 O O . ASN A 1 428 ? -29.594 10.297 24.344 1 73.62 428 ASN A O 1
ATOM 3477 N N . PRO A 1 429 ? -31.016 10.477 26.047 1 74.81 429 PRO A N 1
ATOM 3478 C CA . PRO A 1 429 ? -30.266 9.484 26.812 1 74.81 429 PRO A CA 1
ATOM 3479 C C . PRO A 1 429 ? -30.172 8.133 26.109 1 74.81 429 PRO A C 1
ATOM 3481 O O . PRO A 1 429 ? -29.266 7.348 26.391 1 74.81 429 PRO A O 1
ATOM 3484 N N . LYS A 1 430 ? -30.969 7.941 25.062 1 69.31 430 LYS A N 1
ATOM 3485 C CA . LYS A 1 430 ? -30.969 6.641 24.391 1 69.31 430 LYS A CA 1
ATOM 3486 C C . LYS A 1 430 ? -29.938 6.594 23.281 1 69.31 430 LYS A C 1
ATOM 3488 O O . LYS A 1 430 ? -29.625 5.523 22.75 1 69.31 430 LYS A O 1
ATOM 3493 N N . ASP A 1 431 ? -29.375 7.805 23.125 1 75.75 431 ASP A N 1
ATOM 3494 C CA . ASP A 1 431 ? -28.422 7.844 22.016 1 75.75 431 ASP A CA 1
ATOM 3495 C C . ASP A 1 431 ? -27.094 7.207 22.438 1 75.75 431 ASP A C 1
ATOM 3497 O O . ASP A 1 431 ? -26.672 7.316 23.578 1 75.75 431 ASP A O 1
ATOM 3501 N N . LYS A 1 432 ? -26.625 6.305 21.578 1 73.5 432 LYS A N 1
ATOM 3502 C CA . LYS A 1 432 ? -25.406 5.555 21.875 1 73.5 432 LYS A CA 1
ATOM 3503 C C . LYS A 1 432 ? -24.203 6.488 21.984 1 73.5 432 LYS A C 1
ATOM 3505 O O . LYS A 1 432 ? -23.359 6.312 22.875 1 73.5 432 LYS A O 1
ATOM 3510 N N . SER A 1 433 ? -24.141 7.613 21.078 1 79.25 433 SER A N 1
ATOM 3511 C CA . SER A 1 433 ? -22.953 8.461 21.109 1 79.25 433 SER A CA 1
ATOM 3512 C C . SER A 1 433 ? -23.328 9.938 21.172 1 79.25 433 SER A C 1
ATOM 3514 O O . SER A 1 433 ? -24.469 10.312 20.859 1 79.25 433 SER A O 1
ATOM 3516 N N . LYS A 1 434 ? -22.484 10.711 21.844 1 82.31 434 LYS A N 1
ATOM 3517 C CA . LYS A 1 434 ? -22.656 12.164 21.922 1 82.31 434 LYS A CA 1
ATOM 3518 C C . LYS A 1 434 ? -22.594 12.797 20.531 1 82.31 434 LYS A C 1
ATOM 3520 O O . LYS A 1 434 ? -21.906 12.281 19.641 1 82.31 434 LYS A O 1
ATOM 3525 N N . PRO A 1 435 ? -23.312 13.758 20.297 1 82.12 435 PRO A N 1
ATOM 3526 C CA . PRO A 1 435 ? -23.25 14.438 19 1 82.12 435 PRO A CA 1
ATOM 3527 C C . PRO A 1 435 ? -21.938 15.211 18.812 1 82.12 435 PRO A C 1
ATOM 3529 O O . PRO A 1 435 ? -21.266 15.547 19.797 1 82.12 435 PRO A O 1
ATOM 3532 N N . LEU A 1 436 ? -21.562 15.414 17.594 1 85.31 436 LEU A N 1
ATOM 3533 C CA . LEU A 1 436 ? -20.359 16.156 17.266 1 85.31 436 LEU A CA 1
ATOM 3534 C C . LEU A 1 436 ? -20.609 17.656 17.312 1 85.31 436 LEU A C 1
ATOM 3536 O O . LEU A 1 436 ? -20.516 18.344 16.281 1 85.31 436 LEU A O 1
ATOM 3540 N N . ALA A 1 437 ? -21.156 18.141 18.344 1 85.81 437 ALA A N 1
ATOM 3541 C CA . ALA A 1 437 ? -21.375 19.547 18.625 1 85.81 437 ALA A CA 1
ATOM 3542 C C . ALA A 1 437 ? -20.516 20.031 19.797 1 85.81 437 ALA A C 1
ATOM 3544 O O . ALA A 1 437 ? -20.469 19.375 20.844 1 85.81 437 ALA A O 1
ATOM 3545 N N . ILE A 1 438 ? -19.891 21.109 19.578 1 85.62 438 ILE A N 1
ATOM 3546 C CA . ILE A 1 438 ? -18.938 21.609 20.562 1 85.62 438 ILE A CA 1
ATOM 3547 C C . ILE A 1 438 ? -19.656 22.562 21.531 1 85.62 438 ILE A C 1
ATOM 3549 O O . ILE A 1 438 ? -20.344 23.5 21.094 1 85.62 438 ILE A O 1
ATOM 3553 N N . ASN A 1 439 ? -19.641 22.266 22.828 1 82.19 439 ASN A N 1
ATOM 3554 C CA . ASN A 1 439 ? -20.266 23.109 23.844 1 82.19 439 ASN A CA 1
ATOM 3555 C C . ASN A 1 439 ? -19.312 24.203 24.312 1 82.19 439 ASN A C 1
ATOM 3557 O O . ASN A 1 439 ? -19.656 25.375 24.312 1 82.19 439 ASN A O 1
ATOM 3561 N N . ASN A 1 440 ? -18.094 23.859 24.797 1 83.44 440 ASN A N 1
ATOM 3562 C CA . ASN A 1 440 ? -17.078 24.812 25.25 1 83.44 440 ASN A CA 1
ATOM 3563 C C . ASN A 1 440 ? -16.094 25.156 24.125 1 83.44 440 ASN A C 1
ATOM 3565 O O . ASN A 1 440 ? -14.945 24.703 24.141 1 83.44 440 ASN A O 1
ATOM 3569 N N . ARG A 1 441 ? -16.594 26.062 23.297 1 83.75 441 ARG A N 1
ATOM 3570 C CA . ARG A 1 441 ? -15.836 26.375 22.094 1 83.75 441 ARG A CA 1
ATOM 3571 C C . ARG A 1 441 ? -14.547 27.109 22.422 1 83.75 441 ARG A C 1
ATOM 3573 O O . ARG A 1 441 ? -13.508 26.875 21.797 1 83.75 441 ARG A O 1
ATOM 3580 N N . ARG A 1 442 ? -14.609 28.016 23.469 1 84.75 442 ARG A N 1
ATOM 3581 C CA . ARG A 1 442 ? -13.438 28.812 23.812 1 84.75 442 ARG A CA 1
ATOM 3582 C C . ARG A 1 442 ? -12.336 27.953 24.406 1 84.75 442 ARG A C 1
ATOM 3584 O O . ARG A 1 442 ? -11.156 28.109 24.078 1 84.75 442 ARG A O 1
ATOM 3591 N N . ALA A 1 443 ? -12.805 27.062 25.25 1 86.88 443 ALA A N 1
ATOM 3592 C CA . ALA A 1 443 ? -11.82 26.156 25.844 1 86.88 443 ALA A CA 1
ATOM 3593 C C . ALA A 1 443 ? -11.25 25.203 24.797 1 86.88 443 ALA A C 1
ATOM 3595 O O . ALA A 1 443 ? -10.062 24.859 24.844 1 86.88 443 ALA A O 1
ATOM 3596 N N . PHE A 1 444 ? -12.094 24.875 23.891 1 89.31 444 PHE A N 1
ATOM 3597 C CA . PHE A 1 444 ? -11.641 23.953 22.844 1 89.31 444 PHE A CA 1
ATOM 3598 C C . PHE A 1 444 ? -10.609 24.641 21.953 1 89.31 444 PHE A C 1
ATOM 3600 O O . PHE A 1 444 ? -9.602 24.031 21.578 1 89.31 444 PHE A O 1
ATOM 3607 N N . GLN A 1 445 ? -10.82 25.828 21.609 1 88.44 445 GLN A N 1
ATOM 3608 C CA . GLN A 1 445 ? -9.898 26.547 20.719 1 88.44 445 GLN A CA 1
ATOM 3609 C C . GLN A 1 445 ? -8.555 26.797 21.422 1 88.44 445 GLN A C 1
ATOM 3611 O O . GLN A 1 445 ? -7.504 26.719 20.781 1 88.44 445 GLN A O 1
ATOM 3616 N N . ASN A 1 446 ? -8.594 27.109 22.688 1 88.44 446 ASN A N 1
ATOM 3617 C CA . ASN A 1 446 ? -7.355 27.266 23.438 1 88.44 446 ASN A CA 1
ATOM 3618 C C . ASN A 1 446 ? -6.598 25.938 23.547 1 88.44 446 ASN A C 1
ATOM 3620 O O . ASN A 1 446 ? -5.371 25.922 23.422 1 88.44 446 ASN A O 1
ATOM 3624 N N . PHE A 1 447 ? -7.375 24.938 23.766 1 89.06 447 PHE A N 1
ATOM 3625 C CA . PHE A 1 447 ? -6.762 23.625 23.844 1 89.06 447 PHE A CA 1
ATOM 3626 C C . PHE A 1 447 ? -6.129 23.234 22.516 1 89.06 447 PHE A C 1
ATOM 3628 O O . PHE A 1 447 ? -5.016 22.703 22.484 1 89.06 447 PHE A O 1
ATOM 3635 N N . SER A 1 448 ? -6.797 23.5 21.438 1 88.19 448 SER A N 1
ATOM 3636 C CA . SER A 1 448 ? -6.305 23.172 20.109 1 88.19 448 SER A CA 1
ATOM 3637 C C . SER A 1 448 ? -5.062 23.984 19.766 1 88.19 448 SER A C 1
ATOM 3639 O O . SER A 1 448 ? -4.145 23.484 19.109 1 88.19 448 SER A O 1
ATOM 3641 N N . TYR A 1 449 ? -4.977 25.219 20.219 1 88.19 449 TYR A N 1
ATOM 3642 C CA . TYR A 1 449 ? -3.812 26.062 19.969 1 88.19 449 TYR A CA 1
ATOM 3643 C C . TYR A 1 449 ? -2.582 25.531 20.688 1 88.19 449 TYR A C 1
ATOM 3645 O O . TYR A 1 449 ? -1.514 25.391 20.094 1 88.19 449 TYR A O 1
ATOM 3653 N N . PHE A 1 450 ? -2.701 25.172 21.938 1 84.94 450 PHE A N 1
ATOM 3654 C CA . PHE A 1 450 ? -1.547 24.734 22.719 1 84.94 450 PHE A CA 1
ATOM 3655 C C . PHE A 1 450 ? -1.071 23.359 22.266 1 84.94 450 PHE A C 1
ATOM 3657 O O . PHE A 1 450 ? 0.13 23.094 22.266 1 84.94 450 PHE A O 1
ATOM 3664 N N . PHE A 1 451 ? -1.966 22.625 21.828 1 84.88 451 PHE A N 1
ATOM 3665 C CA . PHE A 1 451 ? -1.573 21.266 21.469 1 84.88 451 PHE A CA 1
ATOM 3666 C C . PHE A 1 451 ? -1.117 21.203 20.016 1 84.88 451 PHE A C 1
ATOM 3668 O O . PHE A 1 451 ? -0.535 20.203 19.578 1 84.88 451 PHE A O 1
ATOM 3675 N N . MET A 1 452 ? -1.347 22.156 19.219 1 82.5 452 MET A N 1
ATOM 3676 C CA . MET A 1 452 ? -0.865 22.188 17.844 1 82.5 452 MET A CA 1
ATOM 3677 C C . MET A 1 452 ? 0.656 22.094 17.797 1 82.5 452 MET A C 1
ATOM 3679 O O . MET A 1 452 ? 1.212 21.422 16.922 1 82.5 452 MET A O 1
ATOM 3683 N N . PHE A 1 453 ? 1.329 22.594 18.766 1 74.06 453 PHE A N 1
ATOM 3684 C CA . PHE A 1 453 ? 2.787 22.594 18.812 1 74.06 453 PHE A CA 1
ATOM 3685 C C . PHE A 1 453 ? 3.318 21.234 19.234 1 74.06 453 PHE A C 1
ATOM 3687 O O . PHE A 1 453 ? 4.332 20.766 18.719 1 74.06 453 PHE A O 1
ATOM 3694 N N . TYR A 1 454 ? 2.572 20.594 20.031 1 75.5 454 TYR A N 1
ATOM 3695 C CA . TYR A 1 454 ? 3.008 19.281 20.5 1 75.5 454 TYR A CA 1
ATOM 3696 C C . TYR A 1 454 ? 2.621 18.203 19.516 1 75.5 454 TYR A C 1
ATOM 3698 O O . TYR A 1 454 ? 3.273 17.156 19.438 1 75.5 454 TYR A O 1
ATOM 3706 N N . SER A 1 455 ? 1.647 18.469 18.75 1 82.81 455 SER A N 1
ATOM 3707 C CA . SER A 1 455 ? 1.159 17.453 17.812 1 82.81 455 SER A CA 1
ATOM 3708 C C . SER A 1 455 ? 2.178 17.188 16.719 1 82.81 455 SER A C 1
ATOM 3710 O O . SER A 1 455 ? 2.176 16.109 16.109 1 82.81 455 SER A O 1
ATOM 3712 N N . ALA A 1 456 ? 3.07 18.078 16.547 1 80.69 456 ALA A N 1
ATOM 3713 C CA . ALA A 1 456 ? 4.105 17.859 15.539 1 80.69 456 ALA A CA 1
ATOM 3714 C C . ALA A 1 456 ? 5.07 16.766 15.992 1 80.69 456 ALA A C 1
ATOM 3716 O O . ALA A 1 456 ? 5.512 15.938 15.18 1 80.69 456 ALA A O 1
ATOM 3717 N N . ILE A 1 457 ? 5.379 16.688 17.25 1 78.5 457 ILE A N 1
ATOM 3718 C CA . ILE A 1 457 ? 6.273 15.664 17.797 1 78.5 457 ILE A CA 1
ATOM 3719 C C . ILE A 1 457 ? 5.574 14.312 17.797 1 78.5 457 ILE A C 1
ATOM 3721 O O . ILE A 1 457 ? 6.184 13.289 17.453 1 78.5 457 ILE A O 1
ATOM 3725 N N . LEU A 1 458 ? 4.316 14.398 18.172 1 82.56 458 LEU A N 1
ATOM 3726 C CA . LEU A 1 458 ? 3.529 13.172 18.125 1 82.56 458 LEU A CA 1
ATOM 3727 C C . LEU A 1 458 ? 3.414 12.641 16.703 1 82.56 458 LEU A C 1
ATOM 3729 O O . LEU A 1 458 ? 3.451 11.43 16.484 1 82.56 458 LEU A O 1
ATOM 3733 N N . GLY A 1 459 ? 3.348 13.523 15.805 1 87 459 GLY A N 1
ATOM 3734 C CA . GLY A 1 459 ? 3.232 13.141 14.406 1 87 459 GLY A CA 1
ATOM 3735 C C . GLY A 1 459 ? 4.488 12.492 13.859 1 87 459 GLY A C 1
ATOM 3736 O O . GLY A 1 459 ? 4.41 11.594 13.008 1 87 459 GLY A O 1
ATOM 3737 N N . PHE A 1 460 ? 5.664 12.852 14.398 1 86.19 460 PHE A N 1
ATOM 3738 C CA . PHE A 1 460 ? 6.914 12.25 13.953 1 86.19 460 PHE A CA 1
ATOM 3739 C C . PHE A 1 460 ? 6.977 10.781 14.336 1 86.19 460 PHE A C 1
ATOM 3741 O O . PHE A 1 460 ? 7.449 9.945 13.562 1 86.19 460 PHE A O 1
ATOM 3748 N N . GLY A 1 461 ? 6.449 10.547 15.57 1 85.25 461 GLY A N 1
ATOM 3749 C CA . GLY A 1 461 ? 6.391 9.164 16 1 85.25 461 GLY A CA 1
ATOM 3750 C C . GLY A 1 461 ? 5.352 8.352 15.25 1 85.25 461 GLY A C 1
ATOM 3751 O O . GLY A 1 461 ? 5.602 7.203 14.875 1 85.25 461 GLY A O 1
ATOM 3752 N N . ALA A 1 462 ? 4.285 8.977 14.93 1 88.06 462 ALA A N 1
ATOM 3753 C CA . ALA A 1 462 ? 3.207 8.289 14.219 1 88.06 462 ALA A CA 1
ATOM 3754 C C . ALA A 1 462 ? 3.607 7.984 12.781 1 88.06 462 ALA A C 1
ATOM 3756 O O . ALA A 1 462 ? 3.242 6.938 12.234 1 88.06 462 ALA A O 1
ATOM 3757 N N . CYS A 1 463 ? 4.336 8.852 12.203 1 91.19 463 CYS A N 1
ATOM 3758 C CA . CYS A 1 463 ? 4.75 8.625 10.82 1 91.19 463 CYS A CA 1
ATOM 3759 C C . CYS A 1 463 ? 5.789 7.516 10.734 1 91.19 463 CYS A C 1
ATOM 3761 O O . CYS A 1 463 ? 5.836 6.773 9.758 1 91.19 463 CYS A O 1
ATOM 3763 N N . LEU A 1 464 ? 6.664 7.391 11.766 1 90.12 464 LEU A N 1
ATOM 3764 C CA . LEU A 1 464 ? 7.637 6.305 11.797 1 90.12 464 LEU A CA 1
ATOM 3765 C C . LEU A 1 464 ? 6.938 4.949 11.844 1 90.12 464 LEU A C 1
ATOM 3767 O O . LEU A 1 464 ? 7.371 3.998 11.188 1 90.12 464 LEU A O 1
ATOM 3771 N N . ILE A 1 465 ? 5.855 4.938 12.555 1 88.62 465 ILE A N 1
ATOM 3772 C CA . ILE A 1 465 ? 5.074 3.705 12.617 1 88.62 465 ILE A CA 1
ATOM 3773 C C . ILE A 1 465 ? 4.438 3.43 11.258 1 88.62 465 ILE A C 1
ATOM 3775 O O . ILE A 1 465 ? 4.363 2.277 10.82 1 88.62 465 ILE A O 1
ATOM 3779 N N . ARG A 1 466 ? 4.051 4.441 10.578 1 91.38 466 ARG A N 1
ATOM 3780 C CA . ARG A 1 466 ? 3.488 4.32 9.234 1 91.38 466 ARG A CA 1
ATOM 3781 C C . ARG A 1 466 ? 4.512 3.744 8.266 1 91.38 466 ARG A C 1
ATOM 3783 O O . ARG A 1 466 ? 4.184 2.873 7.457 1 91.38 466 ARG A O 1
ATOM 3790 N N . ILE A 1 467 ? 5.742 4.172 8.406 1 92.75 467 ILE A N 1
ATOM 3791 C CA . ILE A 1 467 ? 6.805 3.701 7.523 1 92.75 467 ILE A CA 1
ATOM 3792 C C . ILE A 1 467 ? 7.117 2.236 7.824 1 92.75 467 ILE A C 1
ATOM 3794 O O . ILE A 1 467 ? 7.191 1.41 6.914 1 92.75 467 ILE A O 1
ATOM 3798 N N . MET A 1 468 ? 7.211 1.898 9.055 1 92 468 MET A N 1
ATOM 3799 C CA . MET A 1 468 ? 7.535 0.534 9.453 1 92 468 MET A CA 1
ATOM 3800 C C . MET A 1 468 ? 6.422 -0.431 9.055 1 92 468 MET A C 1
ATOM 3802 O O . MET A 1 468 ? 6.691 -1.523 8.555 1 92 468 MET A O 1
ATOM 3806 N N . LEU A 1 469 ? 5.203 -0.01 9.203 1 92.38 469 LEU A N 1
ATOM 3807 C CA . LEU A 1 469 ? 4.074 -0.868 8.859 1 92.38 469 LEU A CA 1
ATOM 3808 C C . LEU A 1 469 ? 3.955 -1.031 7.348 1 92.38 469 LEU A C 1
ATOM 3810 O O . LEU A 1 469 ? 3.557 -2.092 6.863 1 92.38 469 LEU A O 1
ATOM 3814 N N . ASN A 1 470 ? 4.254 -0.029 6.68 1 91.81 470 ASN A N 1
ATOM 3815 C CA . ASN A 1 470 ? 4.199 -0.115 5.223 1 91.81 470 ASN A CA 1
ATOM 3816 C C . ASN A 1 470 ? 5.234 -1.097 4.68 1 91.81 470 ASN A C 1
ATOM 3818 O O . ASN A 1 470 ? 4.938 -1.879 3.775 1 91.81 470 ASN A O 1
ATOM 3822 N N . VAL A 1 471 ? 6.449 -1.067 5.215 1 91.12 471 VAL A N 1
ATOM 3823 C CA . VAL A 1 471 ? 7.5 -1.983 4.785 1 91.12 471 VAL A CA 1
ATOM 3824 C C . VAL A 1 471 ? 7.137 -3.412 5.184 1 91.12 471 VAL A C 1
ATOM 3826 O O . VAL A 1 471 ? 7.309 -4.344 4.395 1 91.12 471 VAL A O 1
ATOM 3829 N N . PHE A 1 472 ? 6.559 -3.541 6.316 1 92.56 472 PHE A N 1
ATOM 3830 C CA . PHE A 1 472 ? 6.184 -4.859 6.816 1 92.56 472 PHE A CA 1
ATOM 3831 C C . PHE A 1 472 ? 5.031 -5.438 6.008 1 92.56 472 PHE A C 1
ATOM 3833 O O . PHE A 1 472 ? 5.105 -6.578 5.539 1 92.56 472 PHE A O 1
ATOM 3840 N N . LEU A 1 473 ? 4.023 -4.707 5.793 1 91.81 473 LEU A N 1
ATOM 3841 C CA . LEU A 1 473 ? 2.859 -5.188 5.059 1 91.81 473 LEU A CA 1
ATOM 3842 C C . LEU A 1 473 ? 3.197 -5.398 3.586 1 91.81 473 LEU A C 1
ATOM 3844 O O . LEU A 1 473 ? 2.713 -6.344 2.961 1 91.81 473 LEU A O 1
ATOM 3848 N N . GLY A 1 474 ? 3.998 -4.488 3.057 1 90.69 474 GLY A N 1
ATOM 3849 C CA . GLY A 1 474 ? 4.402 -4.645 1.668 1 90.69 474 GLY A CA 1
ATOM 3850 C C . GLY A 1 474 ? 5.168 -5.926 1.411 1 90.69 474 GLY A C 1
ATOM 3851 O O . GLY A 1 474 ? 4.961 -6.586 0.391 1 90.69 474 GLY A O 1
ATOM 3852 N N . SER A 1 475 ? 6 -6.359 2.33 1 91.75 475 SER A N 1
ATOM 3853 C CA . SER A 1 475 ? 6.773 -7.586 2.168 1 91.75 475 SER A CA 1
ATOM 3854 C C . SER A 1 475 ? 5.938 -8.812 2.504 1 91.75 475 SER A C 1
ATOM 3856 O O . SER A 1 475 ? 6.035 -9.844 1.829 1 91.75 475 SER A O 1
ATOM 3858 N N . TRP A 1 476 ? 5.066 -8.625 3.469 1 90.94 476 TRP A N 1
ATOM 3859 C CA . TRP A 1 476 ? 4.27 -9.75 3.943 1 90.94 476 TRP A CA 1
ATOM 3860 C C . TRP A 1 476 ? 3.168 -10.094 2.945 1 90.94 476 TRP A C 1
ATOM 3862 O O . TRP A 1 476 ? 2.791 -11.258 2.805 1 90.94 476 TRP A O 1
ATOM 3872 N N . LEU A 1 477 ? 2.658 -9.133 2.248 1 91.88 477 LEU A N 1
ATOM 3873 C CA . LEU A 1 477 ? 1.501 -9.359 1.389 1 91.88 477 LEU A CA 1
ATOM 3874 C C . LEU A 1 477 ? 1.925 -9.492 -0.071 1 91.88 477 LEU A C 1
ATOM 3876 O O . LEU A 1 477 ? 1.087 -9.711 -0.948 1 91.88 477 LEU A O 1
ATOM 3880 N N . LEU A 1 478 ? 3.184 -9.469 -0.333 1 92.56 478 LEU A N 1
ATOM 3881 C CA . LEU A 1 478 ? 3.645 -9.508 -1.717 1 92.56 478 LEU A CA 1
ATOM 3882 C C . LEU A 1 478 ? 3.283 -10.836 -2.375 1 92.56 478 LEU A C 1
ATOM 3884 O O . LEU A 1 478 ? 2.891 -10.867 -3.545 1 92.56 478 LEU A O 1
ATOM 3888 N N . ALA A 1 479 ? 3.297 -11.922 -1.629 1 91.94 479 ALA A N 1
ATOM 3889 C CA . ALA A 1 479 ? 3.047 -13.25 -2.188 1 91.94 479 ALA A CA 1
ATOM 3890 C C . ALA A 1 479 ? 1.552 -13.5 -2.359 1 91.94 479 ALA A C 1
ATOM 3892 O O . ALA A 1 479 ? 1.147 -14.414 -3.08 1 91.94 479 ALA A O 1
ATOM 3893 N N . ARG A 1 480 ? 0.763 -12.688 -1.746 1 90.88 480 ARG A N 1
ATOM 3894 C CA . ARG A 1 480 ? -0.684 -12.875 -1.784 1 90.88 480 ARG A CA 1
ATOM 3895 C C . ARG A 1 480 ? -1.299 -12.141 -2.975 1 90.88 480 ARG A C 1
ATOM 3897 O O . ARG A 1 480 ? -1.456 -10.922 -2.947 1 90.88 480 ARG A O 1
ATOM 3904 N N . ILE A 1 481 ? -1.608 -12.93 -4.023 1 91.69 481 ILE A N 1
ATOM 3905 C CA . ILE A 1 481 ? -2.176 -12.328 -5.227 1 91.69 481 ILE A CA 1
ATOM 3906 C C . ILE A 1 481 ? -3.693 -12.234 -5.09 1 91.69 481 ILE A C 1
ATOM 3908 O O . ILE A 1 481 ? -4.359 -11.594 -5.91 1 91.69 481 ILE A O 1
ATOM 3912 N N . ASP A 1 482 ? -4.293 -12.828 -4.004 1 90.75 482 ASP A N 1
ATOM 3913 C CA . ASP A 1 482 ? -5.734 -12.828 -3.781 1 90.75 482 ASP A CA 1
ATOM 3914 C C . ASP A 1 482 ? -6.215 -11.461 -3.311 1 90.75 482 ASP A C 1
ATOM 3916 O O . ASP A 1 482 ? -7.414 -11.18 -3.332 1 90.75 482 ASP A O 1
ATOM 3920 N N . ARG A 1 483 ? -5.227 -10.664 -2.932 1 89.19 483 ARG A N 1
ATOM 3921 C CA . ARG A 1 483 ? -5.562 -9.312 -2.506 1 89.19 483 ARG A CA 1
ATOM 3922 C C . ARG A 1 483 ? -4.703 -8.281 -3.234 1 89.19 483 ARG A C 1
ATOM 3924 O O . ARG A 1 483 ? -3.564 -8.562 -3.607 1 89.19 483 ARG A O 1
ATOM 3931 N N . PRO A 1 484 ? -5.305 -7.133 -3.51 1 89.38 484 PRO A N 1
ATOM 3932 C CA . PRO A 1 484 ? -4.473 -6.098 -4.129 1 89.38 484 PRO A CA 1
ATOM 3933 C C . PRO A 1 484 ? -3.424 -5.531 -3.174 1 89.38 484 PRO A C 1
ATOM 3935 O O . PRO A 1 484 ? -3.688 -5.387 -1.978 1 89.38 484 PRO A O 1
ATOM 3938 N N . LEU A 1 485 ? -2.234 -5.305 -3.652 1 90.19 485 LEU A N 1
ATOM 3939 C CA . LEU A 1 485 ? -1.133 -4.781 -2.85 1 90.19 485 LEU A CA 1
ATOM 3940 C C . LEU A 1 485 ? -1.15 -3.256 -2.832 1 90.19 485 LEU A C 1
ATOM 3942 O O . LEU A 1 485 ? -0.702 -2.637 -1.865 1 90.19 485 LEU A O 1
ATOM 3946 N N . PHE A 1 486 ? -1.721 -2.65 -3.883 1 89.94 486 PHE A N 1
ATOM 3947 C CA . PHE A 1 486 ? -1.697 -1.201 -4.031 1 89.94 486 PHE A CA 1
ATOM 3948 C C . PHE A 1 486 ? -2.891 -0.565 -3.328 1 89.94 486 PHE A C 1
ATOM 3950 O O . PHE A 1 486 ? -3.916 -1.216 -3.123 1 89.94 486 PHE A O 1
ATOM 3957 N N . PRO A 1 487 ? -2.648 0.631 -2.836 1 88.19 487 PRO A N 1
ATOM 3958 C CA . PRO A 1 487 ? -3.74 1.312 -2.137 1 88.19 487 PRO A CA 1
ATOM 3959 C C . PRO A 1 487 ? -4.945 1.574 -3.037 1 88.19 487 PRO A C 1
ATOM 3961 O O . PRO A 1 487 ? -4.895 1.304 -4.238 1 88.19 487 PRO A O 1
ATOM 3964 N N . ARG A 1 488 ? -5.98 2.113 -2.414 1 84.75 488 ARG A N 1
ATOM 3965 C CA . ARG A 1 488 ? -7.246 2.354 -3.102 1 84.75 488 ARG A CA 1
ATOM 3966 C C . ARG A 1 488 ? -7.055 3.303 -4.281 1 84.75 488 ARG A C 1
ATOM 3968 O O . ARG A 1 488 ? -6.375 4.32 -4.16 1 84.75 488 ARG A O 1
ATOM 3975 N N . GLY A 1 489 ? -7.5 2.994 -5.492 1 81.44 489 GLY A N 1
ATOM 3976 C CA . GLY A 1 489 ? -7.375 3.807 -6.691 1 81.44 489 GLY A CA 1
ATOM 3977 C C . GLY A 1 489 ? -6.367 3.256 -7.684 1 81.44 489 GLY A C 1
ATOM 3978 O O . GLY A 1 489 ? -6.469 3.508 -8.883 1 81.44 489 GLY A O 1
ATOM 3979 N N . TYR A 1 490 ? -5.359 2.521 -7.066 1 85.44 490 TYR A N 1
ATOM 3980 C CA . TYR A 1 490 ? -4.324 1.976 -7.941 1 85.44 490 TYR A CA 1
ATOM 3981 C C . TYR A 1 490 ? -4.43 0.458 -8.031 1 85.44 490 TYR A C 1
ATOM 3983 O O . TYR A 1 490 ? -3.494 -0.211 -8.469 1 85.44 490 TYR A O 1
ATOM 3991 N N . GLU A 1 491 ? -5.492 -0.106 -7.715 1 83.69 491 GLU A N 1
ATOM 3992 C CA . GLU A 1 491 ? -5.66 -1.556 -7.688 1 83.69 491 GLU A CA 1
ATOM 3993 C C . GLU A 1 491 ? -5.66 -2.137 -9.102 1 83.69 491 GLU A C 1
ATOM 3995 O O . GLU A 1 491 ? -5.301 -3.301 -9.297 1 83.69 491 GLU A O 1
ATOM 4000 N N . GLY A 1 492 ? -5.977 -1.315 -10.047 1 82.56 492 GLY A N 1
ATOM 4001 C CA . GLY A 1 492 ? -6.035 -1.78 -11.422 1 82.56 492 GLY A CA 1
ATOM 4002 C C . GLY A 1 492 ? -4.664 -2.01 -12.031 1 82.56 492 GLY A C 1
ATOM 4003 O O . GLY A 1 492 ? -4.531 -2.734 -13.023 1 82.56 492 GLY A O 1
ATOM 4004 N N . ALA A 1 493 ? -3.711 -1.473 -11.383 1 85.81 493 ALA A N 1
ATOM 4005 C CA . ALA A 1 493 ? -2.355 -1.595 -11.914 1 85.81 493 ALA A CA 1
ATOM 4006 C C . ALA A 1 493 ? -1.701 -2.895 -11.453 1 85.81 493 ALA A C 1
ATOM 4008 O O . ALA A 1 493 ? -0.641 -3.273 -11.953 1 85.81 493 ALA A O 1
ATOM 4009 N N . ASP A 1 494 ? -2.318 -3.6 -10.602 1 89.62 494 ASP A N 1
ATOM 4010 C CA . ASP A 1 494 ? -1.785 -4.867 -10.117 1 89.62 494 ASP A CA 1
ATOM 4011 C C . ASP A 1 494 ? -2.133 -6.012 -11.062 1 89.62 494 ASP A C 1
ATOM 4013 O O . ASP A 1 494 ? -3.266 -6.496 -11.078 1 89.62 494 ASP A O 1
ATOM 4017 N N . MET A 1 495 ? -1.205 -6.496 -11.828 1 88.19 495 MET A N 1
ATOM 4018 C CA . MET A 1 495 ? -1.399 -7.562 -12.805 1 88.19 495 MET A CA 1
ATOM 4019 C C . MET A 1 495 ? -1.669 -8.891 -12.109 1 88.19 495 MET A C 1
ATOM 4021 O O . MET A 1 495 ? -2.43 -9.719 -12.617 1 88.19 495 MET A O 1
ATOM 4025 N N . GLY A 1 496 ? -1.017 -9.117 -10.992 1 89.12 496 GLY A N 1
ATOM 4026 C CA . GLY A 1 496 ? -1.254 -10.344 -10.258 1 89.12 496 GLY A CA 1
ATOM 4027 C C . GLY A 1 496 ? -2.678 -10.469 -9.75 1 89.12 496 GLY A C 1
ATOM 4028 O O . GLY A 1 496 ? -3.305 -11.523 -9.891 1 89.12 496 GLY A O 1
ATOM 4029 N N . TYR A 1 497 ? -3.203 -9.414 -9.234 1 90.94 497 TYR A N 1
ATOM 4030 C CA . TYR A 1 497 ? -4.57 -9.414 -8.734 1 90.94 497 TYR A CA 1
ATOM 4031 C C . TYR A 1 497 ? -5.57 -9.609 -9.867 1 90.94 497 TYR A C 1
ATOM 4033 O O . TYR A 1 497 ? -6.59 -10.281 -9.695 1 90.94 497 TYR A O 1
ATOM 4041 N N . SER A 1 498 ? -5.285 -9.109 -11.016 1 90.62 498 SER A N 1
ATOM 4042 C CA . SER A 1 498 ? -6.156 -9.25 -12.172 1 90.62 498 SER A CA 1
ATOM 4043 C C . SER A 1 498 ? -6.234 -10.703 -12.633 1 90.62 498 SER A C 1
ATOM 4045 O O . SER A 1 498 ? -7.277 -11.156 -13.109 1 90.62 498 SER A O 1
ATOM 4047 N N . THR A 1 499 ? -5.121 -11.391 -12.523 1 92.44 499 THR A N 1
ATOM 4048 C CA . THR A 1 499 ? -5.141 -12.797 -12.906 1 92.44 499 THR A CA 1
ATOM 4049 C C . THR A 1 499 ? -5.98 -13.609 -11.922 1 92.44 499 THR A C 1
ATOM 4051 O O . THR A 1 499 ? -6.664 -14.555 -12.32 1 92.44 499 THR A O 1
ATOM 4054 N N . TRP A 1 500 ? -5.938 -13.273 -10.664 1 93.94 500 TRP A N 1
ATOM 4055 C CA . TRP A 1 500 ? -6.754 -13.945 -9.664 1 93.94 500 TRP A CA 1
ATOM 4056 C C . TRP A 1 500 ? -8.242 -13.719 -9.93 1 93.94 500 TRP A C 1
ATOM 4058 O O . TRP A 1 500 ? -9.023 -14.672 -9.938 1 93.94 500 TRP A O 1
ATOM 4068 N N . ILE A 1 501 ? -8.625 -12.523 -10.242 1 92.75 501 ILE A N 1
ATOM 4069 C CA . ILE A 1 501 ? -10.023 -12.195 -10.531 1 92.75 501 ILE A CA 1
ATOM 4070 C C . ILE A 1 501 ? -10.461 -12.883 -11.82 1 92.75 501 ILE A C 1
ATOM 4072 O O . ILE A 1 501 ? -11.586 -13.367 -11.922 1 92.75 501 ILE A O 1
ATOM 4076 N N . GLY A 1 502 ? -9.523 -12.852 -12.766 1 91.94 502 GLY A N 1
ATOM 4077 C CA . GLY A 1 502 ? -9.852 -13.531 -14.016 1 91.94 502 GLY A CA 1
ATOM 4078 C C . GLY A 1 502 ? -10.141 -15.008 -13.836 1 91.94 502 GLY A C 1
ATOM 4079 O O . GLY A 1 502 ? -11.117 -15.523 -14.383 1 91.94 502 GLY A O 1
ATOM 4080 N N . MET A 1 503 ? -9.375 -15.688 -13.086 1 93.38 503 MET A N 1
ATOM 4081 C CA . MET A 1 503 ? -9.57 -17.109 -12.844 1 93.38 503 MET A CA 1
ATOM 4082 C C . MET A 1 503 ? -10.859 -17.359 -12.07 1 93.38 503 MET A C 1
ATOM 4084 O O . MET A 1 503 ? -11.617 -18.281 -12.391 1 93.38 503 MET A O 1
ATOM 4088 N N . LEU A 1 504 ? -11.172 -16.516 -11.094 1 93.25 504 LEU A N 1
ATOM 4089 C CA . LEU A 1 504 ? -12.375 -16.688 -10.281 1 93.25 504 LEU A CA 1
ATOM 4090 C C . LEU A 1 504 ? -13.633 -16.5 -11.133 1 93.25 504 LEU A C 1
ATOM 4092 O O . LEU A 1 504 ? -14.586 -17.266 -11.008 1 93.25 504 LEU A O 1
ATOM 4096 N N . LEU A 1 505 ? -13.562 -15.57 -12.023 1 92.88 505 LEU A N 1
ATOM 4097 C CA . LEU A 1 505 ? -14.734 -15.266 -12.836 1 92.88 505 LEU A CA 1
ATOM 4098 C C . LEU A 1 505 ? -14.977 -16.359 -13.867 1 92.88 505 LEU A C 1
ATOM 4100 O O . LEU A 1 505 ? -16.125 -16.703 -14.148 1 92.88 505 LEU A O 1
ATOM 4104 N N . VAL A 1 506 ? -13.898 -16.859 -14.406 1 92.31 506 VAL A N 1
ATOM 4105 C CA . VAL A 1 506 ? -14.055 -17.953 -15.367 1 92.31 506 VAL A CA 1
ATOM 4106 C C . VAL A 1 506 ? -14.602 -19.188 -14.664 1 92.31 506 VAL A C 1
ATOM 4108 O O . VAL A 1 506 ? -15.508 -19.844 -15.172 1 92.31 506 VAL A O 1
ATOM 4111 N N . ASP A 1 507 ? -14.07 -19.516 -13.516 1 91.81 507 ASP A N 1
ATOM 4112 C CA . ASP A 1 507 ? -14.562 -20.672 -12.75 1 91.81 507 ASP A CA 1
ATOM 4113 C C . ASP A 1 507 ? -16.016 -20.469 -12.328 1 91.81 507 ASP A C 1
ATOM 4115 O O . ASP A 1 507 ? -16.812 -21.406 -12.352 1 91.81 507 ASP A O 1
ATOM 4119 N N . PHE A 1 508 ? -16.344 -19.281 -11.984 1 90.69 508 PHE A N 1
ATOM 4120 C CA . PHE A 1 508 ? -17.703 -18.969 -11.547 1 90.69 508 PHE A CA 1
ATOM 4121 C C . PHE A 1 508 ? -18.688 -19.156 -12.688 1 90.69 508 PHE A C 1
ATOM 4123 O O . PHE A 1 508 ? -19.75 -19.766 -12.508 1 90.69 508 PHE A O 1
ATOM 4130 N N . HIS A 1 509 ? -18.328 -18.656 -13.828 1 88 509 HIS A N 1
ATOM 4131 C CA . HIS A 1 509 ? -19.25 -18.688 -14.953 1 88 509 HIS A CA 1
ATOM 4132 C C . HIS A 1 509 ? -19.469 -20.125 -15.453 1 88 509 HIS A C 1
ATOM 4134 O O . HIS A 1 509 ? -20.516 -20.438 -16 1 88 509 HIS A O 1
ATOM 4140 N N . HIS A 1 510 ? -18.562 -20.969 -15.211 1 87.38 510 HIS A N 1
ATOM 4141 C CA . HIS A 1 510 ? -18.688 -22.312 -15.766 1 87.38 510 HIS A CA 1
ATOM 4142 C C . HIS A 1 510 ? -19.078 -23.328 -14.688 1 87.38 510 HIS A C 1
ATOM 4144 O O . HIS A 1 510 ? -19.469 -24.453 -15 1 87.38 510 HIS A O 1
ATOM 4150 N N . THR A 1 511 ? -18.953 -22.953 -13.406 1 88 511 THR A N 1
ATOM 4151 C CA . THR A 1 511 ? -19.25 -23.922 -12.359 1 88 511 THR A CA 1
ATOM 4152 C C . THR A 1 511 ? -20.375 -23.406 -11.445 1 88 511 THR A C 1
ATOM 4154 O O . THR A 1 511 ? -20.516 -23.875 -10.312 1 88 511 THR A O 1
ATOM 4157 N N . ASN A 1 512 ? -21.109 -22.547 -11.875 1 87.94 512 ASN A N 1
ATOM 4158 C CA . ASN A 1 512 ? -22.25 -22.094 -11.07 1 87.94 512 ASN A CA 1
ATOM 4159 C C . ASN A 1 512 ? -23.266 -23.219 -10.875 1 87.94 512 ASN A C 1
ATOM 4161 O O . ASN A 1 512 ? -23.828 -23.734 -11.852 1 87.94 512 ASN A O 1
ATOM 4165 N N . PRO A 1 513 ? -23.5 -23.547 -9.648 1 87.88 513 PRO A N 1
ATOM 4166 C CA . PRO A 1 513 ? -24.359 -24.703 -9.391 1 87.88 513 PRO A CA 1
ATOM 4167 C C . PRO A 1 513 ? -25.781 -24.5 -9.875 1 87.88 513 PRO A C 1
ATOM 4169 O O . PRO A 1 513 ? -26.422 -25.438 -10.367 1 87.88 513 PRO A O 1
ATOM 4172 N N . VAL A 1 514 ? -26.344 -23.312 -9.789 1 87 514 VAL A N 1
ATOM 4173 C CA . VAL A 1 514 ? -27.703 -23.031 -10.188 1 87 514 VAL A CA 1
ATOM 4174 C C . VAL A 1 514 ? -27.828 -23.125 -11.711 1 87 514 VAL A C 1
ATOM 4176 O O . VAL A 1 514 ? -28.75 -23.734 -12.234 1 87 514 VAL A O 1
ATOM 4179 N N . ALA A 1 515 ? -26.891 -22.547 -12.375 1 86.44 515 ALA A N 1
ATOM 4180 C CA . ALA A 1 515 ? -26.906 -22.562 -13.836 1 86.44 515 ALA A CA 1
ATOM 4181 C C . ALA A 1 515 ? -26.703 -23.984 -14.367 1 86.44 515 ALA A C 1
ATOM 4183 O O . ALA A 1 515 ? -27.359 -24.391 -15.328 1 86.44 515 ALA A O 1
ATOM 4184 N N . LEU A 1 516 ? -25.844 -24.719 -13.75 1 87.31 516 LEU A N 1
ATOM 4185 C CA . LEU A 1 516 ? -25.562 -26.094 -14.188 1 87.31 516 LEU A CA 1
ATOM 4186 C C . LEU A 1 516 ? -26.75 -27 -13.93 1 87.31 516 LEU A C 1
ATOM 4188 O O . LEU A 1 516 ? -27.031 -27.906 -14.727 1 87.31 516 LEU A O 1
ATOM 4192 N N . SER A 1 517 ? -27.406 -26.766 -12.836 1 86.88 517 SER A N 1
ATOM 4193 C CA . SER A 1 517 ? -28.609 -27.562 -12.562 1 86.88 517 SER A CA 1
ATOM 4194 C C . SER A 1 517 ? -29.719 -27.234 -13.547 1 86.88 517 SER A C 1
ATOM 4196 O O . SER A 1 517 ? -30.453 -28.141 -13.969 1 86.88 517 SER A O 1
ATOM 4198 N N . PHE A 1 518 ? -29.766 -26.031 -13.891 1 86.5 518 PHE A N 1
ATOM 4199 C CA . PHE A 1 518 ? -30.75 -25.625 -14.883 1 86.5 518 PHE A CA 1
ATOM 4200 C C . PHE A 1 518 ? -30.469 -26.297 -16.234 1 86.5 518 PHE A C 1
ATOM 4202 O O . PHE A 1 518 ? -31.375 -26.812 -16.875 1 86.5 518 PHE A O 1
ATOM 4209 N N . CYS A 1 519 ? -29.234 -26.297 -16.641 1 83.81 519 CYS A N 1
ATOM 4210 C CA . CYS A 1 519 ? -28.844 -26.922 -17.906 1 83.81 519 CYS A CA 1
ATOM 4211 C C . CYS A 1 519 ? -29.062 -28.438 -17.844 1 83.81 519 CYS A C 1
ATOM 4213 O O . CYS A 1 519 ? -29.484 -29.031 -18.828 1 83.81 519 CYS A O 1
ATOM 4215 N N . HIS A 1 520 ? -28.844 -29.031 -16.703 1 82.69 520 HIS A N 1
ATOM 4216 C CA . HIS A 1 520 ? -29.047 -30.469 -16.516 1 82.69 520 HIS A CA 1
ATOM 4217 C C . HIS A 1 520 ? -30.516 -30.828 -16.656 1 82.69 520 HIS A C 1
ATOM 4219 O O . HIS A 1 520 ? -30.859 -31.828 -17.297 1 82.69 520 HIS A O 1
ATOM 4225 N N . LEU A 1 521 ? -31.344 -29.984 -16.109 1 82.25 521 LEU A N 1
ATOM 4226 C CA . LEU A 1 521 ? -32.781 -30.234 -16.188 1 82.25 521 LEU A CA 1
ATOM 4227 C C . LEU A 1 521 ? -33.281 -30.031 -17.609 1 82.25 521 LEU A C 1
ATOM 4229 O O . LEU A 1 521 ? -34.156 -30.781 -18.078 1 82.25 521 LEU A O 1
ATOM 4233 N N . LEU A 1 522 ? -32.656 -29.078 -18.266 1 83.31 522 LEU A N 1
ATOM 4234 C CA . LEU A 1 522 ? -33.062 -28.812 -19.641 1 83.31 522 LEU A CA 1
ATOM 4235 C C . LEU A 1 522 ? -32.656 -29.953 -20.562 1 83.31 522 LEU A C 1
ATOM 4237 O O . LEU A 1 522 ? -33.406 -30.359 -21.438 1 83.31 522 LEU A O 1
ATOM 4241 N N . LEU A 1 523 ? -31.484 -30.484 -20.375 1 82.56 523 LEU A N 1
ATOM 4242 C CA . LEU A 1 523 ? -30.984 -31.594 -21.188 1 82.56 523 LEU A CA 1
ATOM 4243 C C . LEU A 1 523 ? -31.781 -32.875 -20.906 1 82.56 523 LEU A C 1
ATOM 4245 O O . LEU A 1 523 ? -32.062 -33.625 -21.828 1 82.56 523 LEU A O 1
ATOM 4249 N N . HIS A 1 524 ? -32.156 -33.062 -19.703 1 78.06 524 HIS A N 1
ATOM 4250 C CA . HIS A 1 524 ? -32.969 -34.25 -19.344 1 78.06 524 HIS A CA 1
ATOM 4251 C C . HIS A 1 524 ? -34.344 -34.156 -19.938 1 78.06 524 HIS A C 1
ATOM 4253 O O . HIS A 1 524 ? -34.906 -35.156 -20.406 1 78.06 524 HIS A O 1
ATOM 4259 N N . ASP A 1 525 ? -34.812 -32.938 -19.984 1 78.06 525 ASP A N 1
ATOM 4260 C CA . ASP A 1 525 ? -36.156 -32.75 -20.562 1 78.06 525 ASP A CA 1
ATOM 4261 C C . ASP A 1 525 ? -36.125 -32.938 -22.078 1 78.06 525 ASP A C 1
ATOM 4263 O O . ASP A 1 525 ? -37.062 -33.531 -22.625 1 78.06 525 ASP A O 1
ATOM 4267 N N . LEU A 1 526 ? -35.094 -32.5 -22.609 1 76.19 526 LEU A N 1
ATOM 4268 C CA . LEU A 1 526 ? -34.93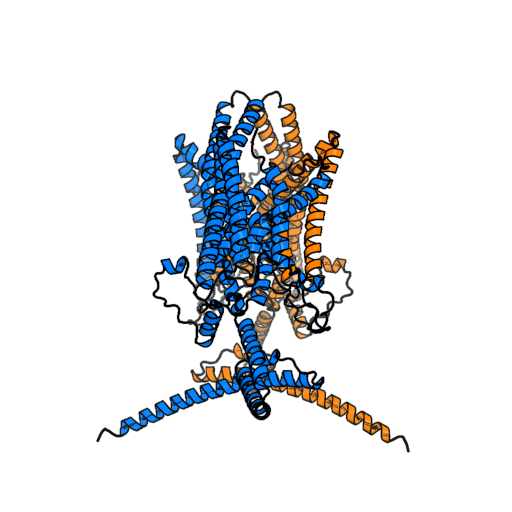8 -32.656 -24.062 1 76.19 526 LEU A CA 1
ATOM 4269 C C . LEU A 1 526 ? -34.781 -34.125 -24.422 1 76.19 526 LEU A C 1
ATOM 4271 O O . LEU A 1 526 ? -35.344 -34.562 -25.438 1 76.19 526 LEU A O 1
ATOM 4275 N N . SER A 1 527 ? -34.156 -34.812 -23.656 1 77.94 527 SER A N 1
ATOM 4276 C CA . SER A 1 527 ? -33.938 -36.25 -23.922 1 77.94 527 SER A CA 1
ATOM 4277 C C . SER A 1 527 ? -35.219 -37.031 -23.719 1 77.94 527 SER A C 1
ATOM 4279 O O . SER A 1 527 ? -35.5 -37.969 -24.484 1 77.94 527 SER A O 1
ATOM 4281 N N . THR A 1 528 ? -36 -36.594 -22.781 1 71.19 528 THR A N 1
ATOM 4282 C CA . THR A 1 528 ? -37.281 -37.312 -22.516 1 71.19 528 THR A CA 1
ATOM 4283 C C . THR A 1 528 ? -38.312 -36.969 -23.578 1 71.19 528 THR A C 1
ATOM 4285 O O . THR A 1 528 ? -39.094 -37.844 -23.969 1 71.19 528 THR A O 1
ATOM 4288 N N . SER A 1 529 ? -38.344 -35.75 -23.938 1 67.81 529 SER A N 1
ATOM 4289 C CA . SER A 1 529 ? -39.281 -35.344 -24.969 1 67.81 529 SER A CA 1
ATOM 4290 C C . SER A 1 529 ? -39 -36.062 -26.281 1 67.81 529 SER A C 1
ATOM 4292 O O . SER A 1 529 ? -39.938 -36.406 -27.016 1 67.81 529 SER A O 1
ATOM 4294 N N . LYS A 1 530 ? -37.938 -36.188 -26.641 1 62.25 530 LYS A N 1
ATOM 4295 C CA . LYS A 1 530 ? -37.562 -36.906 -27.859 1 62.25 530 LYS A CA 1
ATOM 4296 C C . LYS A 1 530 ? -38.031 -38.375 -27.797 1 62.25 530 LYS A C 1
ATOM 4298 O O . LYS A 1 530 ? -38.406 -38.938 -28.812 1 62.25 530 LYS A O 1
ATOM 4303 N N . GLN A 1 531 ? -38.125 -38.719 -26.609 1 60.62 531 GLN A N 1
ATOM 4304 C CA . GLN A 1 531 ? -38.562 -40.094 -26.453 1 60.62 531 GLN A CA 1
ATOM 4305 C C . GLN A 1 531 ? -40.094 -40.188 -26.516 1 60.62 531 GLN A C 1
ATOM 4307 O O . GLN A 1 531 ? -40.656 -41.219 -26.984 1 60.62 531 GLN A O 1
ATOM 4312 N N . LEU A 1 532 ? -40.844 -39.062 -25.969 1 57.72 532 LEU A N 1
ATOM 4313 C CA . LEU A 1 532 ? -42.281 -39.125 -25.906 1 57.72 532 LEU A CA 1
ATOM 4314 C C . LEU A 1 532 ? -42.906 -38.625 -27.203 1 57.72 532 LEU A C 1
ATOM 4316 O O . LEU A 1 532 ? -44.094 -38.219 -27.219 1 57.72 532 LEU A O 1
ATOM 4320 N N . LYS A 1 533 ? -42.406 -38.375 -28.25 1 55.16 533 LYS A N 1
ATOM 4321 C CA . LYS A 1 533 ? -43.031 -37.906 -29.469 1 55.16 533 LYS A CA 1
ATOM 4322 C C . LYS A 1 533 ? -44.25 -38.75 -29.812 1 55.16 533 LYS A C 1
ATOM 4324 O O . LYS A 1 533 ? -44.812 -38.656 -30.922 1 55.16 533 LYS A O 1
ATOM 4329 N N . SER A 1 534 ? -44.844 -39.562 -28.953 1 50.59 534 SER A N 1
ATOM 4330 C CA . SER A 1 534 ? -46.062 -40.219 -29.391 1 50.59 534 SER A CA 1
ATOM 4331 C C . SER A 1 534 ? -47.25 -39.219 -29.328 1 50.59 534 SER A C 1
ATOM 4333 O O . SER A 1 534 ? -47.156 -38.188 -28.672 1 50.59 534 SER A O 1
ATOM 4335 N N . THR A 1 535 ? -48.562 -39.5 -30 1 51.97 535 THR A N 1
ATOM 4336 C CA . THR A 1 535 ? -49.812 -38.812 -30.266 1 51.97 535 THR A CA 1
ATOM 4337 C C . THR A 1 535 ? -50.281 -38.062 -29.031 1 51.97 535 THR A C 1
ATOM 4339 O O . THR A 1 535 ? -50.938 -37 -29.125 1 51.97 535 THR A O 1
ATOM 4342 N N . ASP A 1 536 ? -50.344 -38.562 -27.844 1 51.53 536 ASP A N 1
ATOM 4343 C CA . ASP A 1 536 ? -50.875 -38.094 -26.578 1 51.53 536 ASP A CA 1
ATOM 4344 C C . ASP A 1 536 ? -50 -36.969 -26.016 1 51.53 536 ASP A C 1
ATOM 4346 O O . ASP A 1 536 ? -50.312 -36.375 -24.969 1 51.53 536 ASP A O 1
ATOM 4350 N N . ALA A 1 537 ? -48.875 -36.656 -26.531 1 55.12 537 ALA A N 1
ATOM 4351 C CA . ALA A 1 537 ? -47.812 -35.75 -26.156 1 55.12 537 ALA A CA 1
ATOM 4352 C C . ALA A 1 537 ? -48.25 -34.281 -26.344 1 55.12 537 ALA A C 1
ATOM 4354 O O . ALA A 1 537 ? -47.812 -33.406 -25.578 1 55.12 537 ALA A O 1
ATOM 4355 N N . LEU A 1 538 ? -49.125 -34.062 -27.312 1 54.53 538 LEU A N 1
ATOM 4356 C CA . LEU A 1 538 ? -49.594 -32.719 -27.531 1 54.53 538 LEU A CA 1
ATOM 4357 C C . LEU A 1 538 ? -50.438 -32.219 -26.359 1 54.53 538 LEU A C 1
ATOM 4359 O O . LEU A 1 538 ? -50.312 -31.062 -25.953 1 54.53 538 LEU A O 1
ATOM 4363 N N . HIS A 1 539 ? -51.406 -33.094 -25.922 1 54.78 539 HIS A N 1
ATOM 4364 C CA . HIS A 1 539 ? -52.25 -32.688 -24.797 1 54.78 539 HIS A CA 1
ATOM 4365 C C . HIS A 1 539 ? -51.406 -32.438 -23.547 1 54.78 539 HIS A C 1
ATOM 4367 O O . HIS A 1 539 ? -51.688 -31.516 -22.781 1 54.78 539 HIS A O 1
ATOM 4373 N N . ASP A 1 540 ? -50.406 -33.219 -23.406 1 59.78 540 ASP A N 1
ATOM 4374 C CA . ASP A 1 540 ? -49.531 -33.094 -22.25 1 59.78 540 ASP A CA 1
ATOM 4375 C C . ASP A 1 540 ? -48.625 -31.875 -22.359 1 59.78 540 ASP A C 1
ATOM 4377 O O . ASP A 1 540 ? -48.281 -31.266 -21.344 1 59.78 540 ASP A O 1
ATOM 4381 N N . CYS A 1 541 ? -48.438 -31.469 -23.531 1 61.47 541 CYS A N 1
ATOM 4382 C CA . CYS A 1 541 ? -47.656 -30.266 -23.75 1 61.47 541 CYS A CA 1
ATOM 4383 C C . CYS A 1 541 ? -48.375 -29.016 -23.297 1 61.47 541 CYS A C 1
ATOM 4385 O O . CYS A 1 541 ? -47.781 -28.109 -22.719 1 61.47 541 CYS A O 1
ATOM 4387 N N . LYS A 1 542 ? -49.719 -29 -23.625 1 61.69 542 LYS A N 1
ATOM 4388 C CA . LYS A 1 542 ? -50.5 -27.844 -23.203 1 61.69 542 LYS A CA 1
ATOM 4389 C C . LYS A 1 542 ? -50.562 -27.75 -21.688 1 61.69 542 LYS A C 1
ATOM 4391 O O . LYS A 1 542 ? -50.5 -26.656 -21.125 1 61.69 542 LYS A O 1
ATOM 4396 N N . LYS A 1 543 ? -50.781 -28.891 -21.125 1 64 543 LYS A N 1
ATOM 4397 C CA . LYS A 1 543 ? -50.781 -28.906 -19.656 1 64 543 LYS A CA 1
ATOM 4398 C C . LYS A 1 543 ? -49.438 -28.5 -19.078 1 64 543 LYS A C 1
ATOM 4400 O O . LYS A 1 543 ? -49.375 -27.766 -18.094 1 64 543 LYS A O 1
ATOM 4405 N N . LYS A 1 544 ? -48.5 -28.953 -19.734 1 70.62 544 LYS A N 1
ATOM 4406 C CA . LYS A 1 544 ? -47.125 -28.609 -19.297 1 70.62 544 LYS A CA 1
ATOM 4407 C C . LYS A 1 544 ? -46.875 -27.125 -19.469 1 70.62 544 LYS A C 1
ATOM 4409 O O . LYS A 1 544 ? -46.25 -26.5 -18.609 1 70.62 544 LYS A O 1
ATOM 4414 N N . GLN A 1 545 ? -47.406 -26.609 -20.531 1 72.31 545 GLN A N 1
ATOM 4415 C CA . GLN A 1 545 ? -47.188 -25.188 -20.766 1 72.31 545 GLN A CA 1
ATOM 4416 C C . GLN A 1 545 ? -47.938 -24.344 -19.703 1 72.31 545 GLN A C 1
ATOM 4418 O O . GLN A 1 545 ? -47.406 -23.312 -19.266 1 72.31 545 GLN A O 1
ATOM 4423 N N . ARG A 1 546 ? -49.094 -24.781 -19.391 1 64.31 546 ARG A N 1
ATOM 4424 C CA . ARG A 1 546 ? -49.844 -24.062 -18.359 1 64.31 546 ARG A CA 1
ATOM 4425 C C . ARG A 1 546 ? -49.125 -24.141 -17.016 1 64.31 546 ARG A C 1
ATOM 4427 O O . ARG A 1 546 ? -49.094 -23.156 -16.281 1 64.31 546 ARG A O 1
ATOM 4434 N N . LYS A 1 547 ? -48.625 -25.281 -16.781 1 74.06 547 LYS A N 1
ATOM 4435 C CA . LYS A 1 547 ? -47.875 -25.422 -15.531 1 74.06 547 LYS A CA 1
ATOM 4436 C C . LYS A 1 547 ? -46.625 -24.547 -15.523 1 74.06 547 LYS A C 1
ATOM 4438 O O . LYS A 1 547 ? -46.312 -23.953 -14.5 1 74.06 547 LYS A O 1
ATOM 4443 N N . ILE A 1 548 ? -46 -24.453 -16.625 1 75.06 548 ILE A N 1
ATOM 4444 C CA . ILE A 1 548 ? -44.812 -23.641 -16.734 1 75.06 548 ILE A CA 1
ATOM 4445 C C . ILE A 1 548 ? -45.156 -22.172 -16.531 1 75.06 548 ILE A C 1
ATOM 4447 O O . ILE A 1 548 ? -44.406 -21.438 -15.859 1 75.06 548 ILE A O 1
ATOM 4451 N N . LYS A 1 549 ? -46.219 -21.781 -17.078 1 73.88 549 LYS A N 1
ATOM 4452 C CA . LYS A 1 549 ? -46.656 -20.391 -16.906 1 73.88 549 LYS A CA 1
ATOM 4453 C C . LYS A 1 549 ? -46.969 -20.109 -15.438 1 73.88 549 LYS A C 1
ATOM 4455 O O . LYS A 1 549 ? -46.656 -19.031 -14.93 1 73.88 549 LYS A O 1
ATOM 4460 N N . TRP A 1 550 ? -47.594 -21.078 -14.867 1 71.75 550 TRP A N 1
ATOM 4461 C CA . TRP A 1 550 ? -47.906 -20.922 -13.453 1 71.75 550 TRP A CA 1
ATOM 4462 C C . TRP A 1 550 ? -46.625 -20.859 -12.617 1 71.75 550 TRP A C 1
ATOM 4464 O O . TRP A 1 550 ? -46.531 -20.016 -11.711 1 71.75 550 TRP A O 1
ATOM 4474 N N . HIS A 1 551 ? -45.688 -21.672 -12.906 1 77.31 551 HIS A N 1
ATOM 4475 C CA . HIS A 1 551 ? -44.438 -21.641 -12.156 1 77.31 551 HIS A CA 1
ATOM 4476 C C . HIS A 1 551 ? -43.688 -20.344 -12.414 1 77.31 551 HIS A C 1
ATOM 4478 O O . HIS A 1 551 ? -43.031 -19.812 -11.508 1 77.31 551 HIS A O 1
ATOM 4484 N N . LEU A 1 552 ? -43.781 -19.984 -13.594 1 76.56 552 LEU A N 1
ATOM 4485 C CA . LEU A 1 552 ? -43.156 -18.703 -13.898 1 76.56 552 LEU A CA 1
ATOM 4486 C C . LEU A 1 552 ? -43.781 -17.578 -13.094 1 76.56 552 LEU A C 1
ATOM 4488 O O . LEU A 1 552 ? -43.094 -16.719 -12.547 1 76.56 552 LEU A O 1
ATOM 4492 N N . ALA A 1 553 ? -45.062 -17.562 -13.125 1 70.62 553 ALA A N 1
ATOM 4493 C CA . ALA A 1 553 ? -45.781 -16.547 -12.359 1 70.62 553 ALA A CA 1
ATOM 4494 C C . ALA A 1 553 ? -45.406 -16.625 -10.883 1 70.62 553 ALA A C 1
ATOM 4496 O O . ALA A 1 553 ? -45.188 -15.594 -10.234 1 70.62 553 ALA A O 1
ATOM 4497 N N . TYR A 1 554 ? -45.312 -17.766 -10.508 1 71.19 554 TYR A N 1
ATOM 4498 C CA . TYR A 1 554 ? -44.969 -17.984 -9.102 1 71.19 554 TYR A CA 1
ATOM 4499 C C . TYR A 1 554 ? -43.562 -17.469 -8.805 1 71.19 554 TYR A C 1
ATOM 4501 O O . TYR A 1 554 ? -43.344 -16.797 -7.793 1 71.19 554 TYR A O 1
ATOM 4509 N N . THR A 1 555 ? -42.594 -17.781 -9.594 1 74.31 555 THR A N 1
ATOM 4510 C CA . THR A 1 555 ? -41.219 -17.359 -9.391 1 74.31 555 THR A CA 1
ATOM 4511 C C . THR A 1 555 ? -41.094 -15.844 -9.508 1 74.31 555 THR A C 1
ATOM 4513 O O . THR A 1 555 ? -40.344 -15.219 -8.742 1 74.31 555 THR A O 1
ATOM 4516 N N . LEU A 1 556 ? -41.875 -15.359 -10.406 1 70 556 LEU A N 1
ATOM 4517 C CA . LEU A 1 556 ? -41.781 -13.914 -10.609 1 70 556 LEU A CA 1
ATOM 4518 C C . LEU A 1 556 ? -42.406 -13.156 -9.445 1 70 556 LEU A C 1
ATOM 4520 O O . LEU A 1 556 ? -41.938 -12.07 -9.086 1 70 556 LEU A O 1
ATOM 4524 N N . ILE A 1 557 ? -43.312 -13.766 -8.891 1 61.09 557 ILE A N 1
ATOM 4525 C CA . ILE A 1 557 ? -43.969 -13.141 -7.746 1 61.09 557 ILE A CA 1
ATOM 4526 C C . ILE A 1 557 ? -43.031 -13.141 -6.543 1 61.09 557 ILE A C 1
ATOM 4528 O O . ILE A 1 557 ? -42.969 -12.156 -5.805 1 61.09 557 ILE A O 1
ATOM 4532 N N . ASN A 1 558 ? -42.312 -14.211 -6.555 1 62.72 558 ASN A N 1
ATOM 4533 C CA . ASN A 1 558 ? -41.438 -14.352 -5.391 1 62.72 558 ASN A CA 1
ATOM 4534 C C . ASN A 1 558 ? -40.094 -13.688 -5.609 1 62.72 558 ASN A C 1
ATOM 4536 O O . ASN A 1 558 ? -39.344 -13.445 -4.652 1 62.72 558 ASN A O 1
ATOM 4540 N N . ASN A 1 559 ? -39.688 -13.617 -6.887 1 65.94 559 ASN A N 1
ATOM 4541 C CA . ASN A 1 559 ? -38.438 -12.953 -7.215 1 65.94 559 ASN A CA 1
ATOM 4542 C C . ASN A 1 559 ? -38.656 -11.797 -8.188 1 65.94 559 ASN A C 1
ATOM 4544 O O . ASN A 1 559 ? -38.344 -11.906 -9.375 1 65.94 559 ASN A O 1
ATOM 4548 N N . PRO A 1 560 ? -39.062 -10.797 -7.648 1 58.66 560 PRO A N 1
ATOM 4549 C CA . PRO A 1 560 ? -39.438 -9.703 -8.547 1 58.66 560 PRO A CA 1
ATOM 4550 C C . PRO A 1 560 ? -38.25 -9.109 -9.289 1 58.66 560 PRO A C 1
ATOM 4552 O O . PRO A 1 560 ? -38.438 -8.5 -10.352 1 58.66 560 PRO A O 1
ATOM 4555 N N . VAL A 1 561 ? -37.156 -9.359 -8.789 1 63.84 561 VAL A N 1
ATOM 4556 C CA . VAL A 1 561 ? -35.969 -8.82 -9.453 1 63.84 561 VAL A CA 1
ATOM 4557 C C . VAL A 1 561 ? -35.812 -9.469 -10.828 1 63.84 561 VAL A C 1
ATOM 4559 O O . VAL A 1 561 ? -35.281 -8.844 -11.758 1 63.84 561 VAL A O 1
ATOM 4562 N N . LEU A 1 562 ? -36.375 -10.594 -10.898 1 66.75 562 LEU A N 1
ATOM 4563 C CA . LEU A 1 562 ? -36.219 -11.352 -12.133 1 66.75 562 LEU A CA 1
ATOM 4564 C C . LEU A 1 562 ? -37.125 -10.773 -13.234 1 66.75 562 LEU A C 1
ATOM 4566 O O . LEU A 1 562 ? -36.875 -11.008 -14.422 1 66.75 562 LEU A O 1
ATOM 4570 N N . ILE A 1 563 ? -38.094 -10.047 -12.781 1 61.31 563 ILE A N 1
ATOM 4571 C CA . ILE A 1 563 ? -39 -9.461 -13.758 1 61.31 563 ILE A CA 1
ATOM 4572 C C . ILE A 1 563 ? -38.25 -8.453 -14.625 1 61.31 563 ILE A C 1
ATOM 4574 O O . ILE A 1 563 ? -38.5 -8.336 -15.82 1 61.31 563 ILE A O 1
ATOM 4578 N N . LEU A 1 564 ? -37.219 -7.914 -13.969 1 58.78 564 LEU A N 1
ATOM 4579 C CA . LEU A 1 564 ? -36.438 -6.902 -14.688 1 58.78 564 LEU A CA 1
ATOM 4580 C C . LEU A 1 564 ? -35.5 -7.555 -15.68 1 58.78 564 LEU A C 1
ATOM 4582 O O . LEU A 1 564 ? -35.188 -6.969 -16.719 1 58.78 564 LEU A O 1
ATOM 4586 N N . SER A 1 565 ? -35.125 -8.758 -15.406 1 59.41 565 SER A N 1
ATOM 4587 C CA . SER A 1 565 ? -34.125 -9.414 -16.219 1 59.41 565 SER A CA 1
ATOM 4588 C C . SER A 1 565 ? -34.719 -10.273 -17.312 1 59.41 565 SER A C 1
ATOM 4590 O O . SER A 1 565 ? -34.031 -10.82 -18.156 1 59.41 565 SER A O 1
ATOM 4592 N N . ARG A 1 566 ? -36.062 -10.43 -17.344 1 59.97 566 ARG A N 1
ATOM 4593 C CA . ARG A 1 566 ? -36.719 -11.297 -18.312 1 59.97 566 ARG A CA 1
ATOM 4594 C C . ARG A 1 566 ? -36.656 -10.68 -19.719 1 59.97 566 ARG A C 1
ATOM 4596 O O . ARG A 1 566 ? -36.781 -9.461 -19.859 1 59.97 566 ARG A O 1
ATOM 4603 N N . LYS A 1 567 ? -36.125 -11.539 -20.688 1 58.09 567 LYS A N 1
ATOM 4604 C CA . LYS A 1 567 ? -36.031 -11.102 -22.078 1 58.09 567 LYS A CA 1
ATOM 4605 C C . LYS A 1 567 ? -37.375 -10.531 -22.547 1 58.09 567 LYS A C 1
ATOM 4607 O O . LYS A 1 567 ? -38.438 -11.125 -22.312 1 58.09 567 LYS A O 1
ATOM 4612 N N . GLN A 1 568 ? -37.375 -9.234 -22.688 1 46.91 568 GLN A N 1
ATOM 4613 C CA . GLN A 1 568 ? -38.594 -8.578 -23.203 1 46.91 568 GLN A CA 1
ATOM 4614 C C . GLN A 1 568 ? -38.844 -8.969 -24.656 1 46.91 568 GLN A C 1
ATOM 4616 O O . GLN A 1 568 ? -37.938 -8.953 -25.484 1 46.91 568 GLN A O 1
ATOM 4621 N N . HIS A 1 569 ? -39.531 -9.992 -24.891 1 44.56 569 HIS A N 1
ATOM 4622 C CA . HIS A 1 569 ? -39.875 -10.109 -26.312 1 44.56 569 HIS A CA 1
ATOM 4623 C C . HIS A 1 569 ? -39.938 -8.742 -26.969 1 44.56 569 HIS A C 1
ATOM 4625 O O . HIS A 1 569 ? -40.219 -7.734 -26.312 1 44.56 569 HIS A O 1
ATOM 4631 N N . ASN A 1 570 ? -39.406 -8.594 -28.219 1 40.94 570 ASN A N 1
ATOM 4632 C CA . ASN A 1 570 ? -39.531 -7.426 -29.094 1 40.94 570 ASN A CA 1
ATOM 4633 C C . ASN A 1 570 ? -40.812 -6.66 -28.828 1 40.94 570 ASN A C 1
ATOM 4635 O O . ASN A 1 570 ? -41.719 -6.656 -29.656 1 40.94 570 ASN A O 1
ATOM 4639 N N . CYS A 1 571 ? -41.438 -6.836 -27.719 1 37.25 571 CYS A N 1
ATOM 4640 C CA . CYS A 1 571 ? -42.625 -6.004 -27.797 1 37.25 571 CYS A CA 1
ATOM 4641 C C . CYS A 1 571 ? -42.281 -4.539 -28 1 37.25 571 CYS A 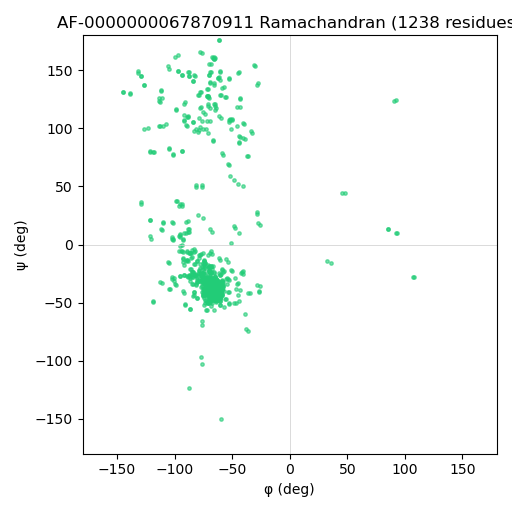C 1
ATOM 4643 O O . CYS A 1 571 ? -41.219 -4.086 -27.547 1 37.25 571 CYS A O 1
ATOM 4645 N N . SER A 1 572 ? -42.938 -3.779 -28.922 1 37.88 572 SER A N 1
ATOM 4646 C CA . SER A 1 572 ? -42.906 -2.373 -29.312 1 37.88 572 SER A CA 1
ATOM 4647 C C . SER A 1 572 ? -42.562 -1.478 -28.141 1 37.88 572 SER A C 1
ATOM 4649 O O . SER A 1 572 ? -42.656 -1.888 -26.984 1 37.88 572 SER A O 1
ATOM 4651 N N . SER A 1 573 ? -41.969 -0.238 -28.438 1 42.34 573 SER A N 1
ATOM 4652 C CA . SER A 1 573 ? -41.625 0.937 -27.656 1 42.34 573 SER A CA 1
ATOM 4653 C C . SER A 1 573 ? -42.5 1.079 -26.422 1 42.34 573 SER A C 1
ATOM 4655 O O . SER A 1 573 ? -42.062 1.675 -25.422 1 42.34 573 SER A O 1
ATOM 4657 N N . SER A 1 574 ? -43.812 0.688 -26.594 1 42.22 574 SER A N 1
ATOM 4658 C CA . SER A 1 574 ? -44.812 0.956 -25.578 1 42.22 574 SER A CA 1
ATOM 4659 C C . SER A 1 574 ? -44.594 0.092 -24.344 1 42.22 574 SER A C 1
ATOM 4661 O O . SER A 1 574 ? -45.125 0.372 -23.281 1 42.22 574 SER A O 1
ATOM 4663 N N . SER A 1 575 ? -43.844 -1.015 -24.484 1 43.06 575 SER A N 1
ATOM 4664 C CA . SER A 1 575 ? -43.75 -1.989 -23.406 1 43.06 575 SER A CA 1
ATOM 4665 C C . SER A 1 575 ? -42.688 -1.587 -22.391 1 43.06 575 SER A C 1
ATOM 4667 O O . SER A 1 575 ? -42.688 -2.08 -21.25 1 43.06 575 SER A O 1
ATOM 4669 N N . LEU A 1 576 ? -41.75 -0.822 -22.75 1 45.06 576 LEU A N 1
ATOM 4670 C CA . LEU A 1 576 ? -40.812 -0.309 -21.766 1 45.06 576 LEU A CA 1
ATOM 4671 C C . LEU A 1 576 ? -41.531 0.495 -20.688 1 45.06 576 LEU A C 1
ATOM 4673 O O . LEU A 1 576 ? -41.219 0.387 -19.5 1 45.06 576 LEU A O 1
ATOM 4677 N N . SER A 1 577 ? -42.531 1.354 -21.219 1 47.19 577 SER A N 1
ATOM 4678 C CA . SER A 1 577 ? -43.312 2.082 -20.234 1 47.19 577 SER A CA 1
ATOM 4679 C C . SER A 1 577 ? -44.125 1.128 -19.359 1 47.19 577 SER A C 1
ATOM 4681 O O . SER A 1 577 ? -44.281 1.367 -18.172 1 47.19 577 SER A O 1
ATOM 4683 N N . LEU A 1 578 ? -44.5 0.031 -19.969 1 46.19 578 LEU A N 1
ATOM 4684 C CA . LEU A 1 578 ? -45.281 -0.944 -19.203 1 46.19 578 LEU A CA 1
ATOM 4685 C C . LEU A 1 578 ? -44.375 -1.708 -18.234 1 46.19 578 LEU A C 1
ATOM 4687 O O . LEU A 1 578 ? -44.781 -2.014 -17.109 1 46.19 578 LEU A O 1
ATOM 4691 N N . ARG A 1 579 ? -43.188 -1.841 -18.547 1 48.5 579 ARG A N 1
ATOM 4692 C CA . ARG A 1 579 ? -42.25 -2.516 -17.641 1 48.5 579 ARG A CA 1
ATOM 4693 C C . ARG A 1 579 ? -41.969 -1.662 -16.422 1 48.5 579 ARG A C 1
ATOM 4695 O O . ARG A 1 579 ? -41.906 -2.176 -15.297 1 48.5 579 ARG A O 1
ATOM 4702 N N . GLN A 1 580 ? -41.656 -0.52 -16.719 1 49.78 580 GLN A N 1
ATOM 4703 C CA . GLN A 1 580 ? -41.469 0.36 -15.578 1 49.78 580 GLN A CA 1
ATOM 4704 C C . GLN A 1 580 ? -42.719 0.437 -14.727 1 49.78 580 GLN A C 1
ATOM 4706 O O . GLN A 1 580 ? -42.656 0.459 -13.492 1 49.78 580 GLN A O 1
ATOM 4711 N N . GLN A 1 581 ? -43.875 0.311 -15.422 1 49.88 581 GLN A N 1
ATOM 4712 C CA . GLN A 1 581 ? -45.156 0.271 -14.703 1 49.88 581 GLN A CA 1
ATOM 4713 C C . GLN A 1 581 ? -45.344 -1.058 -13.977 1 49.88 581 GLN A C 1
ATOM 4715 O O . GLN A 1 581 ? -45.812 -1.089 -12.844 1 49.88 581 GLN A O 1
ATOM 4720 N N . MET A 1 582 ? -44.938 -2.053 -14.672 1 49.19 582 MET A N 1
ATOM 4721 C CA . MET A 1 582 ? -45.094 -3.352 -14.023 1 49.19 582 MET A CA 1
ATOM 4722 C C . MET A 1 582 ? -44.094 -3.508 -12.875 1 49.19 582 MET A C 1
ATOM 4724 O O . MET A 1 582 ? -44.469 -4.043 -11.82 1 49.19 582 MET A O 1
ATOM 4728 N N . LEU A 1 583 ? -42.906 -3.078 -13.141 1 50.75 583 LEU A N 1
ATOM 4729 C CA . LEU A 1 583 ? -41.969 -3.098 -12.031 1 50.75 583 LEU A CA 1
ATOM 4730 C C . LEU A 1 583 ? -42.469 -2.26 -10.859 1 50.75 583 LEU A C 1
ATOM 4732 O O . LEU A 1 583 ? -42.344 -2.654 -9.703 1 50.75 583 LEU A O 1
ATOM 4736 N N . GLU A 1 584 ? -43.094 -1.187 -11.219 1 49.91 584 GLU A N 1
ATOM 4737 C CA . GLU A 1 584 ? -43.719 -0.356 -10.18 1 49.91 584 GLU A CA 1
ATOM 4738 C C . GLU A 1 584 ? -44.938 -1.031 -9.57 1 49.91 584 GLU A C 1
ATOM 4740 O O . GLU A 1 584 ? -45.156 -0.977 -8.359 1 49.91 584 GLU A O 1
ATOM 4745 N N . ARG A 1 585 ? -45.656 -1.737 -10.391 1 51.06 585 ARG A N 1
ATOM 4746 C CA . ARG A 1 585 ? -46.781 -2.488 -9.867 1 51.06 585 ARG A CA 1
ATOM 4747 C C . ARG A 1 585 ? -46.312 -3.67 -9.023 1 51.06 585 ARG A C 1
ATOM 4749 O O . ARG A 1 585 ? -46.906 -3.969 -7.984 1 51.06 585 ARG A O 1
ATOM 4756 N N . ILE A 1 586 ? -45.312 -4.285 -9.477 1 50.44 586 ILE A N 1
ATOM 4757 C CA . ILE A 1 586 ? -44.844 -5.418 -8.703 1 50.44 586 ILE A CA 1
ATOM 4758 C C . ILE A 1 586 ? -44.219 -4.926 -7.398 1 50.44 586 ILE A C 1
ATOM 4760 O O . ILE A 1 586 ? -44.406 -5.535 -6.344 1 50.44 586 ILE A O 1
ATOM 4764 N N . ARG A 1 587 ? -43.594 -3.844 -7.422 1 50.81 587 ARG A N 1
ATOM 4765 C CA . ARG A 1 587 ? -43.125 -3.248 -6.176 1 50.81 587 ARG A CA 1
ATOM 4766 C C . ARG A 1 587 ? -44.281 -2.873 -5.266 1 50.81 587 ARG A C 1
ATOM 4768 O O . ARG A 1 587 ? -44.219 -3.076 -4.051 1 50.81 587 ARG A O 1
ATOM 4775 N N . ILE A 1 588 ? -45.312 -2.426 -5.953 1 50.94 588 ILE A N 1
ATOM 4776 C CA . ILE A 1 588 ? -46.531 -2.125 -5.191 1 50.94 588 ILE A CA 1
ATOM 4777 C C . ILE A 1 588 ? -47.156 -3.424 -4.707 1 50.94 588 ILE A C 1
ATOM 4779 O O . ILE A 1 588 ? -47.594 -3.52 -3.557 1 50.94 588 ILE A O 1
ATOM 4783 N N . CYS A 1 589 ? -47.188 -4.422 -5.574 1 50.09 589 CYS A N 1
ATOM 4784 C CA . CYS A 1 589 ? -47.812 -5.684 -5.188 1 50.09 589 CYS A CA 1
ATOM 4785 C C . CYS A 1 589 ? -46.938 -6.414 -4.156 1 50.09 589 CYS A C 1
ATOM 4787 O O . CYS A 1 589 ? -47.469 -7.027 -3.229 1 50.09 589 CYS A O 1
ATOM 4789 N N . ALA A 1 590 ? -45.75 -6.418 -4.297 1 49 590 ALA A N 1
ATOM 4790 C CA . ALA A 1 590 ? -44.875 -7.043 -3.293 1 49 590 ALA A CA 1
ATOM 4791 C C . ALA A 1 590 ? -45 -6.336 -1.947 1 49 590 ALA A C 1
ATOM 4793 O O . ALA A 1 590 ? -45.031 -6.984 -0.898 1 49 590 ALA A O 1
ATOM 4794 N N . VAL A 1 591 ? -45.188 -5.062 -1.955 1 49.75 591 VAL A N 1
ATOM 4795 C CA . VAL A 1 591 ? -45.469 -4.336 -0.725 1 49.75 591 VAL A CA 1
ATOM 4796 C C . VAL A 1 591 ? -46.875 -4.684 -0.236 1 49.75 591 VAL A C 1
ATOM 4798 O O . VAL A 1 591 ? -47.094 -4.883 0.962 1 49.75 591 VAL A O 1
ATOM 4801 N N . HIS A 1 592 ? -47.75 -4.973 -1.208 1 46.78 592 HIS A N 1
ATOM 4802 C CA . HIS A 1 592 ? -49.094 -5.363 -0.809 1 46.78 592 HIS A CA 1
ATOM 4803 C C . HIS A 1 592 ? -49.125 -6.789 -0.272 1 46.78 592 HIS A C 1
ATOM 4805 O O . HIS A 1 592 ? -49.812 -7.078 0.703 1 46.78 592 HIS A O 1
ATOM 4811 N N . SER A 1 593 ? -48.469 -7.66 -0.909 1 49.31 593 SER A N 1
ATOM 4812 C CA . SER A 1 593 ? -48.5 -9.039 -0.429 1 49.31 593 SER A CA 1
ATOM 4813 C C . SER A 1 593 ? -47.812 -9.188 0.91 1 49.31 593 SER A C 1
ATOM 4815 O O . SER A 1 593 ? -48.25 -9.922 1.784 1 49.31 593 SER A O 1
ATOM 4817 N N . HIS A 1 594 ? -46.781 -8.578 1.144 1 48 594 HIS A N 1
ATOM 4818 C CA . HIS A 1 594 ? -46.188 -8.617 2.479 1 48 594 HIS A CA 1
ATOM 4819 C C . HIS A 1 594 ? -47.125 -7.941 3.498 1 48 594 HIS A C 1
ATOM 4821 O O . HIS A 1 594 ? -47.219 -8.398 4.641 1 48 594 HIS A O 1
ATOM 4827 N N . PHE A 1 595 ? -47.875 -6.988 2.998 1 44.75 595 PHE A N 1
ATOM 4828 C CA . PHE A 1 595 ? -48.875 -6.379 3.863 1 44.75 595 PHE A CA 1
ATOM 4829 C C . PHE A 1 595 ? -50.031 -7.348 4.133 1 44.75 595 PHE A C 1
ATOM 4831 O O . PHE A 1 595 ? -50.531 -7.422 5.254 1 44.75 595 PHE A O 1
ATOM 4838 N N . HIS A 1 596 ? -50.375 -8.016 3.119 1 46.88 596 HIS A N 1
ATOM 4839 C CA . HIS A 1 596 ? -51.438 -8.977 3.33 1 46.88 596 HIS A CA 1
ATOM 4840 C C . HIS A 1 596 ? -50.969 -10.133 4.207 1 46.88 596 HIS A C 1
ATOM 4842 O O . HIS A 1 596 ? -51.719 -10.594 5.078 1 46.88 596 HIS A O 1
ATOM 4848 N N . LYS A 1 597 ? -49.812 -10.5 4.113 1 51.84 597 LYS A N 1
ATOM 4849 C CA . LYS A 1 597 ? -49.344 -11.547 5.004 1 51.84 597 LYS A CA 1
ATOM 4850 C C . LYS A 1 597 ? -49.156 -11.031 6.43 1 51.84 597 LYS A C 1
ATOM 4852 O O . LYS A 1 597 ? -49.5 -11.719 7.391 1 51.84 597 LYS A O 1
ATOM 4857 N N . GLN A 1 598 ? -48.688 -9.859 6.609 1 47.47 598 GLN A N 1
ATOM 4858 C CA . GLN A 1 598 ? -48.562 -9.32 7.961 1 47.47 598 GLN A CA 1
ATOM 4859 C C . GLN A 1 598 ? -49.938 -8.961 8.531 1 47.47 598 GLN A C 1
ATOM 4861 O O . GLN A 1 598 ? -50.188 -9.172 9.711 1 47.47 598 GLN A O 1
ATOM 4866 N N . THR A 1 599 ? -50.812 -8.453 7.691 1 48.44 599 THR A N 1
ATOM 4867 C CA . THR A 1 599 ? -52.188 -8.227 8.164 1 48.44 599 THR A CA 1
ATOM 4868 C C . THR A 1 599 ? -52.875 -9.555 8.461 1 48.44 599 THR A C 1
ATOM 4870 O O . THR A 1 599 ? -53.625 -9.656 9.43 1 48.44 599 THR A O 1
ATOM 4873 N N . LEU A 1 600 ? -52.625 -10.562 7.688 1 50.16 600 LEU A N 1
ATOM 4874 C CA . LEU A 1 600 ? -53.156 -11.875 8.008 1 50.16 600 LEU A CA 1
ATOM 4875 C C . LEU A 1 600 ? -52.5 -12.453 9.25 1 50.16 600 LEU A C 1
ATOM 4877 O O . LEU A 1 600 ? -53.156 -13.062 10.086 1 50.16 600 LEU A O 1
ATOM 4881 N N . ALA A 1 601 ? -51.25 -12.273 9.43 1 51.81 601 ALA A N 1
ATOM 4882 C CA . ALA A 1 601 ? -50.594 -12.727 10.656 1 51.81 601 ALA A CA 1
ATOM 4883 C C . ALA A 1 601 ? -51.094 -11.922 11.867 1 51.81 601 ALA A C 1
ATOM 4885 O O . ALA A 1 601 ? -51.281 -12.477 12.953 1 51.81 601 ALA A O 1
ATOM 4886 N N . LEU A 1 602 ? -51.344 -10.609 11.719 1 49.22 602 LEU A N 1
ATOM 4887 C CA . LEU A 1 602 ? -51.906 -9.812 12.797 1 49.22 602 LEU A CA 1
ATOM 4888 C C . LEU A 1 602 ? -53.375 -10.164 13.008 1 49.22 602 LEU A C 1
ATOM 4890 O O . LEU A 1 602 ? -53.844 -10.203 14.148 1 49.22 602 LEU A O 1
ATOM 4894 N N . ALA A 1 603 ? -54.062 -10.445 11.922 1 49.62 603 ALA A N 1
ATOM 4895 C CA . ALA A 1 603 ? -55.438 -10.922 12.062 1 49.62 603 ALA A CA 1
ATOM 4896 C C . ALA A 1 603 ? -55.469 -12.289 12.727 1 49.62 603 ALA A C 1
ATOM 4898 O O . ALA A 1 603 ? -56.375 -12.578 13.516 1 49.62 603 ALA A O 1
ATOM 4899 N N . ASP A 1 604 ? -54.531 -13.094 12.445 1 52.88 604 ASP A N 1
ATOM 4900 C CA . ASP A 1 604 ? -54.469 -14.383 13.133 1 52.88 604 ASP A CA 1
ATOM 4901 C C . ASP A 1 604 ? -54.094 -14.203 14.602 1 52.88 604 ASP A C 1
ATOM 4903 O O . ASP A 1 604 ? -54.625 -14.906 15.469 1 52.88 604 ASP A O 1
ATOM 4907 N N . ASN A 1 605 ? -53.25 -13.266 14.914 1 52.06 605 ASN A N 1
ATOM 4908 C CA . ASN A 1 605 ? -52.938 -13.031 16.328 1 52.06 605 ASN A CA 1
ATOM 4909 C C . ASN A 1 605 ? -54.125 -12.359 17.031 1 52.06 605 ASN A C 1
ATOM 4911 O O . ASN A 1 605 ? -54.375 -12.633 18.203 1 52.06 605 ASN A O 1
ATOM 4915 N N . ASP A 1 606 ? -54.844 -11.453 16.391 1 49.09 606 ASP A N 1
ATOM 4916 C CA . ASP A 1 606 ? -56.031 -10.875 17.016 1 49.09 606 ASP A CA 1
ATOM 4917 C C . ASP A 1 606 ? -57.125 -11.922 17.188 1 49.09 606 ASP A C 1
ATOM 4919 O O . ASP A 1 606 ? -57.875 -11.891 18.156 1 49.09 606 ASP A O 1
ATOM 4923 N N . THR A 1 607 ? -57.219 -12.844 16.203 1 47.75 607 THR A N 1
ATOM 4924 C CA . THR A 1 607 ? -58.219 -13.906 16.391 1 47.75 607 THR A CA 1
ATOM 4925 C C . THR A 1 607 ? -57.781 -14.867 17.484 1 47.75 607 THR A C 1
ATOM 4927 O O . THR A 1 607 ? -58.594 -15.406 18.219 1 47.75 607 THR A O 1
ATOM 4930 N N . GLU A 1 608 ? -56.469 -15.141 17.578 1 49.53 608 GLU A N 1
ATOM 4931 C CA . GLU A 1 608 ? -56.062 -16.016 18.688 1 49.53 608 GLU A CA 1
ATOM 4932 C C . GLU A 1 608 ? -56.25 -15.312 20.031 1 49.53 608 GLU A C 1
ATOM 4934 O O . GLU A 1 608 ? -56.562 -15.961 21.031 1 49.53 608 GLU A O 1
ATOM 4939 N N . ALA A 1 609 ? -56.094 -14 20.125 1 48.62 609 ALA A N 1
ATOM 4940 C CA . ALA A 1 609 ? -56.344 -13.312 21.391 1 48.62 609 ALA A CA 1
ATOM 4941 C C . ALA A 1 609 ? -57.844 -13.234 21.703 1 48.62 609 ALA A C 1
ATOM 4943 O O . ALA A 1 609 ? -58.25 -13.344 22.859 1 48.62 609 ALA A O 1
ATOM 4944 N N . SER A 1 610 ? -58.688 -12.961 20.688 1 45.41 610 SER A N 1
ATOM 4945 C CA . SER A 1 610 ? -60.125 -12.922 20.984 1 45.41 610 SER A CA 1
ATOM 4946 C C . SER A 1 610 ? -60.625 -14.297 21.406 1 45.41 610 SER A C 1
ATOM 4948 O O . SER A 1 610 ? -61.562 -14.398 22.203 1 45.41 610 SER A O 1
ATOM 4950 N N . THR A 1 611 ? -60.062 -15.367 20.859 1 46.09 611 THR A N 1
ATOM 4951 C CA . THR A 1 611 ? -60.562 -16.672 21.266 1 46.09 611 THR A CA 1
ATOM 4952 C C . THR A 1 611 ? -60.094 -17.016 22.688 1 46.09 611 THR A C 1
ATOM 4954 O O . THR A 1 611 ? -60.75 -17.781 23.391 1 46.09 611 THR A O 1
ATOM 4957 N N . THR A 1 612 ? -58.938 -16.516 23.094 1 46.5 612 THR A N 1
ATOM 4958 C CA . THR A 1 612 ? -58.562 -16.891 24.438 1 46.5 612 THR A CA 1
ATOM 4959 C C . THR A 1 612 ? -59.375 -16.125 25.484 1 46.5 612 THR A C 1
ATOM 4961 O O . THR A 1 612 ? -59.531 -16.578 26.609 1 46.5 612 THR A O 1
ATOM 4964 N N . GLU A 1 613 ? -59.875 -14.883 25.203 1 44.12 613 GLU A N 1
ATOM 4965 C CA . GLU A 1 613 ? -60.656 -14.203 26.234 1 44.12 613 GLU A CA 1
ATOM 4966 C C . GLU A 1 613 ? -62.031 -14.836 26.375 1 44.12 613 GLU A C 1
ATOM 4968 O O . GLU A 1 613 ? -62.594 -14.844 27.469 1 44.12 613 GLU A O 1
ATOM 4973 N N . SER A 1 614 ? -62.625 -15.367 25.297 1 41 614 SER A N 1
ATOM 4974 C CA . SER A 1 614 ? -63.969 -15.922 25.453 1 41 614 SER A CA 1
ATOM 4975 C C . SER A 1 614 ? -63.938 -17.219 26.266 1 41 614 SER A C 1
ATOM 4977 O O . SER A 1 614 ? -65 -17.688 26.719 1 41 614 SER A O 1
ATOM 4979 N N . LEU A 1 615 ? -62.875 -17.984 26.203 1 37.75 615 LEU A N 1
ATOM 4980 C CA . LEU A 1 615 ? -62.938 -19.266 26.906 1 37.75 615 LEU A CA 1
ATOM 4981 C C . LEU A 1 615 ? -62.812 -19.047 28.422 1 37.75 615 LEU A C 1
ATOM 4983 O O . LEU A 1 615 ? -63 -20 29.188 1 37.75 615 LEU A O 1
ATOM 4987 N N . GLY A 1 616 ? -62.312 -17.859 28.859 1 37.22 616 GLY A N 1
ATOM 4988 C CA . GLY A 1 616 ? -62.156 -17.797 30.297 1 37.22 616 GLY A CA 1
ATOM 4989 C C . GLY A 1 616 ? -63.469 -17.656 31.047 1 37.22 616 GLY A C 1
ATOM 4990 O O . GLY A 1 616 ? -63.5 -17.688 32.281 1 37.22 616 GLY A O 1
ATOM 4991 N N . GLU A 1 617 ? -64.562 -17.062 30.422 1 37.41 617 GLU A N 1
ATOM 4992 C CA . GLU A 1 617 ? -65.688 -16.812 31.297 1 37.41 617 GLU A CA 1
ATOM 4993 C C . GLU A 1 617 ? -66.5 -18.094 31.562 1 37.41 617 GLU A C 1
ATOM 4995 O O . GLU A 1 617 ? -67.438 -18.094 32.344 1 37.41 617 GLU A O 1
ATOM 5000 N N . GLY A 1 618 ? -66.312 -19.156 30.734 1 31.95 618 GLY A N 1
ATOM 5001 C CA . GLY A 1 618 ? -67.25 -20.234 30.969 1 31.95 618 GLY A CA 1
ATOM 5002 C C . GLY A 1 618 ? -67.062 -20.938 32.312 1 31.95 618 GLY A C 1
ATOM 5003 O O . GLY A 1 618 ? -68 -21.547 32.812 1 31.95 618 GLY A O 1
ATOM 5004 N N . ASN A 1 619 ? -65.875 -21.359 32.656 1 29.72 619 ASN A N 1
ATOM 5005 C CA . ASN A 1 619 ? -65.812 -22.5 33.562 1 29.72 619 ASN A CA 1
ATOM 5006 C C . ASN A 1 619 ? -66.125 -22.078 35 1 29.72 619 ASN A C 1
ATOM 5008 O O . ASN A 1 619 ? -65.812 -22.828 35.938 1 29.72 619 ASN A O 1
ATOM 5012 N N . GLN A 1 620 ? -66.25 -20.719 35.344 1 27.33 620 GLN A N 1
ATOM 5013 C CA . GLN A 1 620 ? -66.438 -20.578 36.781 1 27.33 620 GLN A CA 1
ATOM 5014 C C . GLN A 1 620 ? -67.875 -20.969 37.188 1 27.33 620 GLN A C 1
ATOM 5016 O O . GLN A 1 620 ? -68.312 -20.719 38.312 1 27.33 620 GLN A O 1
ATOM 5021 N N . ILE A 1 621 ? -68.625 -21.766 36.438 1 20.52 621 ILE A N 1
ATOM 5022 C CA . ILE A 1 621 ? -69.688 -22.438 37.219 1 20.52 621 ILE A CA 1
ATOM 5023 C C . ILE A 1 621 ? -69.062 -23.578 38 1 20.52 621 ILE A C 1
ATOM 5025 O O . ILE A 1 621 ? -68.25 -24.344 37.469 1 20.52 621 ILE A O 1
ATOM 5029 N N . MET B 1 1 ? 30.656 37.406 22.984 1 38.19 1 MET B N 1
ATOM 5030 C CA . MET B 1 1 ? 29.484 37.094 23.797 1 38.19 1 MET B CA 1
ATOM 5031 C C . MET B 1 1 ? 28.219 37.594 23.141 1 38.19 1 MET B C 1
ATOM 5033 O O . MET B 1 1 ? 28.172 38.75 22.672 1 38.19 1 MET B O 1
ATOM 5037 N N . LYS B 1 2 ? 27.422 36.75 22.547 1 57 2 LYS B N 1
ATOM 5038 C CA . LYS B 1 2 ? 26.172 37.25 21.969 1 57 2 LYS B CA 1
ATOM 5039 C C . LYS B 1 2 ? 25.453 38.188 22.922 1 57 2 LYS B C 1
ATOM 5041 O O . LYS B 1 2 ? 25.281 37.875 24.094 1 57 2 LYS B O 1
ATOM 5046 N N . SER B 1 3 ? 25.531 39.469 22.734 1 56.34 3 SER B N 1
ATOM 5047 C CA . SER B 1 3 ? 24.844 40.438 23.562 1 56.34 3 SER B CA 1
ATOM 5048 C C . SER B 1 3 ? 23.391 40.062 23.797 1 56.34 3 SER B C 1
ATOM 5050 O O . SER B 1 3 ? 22.859 40.188 24.891 1 56.34 3 SER B O 1
ATOM 5052 N N . ILE B 1 4 ? 22.75 39.531 22.766 1 63.5 4 ILE B N 1
ATOM 5053 C CA . ILE B 1 4 ? 21.359 39.156 22.984 1 63.5 4 ILE B CA 1
ATOM 5054 C C . ILE B 1 4 ? 21.219 37.625 22.984 1 63.5 4 ILE B C 1
ATOM 5056 O O . ILE B 1 4 ? 21.609 36.969 22.016 1 63.5 4 ILE B O 1
ATOM 5060 N N . ARG B 1 5 ? 21.125 37.125 24.125 1 72.38 5 ARG B N 1
ATOM 5061 C CA . ARG B 1 5 ? 20.844 35.719 24.281 1 72.38 5 ARG B CA 1
ATOM 5062 C C . ARG B 1 5 ? 19.375 35.406 23.984 1 72.38 5 ARG B C 1
ATOM 5064 O O . ARG B 1 5 ? 18.484 35.75 24.75 1 72.38 5 ARG B O 1
ATOM 5071 N N . MET B 1 6 ? 19.172 34.938 22.828 1 75.31 6 MET B N 1
ATOM 5072 C CA . MET B 1 6 ? 17.812 34.625 22.375 1 75.31 6 MET B CA 1
ATOM 5073 C C . MET B 1 6 ? 17.125 33.688 23.344 1 75.31 6 MET B C 1
ATOM 5075 O O . MET B 1 6 ? 15.898 33.781 23.531 1 75.31 6 MET B O 1
ATOM 5079 N N . ASP B 1 7 ? 17.844 32.844 24.047 1 75.44 7 ASP B N 1
ATOM 5080 C CA . ASP B 1 7 ? 17.25 31.906 25 1 75.44 7 ASP B CA 1
ATOM 5081 C C . ASP B 1 7 ? 16.672 32.656 26.203 1 75.44 7 ASP B C 1
ATOM 5083 O O . ASP B 1 7 ? 15.562 32.344 26.656 1 75.44 7 ASP B O 1
ATOM 5087 N N . LEU B 1 8 ? 17.453 33.625 26.641 1 77.56 8 LEU B N 1
ATOM 5088 C CA . LEU B 1 8 ? 16.969 34.406 27.781 1 77.56 8 LEU B CA 1
ATOM 5089 C C . LEU B 1 8 ? 15.805 35.281 27.375 1 77.56 8 LEU B C 1
ATOM 5091 O O . LEU B 1 8 ? 14.883 35.5 28.156 1 77.56 8 LEU B O 1
ATOM 5095 N N . PHE B 1 9 ? 15.898 35.781 26.141 1 84.44 9 PHE B N 1
ATOM 5096 C CA . PHE B 1 9 ? 14.82 36.656 25.672 1 84.44 9 PHE B CA 1
ATOM 5097 C C . PHE B 1 9 ? 13.508 35.875 25.625 1 84.44 9 PHE B C 1
ATOM 5099 O O . PHE B 1 9 ? 12.461 36.406 25.984 1 84.44 9 PHE B O 1
ATOM 5106 N N . VAL B 1 10 ? 13.57 34.625 25.203 1 81.44 10 VAL B N 1
ATOM 5107 C CA . VAL B 1 10 ? 12.359 33.844 25.109 1 81.44 10 VAL B CA 1
ATOM 5108 C C . VAL B 1 10 ? 11.789 33.594 26.5 1 81.44 10 VAL B C 1
ATOM 5110 O O . VAL B 1 10 ? 10.578 33.656 26.703 1 81.44 10 VAL B O 1
ATOM 5113 N N . HIS B 1 11 ? 12.633 33.406 27.516 1 83.75 11 HIS B N 1
ATOM 5114 C CA . HIS B 1 11 ? 12.172 33.188 28.875 1 83.75 11 HIS B CA 1
ATOM 5115 C C . HIS B 1 11 ? 11.602 34.5 29.469 1 83.75 11 HIS B C 1
ATOM 5117 O O . HIS B 1 11 ? 10.578 34.469 30.172 1 83.75 11 HIS B O 1
ATOM 5123 N N . VAL B 1 12 ? 12.195 35.594 29.078 1 86.06 12 VAL B N 1
ATOM 5124 C CA . VAL B 1 12 ? 11.773 36.844 29.672 1 86.06 12 VAL B CA 1
ATOM 5125 C C . VAL B 1 12 ? 10.516 37.344 28.953 1 86.06 12 VAL B C 1
ATOM 5127 O O . VAL B 1 12 ? 9.719 38.094 29.547 1 86.06 12 VAL B O 1
ATOM 5130 N N . SER B 1 13 ? 10.359 36.969 27.734 1 89.62 13 SER B N 1
ATOM 5131 C CA . SER B 1 13 ? 9.195 37.406 26.969 1 89.62 13 SER B CA 1
ATOM 5132 C C . SER B 1 13 ? 7.91 36.812 27.516 1 89.62 13 SER B C 1
ATOM 5134 O O . SER B 1 13 ? 6.812 37.25 27.156 1 89.62 13 SER B O 1
ATOM 5136 N N . LEU B 1 14 ? 8.031 35.844 28.5 1 91.38 14 LEU B N 1
ATOM 5137 C CA . LEU B 1 14 ? 6.863 35.219 29.109 1 91.38 14 LEU B CA 1
ATOM 5138 C C . LEU B 1 14 ? 6.102 36.25 29.953 1 91.38 14 LEU B C 1
ATOM 5140 O O . LEU B 1 14 ? 4.867 36.219 30.016 1 91.38 14 LEU B O 1
ATOM 5144 N N . ILE B 1 15 ? 6.77 37.188 30.484 1 92.25 15 ILE B N 1
ATOM 5145 C CA . ILE B 1 15 ? 6.16 38.156 31.391 1 92.25 15 ILE B CA 1
ATOM 5146 C C . ILE B 1 15 ? 5.258 39.094 30.594 1 92.25 15 ILE B C 1
ATOM 5148 O O . ILE B 1 15 ? 4.059 39.188 30.875 1 92.25 15 ILE B O 1
ATOM 5152 N N . PRO B 1 16 ? 5.82 39.75 29.594 1 93.06 16 PRO B N 1
ATOM 5153 C CA . PRO B 1 16 ? 4.902 40.625 28.844 1 93.06 16 PRO B CA 1
ATOM 5154 C C . PRO B 1 16 ? 3.795 39.844 28.141 1 93.06 16 PRO B C 1
ATOM 5156 O O . PRO B 1 16 ? 2.689 40.344 27.953 1 93.06 16 PRO B O 1
ATOM 5159 N N . ALA B 1 17 ? 4.043 38.688 27.75 1 94.06 17 ALA B N 1
ATOM 5160 C CA . ALA B 1 17 ? 3.025 37.875 27.078 1 94.06 17 ALA B CA 1
ATOM 5161 C C . ALA B 1 17 ? 1.849 37.594 28 1 94.06 17 ALA B C 1
ATOM 5163 O O . ALA B 1 17 ? 0.689 37.719 27.609 1 94.06 17 ALA B O 1
ATOM 5164 N N . VAL B 1 18 ? 2.131 37.188 29.25 1 93.56 18 VAL B N 1
ATOM 5165 C CA . VAL B 1 18 ? 1.078 36.875 30.219 1 93.56 18 VAL B CA 1
ATOM 5166 C C . VAL B 1 18 ? 0.356 38.188 30.594 1 93.56 18 VAL B C 1
ATOM 5168 O O . VAL B 1 18 ? -0.868 38.188 30.75 1 93.56 18 VAL B O 1
ATOM 5171 N N . LEU B 1 19 ? 1.038 39.281 30.641 1 93.31 19 LEU B N 1
ATOM 5172 C CA . LEU B 1 19 ? 0.431 40.562 31 1 93.31 19 LEU B CA 1
ATOM 5173 C C . LEU B 1 19 ? -0.534 41.031 29.906 1 93.31 19 LEU B C 1
ATOM 5175 O O . LEU B 1 19 ? -1.64 41.469 30.203 1 93.31 19 LEU B O 1
ATOM 5179 N N . ILE B 1 20 ? -0.098 40.875 28.688 1 93.06 20 ILE B N 1
ATOM 5180 C CA . ILE B 1 20 ? -0.957 41.281 27.578 1 93.06 20 ILE B CA 1
ATOM 5181 C C . ILE B 1 20 ? -2.197 40.406 27.547 1 93.06 20 ILE B C 1
ATOM 5183 O O . ILE B 1 20 ? -3.309 40.875 27.312 1 93.06 20 ILE B O 1
ATOM 5187 N N . THR B 1 21 ? -2.018 39.094 27.766 1 90.44 21 THR B N 1
ATOM 5188 C CA . THR B 1 21 ? -3.145 38.156 27.734 1 90.44 21 THR B CA 1
ATOM 5189 C C . THR B 1 21 ? -4.125 38.469 28.859 1 90.44 21 THR B C 1
ATOM 5191 O O . THR B 1 21 ? -5.34 38.406 28.656 1 90.44 21 THR B O 1
ATOM 5194 N N . VAL B 1 22 ? -3.615 38.812 30.016 1 89.25 22 VAL B N 1
ATOM 5195 C CA . VAL B 1 22 ? -4.473 39.125 31.156 1 89.25 22 VAL B CA 1
ATOM 5196 C C . VAL B 1 22 ? -5.188 40.469 30.922 1 89.25 22 VAL B C 1
ATOM 5198 O O . VAL B 1 22 ? -6.367 40.594 31.234 1 89.25 22 VAL B O 1
ATOM 5201 N N . LEU B 1 23 ? -4.523 41.406 30.297 1 89.81 23 LEU B N 1
ATOM 5202 C CA . LEU B 1 23 ? -5.133 42.688 29.984 1 89.81 23 LEU B CA 1
ATOM 5203 C C . LEU B 1 23 ? -6.27 42.531 28.984 1 89.81 23 LEU B C 1
ATOM 5205 O O . LEU B 1 23 ? -7.332 43.125 29.141 1 89.81 23 LEU B O 1
ATOM 5209 N N . LEU B 1 24 ? -5.973 41.719 28 1 89.5 24 LEU B N 1
ATOM 5210 C CA . LEU B 1 24 ? -7.016 41.5 27 1 89.5 24 LEU B CA 1
ATOM 5211 C C . LEU B 1 24 ? -8.188 40.719 27.594 1 89.5 24 LEU B C 1
ATOM 5213 O O . LEU B 1 24 ? -9.336 40.938 27.219 1 89.5 24 LEU B O 1
ATOM 5217 N N . SER B 1 25 ? -7.902 39.781 28.5 1 87.12 25 SER B N 1
ATOM 5218 C CA . SER B 1 25 ? -8.961 39.031 29.172 1 87.12 25 SER B CA 1
ATOM 5219 C C . SER B 1 25 ? -9.82 39.938 30.047 1 87.12 25 SER B C 1
ATOM 5221 O O . SER B 1 25 ? -11.023 39.719 30.172 1 87.12 25 SER B O 1
ATOM 5223 N N . TYR B 1 26 ? -9.211 40.938 30.531 1 83.62 26 TYR B N 1
ATOM 5224 C CA . TYR B 1 26 ? -9.922 41.906 31.391 1 83.62 26 TYR B CA 1
ATOM 5225 C C . TYR B 1 26 ? -10.883 42.75 30.578 1 83.62 26 TYR B C 1
ATOM 5227 O O . TYR B 1 26 ? -11.992 43.062 31.016 1 83.62 26 TYR B O 1
ATOM 5235 N N . VAL B 1 27 ? -10.5 43.062 29.391 1 81.38 27 VAL B N 1
ATOM 5236 C CA . VAL B 1 27 ? -11.305 43.938 28.562 1 81.38 27 VAL B CA 1
ATOM 5237 C C . VAL B 1 27 ? -12.445 43.156 27.922 1 81.38 27 VAL B C 1
ATOM 5239 O O . VAL B 1 27 ? -13.508 43.688 27.641 1 81.38 27 VAL B O 1
ATOM 5242 N N . GLN B 1 28 ? -12.164 41.875 27.641 1 76 28 GLN B N 1
ATOM 5243 C CA . GLN B 1 28 ? -13.195 41.062 27.016 1 76 28 GLN B CA 1
ATOM 5244 C C . GLN B 1 28 ? -14.312 40.75 28 1 76 28 GLN B C 1
ATOM 5246 O O . GLN B 1 28 ? -14.062 40.156 29.062 1 76 28 GLN B O 1
ATOM 5251 N N . ARG B 1 29 ? -15.43 41.531 28 1 60.94 29 ARG B N 1
ATOM 5252 C CA . ARG B 1 29 ? -16.562 41.406 28.922 1 60.94 29 ARG B CA 1
ATOM 5253 C C . ARG B 1 29 ? -17.281 40.062 28.703 1 60.94 29 ARG B C 1
ATOM 5255 O O . ARG B 1 29 ? -17.422 39.625 27.562 1 60.94 29 ARG B O 1
ATOM 5262 N N . ARG B 1 30 ? -17.266 39.188 29.688 1 59.28 30 ARG B N 1
ATOM 5263 C CA . ARG B 1 30 ? -18.031 37.938 29.625 1 59.28 30 ARG B CA 1
ATOM 5264 C C . ARG B 1 30 ? -19.5 38.25 29.297 1 59.28 30 ARG B C 1
ATOM 5266 O O . ARG B 1 30 ? -20.094 39.156 29.844 1 59.28 30 ARG B O 1
ATOM 5273 N N . ALA B 1 31 ? -19.859 37.938 28 1 53.25 31 ALA B N 1
ATOM 5274 C CA . ALA B 1 31 ? -21.281 38.062 27.688 1 53.25 31 ALA B CA 1
ATOM 5275 C C . ALA B 1 31 ? -22.156 37.375 28.734 1 53.25 31 ALA B C 1
ATOM 5277 O O . ALA B 1 31 ? -22.062 36.156 28.891 1 53.25 31 ALA B O 1
ATOM 5278 N N . SER B 1 32 ? -22.047 37.688 29.969 1 47.09 32 SER B N 1
ATOM 5279 C CA . SER B 1 32 ? -22.906 36.969 30.906 1 47.09 32 SER B CA 1
ATOM 5280 C C . SER B 1 32 ? -24.328 36.844 30.375 1 47.09 32 SER B C 1
ATOM 5282 O O . SER B 1 32 ? -24.969 37.812 30.016 1 47.09 32 SER B O 1
ATOM 5284 N N . LEU B 1 33 ? -24.547 35.781 29.594 1 44.62 33 LEU B N 1
ATOM 5285 C CA . LEU B 1 33 ? -25.969 35.531 29.406 1 44.62 33 LEU B CA 1
ATOM 5286 C C . LEU B 1 33 ? -26.75 35.844 30.672 1 44.62 33 LEU B C 1
ATOM 5288 O O . LEU B 1 33 ? -27.875 36.375 30.594 1 44.62 33 LEU B O 1
ATOM 5292 N N . LEU B 1 34 ? -26.609 34.844 31.781 1 42.88 34 LEU B N 1
ATOM 5293 C CA . LEU B 1 34 ? -27.641 34.75 32.812 1 42.88 34 LEU B CA 1
ATOM 5294 C C . LEU B 1 34 ? -27.625 36 33.719 1 42.88 34 LEU B C 1
ATOM 5296 O O . LEU B 1 34 ? -26.578 36.375 34.25 1 42.88 34 LEU B O 1
ATOM 5300 N N . LYS B 1 35 ? -28.578 36.906 33.594 1 41.06 35 LYS B N 1
ATOM 5301 C CA . LYS B 1 35 ? -29.078 37.938 34.5 1 41.06 35 LYS B CA 1
ATOM 5302 C C . LYS B 1 35 ? -28.828 37.531 35.938 1 41.06 35 LYS B C 1
ATOM 5304 O O . LYS B 1 35 ? -28.719 38.375 36.844 1 41.06 35 LYS B O 1
ATOM 5309 N N . THR B 1 36 ? -29.031 36.188 36.344 1 37.66 36 THR B N 1
ATOM 5310 C CA . THR B 1 36 ? -29.203 35.938 37.781 1 37.66 36 THR B CA 1
ATOM 5311 C C . THR B 1 36 ? -27.875 36.062 38.531 1 37.66 36 THR B C 1
ATOM 5313 O O . THR B 1 36 ? -27.859 36.219 39.75 1 37.66 36 THR B O 1
ATOM 5316 N N . THR B 1 37 ? -26.812 35.438 38.125 1 40.03 37 THR B N 1
ATOM 5317 C CA . THR B 1 37 ? -25.734 35.469 39.125 1 40.03 37 THR B CA 1
ATOM 5318 C C . THR B 1 37 ? -25.062 36.844 39.125 1 40.03 37 THR B C 1
ATOM 5320 O O . THR B 1 37 ? -24.172 37.094 38.312 1 40.03 37 THR B O 1
ATOM 5323 N N . ASP B 1 38 ? -25.641 37.969 39.219 1 39.94 38 ASP B N 1
ATOM 5324 C CA . ASP B 1 38 ? -25.297 39.375 39.469 1 39.94 38 ASP B CA 1
ATOM 5325 C C . ASP B 1 38 ? -24.25 39.5 40.562 1 39.94 38 ASP B C 1
ATOM 5327 O O . ASP B 1 38 ? -23.828 40.594 40.906 1 39.94 38 ASP B O 1
ATOM 5331 N N . LYS B 1 39 ? -24.094 38.562 41.5 1 41.12 39 LYS B N 1
ATOM 5332 C CA . LYS B 1 39 ? -23.5 39.094 42.75 1 41.12 39 LYS B CA 1
ATOM 5333 C C . LYS B 1 39 ? -22 39.312 42.562 1 41.12 39 LYS B C 1
ATOM 5335 O O . LYS B 1 39 ? -21.422 40.188 43.25 1 41.12 39 LYS B O 1
ATOM 5340 N N . LEU B 1 40 ? -21.172 38.25 42.438 1 42.22 40 LEU B N 1
ATOM 5341 C CA . LEU B 1 40 ? -19.781 38.594 42.688 1 42.22 40 LEU B CA 1
ATOM 5342 C C . LEU B 1 40 ? -19.203 39.344 41.5 1 42.22 40 LEU B C 1
ATOM 5344 O O . LEU B 1 40 ? -19.281 38.875 40.344 1 42.22 40 LEU B O 1
ATOM 5348 N N . PRO B 1 41 ? -18.828 40.625 41.594 1 43.38 41 PRO B N 1
ATOM 5349 C CA . PRO B 1 41 ? -18.359 41.594 40.594 1 43.38 41 PRO B CA 1
ATOM 5350 C C . PRO B 1 41 ? -17.203 41.062 39.781 1 43.38 41 PRO B C 1
ATOM 5352 O O . PRO B 1 41 ? -17.062 41.438 38.594 1 43.38 41 PRO B O 1
ATOM 5355 N N . LEU B 1 42 ? -16.156 40.562 40.531 1 44.72 42 LEU B N 1
ATOM 5356 C CA . LEU B 1 42 ? -14.906 40.156 39.875 1 44.72 42 LEU B CA 1
ATOM 5357 C C . LEU B 1 42 ? -15.141 39.062 38.844 1 44.72 42 LEU B C 1
ATOM 5359 O O . LEU B 1 42 ? -14.305 38.875 37.969 1 44.72 42 LEU B O 1
ATOM 5363 N N . SER B 1 43 ? -15.938 38.094 39.188 1 47.56 43 SER B N 1
ATOM 5364 C CA . SER B 1 43 ? -16.172 36.844 38.5 1 47.56 43 SER B CA 1
ATOM 5365 C C . SER B 1 43 ? -16.688 37.062 37.062 1 47.56 43 SER B C 1
ATOM 5367 O O . SER B 1 43 ? -16.609 36.156 36.219 1 47.56 43 SER B O 1
ATOM 5369 N N . LYS B 1 44 ? -17.297 38.312 36.75 1 51.88 44 LYS B N 1
ATOM 5370 C CA . LYS B 1 44 ? -17.953 38.688 35.5 1 51.88 44 LYS B CA 1
ATOM 5371 C C . LYS B 1 44 ? -16.953 39.219 34.469 1 51.88 44 LYS B C 1
ATOM 5373 O O . LYS B 1 44 ? -17.281 39.406 33.312 1 51.88 44 LYS B O 1
ATOM 5378 N N . LYS B 1 45 ? -15.664 39.5 34.969 1 58.06 45 LYS B N 1
ATOM 5379 C CA . LYS B 1 45 ? -14.906 40.438 34.156 1 58.06 45 LYS B CA 1
ATOM 5380 C C . LYS B 1 45 ? -13.922 39.688 33.25 1 58.06 45 LYS B C 1
ATOM 5382 O O . LYS B 1 45 ? -13.648 40.156 32.125 1 58.06 45 LYS B O 1
ATOM 5387 N N . PHE B 1 46 ? -13.312 38.531 33.719 1 63.47 46 PHE B N 1
ATOM 5388 C CA . PHE B 1 46 ? -12.289 38 32.844 1 63.47 46 PHE B CA 1
ATOM 5389 C C . PHE B 1 46 ? -12.883 37.031 31.844 1 63.47 46 PHE B C 1
ATOM 5391 O O . PHE B 1 46 ? -13.539 36.062 32.25 1 63.47 46 PHE B O 1
ATOM 5398 N N . GLY B 1 47 ? -12.891 37.469 30.703 1 72.5 47 GLY B N 1
ATOM 5399 C CA . GLY B 1 47 ? -13.305 36.562 29.625 1 72.5 47 GLY B CA 1
ATOM 5400 C C . GLY B 1 47 ? -12.164 35.75 29.078 1 72.5 47 GLY B C 1
ATOM 5401 O O . GLY B 1 47 ? -11 36.094 29.234 1 72.5 47 GLY B O 1
ATOM 5402 N N . ILE B 1 48 ? -12.375 34.562 28.703 1 77.19 48 ILE B N 1
ATOM 5403 C CA . ILE B 1 48 ? -11.367 33.719 28.094 1 77.19 48 ILE B CA 1
ATOM 5404 C C . ILE B 1 48 ? -11.062 34.219 26.688 1 77.19 48 ILE B C 1
ATOM 5406 O O . ILE B 1 48 ? -11.977 34.406 25.875 1 77.19 48 ILE B O 1
ATOM 5410 N N . VAL B 1 49 ? -9.812 34.531 26.547 1 81.62 49 VAL B N 1
ATOM 5411 C CA . VAL B 1 49 ? -9.359 35.031 25.25 1 81.62 49 VAL B CA 1
ATOM 5412 C C . VAL B 1 49 ? -9.164 33.844 24.297 1 81.62 49 VAL B C 1
ATOM 5414 O O . VAL B 1 49 ? -8.656 32.781 24.703 1 81.62 49 VAL B O 1
ATOM 5417 N N . VAL B 1 50 ? -9.734 33.938 23.188 1 84 50 VAL B N 1
ATOM 5418 C CA . VAL B 1 50 ? -9.578 32.906 22.172 1 84 50 VAL B CA 1
ATOM 5419 C C . VAL B 1 50 ? -8.516 33.344 21.156 1 84 50 VAL B C 1
ATOM 5421 O O . VAL B 1 50 ? -8.633 34.406 20.531 1 84 50 VAL B O 1
ATOM 5424 N N . PRO B 1 51 ? -7.441 32.594 21.109 1 83.81 51 PRO B N 1
ATOM 5425 C CA . PRO B 1 51 ? -6.387 32.969 20.172 1 83.81 51 PRO B CA 1
ATOM 5426 C C . PRO B 1 51 ? -6.812 32.844 18.719 1 83.81 51 PRO B C 1
ATOM 5428 O O . PRO B 1 51 ? -6.656 33.75 17.922 1 83.81 51 PRO B O 1
ATOM 5431 N N . VAL B 1 52 ? -7.238 31.734 18.328 1 82.31 52 VAL B N 1
ATOM 5432 C CA . VAL B 1 52 ? -7.598 31.484 16.938 1 82.31 52 VAL B CA 1
ATOM 5433 C C . VAL B 1 52 ? -8.789 30.531 16.875 1 82.31 52 VAL B C 1
ATOM 5435 O O . VAL B 1 52 ? -8.859 29.562 17.641 1 82.31 52 VAL B O 1
ATOM 5438 N N . ASN B 1 53 ? -9.703 30.953 16.109 1 80.5 53 ASN B N 1
ATOM 5439 C CA . ASN B 1 53 ? -10.805 30.047 15.812 1 80.5 53 ASN B CA 1
ATOM 5440 C C . ASN B 1 53 ? -10.492 29.172 14.594 1 80.5 53 ASN B C 1
ATOM 5442 O O . ASN B 1 53 ? -10.555 29.656 13.461 1 80.5 53 ASN B O 1
ATOM 5446 N N . PHE B 1 54 ? -10.289 27.922 14.797 1 79.56 54 PHE B N 1
ATOM 5447 C CA . PHE B 1 54 ? -9.891 27.016 13.727 1 79.56 54 PHE B CA 1
ATOM 5448 C C . PHE B 1 54 ? -11.109 26.484 12.992 1 79.56 54 PHE B C 1
ATOM 5450 O O . PHE B 1 54 ? -10.992 25.969 11.875 1 79.56 54 PHE B O 1
ATOM 5457 N N . ILE B 1 55 ? -12.227 26.469 13.445 1 76.69 55 ILE B N 1
ATOM 5458 C CA . ILE B 1 55 ? -13.375 25.781 12.875 1 76.69 55 ILE B CA 1
ATOM 5459 C C . ILE B 1 55 ? -14.117 26.719 11.922 1 76.69 55 ILE B C 1
ATOM 5461 O O . ILE B 1 55 ? -14.414 26.344 10.789 1 76.69 55 ILE B O 1
ATOM 5465 N N . SER B 1 56 ? -14.477 27.922 12.312 1 71.38 56 SER B N 1
ATOM 5466 C CA . SER B 1 56 ? -15.406 28.703 11.516 1 71.38 56 SER B CA 1
ATOM 5467 C C . SER B 1 56 ? -14.867 30.109 11.258 1 71.38 56 SER B C 1
ATOM 5469 O O . SER B 1 56 ? -15.633 31.078 11.203 1 71.38 56 SER B O 1
ATOM 5471 N N . SER B 1 57 ? -13.508 30.125 11.102 1 75.69 57 SER B N 1
ATOM 5472 C CA . SER B 1 57 ? -13.016 31.469 10.852 1 75.69 57 SER B CA 1
ATOM 5473 C C . SER B 1 57 ? -12.492 31.625 9.43 1 75.69 57 SER B C 1
ATOM 5475 O O . SER B 1 57 ? -11.742 30.766 8.945 1 75.69 57 SER B O 1
ATOM 5477 N N . TYR B 1 58 ? -13.102 32.688 8.781 1 73.75 58 TYR B N 1
ATOM 5478 C CA . TYR B 1 58 ? -12.703 32.938 7.395 1 73.75 58 TYR B CA 1
ATOM 5479 C C . TYR B 1 58 ? -12.125 34.312 7.223 1 73.75 58 TYR B C 1
ATOM 5481 O O . TYR B 1 58 ? -11.773 34.719 6.109 1 73.75 58 TYR B O 1
ATOM 5489 N N . SER B 1 59 ? -11.992 35 8.375 1 78.81 59 SER B N 1
ATOM 5490 C CA . SER B 1 59 ? -11.453 36.375 8.258 1 78.81 59 SER B CA 1
ATOM 5491 C C . SER B 1 59 ? -10 36.438 8.711 1 78.81 59 SER B C 1
ATOM 5493 O O . SER B 1 59 ? -9.562 35.625 9.531 1 78.81 59 SER B O 1
ATOM 5495 N N . ASN B 1 60 ? -9.188 37.281 8.242 1 81.94 60 ASN B N 1
ATOM 5496 C CA . ASN B 1 60 ? -7.785 37.5 8.578 1 81.94 60 ASN B CA 1
ATOM 5497 C C . ASN B 1 60 ? -7.023 36.156 8.594 1 81.94 60 ASN B C 1
ATOM 5499 O O . ASN B 1 60 ? -6.246 35.906 9.508 1 81.94 60 ASN B O 1
ATOM 5503 N N . ARG B 1 61 ? -7.281 35.375 7.621 1 87.19 61 ARG B N 1
ATOM 5504 C CA . ARG B 1 61 ? -6.688 34.031 7.586 1 87.19 61 ARG B CA 1
ATOM 5505 C C . ARG B 1 61 ? -5.18 34.094 7.371 1 87.19 61 ARG B C 1
ATOM 5507 O O . ARG B 1 61 ? -4.418 33.375 8.008 1 87.19 61 ARG B O 1
ATOM 5514 N N . TRP B 1 62 ? -4.719 35.031 6.586 1 89.5 62 TRP B N 1
ATOM 5515 C CA . TRP B 1 62 ? -3.301 35.156 6.266 1 89.5 62 TRP B CA 1
ATOM 5516 C C . TRP B 1 62 ? -2.52 35.75 7.426 1 89.5 62 TRP B C 1
ATOM 5518 O O . TRP B 1 62 ? -1.342 35.438 7.621 1 89.5 62 TRP B O 1
ATOM 5528 N N . SER B 1 63 ? -3.221 36.594 8.211 1 92.12 63 SER B N 1
ATOM 5529 C CA . SER B 1 63 ? -2.561 37.156 9.383 1 92.12 63 SER B CA 1
ATOM 5530 C C . SER B 1 63 ? -2.326 36.094 10.453 1 92.12 63 SER B C 1
ATOM 5532 O O . SER B 1 63 ? -1.275 36.094 11.102 1 92.12 63 SER B O 1
ATOM 5534 N N . PHE B 1 64 ? -3.27 35.219 10.547 1 91.81 64 PHE B N 1
ATOM 5535 C CA . PHE B 1 64 ? -3.08 34.125 11.484 1 91.81 64 PHE B CA 1
ATOM 5536 C C . PHE B 1 64 ? -1.994 33.188 11 1 91.81 64 PHE B C 1
ATOM 5538 O O . PHE B 1 64 ? -1.239 32.625 11.797 1 91.81 64 PHE B O 1
ATOM 5545 N N . GLY B 1 65 ? -1.945 33 9.672 1 91.19 65 GLY B N 1
ATOM 5546 C CA . GLY B 1 65 ? -0.87 32.188 9.102 1 91.19 65 GLY B CA 1
ATOM 5547 C C . GLY B 1 65 ? 0.504 32.812 9.328 1 91.19 65 GLY B C 1
ATOM 5548 O O . GLY B 1 65 ? 1.457 32.094 9.648 1 91.19 65 GLY B O 1
ATOM 5549 N N . ALA B 1 66 ? 0.582 34.062 9.227 1 93.19 66 ALA B N 1
ATOM 5550 C CA . ALA B 1 66 ? 1.85 34.75 9.453 1 93.19 66 ALA B CA 1
ATOM 5551 C C . ALA B 1 66 ? 2.244 34.719 10.922 1 93.19 66 ALA B C 1
ATOM 5553 O O . ALA B 1 66 ? 3.432 34.656 11.258 1 93.19 66 ALA B O 1
ATOM 5554 N N . ALA B 1 67 ? 1.229 34.781 11.797 1 92.69 67 ALA B N 1
ATOM 5555 C CA . ALA B 1 67 ? 1.527 34.688 13.219 1 92.69 67 ALA B CA 1
ATOM 5556 C C . ALA B 1 67 ? 2.113 33.312 13.562 1 92.69 67 ALA B C 1
ATOM 5558 O O . ALA B 1 67 ? 3.061 33.219 14.352 1 92.69 67 ALA B O 1
ATOM 5559 N N . CYS B 1 68 ? 1.585 32.312 12.969 1 90.19 68 CYS B N 1
ATOM 5560 C CA . CYS B 1 68 ? 2.119 30.984 13.195 1 90.19 68 CYS B CA 1
ATOM 5561 C C . CYS B 1 68 ? 3.492 30.828 12.555 1 90.19 68 CYS B C 1
ATOM 5563 O O . CYS B 1 68 ? 4.352 30.109 13.078 1 90.19 68 CYS B O 1
ATOM 5565 N N . GLY B 1 69 ? 3.654 31.422 11.453 1 88.94 69 GLY B N 1
ATOM 5566 C CA . GLY B 1 69 ? 4.941 31.375 10.781 1 88.94 69 GLY B CA 1
ATOM 5567 C C . GLY B 1 69 ? 6.055 32.031 11.57 1 88.94 69 GLY B C 1
ATOM 5568 O O . GLY B 1 69 ? 7.207 31.594 11.523 1 88.94 69 GLY B O 1
ATOM 5569 N N . ALA B 1 70 ? 5.719 33 12.328 1 88.81 70 ALA B N 1
ATOM 5570 C CA . ALA B 1 70 ? 6.711 33.688 13.148 1 88.81 70 ALA B CA 1
ATOM 5571 C C . ALA B 1 70 ? 7.219 32.781 14.273 1 88.81 70 ALA B C 1
ATOM 5573 O O . ALA B 1 70 ? 8.336 32.938 14.758 1 88.81 70 ALA B O 1
ATOM 5574 N N . THR B 1 71 ? 6.398 31.797 14.641 1 83.5 71 THR B N 1
ATOM 5575 C CA . THR B 1 71 ? 6.754 30.891 15.727 1 83.5 71 THR B CA 1
ATOM 5576 C C . THR B 1 71 ? 7.512 29.672 15.195 1 83.5 71 THR B C 1
ATOM 5578 O O . THR B 1 71 ? 8.195 28.984 15.945 1 83.5 71 THR B O 1
ATOM 5581 N N . ALA B 1 72 ? 7.492 29.453 13.914 1 79.5 72 ALA B N 1
ATOM 5582 C CA . ALA B 1 72 ? 7.922 28.188 13.336 1 79.5 72 ALA B CA 1
ATOM 5583 C C . ALA B 1 72 ? 9.422 27.984 13.516 1 79.5 72 ALA B C 1
ATOM 5585 O O . ALA B 1 72 ? 9.875 26.875 13.828 1 79.5 72 ALA B O 1
ATOM 5586 N N . THR B 1 73 ? 10.188 29.047 13.43 1 75.88 73 THR B N 1
ATOM 5587 C CA . THR B 1 73 ? 11.633 28.891 13.539 1 75.88 73 THR B CA 1
ATOM 5588 C C . THR B 1 73 ? 12.039 28.594 14.977 1 75.88 73 THR B C 1
ATOM 5590 O O . THR B 1 73 ? 12.93 27.781 15.219 1 75.88 73 THR B O 1
ATOM 5593 N N . THR B 1 74 ? 11.289 29.188 15.891 1 75.88 74 THR B N 1
ATOM 5594 C CA . THR B 1 74 ? 11.609 28.938 17.297 1 75.88 74 THR B CA 1
ATOM 5595 C C . THR B 1 74 ? 11.227 27.516 17.688 1 75.88 74 THR B C 1
ATOM 5597 O O . THR B 1 74 ? 11.953 26.859 18.438 1 75.88 74 THR B O 1
ATOM 5600 N N . VAL B 1 75 ? 10.219 27.078 17.141 1 75.06 75 VAL B N 1
ATOM 5601 C CA . VAL B 1 75 ? 9.781 25.719 17.453 1 75.06 75 VAL B CA 1
ATOM 5602 C C . VAL B 1 75 ? 10.734 24.703 16.797 1 75.06 75 VAL B C 1
ATOM 5604 O O . VAL B 1 75 ? 11.062 23.672 17.406 1 75.06 75 VAL B O 1
ATOM 5607 N N . PHE B 1 76 ? 11.164 25.078 15.68 1 73.06 76 PHE B N 1
ATOM 5608 C CA . PHE B 1 76 ? 12.102 24.203 14.984 1 73.06 76 PHE B CA 1
ATOM 5609 C C . PHE B 1 76 ? 13.414 24.094 15.758 1 73.06 76 PHE B C 1
ATOM 5611 O O . PHE B 1 76 ? 13.977 23 15.883 1 73.06 76 PHE B O 1
ATOM 5618 N N . LEU B 1 77 ? 13.891 25.156 16.359 1 69.38 77 LEU B N 1
ATOM 5619 C CA . LEU B 1 77 ? 15.156 25.188 17.078 1 69.38 77 LEU B CA 1
ATOM 5620 C C . LEU B 1 77 ? 15.023 24.484 18.438 1 69.38 77 LEU B C 1
ATOM 5622 O O . LEU B 1 77 ? 16.016 23.984 18.969 1 69.38 77 LEU B O 1
ATOM 5626 N N . LEU B 1 78 ? 13.766 24.469 18.906 1 68.31 78 LEU B N 1
ATOM 5627 C CA . LEU B 1 78 ? 13.508 23.766 20.156 1 68.31 78 LEU B CA 1
ATOM 5628 C C . LEU B 1 78 ? 13.734 22.266 19.984 1 68.31 78 LEU B C 1
ATOM 5630 O O . LEU B 1 78 ? 14.266 21.609 20.891 1 68.31 78 LEU B O 1
ATOM 5634 N N . PHE B 1 79 ? 13.461 21.766 18.781 1 62.78 79 PHE B N 1
ATOM 5635 C CA . PHE B 1 79 ? 13.531 20.328 18.578 1 62.78 79 PHE B CA 1
ATOM 5636 C C . PHE B 1 79 ? 14.914 19.922 18.094 1 62.78 79 PHE B C 1
ATOM 5638 O O . PHE B 1 79 ? 15.312 18.766 18.234 1 62.78 79 PHE B O 1
ATOM 5645 N N . PHE B 1 80 ? 15.57 20.875 17.438 1 58.47 80 PHE B N 1
ATOM 5646 C CA . PHE B 1 80 ? 16.891 20.531 16.938 1 58.47 80 PHE B CA 1
ATOM 5647 C C . PHE B 1 80 ? 17.984 21.094 17.859 1 58.47 80 PHE B C 1
ATOM 5649 O O . PHE B 1 80 ? 18.375 22.25 17.734 1 58.47 80 PHE B O 1
ATOM 5656 N N . ASN B 1 81 ? 18.219 20.453 19.016 1 55.81 81 ASN B N 1
ATOM 5657 C CA . ASN B 1 81 ? 19.219 20.5 20.078 1 55.81 81 ASN B CA 1
ATOM 5658 C C . ASN B 1 81 ? 19.688 21.938 20.328 1 55.81 81 ASN B C 1
ATOM 5660 O O . ASN B 1 81 ? 20.484 22.172 21.234 1 55.81 81 ASN B O 1
ATOM 5664 N N . GLU B 1 82 ? 19.453 22.828 19.484 1 51.69 82 GLU B N 1
ATOM 5665 C CA . GLU B 1 82 ? 20.109 24.047 19.922 1 51.69 82 GLU B CA 1
ATOM 5666 C C . GLU B 1 82 ? 19.516 24.531 21.25 1 51.69 82 GLU B C 1
ATOM 5668 O O . GLU B 1 82 ? 20.25 25.016 22.125 1 51.69 82 GLU B O 1
ATOM 5673 N N . TYR B 1 83 ? 18.266 24.422 21.328 1 49.5 83 TYR B N 1
ATOM 5674 C CA . TYR B 1 83 ? 17.656 24.938 22.547 1 49.5 83 TYR B CA 1
ATOM 5675 C C . TYR B 1 83 ? 17.453 23.828 23.578 1 49.5 83 TYR B C 1
ATOM 5677 O O . TYR B 1 83 ? 16.594 23.938 24.453 1 49.5 83 TYR B O 1
ATOM 5685 N N . SER B 1 84 ? 18.016 22.625 23.281 1 52.84 84 SER B N 1
ATOM 5686 C CA . SER B 1 84 ? 17.953 21.547 24.266 1 52.84 84 SER B CA 1
ATOM 5687 C C . SER B 1 84 ? 18.297 22.047 25.656 1 52.84 84 SER B C 1
ATOM 5689 O O . SER B 1 84 ? 17.766 21.547 26.656 1 52.84 84 SER B O 1
ATOM 5691 N N . ASN B 1 85 ? 19.188 23 25.641 1 54.31 85 ASN B N 1
ATOM 5692 C CA . ASN B 1 85 ? 19.562 23.5 26.953 1 54.31 85 ASN B CA 1
ATOM 5693 C C . ASN B 1 85 ? 18.656 24.641 27.406 1 54.31 85 ASN B C 1
ATOM 5695 O O . ASN B 1 85 ? 19.109 25.562 28.078 1 54.31 85 ASN B O 1
ATOM 5699 N N . TYR B 1 86 ? 17.516 24.672 26.766 1 56.53 86 TYR B N 1
ATOM 5700 C CA . TYR B 1 86 ? 16.562 25.719 27.094 1 56.53 86 TYR B CA 1
ATOM 5701 C C . TYR B 1 86 ? 16.375 25.828 28.594 1 56.53 86 TYR B C 1
ATOM 5703 O O . TYR B 1 86 ? 16.391 26.938 29.156 1 56.53 86 TYR B O 1
ATOM 5711 N N . PHE B 1 87 ? 16.109 24.641 29.234 1 59.41 87 PHE B N 1
ATOM 5712 C CA . PHE B 1 87 ? 16.094 24.641 30.703 1 59.41 87 PHE B CA 1
ATOM 5713 C C . PHE B 1 87 ? 17.344 23.984 31.25 1 59.41 87 PHE B C 1
ATOM 5715 O O . PHE B 1 87 ? 17.766 22.922 30.781 1 59.41 87 PHE B O 1
ATOM 5722 N N . ASN B 1 88 ? 18.406 24.719 31.344 1 56.62 88 ASN B N 1
ATOM 5723 C CA . ASN B 1 88 ? 19.641 24.188 31.906 1 56.62 88 ASN B CA 1
ATOM 5724 C C . ASN B 1 88 ? 19.375 23.078 32.938 1 56.62 88 ASN B C 1
ATOM 5726 O O . ASN B 1 88 ? 19.812 23.172 34.062 1 56.62 88 ASN B O 1
ATOM 5730 N N . PHE B 1 89 ? 18.281 22.359 32.812 1 56 89 PHE B N 1
ATOM 5731 C CA . PHE B 1 89 ? 18.062 21.328 33.812 1 56 89 PHE B CA 1
ATOM 5732 C C . PHE B 1 89 ? 18.828 20.062 33.438 1 56 89 PHE B C 1
ATOM 5734 O O . PHE B 1 89 ? 18.797 19.625 32.281 1 56 89 PHE B O 1
ATOM 5741 N N . THR B 1 90 ? 19.891 19.812 33.906 1 60.94 90 THR B N 1
ATOM 5742 C CA . THR B 1 90 ? 20.5 18.5 33.812 1 60.94 90 THR B CA 1
ATOM 5743 C C . THR B 1 90 ? 19.453 17.406 34.031 1 60.94 90 THR B C 1
ATOM 5745 O O . THR B 1 90 ? 19.281 16.938 35.188 1 60.94 90 THR B O 1
ATOM 5748 N N . ALA B 1 91 ? 18.297 17.406 33.344 1 63.72 91 ALA B N 1
ATOM 5749 C CA . ALA B 1 91 ? 17.25 16.438 33.594 1 63.72 91 ALA B CA 1
ATOM 5750 C C . ALA B 1 91 ? 17.641 15.047 33.094 1 63.72 91 ALA B C 1
ATOM 5752 O O . ALA B 1 91 ? 18.375 14.922 32.125 1 63.72 91 ALA B O 1
ATOM 5753 N N . PRO B 1 92 ? 17.5 14.148 34.031 1 72.06 92 PRO B N 1
ATOM 5754 C CA . PRO B 1 92 ? 17.75 12.766 33.594 1 72.06 92 PRO B CA 1
ATOM 5755 C C . PRO B 1 92 ? 17.094 12.438 32.25 1 72.06 92 PRO B C 1
ATOM 5757 O O . PRO B 1 92 ? 16.141 13.117 31.844 1 72.06 92 PRO B O 1
ATOM 5760 N N . PRO B 1 93 ? 17.656 11.617 31.516 1 70.94 93 PRO B N 1
ATOM 5761 C CA . PRO B 1 93 ? 17.188 11.297 30.156 1 70.94 93 PRO B CA 1
ATOM 5762 C C . PRO B 1 93 ? 15.703 10.945 30.125 1 70.94 93 PRO B C 1
ATOM 5764 O O . PRO B 1 93 ? 15.023 11.211 29.125 1 70.94 93 PRO B O 1
ATOM 5767 N N . TRP B 1 94 ? 15.148 10.516 31.297 1 69.81 94 TRP B N 1
ATOM 5768 C CA . TRP B 1 94 ? 13.734 10.172 31.297 1 69.81 94 TRP B CA 1
ATOM 5769 C C . TRP B 1 94 ? 12.867 11.422 31.359 1 69.81 94 TRP B C 1
ATOM 5771 O O . TRP B 1 94 ? 11.719 11.414 30.906 1 69.81 94 TRP B O 1
ATOM 5781 N N . ALA B 1 95 ? 13.383 12.461 31.812 1 73.88 95 ALA B N 1
ATOM 5782 C CA . ALA B 1 95 ? 12.609 13.688 32.031 1 73.88 95 ALA B CA 1
ATOM 5783 C C . ALA B 1 95 ? 12.75 14.617 30.812 1 73.88 95 ALA B C 1
ATOM 5785 O O . ALA B 1 95 ? 12.102 15.672 30.766 1 73.88 95 ALA B O 1
ATOM 5786 N N . LYS B 1 96 ? 13.523 14.148 29.875 1 72.62 96 LYS B N 1
ATOM 5787 C CA . LYS B 1 96 ? 13.758 15.016 28.734 1 72.62 96 LYS B CA 1
ATOM 5788 C C . LYS B 1 96 ? 12.477 15.219 27.922 1 72.62 96 LYS B C 1
ATOM 5790 O O . LYS B 1 96 ? 12.219 16.312 27.406 1 72.62 96 LYS B O 1
ATOM 5795 N N . ALA B 1 97 ? 11.633 14.25 27.906 1 72.69 97 ALA B N 1
ATOM 5796 C CA . ALA B 1 97 ? 10.375 14.398 27.172 1 72.69 97 ALA B CA 1
ATOM 5797 C C . ALA B 1 97 ? 9.453 15.406 27.859 1 72.69 97 ALA B C 1
ATOM 5799 O O . ALA B 1 97 ? 8.758 16.172 27.188 1 72.69 97 ALA B O 1
ATOM 5800 N N . LEU B 1 98 ? 9.5 15.469 29.094 1 74.25 98 LEU B N 1
ATOM 5801 C CA . LEU B 1 98 ? 8.68 16.406 29.828 1 74.25 98 LEU B CA 1
ATOM 5802 C C . LEU B 1 98 ? 9.219 17.828 29.703 1 74.25 98 LEU B C 1
ATOM 5804 O O . LEU B 1 98 ? 8.453 18.797 29.703 1 74.25 98 LEU B O 1
ATOM 5808 N N . VAL B 1 99 ? 10.547 17.812 29.594 1 76.75 99 VAL B N 1
ATOM 5809 C CA . VAL B 1 99 ? 11.156 19.125 29.406 1 76.75 99 VAL B CA 1
ATOM 5810 C C . VAL B 1 99 ? 10.789 19.672 28.031 1 76.75 99 VAL B C 1
ATOM 5812 O O . VAL B 1 99 ? 10.57 20.875 27.891 1 76.75 99 VAL B O 1
ATOM 5815 N N . TYR B 1 100 ? 10.633 18.844 27.094 1 74.94 100 TYR B N 1
ATOM 5816 C CA . TYR B 1 100 ? 10.227 19.297 25.766 1 74.94 100 TYR B CA 1
ATOM 5817 C C . TYR B 1 100 ? 8.781 19.766 25.781 1 74.94 100 TYR B C 1
ATOM 5819 O O . TYR B 1 100 ? 8.438 20.75 25.109 1 74.94 100 TYR B O 1
ATOM 5827 N N . LEU B 1 101 ? 7.98 19.109 26.531 1 75.44 101 LEU B N 1
ATOM 5828 C CA . LEU B 1 101 ? 6.586 19.531 26.641 1 75.44 101 LEU B CA 1
ATOM 5829 C C . LEU B 1 101 ? 6.473 20.875 27.344 1 75.44 101 LEU B C 1
ATOM 5831 O O . LEU B 1 101 ? 5.688 21.734 26.922 1 75.44 101 LEU B O 1
ATOM 5835 N N . LEU B 1 102 ? 7.328 21.047 28.281 1 77.88 102 LEU B N 1
ATOM 5836 C CA . LEU B 1 102 ? 7.305 22.312 29 1 77.88 102 LEU B CA 1
ATOM 5837 C C . LEU B 1 102 ? 7.848 23.453 28.141 1 77.88 102 LEU B C 1
ATOM 5839 O O . LEU B 1 102 ? 7.344 24.578 28.188 1 77.88 102 LEU B O 1
ATOM 5843 N N . SER B 1 103 ? 8.867 23.109 27.438 1 78.81 103 SER B N 1
ATOM 5844 C CA . SER B 1 103 ? 9.414 24.125 26.547 1 78.81 103 SER B CA 1
ATOM 5845 C C . SER B 1 103 ? 8.43 24.484 25.438 1 78.81 103 SER B C 1
ATOM 5847 O O . SER B 1 103 ? 8.328 25.656 25.047 1 78.81 103 SER B O 1
ATOM 5849 N N . ALA B 1 104 ? 7.699 23.547 24.969 1 78.69 104 ALA B N 1
ATOM 5850 C CA . ALA B 1 104 ? 6.699 23.812 23.938 1 78.69 104 ALA B CA 1
ATOM 5851 C C . ALA B 1 104 ? 5.562 24.672 24.469 1 78.69 104 ALA B C 1
ATOM 5853 O O . ALA B 1 104 ? 5.043 25.531 23.781 1 78.69 104 ALA B O 1
ATOM 5854 N N . LEU B 1 105 ? 5.203 24.469 25.672 1 81.75 105 LEU B N 1
ATOM 5855 C CA . LEU B 1 105 ? 4.156 25.266 26.297 1 81.75 105 LEU B CA 1
ATOM 5856 C C . LEU B 1 105 ? 4.617 26.703 26.5 1 81.75 105 LEU B C 1
ATOM 5858 O O . LEU B 1 105 ? 3.832 27.641 26.344 1 81.75 105 LEU B O 1
ATOM 5862 N N . GLU B 1 106 ? 5.855 26.797 26.828 1 84.31 106 GLU B N 1
ATOM 5863 C CA . GLU B 1 106 ? 6.383 28.141 27.031 1 84.31 106 GLU B CA 1
ATOM 5864 C C . GLU B 1 106 ? 6.43 28.906 25.719 1 84.31 106 GLU B C 1
ATOM 5866 O O . GLU B 1 106 ? 6.043 30.078 25.656 1 84.31 106 GLU B O 1
ATOM 5871 N N . VAL B 1 107 ? 6.879 28.281 24.734 1 83.06 107 VAL B N 1
ATOM 5872 C CA . VAL B 1 107 ? 6.961 28.953 23.438 1 83.06 107 VAL B CA 1
ATOM 5873 C C . VAL B 1 107 ? 5.555 29.297 22.953 1 83.06 107 VAL B C 1
ATOM 5875 O O . VAL B 1 107 ? 5.336 30.359 22.375 1 83.06 107 VAL B O 1
ATOM 5878 N N . ALA B 1 108 ? 4.621 28.375 23.188 1 86.31 108 ALA B N 1
ATOM 5879 C CA . ALA B 1 108 ? 3.242 28.641 22.781 1 86.31 108 ALA B CA 1
ATOM 5880 C C . ALA B 1 108 ? 2.668 29.844 23.531 1 86.31 108 ALA B C 1
ATOM 5882 O O . ALA B 1 108 ? 1.929 30.641 22.953 1 86.31 108 ALA B O 1
ATOM 5883 N N . MET B 1 109 ? 3.09 29.969 24.766 1 89.88 109 MET B N 1
ATOM 5884 C CA . MET B 1 109 ? 2.596 31.094 25.562 1 89.88 109 MET B CA 1
ATOM 5885 C C . MET B 1 109 ? 3.25 32.406 25.125 1 89.88 109 MET B C 1
ATOM 5887 O O . MET B 1 109 ? 2.625 33.469 25.172 1 89.88 109 MET B O 1
ATOM 5891 N N . ASP B 1 110 ? 4.418 32.344 24.672 1 89.69 110 ASP B N 1
ATOM 5892 C CA . ASP B 1 110 ? 5.141 33.531 24.234 1 89.69 110 ASP B CA 1
ATOM 5893 C C . ASP B 1 110 ? 4.527 34.094 22.969 1 89.69 110 ASP B C 1
ATOM 5895 O O . ASP B 1 110 ? 4.543 35.312 22.766 1 89.69 110 ASP B O 1
ATOM 5899 N N . TYR B 1 111 ? 4.035 33.312 22.188 1 89.38 111 TYR B N 1
ATOM 5900 C CA . TYR B 1 111 ? 3.518 33.812 20.906 1 89.38 111 TYR B CA 1
ATOM 5901 C C . TYR B 1 111 ? 1.997 33.938 20.953 1 89.38 111 TYR B C 1
ATOM 5903 O O . TYR B 1 111 ? 1.367 34.25 19.938 1 89.38 111 TYR B O 1
ATOM 5911 N N . TYR B 1 112 ? 1.415 33.688 22.094 1 91.38 112 TYR B N 1
ATOM 5912 C CA . TYR B 1 112 ? -0.027 33.75 22.297 1 91.38 112 TYR B CA 1
ATOM 5913 C C . TYR B 1 112 ? -0.55 35.156 22.047 1 91.38 112 TYR B C 1
ATOM 5915 O O . TYR B 1 112 ? -1.619 35.312 21.453 1 91.38 112 TYR B O 1
ATOM 5923 N N . PRO B 1 113 ? 0.228 36.188 22.312 1 92.56 113 PRO B N 1
ATOM 5924 C CA . PRO B 1 113 ? -0.294 37.531 22.125 1 92.56 113 PRO B CA 1
ATOM 5925 C C . PRO B 1 113 ? -0.48 37.906 20.656 1 92.56 113 PRO B C 1
ATOM 5927 O O . PRO B 1 113 ? -1.343 38.719 20.328 1 92.56 113 PRO B O 1
ATOM 5930 N N . PHE B 1 114 ? 0.297 37.375 19.781 1 92.12 114 PHE B N 1
ATOM 5931 C CA . PHE B 1 114 ? 0.105 37.656 18.359 1 92.12 114 PHE B CA 1
ATOM 5932 C C . PHE B 1 114 ? -1.294 37.25 17.906 1 92.12 114 PHE B C 1
ATOM 5934 O O . PHE B 1 114 ? -1.938 37.938 17.141 1 92.12 114 PHE B O 1
ATOM 5941 N N . PHE B 1 115 ? -1.759 36.156 18.484 1 91.25 115 PHE B N 1
ATOM 5942 C CA . PHE B 1 115 ? -3.061 35.656 18.094 1 91.25 115 PHE B CA 1
ATOM 5943 C C . PHE B 1 115 ? -4.18 36.375 18.828 1 91.25 115 PHE B C 1
ATOM 5945 O O . PHE B 1 115 ? -5.199 36.719 18.234 1 91.25 115 PHE B O 1
ATOM 5952 N N . ALA B 1 116 ? -3.961 36.562 20.109 1 91 116 ALA B N 1
ATOM 5953 C CA . ALA B 1 116 ? -4.988 37.188 20.922 1 91 116 ALA B CA 1
ATOM 5954 C C . ALA B 1 116 ? -5.234 38.625 20.5 1 91 116 ALA B C 1
ATOM 5956 O O . ALA B 1 116 ? -6.371 39.094 20.531 1 91 116 ALA B O 1
ATOM 5957 N N . CYS B 1 117 ? -4.176 39.281 20.062 1 91.94 117 CYS B N 1
ATOM 5958 C CA . CYS B 1 117 ? -4.32 40.656 19.641 1 91.94 117 CYS B CA 1
ATOM 5959 C C . CYS B 1 117 ? -5.051 40.75 18.312 1 91.94 117 CYS B C 1
ATOM 5961 O O . CYS B 1 117 ? -5.719 41.75 18.031 1 91.94 117 CYS B O 1
ATOM 5963 N N . LEU B 1 118 ? -4.93 39.781 17.5 1 89.31 118 LEU B N 1
ATOM 5964 C CA . LEU B 1 118 ? -5.629 39.75 16.219 1 89.31 118 LEU B CA 1
ATOM 5965 C C . LEU B 1 118 ? -7.102 39.406 16.406 1 89.31 118 LEU B C 1
ATOM 5967 O O . LEU B 1 118 ? -7.953 39.875 15.648 1 89.31 118 LEU B O 1
ATOM 5971 N N . SER B 1 119 ? -7.461 38.562 17.406 1 86.88 119 SER B N 1
ATOM 5972 C CA . SER B 1 119 ? -8.812 38.062 17.562 1 86.88 119 SER B CA 1
ATOM 5973 C C . SER B 1 119 ? -9.641 38.938 18.5 1 86.88 119 SER B C 1
ATOM 5975 O O . SER B 1 119 ? -10.867 38.812 18.547 1 86.88 119 SER B O 1
ATOM 5977 N N . THR B 1 120 ? -9.133 39.844 19.219 1 84.88 120 THR B N 1
ATOM 5978 C CA . THR B 1 120 ? -9.844 40.625 20.219 1 84.88 120 THR B CA 1
ATOM 5979 C C . THR B 1 120 ? -10.852 41.562 19.562 1 84.88 120 THR B C 1
ATOM 5981 O O . THR B 1 120 ? -10.656 42 18.422 1 84.88 120 THR B O 1
ATOM 5984 N N . GLU B 1 121 ? -11.914 41.781 20.297 1 80 121 GLU B N 1
ATOM 5985 C CA . GLU B 1 121 ? -12.969 42.688 19.828 1 80 121 GLU B CA 1
ATOM 5986 C C . GLU B 1 121 ? -12.539 44.156 19.969 1 80 121 GLU B C 1
ATOM 5988 O O . GLU B 1 121 ? -12.992 45 19.203 1 80 121 GLU B O 1
ATOM 5993 N N . ASN B 1 122 ? -11.734 44.406 20.984 1 84.12 122 ASN B N 1
ATOM 5994 C CA . ASN B 1 122 ? -11.18 45.75 21.125 1 84.12 122 ASN B CA 1
ATOM 5995 C C . ASN B 1 122 ? -10.008 45.969 20.172 1 84.12 122 ASN B C 1
ATOM 5997 O O . ASN B 1 122 ? -8.859 45.719 20.531 1 84.12 122 ASN B O 1
ATOM 6001 N N . ARG B 1 123 ? -10.195 46.562 19.094 1 85.5 123 ARG B N 1
ATOM 6002 C CA . ARG B 1 123 ? -9.227 46.656 18 1 85.5 123 ARG B CA 1
ATOM 6003 C C . ARG B 1 123 ? -8.141 47.656 18.312 1 85.5 123 ARG B C 1
ATOM 6005 O O . ARG B 1 123 ? -7.004 47.531 17.859 1 85.5 123 ARG B O 1
ATOM 6012 N N . ILE B 1 124 ? -8.562 48.656 19.094 1 87.69 124 ILE B N 1
ATOM 6013 C CA . ILE B 1 124 ? -7.566 49.688 19.375 1 87.69 124 ILE B CA 1
ATOM 6014 C C . ILE B 1 124 ? -6.504 49.156 20.328 1 87.69 124 ILE B C 1
ATOM 6016 O O . ILE B 1 124 ? -5.309 49.219 20.047 1 87.69 124 ILE B O 1
ATOM 6020 N N . LEU B 1 125 ? -6.973 48.594 21.359 1 89.06 125 LEU B N 1
ATOM 6021 C CA . LEU B 1 125 ? -6.035 48.031 22.328 1 89.06 125 LEU B CA 1
ATOM 6022 C C . LEU B 1 125 ? -5.277 46.844 21.734 1 89.06 125 LEU B C 1
ATOM 6024 O O . LEU B 1 125 ? -4.066 46.719 21.922 1 89.06 125 LEU B O 1
ATOM 6028 N N . GLY B 1 126 ? -5.922 46.094 21.047 1 90.81 126 GLY B N 1
ATOM 6029 C CA . GLY B 1 126 ? -5.297 44.938 20.453 1 90.81 126 GLY B CA 1
ATOM 6030 C C . GLY B 1 126 ? -4.262 45.281 19.391 1 90.81 126 GLY B C 1
ATOM 6031 O O . GLY B 1 126 ? -3.174 44.719 19.375 1 90.81 126 GLY B O 1
ATOM 6032 N N . SER B 1 127 ? -4.539 46.156 18.531 1 92.88 127 SER B N 1
ATOM 6033 C CA . SER B 1 127 ? -3.621 46.5 17.453 1 92.88 127 SER B CA 1
ATOM 6034 C C . SER B 1 127 ? -2.404 47.25 18 1 92.88 127 SER B C 1
ATOM 6036 O O . SER B 1 127 ? -1.288 47.062 17.516 1 92.88 127 SER B O 1
ATOM 6038 N N . SER B 1 128 ? -2.617 48.094 19.047 1 93.75 128 SER B N 1
ATOM 6039 C CA . SER B 1 128 ? -1.492 48.812 19.609 1 93.75 128 SER B CA 1
ATOM 6040 C C . SER B 1 128 ? -0.542 47.875 20.359 1 93.75 128 SER B C 1
ATOM 6042 O O . SER B 1 128 ? 0.674 47.938 20.156 1 93.75 128 SER B O 1
ATOM 6044 N N . LEU B 1 129 ? -1.104 47.031 21.172 1 94.38 129 LEU B N 1
ATOM 6045 C CA . LEU B 1 129 ? -0.272 46.094 21.906 1 94.38 129 LEU B CA 1
ATOM 6046 C C . LEU B 1 129 ? 0.396 45.094 20.953 1 94.38 129 LEU B C 1
ATOM 6048 O O . LEU B 1 129 ? 1.563 44.75 21.141 1 94.38 129 LEU B O 1
ATOM 6052 N N . GLY B 1 130 ? -0.34 44.656 19.969 1 94.44 130 GLY B N 1
ATOM 6053 C CA . GLY B 1 130 ? 0.232 43.75 18.984 1 94.44 130 GLY B CA 1
ATOM 6054 C C . GLY B 1 130 ? 1.356 44.375 18.188 1 94.44 130 GLY B C 1
ATOM 6055 O O . GLY B 1 130 ? 2.359 43.719 17.891 1 94.44 130 GLY B O 1
ATOM 6056 N N . PHE B 1 131 ? 1.176 45.562 17.844 1 95.38 131 PHE B N 1
ATOM 6057 C CA . PHE B 1 131 ? 2.209 46.281 17.109 1 95.38 131 PHE B CA 1
ATOM 6058 C C . PHE B 1 131 ? 3.482 46.406 17.938 1 95.38 131 PHE B C 1
ATOM 6060 O O . PHE B 1 131 ? 4.574 46.094 17.453 1 95.38 131 PHE B O 1
ATOM 6067 N N . CYS B 1 132 ? 3.348 46.781 19.188 1 95 132 CYS B N 1
ATOM 6068 C CA . CYS B 1 132 ? 4.512 46.938 20.062 1 95 132 CYS B CA 1
ATOM 6069 C C . CYS B 1 132 ? 5.195 45.594 20.281 1 95 132 CYS B C 1
ATOM 6071 O O . CYS B 1 132 ? 6.426 45.5 20.25 1 95 132 CYS B O 1
ATOM 6073 N N . TYR B 1 133 ? 4.418 44.625 20.516 1 94.94 133 TYR B N 1
ATOM 6074 C CA . TYR B 1 133 ? 4.98 43.281 20.75 1 94.94 133 TYR B CA 1
ATOM 6075 C C . TYR B 1 133 ? 5.676 42.75 19.516 1 94.94 133 TYR B C 1
ATOM 6077 O O . TYR B 1 133 ? 6.773 42.188 19.594 1 94.94 133 TYR B O 1
ATOM 6085 N N . ALA B 1 134 ? 5.117 42.906 18.297 1 94.31 134 ALA B N 1
ATOM 6086 C CA . ALA B 1 134 ? 5.699 42.406 17.047 1 94.31 134 ALA B CA 1
ATOM 6087 C C . ALA B 1 134 ? 6.98 43.188 16.719 1 94.31 134 ALA B C 1
ATOM 6089 O O . ALA B 1 134 ? 7.945 42.594 16.219 1 94.31 134 ALA B O 1
ATOM 6090 N N . VAL B 1 135 ? 7 44.469 17.016 1 95.38 135 VAL B N 1
ATOM 6091 C CA . VAL B 1 135 ? 8.188 45.281 16.75 1 95.38 135 VAL B CA 1
ATOM 6092 C C . VAL B 1 135 ? 9.328 44.844 17.672 1 95.38 135 VAL B C 1
ATOM 6094 O O . VAL B 1 135 ? 10.477 44.75 17.234 1 95.38 135 VAL B O 1
ATOM 6097 N N . CYS B 1 136 ? 8.969 44.5 18.891 1 92.75 136 CYS B N 1
ATOM 6098 C CA . CYS B 1 136 ? 9.984 44.031 19.828 1 92.75 136 CYS B CA 1
ATOM 6099 C C . CYS B 1 136 ? 10.594 42.719 19.359 1 92.75 136 CYS B C 1
ATOM 6101 O O . CYS B 1 136 ? 11.812 42.562 19.328 1 92.75 136 CYS B O 1
ATOM 6103 N N . TRP B 1 137 ? 9.82 41.781 18.984 1 91.56 137 TRP B N 1
ATOM 6104 C CA . TRP B 1 137 ? 10.305 40.5 18.5 1 91.56 137 TRP B CA 1
ATOM 6105 C C . TRP B 1 137 ? 11.102 40.656 17.219 1 91.56 137 TRP B C 1
ATOM 6107 O O . TRP B 1 137 ? 12.125 40 17.031 1 91.56 137 TRP B O 1
ATOM 6117 N N . PHE B 1 138 ? 10.648 41.531 16.297 1 92.19 138 PHE B N 1
ATOM 6118 C CA . PHE B 1 138 ? 11.336 41.75 15.039 1 92.19 138 PHE B CA 1
ATOM 6119 C C . PHE B 1 138 ? 12.719 42.375 15.273 1 92.19 138 PHE B C 1
ATOM 6121 O O . PHE B 1 138 ? 13.703 41.906 14.68 1 92.19 138 PHE B O 1
ATOM 6128 N N . CYS B 1 139 ? 12.844 43.344 16.203 1 91.56 139 CYS B N 1
ATOM 6129 C CA . CYS B 1 139 ? 14.109 44 16.484 1 91.56 139 CYS B CA 1
ATOM 6130 C C . CYS B 1 139 ? 15.094 43.062 17.141 1 91.56 139 CYS B C 1
ATOM 6132 O O . CYS B 1 139 ? 16.281 43.062 16.812 1 91.56 139 CYS B O 1
ATOM 6134 N N . VAL B 1 140 ? 14.594 42.25 18.047 1 88.5 140 VAL B N 1
ATOM 6135 C CA . VAL B 1 140 ? 15.477 41.344 18.734 1 88.5 140 VAL B CA 1
ATOM 6136 C C . VAL B 1 140 ? 15.977 40.281 17.781 1 88.5 140 VAL B C 1
ATOM 6138 O O . VAL B 1 140 ? 17.156 39.906 17.797 1 88.5 140 VAL B O 1
ATOM 6141 N N . GLN B 1 141 ? 15.102 39.719 16.891 1 86.69 141 GLN B N 1
ATOM 6142 C CA . GLN B 1 141 ? 15.508 38.719 15.914 1 86.69 141 GLN B CA 1
ATOM 6143 C C . GLN B 1 141 ? 16.484 39.312 14.891 1 86.69 141 GLN B C 1
ATOM 6145 O O . GLN B 1 141 ? 17.422 38.625 14.469 1 86.69 141 GLN B O 1
ATOM 6150 N N . LEU B 1 142 ? 16.25 40.531 14.516 1 86.25 142 LEU B N 1
ATOM 6151 C CA . LEU B 1 142 ? 17.141 41.188 13.57 1 86.25 142 LEU B CA 1
ATOM 6152 C C . LEU B 1 142 ? 18.516 41.438 14.195 1 86.25 142 LEU B C 1
ATOM 6154 O O . LEU B 1 142 ? 19.547 41.281 13.531 1 86.25 142 LEU B O 1
ATOM 6158 N N . ALA B 1 143 ? 18.516 41.812 15.477 1 86.31 143 ALA B N 1
ATOM 6159 C CA . ALA B 1 143 ? 19.766 42.031 16.188 1 86.31 143 ALA B CA 1
ATOM 6160 C C . ALA B 1 143 ? 20.547 40.719 16.344 1 86.31 143 ALA B C 1
ATOM 6162 O O . ALA B 1 143 ? 21.781 40.719 16.234 1 86.31 143 ALA B O 1
ATOM 6163 N N . ASP B 1 144 ? 19.797 39.688 16.578 1 80.94 144 ASP B N 1
ATOM 6164 C CA . ASP B 1 144 ? 20.422 38.406 16.703 1 80.94 144 ASP B CA 1
ATOM 6165 C C . ASP B 1 144 ? 21.047 37.969 15.383 1 80.94 144 ASP B C 1
ATOM 6167 O O . ASP B 1 144 ? 22.141 37.375 15.367 1 80.94 144 ASP B O 1
ATOM 6171 N N . MET B 1 145 ? 20.438 38.219 14.25 1 80.19 145 MET B N 1
ATOM 6172 C CA . MET B 1 145 ? 20.922 37.844 12.922 1 80.19 145 MET B CA 1
ATOM 6173 C C . MET B 1 145 ? 22.188 38.625 12.578 1 80.19 145 MET B C 1
ATOM 6175 O O . MET B 1 145 ? 23.109 38.094 11.984 1 80.19 145 MET B O 1
ATOM 6179 N N . PHE B 1 146 ? 22.297 39.875 13.016 1 79.38 146 PHE B N 1
ATOM 6180 C CA . PHE B 1 146 ? 23.438 40.719 12.688 1 79.38 146 PHE B CA 1
ATOM 6181 C C . PHE B 1 146 ? 24.625 40.406 13.578 1 79.38 146 PHE B C 1
ATOM 6183 O O . PHE B 1 146 ? 25.781 40.531 13.148 1 79.38 146 PHE B O 1
ATOM 6190 N N . GLU B 1 147 ? 24.344 39.969 14.734 1 76.69 147 GLU B N 1
ATOM 6191 C CA . GLU B 1 147 ? 25.438 39.625 15.633 1 76.69 147 GLU B CA 1
ATOM 6192 C C . GLU B 1 147 ? 26.062 38.281 15.234 1 76.69 147 GLU B C 1
ATOM 6194 O O . GLU B 1 147 ? 27.25 38.062 15.453 1 76.69 147 GLU B O 1
ATOM 6199 N N . CYS B 1 148 ? 25.125 37.344 14.734 1 67 148 CYS B N 1
ATOM 6200 C CA . CYS B 1 148 ? 25.641 36.062 14.289 1 67 148 CYS B CA 1
ATOM 6201 C C . CYS B 1 148 ? 26.5 36.219 13.031 1 67 148 CYS B C 1
ATOM 6203 O O . CYS B 1 148 ? 27.391 35.406 12.773 1 67 148 CYS B O 1
ATOM 6205 N N . GLN B 1 149 ? 26.203 37.031 12.055 1 61.53 149 GLN B N 1
ATOM 6206 C CA . GLN B 1 149 ? 26.938 37.25 10.812 1 61.53 149 GLN B CA 1
ATOM 6207 C C . GLN B 1 149 ? 28.422 37.438 11.094 1 61.53 149 GLN B C 1
ATOM 6209 O O . GLN B 1 149 ? 29.266 37.125 10.258 1 61.53 149 GLN B O 1
ATOM 6214 N N . LYS B 1 150 ? 28.703 37.906 12.148 1 55.75 150 LYS B N 1
ATOM 6215 C CA . LYS B 1 150 ? 30.125 38.125 12.352 1 55.75 150 LYS B CA 1
ATOM 6216 C C . LYS B 1 150 ? 30.875 36.781 12.469 1 55.75 150 LYS B C 1
ATOM 6218 O O . LYS B 1 150 ? 32.094 36.75 12.414 1 55.75 150 LYS B O 1
ATOM 6223 N N . ILE B 1 151 ? 30 35.656 12.477 1 54.88 151 ILE B N 1
ATOM 6224 C CA . ILE B 1 151 ? 30.719 34.406 12.594 1 54.88 151 ILE B CA 1
ATOM 6225 C C . ILE B 1 151 ? 30.859 33.75 11.219 1 54.88 151 ILE B C 1
ATOM 6227 O O . ILE B 1 151 ? 30.047 34 10.328 1 54.88 151 ILE B O 1
ATOM 6231 N N . THR B 1 152 ? 31.844 32.656 10.789 1 53.66 152 THR B N 1
ATOM 6232 C CA . THR B 1 152 ? 32.375 32.062 9.578 1 53.66 152 THR B CA 1
ATOM 6233 C C . THR B 1 152 ? 31.281 31.453 8.734 1 53.66 152 THR B C 1
ATOM 6235 O O . THR B 1 152 ? 30.109 31.516 9.102 1 53.66 152 THR B O 1
ATOM 6238 N N . GLN B 1 153 ? 31.562 30.219 7.805 1 53.47 153 GLN B N 1
ATOM 6239 C CA . GLN B 1 153 ? 30.906 29.484 6.73 1 53.47 153 GLN B CA 1
ATOM 6240 C C . GLN B 1 153 ? 29.547 28.969 7.164 1 53.47 153 GLN B C 1
ATOM 6242 O O . GLN B 1 153 ? 28.578 29.047 6.406 1 53.47 153 GLN B O 1
ATOM 6247 N N . ALA B 1 154 ? 29.5 28.234 8.289 1 55.28 154 ALA B N 1
ATOM 6248 C CA . ALA B 1 154 ? 28.297 27.719 8.945 1 55.28 154 ALA B CA 1
ATOM 6249 C C . ALA B 1 154 ? 27.281 28.828 9.164 1 55.28 154 ALA B C 1
ATOM 6251 O O . ALA B 1 154 ? 26.078 28.562 9.32 1 55.28 154 ALA B O 1
ATOM 6252 N N . SER B 1 155 ? 27.703 30.031 8.672 1 62.25 155 SER B N 1
ATOM 6253 C CA . SER B 1 155 ? 27.125 31.328 8.977 1 62.25 155 SER B CA 1
ATOM 6254 C C . SER B 1 155 ? 25.953 31.641 8.039 1 62.25 155 SER B C 1
ATOM 6256 O O . SER B 1 155 ? 24.953 32.219 8.461 1 62.25 155 SER B O 1
ATOM 6258 N N . THR B 1 156 ? 26.188 31.031 6.742 1 69.06 156 THR B N 1
ATOM 6259 C CA . THR B 1 156 ? 25.141 31.438 5.824 1 69.06 156 THR B CA 1
ATOM 6260 C C . THR B 1 156 ? 23.812 30.766 6.184 1 69.06 156 THR B C 1
ATOM 6262 O O . THR B 1 156 ? 22.75 31.391 6.113 1 69.06 156 THR B O 1
ATOM 6265 N N . ILE B 1 157 ? 23.891 29.531 6.711 1 70.62 157 ILE B N 1
ATOM 6266 C CA . ILE B 1 157 ? 22.672 28.812 7.047 1 70.62 157 ILE B CA 1
ATOM 6267 C C . ILE B 1 157 ? 22.047 29.406 8.305 1 70.62 157 ILE B C 1
ATOM 6269 O O . ILE B 1 157 ? 20.828 29.531 8.406 1 70.62 157 ILE B O 1
ATOM 6273 N N . LEU B 1 158 ? 22.938 29.828 9.117 1 72.19 158 LEU B N 1
ATOM 6274 C CA . LEU B 1 158 ? 22.438 30.438 10.344 1 72.19 158 LEU B CA 1
ATOM 6275 C C . LEU B 1 158 ? 21.766 31.781 10.055 1 72.19 158 LEU B C 1
ATOM 6277 O O . LEU B 1 158 ? 20.844 32.188 10.766 1 72.19 158 LEU B O 1
ATOM 6281 N N . LEU B 1 159 ? 22.234 32.375 8.852 1 77.19 159 LEU B N 1
ATOM 6282 C CA . LEU B 1 159 ? 21.641 33.625 8.469 1 77.19 159 LEU B CA 1
ATOM 6283 C C . LEU B 1 159 ? 20.328 33.438 7.73 1 77.19 159 LEU B C 1
ATOM 6285 O O . LEU B 1 159 ? 19.422 34.281 7.82 1 77.19 159 LEU B O 1
ATOM 6289 N N . LEU B 1 160 ? 20.234 32.281 7.109 1 84.62 160 LEU B N 1
ATOM 6290 C CA . LEU B 1 160 ? 19.047 32.094 6.27 1 84.62 160 LEU B CA 1
ATOM 6291 C C . LEU B 1 160 ? 17.922 31.422 7.051 1 84.62 160 LEU B C 1
ATOM 6293 O O . LEU B 1 160 ? 16.766 31.5 6.656 1 84.62 160 LEU B O 1
ATOM 6297 N N . THR B 1 161 ? 18.203 30.828 8.203 1 82.62 161 THR B N 1
ATOM 6298 C CA . THR B 1 161 ? 17.219 30.031 8.945 1 82.62 161 THR B CA 1
ATOM 6299 C C . THR B 1 161 ? 16.125 30.922 9.516 1 82.62 161 THR B C 1
ATOM 6301 O O . THR B 1 161 ? 14.945 30.609 9.422 1 82.62 161 THR B O 1
ATOM 6304 N N . PRO B 1 162 ? 16.438 32.188 9.984 1 86.25 162 PRO B N 1
ATOM 6305 C CA . PRO B 1 162 ? 15.352 32.969 10.578 1 86.25 162 PRO B CA 1
ATOM 6306 C C . PRO B 1 162 ? 14.664 33.875 9.562 1 86.25 162 PRO B C 1
ATOM 6308 O O . PRO B 1 162 ? 13.719 34.594 9.906 1 86.25 162 PRO B O 1
ATOM 6311 N N . VAL B 1 163 ? 14.992 33.844 8.312 1 89.25 163 VAL B N 1
ATOM 6312 C CA . VAL B 1 163 ? 14.5 34.781 7.297 1 89.25 163 VAL B CA 1
ATOM 6313 C C . VAL B 1 163 ? 12.984 34.625 7.156 1 89.25 163 VAL B C 1
ATOM 6315 O O . VAL B 1 163 ? 12.266 35.625 7.164 1 89.25 163 VAL B O 1
ATOM 6318 N N . PRO B 1 164 ? 12.445 33.375 7.125 1 91 164 PRO B N 1
ATOM 6319 C CA . PRO B 1 164 ? 10.992 33.312 6.984 1 91 164 PRO B CA 1
ATOM 6320 C C . PRO B 1 164 ? 10.25 33.844 8.211 1 91 164 PRO B C 1
ATOM 6322 O O . PRO B 1 164 ? 9.18 34.438 8.078 1 91 164 PRO B O 1
ATOM 6325 N N . SER B 1 165 ? 10.742 33.688 9.367 1 90.5 165 SER B N 1
ATOM 6326 C CA . SER B 1 165 ? 10.109 34.219 10.57 1 90.5 165 SER B CA 1
ATOM 6327 C C . SER B 1 165 ? 10.164 35.75 10.594 1 90.5 165 SER B C 1
ATOM 6329 O O . SER B 1 165 ? 9.219 36.375 11.055 1 90.5 165 SER B O 1
ATOM 6331 N N . LEU B 1 166 ? 11.258 36.344 10.055 1 92.44 166 LEU B N 1
ATOM 6332 C CA . LEU B 1 166 ? 11.383 37.812 10 1 92.44 166 LEU B CA 1
ATOM 6333 C C . LEU B 1 166 ? 10.398 38.375 9 1 92.44 166 LEU B C 1
ATOM 6335 O O . LEU B 1 166 ? 9.789 39.438 9.258 1 92.44 166 LEU B O 1
ATOM 6339 N N . VAL B 1 167 ? 10.234 37.656 7.914 1 94.19 167 VAL B N 1
ATOM 6340 C CA . VAL B 1 167 ? 9.297 38.125 6.902 1 94.19 167 VAL B CA 1
ATOM 6341 C C . VAL B 1 167 ? 7.875 38.062 7.453 1 94.19 167 VAL B C 1
ATOM 6343 O O . VAL B 1 167 ? 7.074 38.969 7.227 1 94.19 167 VAL B O 1
ATOM 6346 N N . CYS B 1 168 ? 7.555 37.031 8.234 1 94.06 168 CYS B N 1
ATOM 6347 C CA . CYS B 1 168 ? 6.227 36.906 8.82 1 94.06 168 CYS B CA 1
ATOM 6348 C C . CYS B 1 168 ? 6 37.969 9.898 1 94.06 168 CYS B C 1
ATOM 6350 O O . CYS B 1 168 ? 4.906 38.5 10.016 1 94.06 168 CYS B O 1
ATOM 6352 N N . CYS B 1 169 ? 7.047 38.312 10.641 1 93.5 169 CYS B N 1
ATOM 6353 C CA . CYS B 1 169 ? 6.934 39.344 11.648 1 93.5 169 CYS B CA 1
ATOM 6354 C C . CYS B 1 169 ? 6.742 40.719 11.008 1 93.5 169 CYS B C 1
ATOM 6356 O O . CYS B 1 169 ? 5.957 41.531 11.5 1 93.5 169 CYS B O 1
ATOM 6358 N N . LEU B 1 170 ? 7.426 41 9.93 1 95.12 170 LEU B N 1
ATOM 6359 C CA . LEU B 1 170 ? 7.277 42.25 9.211 1 95.12 170 LEU B CA 1
ATOM 6360 C C . LEU B 1 170 ? 5.863 42.406 8.656 1 95.12 170 LEU B C 1
ATOM 6362 O O . LEU B 1 170 ? 5.285 43.469 8.695 1 95.12 170 LEU B O 1
ATOM 6366 N N . PHE B 1 171 ? 5.383 41.281 8.203 1 95.81 171 PHE B N 1
ATOM 6367 C CA . PHE B 1 171 ? 4.012 41.312 7.699 1 95.81 171 PHE B CA 1
ATOM 6368 C C . PHE B 1 171 ? 3.029 41.594 8.82 1 95.81 171 PHE B C 1
ATOM 6370 O O . PHE B 1 171 ? 2.07 42.344 8.625 1 95.81 171 PHE B O 1
ATOM 6377 N N . LEU B 1 172 ? 3.23 41.031 10.023 1 95.06 172 LEU B N 1
ATOM 6378 C CA . LEU B 1 172 ? 2.338 41.281 11.156 1 95.06 172 LEU B CA 1
ATOM 6379 C C . LEU B 1 172 ? 2.406 42.719 11.625 1 95.06 172 LEU B C 1
ATOM 6381 O O . LEU B 1 172 ? 1.388 43.312 12 1 95.06 172 LEU B O 1
ATOM 6385 N N . ILE B 1 173 ? 3.611 43.344 11.523 1 95.94 173 ILE B N 1
ATOM 6386 C CA . ILE B 1 173 ? 3.76 44.75 11.891 1 95.94 173 ILE B CA 1
ATOM 6387 C C . ILE B 1 173 ? 2.924 45.625 10.953 1 95.94 173 ILE B C 1
ATOM 6389 O O . ILE B 1 173 ? 2.186 46.5 11.406 1 95.94 173 ILE B O 1
ATOM 6393 N N . GLY B 1 174 ? 3.041 45.281 9.703 1 95.38 174 GLY B N 1
ATOM 6394 C CA . GLY B 1 174 ? 2.258 46.031 8.727 1 95.38 174 GLY B CA 1
ATOM 6395 C C . GLY B 1 174 ? 0.762 45.844 8.906 1 95.38 174 GLY B C 1
ATOM 6396 O O . GLY B 1 174 ? -0.003 46.812 8.781 1 95.38 174 GLY B O 1
ATOM 6397 N N . ARG B 1 175 ? 0.378 44.688 9.273 1 94.69 175 ARG B N 1
ATOM 6398 C CA . ARG B 1 175 ? -1.043 44.406 9.445 1 94.69 175 ARG B CA 1
ATOM 6399 C C . ARG B 1 175 ? -1.597 45.062 10.688 1 94.69 175 ARG B C 1
ATOM 6401 O O . ARG B 1 175 ? -2.689 45.656 10.656 1 94.69 175 ARG B O 1
ATOM 6408 N N . PHE B 1 176 ? -0.901 45.031 11.805 1 94.62 176 PHE B N 1
ATOM 6409 C CA . PHE B 1 176 ? -1.35 45.688 13.023 1 94.62 176 PHE B CA 1
ATOM 6410 C C . PHE B 1 176 ? -1.437 47.188 12.82 1 94.62 176 PHE B C 1
ATOM 6412 O O . PHE B 1 176 ? -2.359 47.844 13.32 1 94.62 176 PHE B O 1
ATOM 6419 N N . LEU B 1 177 ? -0.525 47.781 12.008 1 94.75 177 LEU B N 1
ATOM 6420 C CA . LEU B 1 177 ? -0.562 49.188 11.695 1 94.75 177 LEU B CA 1
ATOM 6421 C C . LEU B 1 177 ? -1.771 49.531 10.828 1 94.75 177 LEU B C 1
ATOM 6423 O O . LEU B 1 177 ? -2.43 50.562 11.047 1 94.75 177 LEU B O 1
ATOM 6427 N N . HIS B 1 178 ? -2.021 48.656 9.914 1 93.81 178 HIS B N 1
ATOM 6428 C CA . HIS B 1 178 ? -3.17 48.844 9.039 1 93.81 178 HIS B CA 1
ATOM 6429 C C . HIS B 1 178 ? -4.477 48.812 9.828 1 93.81 178 HIS B C 1
ATOM 6431 O O . HIS B 1 178 ? -5.359 49.656 9.602 1 93.81 178 HIS B O 1
ATOM 6437 N N . ILE B 1 179 ? -4.621 47.875 10.766 1 91 179 ILE B N 1
ATOM 6438 C CA . ILE B 1 179 ? -5.828 47.781 11.578 1 91 179 ILE B CA 1
ATOM 6439 C C . ILE B 1 179 ? -5.941 49 12.484 1 91 179 ILE B C 1
ATOM 6441 O O . ILE B 1 179 ? -7.031 49.531 12.688 1 91 179 ILE B O 1
ATOM 6445 N N . LEU B 1 180 ? -4.867 49.5 12.984 1 91.5 180 LEU B N 1
ATOM 6446 C CA . LEU B 1 180 ? -4.859 50.656 13.867 1 91.5 180 LEU B CA 1
ATOM 6447 C C . LEU B 1 180 ? -5.293 51.906 13.125 1 91.5 180 LEU B C 1
ATOM 6449 O O . LEU B 1 180 ? -6.141 52.656 13.602 1 91.5 180 LEU B O 1
ATOM 6453 N N . VAL B 1 181 ? -4.777 52.094 11.93 1 91.88 181 VAL B N 1
ATOM 6454 C CA . VAL B 1 181 ? -5.102 53.25 11.133 1 91.88 181 VAL B CA 1
ATOM 6455 C C . VAL B 1 181 ? -6.566 53.219 10.711 1 91.88 181 VAL B C 1
ATOM 6457 O O . VAL B 1 181 ? -7.277 54.219 10.773 1 91.88 181 VAL B O 1
ATOM 6460 N N . LYS B 1 182 ? -6.957 52.031 10.359 1 88.75 182 LYS B N 1
ATOM 6461 C CA . LYS B 1 182 ? -8.344 51.875 9.938 1 88.75 182 LYS B CA 1
ATOM 6462 C C . LYS B 1 182 ? -9.305 52.156 11.102 1 88.75 182 LYS B C 1
ATOM 6464 O O . LYS B 1 182 ? -10.344 52.781 10.922 1 88.75 182 LYS B O 1
ATOM 6469 N N . THR B 1 183 ? -8.938 51.625 12.297 1 87.69 183 THR B N 1
ATOM 6470 C CA . THR B 1 183 ? -9.797 51.812 13.461 1 87.69 183 THR B CA 1
ATOM 6471 C C . THR B 1 183 ? -9.789 53.281 13.906 1 87.69 183 THR B C 1
ATOM 6473 O O . THR B 1 183 ? -10.82 53.812 14.32 1 87.69 183 THR B O 1
ATOM 6476 N N . MET B 1 184 ? -8.711 54 13.766 1 87.88 184 MET B N 1
ATOM 6477 C CA . MET B 1 184 ? -8.625 55.406 14.133 1 87.88 184 MET B CA 1
ATOM 6478 C C . MET B 1 184 ? -9.422 56.25 13.156 1 87.88 184 MET B C 1
ATOM 6480 O O . MET B 1 184 ? -10.078 57.219 13.562 1 87.88 184 MET B O 1
ATOM 6484 N N . LEU B 1 185 ? -9.398 55.812 11.93 1 86.88 185 LEU B N 1
ATOM 6485 C CA . LEU B 1 185 ? -10.164 56.531 10.922 1 86.88 185 LEU B CA 1
ATOM 6486 C C . LEU B 1 185 ? -11.664 56.312 11.109 1 86.88 185 LEU B C 1
ATOM 6488 O O . LEU B 1 185 ? -12.461 57.219 10.883 1 86.88 185 LEU B O 1
ATOM 6492 N N . ALA B 1 186 ? -11.992 55.062 11.5 1 83.69 186 ALA B N 1
ATOM 6493 C CA . ALA B 1 186 ? -13.398 54.75 11.734 1 83.69 186 ALA B CA 1
ATOM 6494 C C . ALA B 1 186 ? -13.938 55.5 12.938 1 83.69 186 ALA B C 1
ATOM 6496 O O . ALA B 1 186 ? -15.133 55.844 13 1 83.69 186 ALA B O 1
ATOM 6497 N N . LEU B 1 187 ? -13.188 55.656 14 1 80.25 187 LEU B N 1
ATOM 6498 C CA . LEU B 1 187 ? -13.602 56.438 15.172 1 80.25 187 LEU B CA 1
ATOM 6499 C C . LEU B 1 187 ? -13.891 57.875 14.805 1 80.25 187 LEU B C 1
ATOM 6501 O O . LEU B 1 187 ? -14.781 58.5 15.375 1 80.25 187 LEU B O 1
ATOM 6505 N N . ARG B 1 188 ? -13.211 58.375 13.859 1 73.62 188 ARG B N 1
ATOM 6506 C CA . ARG B 1 188 ? -13.422 59.75 13.414 1 73.62 188 ARG B CA 1
ATOM 6507 C C . ARG B 1 188 ? -14.68 59.844 12.555 1 73.62 188 ARG B C 1
ATOM 6509 O O . ARG B 1 188 ? -15.305 60.906 12.5 1 73.62 188 ARG B O 1
ATOM 6516 N N . ARG B 1 189 ? -15.109 58.719 11.844 1 70.25 189 ARG B N 1
ATOM 6517 C CA . ARG B 1 189 ? -16.312 58.688 11.031 1 70.25 189 ARG B CA 1
ATOM 6518 C C . ARG B 1 189 ? -17.312 57.656 11.547 1 70.25 189 ARG B C 1
ATOM 6520 O O . ARG B 1 189 ? -17.297 56.5 11.117 1 70.25 189 ARG B O 1
ATOM 6527 N N . PRO B 1 190 ? -18.125 57.938 12.641 1 61.38 190 PRO B N 1
ATOM 6528 C CA . PRO B 1 190 ? -18.953 56.969 13.375 1 61.38 190 PRO B CA 1
ATOM 6529 C C . PRO B 1 190 ? -19.891 56.188 12.469 1 61.38 190 PRO B C 1
ATOM 6531 O O . PRO B 1 190 ? -20.359 55.094 12.844 1 61.38 190 PRO B O 1
ATOM 6534 N N . GLU B 1 191 ? -20.359 56.719 11.367 1 55.84 191 GLU B N 1
ATOM 6535 C CA . GLU B 1 191 ? -21.359 56.062 10.547 1 55.84 191 GLU B CA 1
ATOM 6536 C C . GLU B 1 191 ? -20.875 54.688 10.102 1 55.84 191 GLU B C 1
ATOM 6538 O O . GLU B 1 191 ? -21.688 53.812 9.734 1 55.84 191 GLU B O 1
ATOM 6543 N N . GLU B 1 192 ? -19.734 54.438 10.062 1 50.06 192 GLU B N 1
ATOM 6544 C CA . GLU B 1 192 ? -19.219 53.219 9.484 1 50.06 192 GLU B CA 1
ATOM 6545 C C . GLU B 1 192 ? -18.969 52.156 10.562 1 50.06 192 GLU B C 1
ATOM 6547 O O . GLU B 1 192 ? -17.922 51.5 10.586 1 50.06 192 GLU B O 1
ATOM 6552 N N . LYS B 1 193 ? -19.828 52.156 11.641 1 52.03 193 LYS B N 1
ATOM 6553 C CA . LYS B 1 193 ? -19.703 51.125 12.648 1 52.03 193 LYS B CA 1
ATOM 6554 C C . LYS B 1 193 ? -19.75 49.719 12.023 1 52.03 193 LYS B C 1
ATOM 6556 O O . LYS B 1 193 ? -20.812 49.281 11.609 1 52.03 193 LYS B O 1
ATOM 6561 N N . GLN B 1 194 ? -18.844 49.25 11.312 1 47.38 194 GLN B N 1
ATOM 6562 C CA . GLN B 1 194 ? -18.734 47.906 10.734 1 47.38 194 GLN B CA 1
ATOM 6563 C C . GLN B 1 194 ? -18.75 46.844 11.82 1 47.38 194 GLN B C 1
ATOM 6565 O O . GLN B 1 194 ? -17.891 46.844 12.711 1 47.38 194 GLN B O 1
ATOM 6570 N N . GLU B 1 195 ? -19.953 46.5 12.352 1 47.66 195 GLU B N 1
ATOM 6571 C CA . GLU B 1 195 ? -20.156 45.344 13.227 1 47.66 195 GLU B CA 1
ATOM 6572 C C . GLU B 1 195 ? -19.281 44.188 12.789 1 47.66 195 GLU B C 1
ATOM 6574 O O . GLU B 1 195 ? -19.484 43.625 11.711 1 47.66 195 GLU B O 1
ATOM 6579 N N . HIS B 1 196 ? -18 44.156 13.039 1 49.69 196 HIS B N 1
ATOM 6580 C CA . HIS B 1 196 ? -17.016 43.156 12.602 1 49.69 196 HIS B CA 1
ATOM 6581 C C . HIS B 1 196 ? -17.266 41.812 13.273 1 49.69 196 HIS B C 1
ATOM 6583 O O . HIS B 1 196 ? -16.375 40.969 13.305 1 49.69 196 HIS B O 1
ATOM 6589 N N . GLU B 1 197 ? -18.469 41.562 14.016 1 54.56 197 GLU B N 1
ATOM 6590 C CA . GLU B 1 197 ? -18.625 40.188 14.508 1 54.56 197 GLU B CA 1
ATOM 6591 C C . GLU B 1 197 ? -18.75 39.188 13.352 1 54.56 197 GLU B C 1
ATOM 6593 O O . GLU B 1 197 ? -19.359 39.5 12.328 1 54.56 197 GLU B O 1
ATOM 6598 N N . GLU B 1 198 ? -17.844 38.281 13.234 1 63.41 198 GLU B N 1
ATOM 6599 C CA . GLU B 1 198 ? -17.938 37.219 12.227 1 63.41 198 GLU B CA 1
ATOM 6600 C C . GLU B 1 198 ? -19.375 36.719 12.094 1 63.41 198 GLU B C 1
ATOM 6602 O O . GLU B 1 198 ? -19.984 36.281 13.078 1 63.41 198 GLU B O 1
ATOM 6607 N N . PRO B 1 199 ? -20.016 37.156 11 1 69.56 199 PRO B N 1
ATOM 6608 C CA . PRO B 1 199 ? -21.391 36.688 10.812 1 69.56 199 PRO B CA 1
ATOM 6609 C C . PRO B 1 199 ? -21.5 35.156 10.891 1 69.56 199 PRO B C 1
ATOM 6611 O O . PRO B 1 199 ? -20.516 34.438 10.648 1 69.56 199 PRO B O 1
ATOM 6614 N N . LEU B 1 200 ? -22.578 34.656 11.469 1 73.69 200 LEU B N 1
ATOM 6615 C CA . LEU B 1 200 ? -22.844 33.219 11.508 1 73.69 200 LEU B CA 1
ATOM 6616 C C . LEU B 1 200 ? -22.781 32.625 10.109 1 73.69 200 LEU B C 1
ATOM 6618 O O . LEU B 1 200 ? -22.25 31.531 9.922 1 73.69 200 LEU B O 1
ATOM 6622 N N . LEU B 1 201 ? -23.359 33.406 9.125 1 79.06 201 LEU B N 1
ATOM 6623 C CA . LEU B 1 201 ? -23.359 32.938 7.75 1 79.06 201 LEU B CA 1
ATOM 6624 C C . LEU B 1 201 ? -22.5 33.812 6.863 1 79.06 201 LEU B C 1
ATOM 6626 O O . LEU B 1 201 ? -22.922 34.875 6.434 1 79.06 201 LEU B O 1
ATOM 6630 N N . PRO B 1 202 ? -21.359 33.312 6.598 1 83.06 202 PRO B N 1
ATOM 6631 C CA . PRO B 1 202 ? -20.469 34.062 5.723 1 83.06 202 PRO B CA 1
ATOM 6632 C C . PRO B 1 202 ? -21 34.188 4.297 1 83.06 202 PRO B C 1
ATOM 6634 O O . PRO B 1 202 ? -21.844 33.375 3.883 1 83.06 202 PRO B O 1
ATOM 6637 N N . LYS B 1 203 ? -20.484 35.156 3.613 1 80.88 203 LYS B N 1
ATOM 6638 C CA . LYS B 1 203 ? -20.984 35.5 2.285 1 80.88 203 LYS B CA 1
ATOM 6639 C C . LYS B 1 203 ? -20.75 34.344 1.298 1 80.88 203 LYS B C 1
ATOM 6641 O O . LYS B 1 203 ? -21.594 34.094 0.441 1 80.88 203 LYS B O 1
ATOM 6646 N N . HIS B 1 204 ? -19.641 33.719 1.431 1 84.31 204 HIS B N 1
ATOM 6647 C CA . HIS B 1 204 ? -19.344 32.656 0.461 1 84.31 204 HIS B CA 1
ATOM 6648 C C . HIS B 1 204 ? -20.281 31.484 0.604 1 84.31 204 HIS B C 1
ATOM 6650 O O . HIS B 1 204 ? -20.625 30.828 -0.384 1 84.31 204 HIS B O 1
ATOM 6656 N N . LEU B 1 205 ? -20.734 31.188 1.763 1 84.69 205 LEU B N 1
ATOM 6657 C CA . LEU B 1 205 ? -21.672 30.094 1.981 1 84.69 205 LEU B CA 1
ATOM 6658 C C . LEU B 1 205 ? -23.062 30.453 1.478 1 84.69 205 LEU B C 1
ATOM 6660 O O . LEU B 1 205 ? -23.812 29.578 1.013 1 84.69 205 LEU B O 1
ATOM 6664 N N . THR B 1 206 ? -23.438 31.766 1.596 1 84.25 206 THR B N 1
ATOM 6665 C CA . THR B 1 206 ? -24.703 32.219 1.058 1 84.25 206 THR B CA 1
ATOM 6666 C C . THR B 1 206 ? -24.734 32.094 -0.461 1 84.25 206 THR B C 1
ATOM 6668 O O . THR B 1 206 ? -25.766 31.734 -1.038 1 84.25 206 THR B O 1
ATOM 6671 N N . HIS B 1 207 ? -23.562 32.375 -0.988 1 83.06 207 HIS B N 1
ATOM 6672 C CA . HIS B 1 207 ? -23.469 32.219 -2.436 1 83.06 207 HIS B CA 1
ATOM 6673 C C . HIS B 1 207 ? -23.656 30.781 -2.846 1 83.06 207 HIS B C 1
ATOM 6675 O O . HIS B 1 207 ? -24.297 30.484 -3.852 1 83.06 207 HIS B O 1
ATOM 6681 N N . TYR B 1 208 ? -23.078 29.938 -2.115 1 85.56 208 TYR B N 1
ATOM 6682 C CA . TYR B 1 208 ? -23.219 28.516 -2.387 1 85.56 208 TYR B CA 1
ATOM 6683 C C . TYR B 1 208 ? -24.672 28.078 -2.314 1 85.56 208 TYR B C 1
ATOM 6685 O O . TYR B 1 208 ? -25.156 27.328 -3.164 1 85.56 208 TYR B O 1
ATOM 6693 N N . LEU B 1 209 ? -25.406 28.562 -1.37 1 85.38 209 LEU B N 1
ATOM 6694 C CA . LEU B 1 209 ? -26.812 28.219 -1.203 1 85.38 209 LEU B CA 1
ATOM 6695 C C . LEU B 1 209 ? -27.656 28.766 -2.359 1 85.38 209 LEU B C 1
ATOM 6697 O O . LEU B 1 209 ? -28.594 28.109 -2.82 1 85.38 209 LEU B O 1
ATOM 6701 N N . ASN B 1 210 ? -27.25 29.953 -2.73 1 82.81 210 ASN B N 1
ATOM 6702 C CA . ASN B 1 210 ? -27.953 30.531 -3.869 1 82.81 210 ASN B CA 1
ATOM 6703 C C . ASN B 1 210 ? -27.781 29.688 -5.129 1 82.81 210 ASN B C 1
ATOM 6705 O O . ASN B 1 210 ? -28.719 29.516 -5.902 1 82.81 210 ASN B O 1
ATOM 6709 N N . TYR B 1 211 ? -26.594 29.188 -5.203 1 81.25 211 TYR B N 1
ATOM 6710 C CA . TYR B 1 211 ? -26.297 28.328 -6.348 1 81.25 211 TYR B CA 1
ATOM 6711 C C . TYR B 1 211 ? -27.062 27 -6.246 1 81.25 211 TYR B C 1
ATOM 6713 O O . TYR B 1 211 ? -27.516 26.469 -7.258 1 81.25 211 TYR B O 1
ATOM 6721 N N . LEU B 1 212 ? -27.141 26.453 -5.113 1 80.44 212 LEU B N 1
ATOM 6722 C CA . LEU B 1 212 ? -27.844 25.188 -4.887 1 80.44 212 LEU B CA 1
ATOM 6723 C C . LEU B 1 212 ? -29.328 25.312 -5.199 1 80.44 212 LEU B C 1
ATOM 6725 O O . LEU B 1 212 ? -29.938 24.406 -5.754 1 80.44 212 LEU B O 1
ATOM 6729 N N . LEU B 1 213 ? -29.859 26.5 -4.867 1 76.69 213 LEU B N 1
ATOM 6730 C CA . LEU B 1 213 ? -31.281 26.719 -5.043 1 76.69 213 LEU B CA 1
ATOM 6731 C C . LEU B 1 213 ? -31.594 27.109 -6.484 1 76.69 213 LEU B C 1
ATOM 6733 O O . LEU B 1 213 ? -32.625 26.703 -7.031 1 76.69 213 LEU B O 1
ATOM 6737 N N . LYS B 1 214 ? -30.75 27.953 -7.055 1 73.94 214 LYS B N 1
ATOM 6738 C CA . LYS B 1 214 ? -31.016 28.422 -8.414 1 73.94 214 LYS B CA 1
ATOM 6739 C C . LYS B 1 214 ? -30.484 27.438 -9.445 1 73.94 214 LYS B C 1
ATOM 6741 O O . LYS B 1 214 ? -30.953 27.406 -10.586 1 73.94 214 LYS B O 1
ATOM 6746 N N . GLY B 1 215 ? -29.844 26.453 -9.156 1 68.62 215 GLY B N 1
ATOM 6747 C CA . GLY B 1 215 ? -29.203 25.516 -10.07 1 68.62 215 GLY B CA 1
ATOM 6748 C C . GLY B 1 215 ? -27.75 25.875 -10.367 1 68.62 215 GLY B C 1
ATOM 6749 O O . GLY B 1 215 ? -27.391 27.062 -10.367 1 68.62 215 GLY B O 1
ATOM 6750 N N . PHE B 1 216 ? -26.781 25.062 -10.172 1 61.62 216 PHE B N 1
ATOM 6751 C CA . PHE B 1 216 ? -25.359 25.281 -10.383 1 61.62 216 PHE B CA 1
ATOM 6752 C C . PHE B 1 216 ? -25.094 25.797 -11.797 1 61.62 216 PHE B C 1
ATOM 6754 O O . PHE B 1 216 ? -25.625 25.25 -12.766 1 61.62 216 PHE B O 1
ATOM 6761 N N . PRO B 1 217 ? -24.766 27.078 -11.781 1 55.88 217 PRO B N 1
ATOM 6762 C CA . PRO B 1 217 ? -24.516 27.562 -13.141 1 55.88 217 PRO B CA 1
ATOM 6763 C C . PRO B 1 217 ? -23.688 26.594 -13.977 1 55.88 217 PRO B C 1
ATOM 6765 O O . PRO B 1 217 ? -22.844 25.859 -13.43 1 55.88 217 PRO B O 1
ATOM 6768 N N . GLU B 1 218 ? -24.188 26.234 -15.102 1 53.97 218 GLU B N 1
ATOM 6769 C CA . GLU B 1 218 ? -23.422 25.438 -16.047 1 53.97 218 GLU B CA 1
ATOM 6770 C C . GLU B 1 218 ? -22 25.938 -16.172 1 53.97 218 GLU B C 1
ATOM 6772 O O . GLU B 1 218 ? -21.766 27.141 -16.375 1 53.97 218 GLU B O 1
ATOM 6777 N N . ILE B 1 219 ? -21.094 25.453 -15.453 1 51.97 219 ILE B N 1
ATOM 6778 C CA . ILE B 1 219 ? -19.688 25.797 -15.578 1 51.97 219 ILE B CA 1
ATOM 6779 C C . ILE B 1 219 ? -19.344 26.094 -17.031 1 51.97 219 ILE B C 1
ATOM 6781 O O . ILE B 1 219 ? -19.578 25.266 -17.906 1 51.97 219 ILE B O 1
ATOM 6785 N N . ASP B 1 220 ? -19.328 27.297 -17.484 1 50.56 220 ASP B N 1
ATOM 6786 C CA . ASP B 1 220 ? -18.953 27.688 -18.828 1 50.56 220 ASP B CA 1
ATOM 6787 C C . ASP B 1 220 ? -17.766 26.859 -19.344 1 50.56 220 ASP B C 1
ATOM 6789 O O . ASP B 1 220 ? -16.688 26.859 -18.734 1 50.56 220 ASP B O 1
ATOM 6793 N N . SER B 1 221 ? -18.078 25.828 -19.953 1 50.94 221 SER B N 1
ATOM 6794 C CA . SER B 1 221 ? -17.125 24.953 -20.641 1 50.94 221 SER B CA 1
ATOM 6795 C C . SER B 1 221 ? -16.062 25.75 -21.375 1 50.94 221 SER B C 1
ATOM 6797 O O . SER B 1 221 ? -15.102 25.188 -21.891 1 50.94 221 SER B O 1
ATOM 6799 N N . LYS B 1 222 ? -16.328 27.031 -21.719 1 50.44 222 LYS B N 1
ATOM 6800 C CA . LYS B 1 222 ? -15.398 27.688 -22.641 1 50.44 222 LYS B CA 1
ATOM 6801 C C . LYS B 1 222 ? -14.141 28.156 -21.906 1 50.44 222 LYS B C 1
ATOM 6803 O O . LYS B 1 222 ? -13.305 28.844 -22.484 1 50.44 222 LYS B O 1
ATOM 6808 N N . ARG B 1 223 ? -14.109 28.109 -20.672 1 52 223 ARG B N 1
ATOM 6809 C CA . ARG B 1 223 ? -12.883 28.641 -20.109 1 52 223 ARG B CA 1
ATOM 6810 C C . ARG B 1 223 ? -11.68 27.781 -20.484 1 52 223 ARG B C 1
ATOM 6812 O O . ARG B 1 223 ? -11.82 26.578 -20.703 1 52 223 ARG B O 1
ATOM 6819 N N . CYS B 1 224 ? -10.516 28.391 -20.828 1 51 224 CYS B N 1
ATOM 6820 C CA . CYS B 1 224 ? -9.258 27.828 -21.297 1 51 224 CYS B CA 1
ATOM 6821 C C . CYS B 1 224 ? -8.836 26.625 -20.469 1 51 224 CYS B C 1
ATOM 6823 O O . CYS B 1 224 ? -9.031 26.625 -19.25 1 51 224 CYS B O 1
ATOM 6825 N N . TRP B 1 225 ? -8.734 25.516 -21.094 1 50.88 225 TRP B N 1
ATOM 6826 C CA . TRP B 1 225 ? -8.344 24.203 -20.609 1 50.88 225 TRP B CA 1
ATOM 6827 C C . TRP B 1 225 ? -7.273 24.312 -19.516 1 50.88 225 TRP B C 1
ATOM 6829 O O . TRP B 1 225 ? -7.328 23.609 -18.516 1 50.88 225 TRP B O 1
ATOM 6839 N N . LEU B 1 226 ? -6.316 25.234 -19.766 1 51.22 226 LEU B N 1
ATOM 6840 C CA . LEU B 1 226 ? -5.176 25.344 -18.859 1 51.22 226 LEU B CA 1
ATOM 6841 C C . LEU B 1 226 ? -5.586 26 -17.547 1 51.22 226 LEU B C 1
ATOM 6843 O O . LEU B 1 226 ? -5.133 25.578 -16.484 1 51.22 226 LEU B O 1
ATOM 6847 N N . LYS B 1 227 ? -6.242 27.016 -17.656 1 52.59 227 LYS B N 1
ATOM 6848 C CA . LYS B 1 227 ? -6.652 27.734 -16.453 1 52.59 227 LYS B CA 1
ATOM 6849 C C . LYS B 1 227 ? -7.598 26.891 -15.602 1 52.59 227 LYS B C 1
ATOM 6851 O O . LYS B 1 227 ? -7.594 26.984 -14.375 1 52.59 227 LYS B O 1
ATOM 6856 N N . GLN B 1 228 ? -8.289 26.094 -16.328 1 53.53 228 GLN B N 1
ATOM 6857 C CA . GLN B 1 228 ? -9.219 25.203 -15.633 1 53.53 228 GLN B CA 1
ATOM 6858 C C . GLN B 1 228 ? -8.477 24.094 -14.898 1 53.53 228 GLN B C 1
ATOM 6860 O O . GLN B 1 228 ? -8.938 23.625 -13.852 1 53.53 228 GLN B O 1
ATOM 6865 N N . LYS B 1 229 ? -7.43 23.688 -15.492 1 53.09 229 LYS B N 1
ATOM 6866 C CA . LYS B 1 229 ? -6.676 22.578 -14.891 1 53.09 229 LYS B CA 1
ATOM 6867 C C . LYS B 1 229 ? -5.883 23.062 -13.672 1 53.09 229 LYS B C 1
ATOM 6869 O O . LYS B 1 229 ? -5.57 22.266 -12.781 1 53.09 229 LYS B O 1
ATOM 6874 N N . ILE B 1 230 ? -5.441 24.375 -13.68 1 56.31 230 ILE B N 1
ATOM 6875 C CA . ILE B 1 230 ? -4.648 24.812 -12.539 1 56.31 230 ILE B CA 1
ATOM 6876 C C . ILE B 1 230 ? -5.562 25.078 -11.344 1 56.31 230 ILE B C 1
ATOM 6878 O O . ILE B 1 230 ? -5.391 24.5 -10.281 1 56.31 230 ILE B O 1
ATOM 6882 N N . TYR B 1 231 ? -5.984 26.375 -11.094 1 57.78 231 TYR B N 1
ATOM 6883 C CA . TYR B 1 231 ? -6.863 26.703 -9.977 1 57.78 231 TYR B CA 1
ATOM 6884 C C . TYR B 1 231 ? -8.094 27.469 -10.445 1 57.78 231 TYR B C 1
ATOM 6886 O O . TYR B 1 231 ? -7.977 28.453 -11.18 1 57.78 231 TYR B O 1
ATOM 6894 N N . THR B 1 232 ? -9.227 26.766 -10.594 1 60.78 232 THR B N 1
ATOM 6895 C CA . THR B 1 232 ? -10.477 27.484 -10.82 1 60.78 232 THR B CA 1
ATOM 6896 C C . THR B 1 232 ? -10.992 28.094 -9.523 1 60.78 232 THR B C 1
ATOM 6898 O O . THR B 1 232 ? -11.211 27.391 -8.539 1 60.78 232 THR B O 1
ATOM 6901 N N . PHE B 1 233 ? -10.828 29.469 -9.461 1 65.62 233 PHE B N 1
ATOM 6902 C CA . PHE B 1 233 ? -11.336 30.203 -8.305 1 65.62 233 PHE B CA 1
ATOM 6903 C C . PHE B 1 233 ? -12.836 30.016 -8.156 1 65.62 233 PHE B C 1
ATOM 6905 O O . PHE B 1 233 ? -13.586 30.141 -9.133 1 65.62 233 PHE B O 1
ATOM 6912 N N . ASP B 1 234 ? -13.195 29.266 -7.129 1 72.12 234 ASP B N 1
ATOM 6913 C CA . ASP B 1 234 ? -14.602 29.109 -6.785 1 72.12 234 ASP B CA 1
ATOM 6914 C C . ASP B 1 234 ? -15.039 30.156 -5.77 1 72.12 234 ASP B C 1
ATOM 6916 O O . ASP B 1 234 ? -14.57 30.156 -4.629 1 72.12 234 ASP B O 1
ATOM 6920 N N . PRO B 1 235 ? -15.82 31.172 -6.195 1 74.38 235 PRO B N 1
ATOM 6921 C CA . PRO B 1 235 ? -16.281 32.188 -5.25 1 74.38 235 PRO B CA 1
ATOM 6922 C C . PRO B 1 235 ? -17.125 31.609 -4.121 1 74.38 235 PRO B C 1
ATOM 6924 O O . PRO B 1 235 ? -17.312 32.25 -3.09 1 74.38 235 PRO B O 1
ATOM 6927 N N . SER B 1 236 ? -17.516 30.344 -4.348 1 78.44 236 SER B N 1
ATOM 6928 C CA . SER B 1 236 ? -18.422 29.766 -3.348 1 78.44 236 SER B CA 1
ATOM 6929 C C . SER B 1 236 ? -17.641 28.969 -2.309 1 78.44 236 SER B C 1
ATOM 6931 O O . SER B 1 236 ? -18.25 28.281 -1.474 1 78.44 236 SER B O 1
ATOM 6933 N N . PHE B 1 237 ? -16.297 29.109 -2.479 1 85.94 237 PHE B N 1
ATOM 6934 C CA . PHE B 1 237 ? -15.516 28.312 -1.525 1 85.94 237 PHE B CA 1
ATOM 6935 C C . PHE B 1 237 ? -14.32 29.109 -1.011 1 85.94 237 PHE B C 1
ATOM 6937 O O . PHE B 1 237 ? -13.641 29.781 -1.783 1 85.94 237 PHE B O 1
ATOM 6944 N N . LYS B 1 238 ? -14.156 29.156 0.248 1 87.88 238 LYS B N 1
ATOM 6945 C CA . LYS B 1 238 ? -13.008 29.766 0.908 1 87.88 238 LYS B CA 1
ATOM 6946 C C . LYS B 1 238 ? -12.352 28.781 1.876 1 87.88 238 LYS B C 1
ATOM 6948 O O . LYS B 1 238 ? -13.039 28.031 2.57 1 87.88 238 LYS B O 1
ATOM 6953 N N . PHE B 1 239 ? -11.062 28.75 1.856 1 90.31 239 PHE B N 1
ATOM 6954 C CA . PHE B 1 239 ? -10.336 27.859 2.756 1 90.31 239 PHE B CA 1
ATOM 6955 C C . PHE B 1 239 ? -10.414 28.359 4.191 1 90.31 239 PHE B C 1
ATOM 6957 O O . PHE B 1 239 ? -10.266 29.562 4.449 1 90.31 239 PHE B O 1
ATOM 6964 N N . PRO B 1 240 ? -10.688 27.469 5.039 1 91.38 240 PRO B N 1
ATOM 6965 C CA . PRO B 1 240 ? -10.703 27.859 6.449 1 91.38 240 PRO B CA 1
ATOM 6966 C C . PRO B 1 240 ? -9.32 28.25 6.969 1 91.38 240 PRO B C 1
ATOM 6968 O O . PRO B 1 240 ? -8.312 28 6.305 1 91.38 240 PRO B O 1
ATOM 6971 N N . THR B 1 241 ? -9.242 28.969 8.07 1 92 241 THR B N 1
ATOM 6972 C CA . THR B 1 241 ? -8 29.469 8.664 1 92 241 THR B CA 1
ATOM 6973 C C . THR B 1 241 ? -7.066 28.312 9 1 92 241 THR B C 1
ATOM 6975 O O . THR B 1 241 ? -5.848 28.422 8.836 1 92 241 THR B O 1
ATOM 6978 N N . ARG B 1 242 ? -7.582 27.219 9.375 1 91.44 242 ARG B N 1
ATOM 6979 C CA . ARG B 1 242 ? -6.754 26.078 9.75 1 91.44 242 ARG B CA 1
ATOM 6980 C C . ARG B 1 242 ? -5.926 25.594 8.562 1 91.44 242 ARG B C 1
ATOM 6982 O O . ARG B 1 242 ? -4.742 25.266 8.719 1 91.44 242 ARG B O 1
ATOM 6989 N N . MET B 1 243 ? -6.504 25.5 7.352 1 92.94 243 MET B N 1
ATOM 6990 C CA . MET B 1 243 ? -5.801 25 6.172 1 92.94 243 MET B CA 1
ATOM 6991 C C . MET B 1 243 ? -4.723 25.984 5.727 1 92.94 243 MET B C 1
ATOM 6993 O O . MET B 1 243 ? -3.662 25.562 5.254 1 92.94 243 MET B O 1
ATOM 6997 N N . ILE B 1 244 ? -4.965 27.266 5.934 1 92.75 244 ILE B N 1
ATOM 6998 C CA . ILE B 1 244 ? -3.975 28.266 5.551 1 92.75 244 ILE B CA 1
ATOM 6999 C C . ILE B 1 244 ? -2.811 28.234 6.539 1 92.75 244 ILE B C 1
ATOM 7001 O O . ILE B 1 244 ? -1.646 28.312 6.137 1 92.75 244 ILE B O 1
ATOM 7005 N N . VAL B 1 245 ? -3.182 28.141 7.773 1 92.19 245 VAL B N 1
ATOM 7006 C CA . VAL B 1 245 ? -2.148 28.047 8.805 1 92.19 245 VAL B CA 1
ATOM 7007 C C . VAL B 1 245 ? -1.3 26.797 8.57 1 92.19 245 VAL B C 1
ATOM 7009 O O . VAL B 1 245 ? -0.071 26.844 8.672 1 92.19 245 VAL B O 1
ATOM 7012 N N . THR B 1 246 ? -1.889 25.672 8.258 1 92.19 246 THR B N 1
ATOM 7013 C CA . THR B 1 246 ? -1.171 24.438 8.016 1 92.19 246 THR B CA 1
ATOM 7014 C C . THR B 1 246 ? -0.266 24.562 6.793 1 92.19 246 THR B C 1
ATOM 7016 O O . THR B 1 246 ? 0.882 24.109 6.812 1 92.19 246 THR B O 1
ATOM 7019 N N . ALA B 1 247 ? -0.728 25.172 5.75 1 93.62 247 ALA B N 1
ATOM 7020 C CA . ALA B 1 247 ? 0.059 25.328 4.527 1 93.62 247 ALA B CA 1
ATOM 7021 C C . ALA B 1 247 ? 1.277 26.203 4.773 1 93.62 247 ALA B C 1
ATOM 7023 O O . ALA B 1 247 ? 2.379 25.906 4.309 1 93.62 247 ALA B O 1
ATOM 7024 N N . VAL B 1 248 ? 1.105 27.297 5.535 1 93 248 VAL B N 1
ATOM 7025 C CA . VAL B 1 248 ? 2.201 28.219 5.816 1 93 248 VAL B CA 1
ATOM 7026 C C . VAL B 1 248 ? 3.242 27.531 6.695 1 93 248 VAL B C 1
ATOM 7028 O O . VAL B 1 248 ? 4.445 27.625 6.434 1 93 248 VAL B O 1
ATOM 7031 N N . LEU B 1 249 ? 2.744 26.844 7.66 1 91.88 249 LEU B N 1
ATOM 7032 C CA . LEU B 1 249 ? 3.664 26.141 8.547 1 91.88 249 LEU B CA 1
ATOM 7033 C C . LEU B 1 249 ? 4.414 25.047 7.789 1 91.88 249 LEU B C 1
ATOM 7035 O O . LEU B 1 249 ? 5.605 24.828 8.023 1 91.88 249 LEU B O 1
ATOM 7039 N N . CYS B 1 250 ? 3.764 24.359 6.918 1 93.06 250 CYS B N 1
ATOM 7040 C CA . CYS B 1 250 ? 4.406 23.312 6.121 1 93.06 250 CYS B CA 1
ATOM 7041 C C . CYS B 1 250 ? 5.496 23.906 5.234 1 93.06 250 CYS B C 1
ATOM 7043 O O . CYS B 1 250 ? 6.586 23.344 5.125 1 93.06 250 CYS B O 1
ATOM 7045 N N . LEU B 1 251 ? 5.238 25.062 4.652 1 93.81 251 LEU B N 1
ATOM 7046 C CA . LEU B 1 251 ? 6.203 25.688 3.754 1 93.81 251 LEU B CA 1
ATOM 7047 C C . LEU B 1 251 ? 7.43 26.172 4.523 1 93.81 251 LEU B C 1
ATOM 7049 O O . LEU B 1 251 ? 8.562 25.984 4.074 1 93.81 251 LEU B O 1
ATOM 7053 N N . ILE B 1 252 ? 7.215 26.688 5.699 1 92.44 252 ILE B N 1
ATOM 7054 C CA . ILE B 1 252 ? 8.32 27.219 6.492 1 92.44 252 ILE B CA 1
ATOM 7055 C C . ILE B 1 252 ? 9.148 26.062 7.047 1 92.44 252 ILE B C 1
ATOM 7057 O O . ILE B 1 252 ? 10.383 26.094 7.027 1 92.44 252 ILE B O 1
ATOM 7061 N N . CYS B 1 253 ? 8.461 25.047 7.523 1 89.69 253 CYS B N 1
ATOM 7062 C CA . CYS B 1 253 ? 9.188 23.891 8.039 1 89.69 253 CYS B CA 1
ATOM 7063 C C . CYS B 1 253 ? 9.938 23.172 6.926 1 89.69 253 CYS B C 1
ATOM 7065 O O . CYS B 1 253 ? 11.039 22.672 7.137 1 89.69 253 CYS B O 1
ATOM 7067 N N . LEU B 1 254 ? 9.359 23.062 5.766 1 92.38 254 LEU B N 1
ATOM 7068 C CA . LEU B 1 254 ? 10.039 22.469 4.621 1 92.38 254 LEU B CA 1
ATOM 7069 C C . LEU B 1 254 ? 11.266 23.281 4.234 1 92.38 254 LEU B C 1
ATOM 7071 O O . LEU B 1 254 ? 12.312 22.719 3.912 1 92.38 254 LEU B O 1
ATOM 7075 N N . TYR B 1 255 ? 11.148 24.625 4.328 1 92.56 255 TYR B N 1
ATOM 7076 C CA . TYR B 1 255 ? 12.273 25.516 4.047 1 92.56 255 TYR B CA 1
ATOM 7077 C C . TYR B 1 255 ? 13.414 25.266 5.027 1 92.56 255 TYR B C 1
ATOM 7079 O O . TYR B 1 255 ? 14.57 25.141 4.621 1 92.56 255 TYR B O 1
ATOM 7087 N N . ASN B 1 256 ? 13.117 25.172 6.258 1 88.69 256 ASN B N 1
ATOM 7088 C CA . ASN B 1 256 ? 14.148 24.938 7.262 1 88.69 256 ASN B CA 1
ATOM 7089 C C . ASN B 1 256 ? 14.773 23.547 7.105 1 88.69 256 ASN B C 1
ATOM 7091 O O . ASN B 1 256 ? 15.984 23.391 7.289 1 88.69 256 ASN B O 1
ATOM 7095 N N . PHE B 1 257 ? 13.977 22.594 6.801 1 88.5 257 PHE B N 1
ATOM 7096 C CA . PHE B 1 257 ? 14.492 21.25 6.633 1 88.5 257 PHE B CA 1
ATOM 7097 C C . PHE B 1 257 ? 15.391 21.156 5.402 1 88.5 257 PHE B C 1
ATOM 7099 O O . PHE B 1 257 ? 16.375 20.422 5.398 1 88.5 257 PHE B O 1
ATOM 7106 N N . PHE B 1 258 ? 14.969 21.859 4.363 1 90.69 258 PHE B N 1
ATOM 7107 C CA . PHE B 1 258 ? 15.773 21.938 3.148 1 90.69 258 PHE B CA 1
ATOM 7108 C C . PHE B 1 258 ? 17.141 22.547 3.445 1 90.69 258 PHE B C 1
ATOM 7110 O O . PHE B 1 258 ? 18.156 22.031 2.984 1 90.69 258 PHE B O 1
ATOM 7117 N N . LEU B 1 259 ? 17.25 23.562 4.32 1 88.12 259 LEU B N 1
ATOM 7118 C CA . LEU B 1 259 ? 18.5 24.219 4.672 1 88.12 259 LEU B CA 1
ATOM 7119 C C . LEU B 1 259 ? 19.359 23.312 5.551 1 88.12 259 LEU B C 1
ATOM 7121 O O . LEU B 1 259 ? 20.578 23.25 5.379 1 88.12 259 LEU B O 1
ATOM 7125 N N . VAL B 1 260 ? 18.719 22.609 6.426 1 84.62 260 VAL B N 1
ATOM 7126 C CA . VAL B 1 260 ? 19.453 21.688 7.289 1 84.62 260 VAL B CA 1
ATOM 7127 C C . VAL B 1 260 ? 20.047 20.562 6.449 1 84.62 260 VAL B C 1
ATOM 7129 O O . VAL B 1 260 ? 21.172 20.125 6.703 1 84.62 260 VAL B O 1
ATOM 7132 N N . ASP B 1 261 ? 19.359 20.125 5.496 1 88.06 261 ASP B N 1
ATOM 7133 C CA . ASP B 1 261 ? 19.844 19.062 4.621 1 88.06 261 ASP B CA 1
ATOM 7134 C C . ASP B 1 261 ? 21.062 19.531 3.822 1 88.06 261 ASP B C 1
ATOM 7136 O O . ASP B 1 261 ? 22.031 18.781 3.678 1 88.06 261 ASP B O 1
ATOM 7140 N N . LEU B 1 262 ? 21.031 20.781 3.346 1 87 262 LEU B N 1
ATOM 7141 C CA . LEU B 1 262 ? 22.156 21.312 2.572 1 87 262 LEU B CA 1
ATOM 7142 C C . LEU B 1 262 ? 23.375 21.531 3.455 1 87 262 LEU B C 1
ATOM 7144 O O . LEU B 1 262 ? 24.516 21.391 2.988 1 87 262 LEU B O 1
ATOM 7148 N N . PHE B 1 263 ? 23.125 21.594 4.75 1 84.12 263 PHE B N 1
ATOM 7149 C CA . PHE B 1 263 ? 24.203 21.859 5.68 1 84.12 263 PHE B CA 1
ATOM 7150 C C . PHE B 1 263 ? 24.812 20.547 6.18 1 84.12 263 PHE B C 1
ATOM 7152 O O . PHE B 1 263 ? 26.031 20.438 6.301 1 84.12 263 PHE B O 1
ATOM 7159 N N . VAL B 1 264 ? 24.031 19.594 6.469 1 84.75 264 VAL B N 1
ATOM 7160 C CA . VAL B 1 264 ? 24.469 18.359 7.117 1 84.75 264 VAL B CA 1
ATOM 7161 C C . VAL B 1 264 ? 25.062 17.406 6.078 1 84.75 264 VAL B C 1
ATOM 7163 O O . VAL B 1 264 ? 25.953 16.609 6.387 1 84.75 264 VAL B O 1
ATOM 7166 N N . SER B 1 265 ? 24.688 17.469 4.797 1 87.44 265 SER B N 1
ATOM 7167 C CA . SER B 1 265 ? 25.078 16.5 3.779 1 87.44 265 SER B CA 1
ATOM 7168 C C . SER B 1 265 ? 26.578 16.547 3.52 1 87.44 265 SER B C 1
ATOM 7170 O O . SER B 1 265 ? 27.25 15.508 3.562 1 87.44 265 SER B O 1
ATOM 7172 N N . PRO B 1 266 ? 27.172 17.797 3.344 1 85.56 266 PRO B N 1
ATOM 7173 C CA . PRO B 1 266 ? 28.625 17.797 3.113 1 85.56 266 PRO B CA 1
ATOM 7174 C C . PRO B 1 266 ? 29.422 17.359 4.344 1 85.56 266 PRO B C 1
ATOM 7176 O O . PRO B 1 266 ? 30.453 16.719 4.215 1 85.56 266 PRO B O 1
ATOM 7179 N N . LYS B 1 267 ? 28.938 17.609 5.57 1 85.81 267 LYS B N 1
ATOM 7180 C CA . LYS B 1 267 ? 29.594 17.188 6.797 1 85.81 267 LYS B CA 1
ATOM 7181 C C . LYS B 1 267 ? 29.5 15.68 6.996 1 85.81 267 LYS B C 1
ATOM 7183 O O . LYS B 1 267 ? 30.438 15.055 7.496 1 85.81 267 LYS B O 1
ATOM 7188 N N . ALA B 1 268 ? 28.406 15.133 6.621 1 88.25 268 ALA B N 1
ATOM 7189 C CA . ALA B 1 268 ? 28.219 13.688 6.727 1 88.25 268 ALA B CA 1
ATOM 7190 C C . ALA B 1 268 ? 29.141 12.945 5.766 1 88.25 268 ALA B C 1
ATOM 7192 O O . ALA B 1 268 ? 29.719 11.914 6.117 1 88.25 268 ALA B O 1
ATOM 7193 N N . VAL B 1 269 ? 29.344 13.461 4.531 1 89.56 269 VAL B N 1
ATOM 7194 C CA . VAL B 1 269 ? 30.203 12.828 3.549 1 89.56 269 VAL B CA 1
ATOM 7195 C C . VAL B 1 269 ? 31.672 12.93 4 1 89.56 269 VAL B C 1
ATOM 7197 O O . VAL B 1 269 ? 32.438 11.992 3.824 1 89.56 269 VAL B O 1
ATOM 7200 N N . LYS B 1 270 ? 32 14.078 4.594 1 88.38 270 LYS B N 1
ATOM 7201 C CA . LYS B 1 270 ? 33.375 14.234 5.105 1 88.38 270 LYS B CA 1
ATOM 7202 C C . LYS B 1 270 ? 33.625 13.266 6.258 1 88.38 270 LYS B C 1
ATOM 7204 O O . LYS B 1 270 ? 34.719 12.711 6.371 1 88.38 270 LYS B O 1
ATOM 7209 N N . GLY B 1 271 ? 32.562 13.094 7.086 1 90.19 271 GLY B N 1
ATOM 7210 C CA . GLY B 1 271 ? 32.688 12.102 8.141 1 90.19 271 GLY B CA 1
ATOM 7211 C C . GLY B 1 271 ? 32.875 10.695 7.613 1 90.19 271 GLY B C 1
ATOM 7212 O O . GLY B 1 271 ? 33.688 9.93 8.141 1 90.19 271 GLY B O 1
ATOM 7213 N N . LEU B 1 272 ? 32.219 10.352 6.559 1 89.31 272 LEU B N 1
ATOM 7214 C CA . LEU B 1 272 ? 32.312 9.039 5.934 1 89.31 272 LEU B CA 1
ATOM 7215 C C . LEU B 1 272 ? 33.688 8.859 5.258 1 89.31 272 LEU B C 1
ATOM 7217 O O . LEU B 1 272 ? 34.25 7.762 5.266 1 89.31 272 LEU B O 1
ATOM 7221 N N . GLU B 1 273 ? 34.156 9.914 4.664 1 90 273 GLU B N 1
ATOM 7222 C CA . GLU B 1 273 ? 35.469 9.883 4.031 1 90 273 GLU B CA 1
ATOM 7223 C C . GLU B 1 273 ? 36.562 9.57 5.047 1 90 273 GLU B C 1
ATOM 7225 O O . GLU B 1 273 ? 37.438 8.734 4.789 1 90 273 GLU B O 1
ATOM 7230 N N . HIS B 1 274 ? 36.438 10.164 6.188 1 88.38 274 HIS B N 1
ATOM 7231 C CA . HIS B 1 274 ? 37.438 9.922 7.234 1 88.38 274 HIS B CA 1
ATOM 7232 C C . HIS B 1 274 ? 37.344 8.484 7.738 1 88.38 274 HIS B C 1
ATOM 7234 O O . HIS B 1 274 ? 38.375 7.832 7.934 1 88.38 274 HIS B O 1
ATOM 7240 N N . TRP B 1 275 ? 36.188 8.023 7.852 1 86.06 275 TRP B N 1
ATOM 7241 C CA . TRP B 1 275 ? 36 6.652 8.305 1 86.06 275 TRP B CA 1
ATOM 7242 C C . TRP B 1 275 ? 36.469 5.656 7.258 1 86.06 275 TRP B C 1
ATOM 7244 O O . TRP B 1 275 ? 37.094 4.652 7.594 1 86.06 275 TRP B O 1
ATOM 7254 N N . ALA B 1 276 ? 36.25 5.879 5.988 1 85.56 276 ALA B N 1
ATOM 7255 C CA . ALA B 1 276 ? 36.656 4.996 4.895 1 85.56 276 ALA B CA 1
ATOM 7256 C C . ALA B 1 276 ? 38.156 4.961 4.734 1 85.56 276 ALA B C 1
ATOM 7258 O O . ALA B 1 276 ? 38.75 3.906 4.445 1 85.56 276 ALA B O 1
ATOM 7259 N N . LEU B 1 277 ? 38.812 6.066 4.953 1 84.5 277 LEU B N 1
ATOM 7260 C CA . LEU B 1 277 ? 40.25 6.141 4.781 1 84.5 277 LEU B CA 1
ATOM 7261 C C . LEU B 1 277 ? 40.969 5.348 5.867 1 84.5 277 LEU B C 1
ATOM 7263 O O . LEU B 1 277 ? 42.031 4.793 5.625 1 84.5 277 LEU B O 1
ATOM 7267 N N . ILE B 1 278 ? 40.25 5.152 6.988 1 82.31 278 ILE B N 1
ATOM 7268 C CA . ILE B 1 278 ? 40.844 4.398 8.086 1 82.31 278 ILE B CA 1
ATOM 7269 C C . ILE B 1 278 ? 40.594 2.906 7.875 1 82.31 278 ILE B C 1
ATOM 7271 O O . ILE B 1 278 ? 41.469 2.084 8.211 1 82.31 278 ILE B O 1
ATOM 7275 N N . THR B 1 279 ? 39.594 2.576 7.211 1 82.56 279 THR B N 1
ATOM 7276 C CA . THR B 1 279 ? 39.156 1.181 7.156 1 82.56 279 THR B CA 1
ATOM 7277 C C . THR B 1 279 ? 39.625 0.53 5.852 1 82.56 279 THR B C 1
ATOM 7279 O O . THR B 1 279 ? 39.875 -0.675 5.809 1 82.56 279 THR B O 1
ATOM 7282 N N . ILE B 1 280 ? 39.75 1.234 4.73 1 83 280 ILE B N 1
ATOM 7283 C CA . ILE B 1 280 ? 40 0.656 3.416 1 83 280 ILE B CA 1
ATOM 7284 C C . ILE B 1 280 ? 41.5 0.641 3.15 1 83 280 ILE B C 1
ATOM 7286 O O . ILE B 1 280 ? 42.25 1.481 3.672 1 83 280 ILE B O 1
ATOM 7290 N N . ASN B 1 281 ? 41.906 -0.424 2.436 1 82.69 281 ASN B N 1
ATOM 7291 C CA . ASN B 1 281 ? 43.281 -0.567 2.049 1 82.69 281 ASN B CA 1
ATOM 7292 C C . ASN B 1 281 ? 43.75 0.592 1.17 1 82.69 281 ASN B C 1
ATOM 7294 O O . ASN B 1 281 ? 42.969 1.146 0.402 1 82.69 281 ASN B O 1
ATOM 7298 N N . LEU B 1 282 ? 44.969 0.948 1.245 1 78.38 282 LEU B N 1
ATOM 7299 C CA . LEU B 1 282 ? 45.562 2.09 0.574 1 78.38 282 LEU B CA 1
ATOM 7300 C C . LEU B 1 282 ? 45.438 1.959 -0.94 1 78.38 282 LEU B C 1
ATOM 7302 O O . LEU B 1 282 ? 45.312 2.963 -1.646 1 78.38 282 LEU B O 1
ATOM 7306 N N . SER B 1 283 ? 45.344 0.717 -1.487 1 81.62 283 SER B N 1
ATOM 7307 C CA . SER B 1 283 ? 45.312 0.517 -2.934 1 81.62 283 SER B CA 1
ATOM 7308 C C . SER B 1 283 ? 43.969 0.938 -3.52 1 81.62 283 SER B C 1
ATOM 7310 O O . SER B 1 283 ? 43.875 1.285 -4.699 1 81.62 283 SER B O 1
ATOM 7312 N N . TYR B 1 284 ? 42.938 1.018 -2.691 1 82.94 284 TYR B N 1
ATOM 7313 C CA . TYR B 1 284 ? 41.625 1.347 -3.182 1 82.94 284 TYR B CA 1
ATOM 7314 C C . TYR B 1 284 ? 41.188 2.721 -2.691 1 82.94 284 TYR B C 1
ATOM 7316 O O . TYR B 1 284 ? 40 3.084 -2.807 1 82.94 284 TYR B O 1
ATOM 7324 N N . GLU B 1 285 ? 42.125 3.471 -2.166 1 84 285 GLU B N 1
ATOM 7325 C CA . GLU B 1 285 ? 41.844 4.773 -1.584 1 84 285 GLU B CA 1
ATOM 7326 C C . GLU B 1 285 ? 41.312 5.75 -2.646 1 84 285 GLU B C 1
ATOM 7328 O O . GLU B 1 285 ? 40.312 6.422 -2.447 1 84 285 GLU B O 1
ATOM 7333 N N . ASN B 1 286 ? 41.969 5.77 -3.773 1 86.62 286 ASN B N 1
ATOM 7334 C CA . ASN B 1 286 ? 41.594 6.73 -4.805 1 86.62 286 ASN B CA 1
ATOM 7335 C C . ASN B 1 286 ? 40.219 6.414 -5.391 1 86.62 286 ASN B C 1
ATOM 7337 O O . ASN B 1 286 ? 39.406 7.324 -5.633 1 86.62 286 ASN B O 1
ATOM 7341 N N . ARG B 1 287 ? 39.969 5.18 -5.527 1 86.5 287 ARG B N 1
ATOM 7342 C CA . ARG B 1 287 ? 38.688 4.785 -6.07 1 86.5 287 ARG B CA 1
ATOM 7343 C C . ARG B 1 287 ? 37.562 5.078 -5.078 1 86.5 287 ARG B C 1
ATOM 7345 O O . ARG B 1 287 ? 36.469 5.5 -5.469 1 86.5 287 ARG B O 1
ATOM 7352 N N . THR B 1 288 ? 37.844 4.922 -3.848 1 88 288 THR B N 1
ATOM 7353 C CA . THR B 1 288 ? 36.812 5.148 -2.816 1 88 288 THR B CA 1
ATOM 7354 C C . THR B 1 288 ? 36.531 6.637 -2.678 1 88 288 THR B C 1
ATOM 7356 O O . THR B 1 288 ? 35.344 7.023 -2.516 1 88 288 THR B O 1
ATOM 7359 N N . ILE B 1 289 ? 37.531 7.465 -2.738 1 89.25 289 ILE B N 1
ATOM 7360 C CA . ILE B 1 289 ? 37.344 8.906 -2.654 1 89.25 289 ILE B CA 1
ATOM 7361 C C . ILE B 1 289 ? 36.531 9.383 -3.861 1 89.25 289 ILE B C 1
ATOM 7363 O O . ILE B 1 289 ? 35.656 10.25 -3.734 1 89.25 289 ILE B O 1
ATOM 7367 N N . TRP B 1 290 ? 36.781 8.734 -4.945 1 89.5 290 TRP B N 1
ATOM 7368 C CA . TRP B 1 290 ? 36.031 9.078 -6.156 1 89.5 290 TRP B CA 1
ATOM 7369 C C . TRP B 1 290 ? 34.562 8.719 -6.027 1 89.5 290 TRP B C 1
ATOM 7371 O O . TRP B 1 290 ? 33.688 9.508 -6.387 1 89.5 290 TRP B O 1
ATOM 7381 N N . VAL B 1 291 ? 34.312 7.594 -5.48 1 89.62 291 VAL B N 1
ATOM 7382 C CA . VAL B 1 291 ? 32.938 7.148 -5.301 1 89.62 291 VAL B CA 1
ATOM 7383 C C . VAL B 1 291 ? 32.219 8.039 -4.281 1 89.62 291 VAL B C 1
ATOM 7385 O O . VAL B 1 291 ? 31.047 8.375 -4.449 1 89.62 291 VAL B O 1
ATOM 7388 N N . LEU B 1 292 ? 32.906 8.469 -3.254 1 91.25 292 LEU B N 1
ATOM 7389 C CA . LEU B 1 292 ? 32.312 9.305 -2.217 1 91.25 292 LEU B CA 1
ATOM 7390 C C . LEU B 1 292 ? 31.969 10.695 -2.758 1 91.25 292 LEU B C 1
ATOM 7392 O O . LEU B 1 292 ? 30.953 11.281 -2.383 1 91.25 292 LEU B O 1
ATOM 7396 N N . ASN B 1 293 ? 32.812 11.18 -3.617 1 90.81 293 ASN B N 1
ATOM 7397 C CA . ASN B 1 293 ? 32.5 12.461 -4.234 1 90.81 293 ASN B CA 1
ATOM 7398 C C . ASN B 1 293 ? 31.297 12.359 -5.18 1 90.81 293 ASN B C 1
ATOM 7400 O O . ASN B 1 293 ? 30.516 13.305 -5.301 1 90.81 293 ASN B O 1
ATOM 7404 N N . LEU B 1 294 ? 31.203 11.219 -5.801 1 91.5 294 LEU B N 1
ATOM 7405 C CA . LEU B 1 294 ? 30.047 10.992 -6.656 1 91.5 294 LEU B CA 1
ATOM 7406 C C . LEU B 1 294 ? 28.766 10.898 -5.828 1 91.5 294 LEU B C 1
ATOM 7408 O O . LEU B 1 294 ? 27.703 11.367 -6.254 1 91.5 294 LEU B O 1
ATOM 7412 N N . LEU B 1 295 ? 28.891 10.289 -4.645 1 92.56 295 LEU B N 1
ATOM 7413 C CA . LEU B 1 295 ? 27.734 10.195 -3.748 1 92.56 295 LEU B CA 1
ATOM 7414 C C . LEU B 1 295 ? 27.328 11.578 -3.25 1 92.56 295 LEU B C 1
ATOM 7416 O O . LEU B 1 295 ? 26.125 11.875 -3.152 1 92.56 295 LEU B O 1
ATOM 7420 N N . LYS B 1 296 ? 28.281 12.398 -2.934 1 92.44 296 LYS B N 1
ATOM 7421 C CA . LYS B 1 296 ? 28.031 13.758 -2.471 1 92.44 296 LYS B CA 1
ATOM 7422 C C . LYS B 1 296 ? 27.312 14.578 -3.543 1 92.44 296 LYS B C 1
ATOM 7424 O O . LYS B 1 296 ? 26.312 15.25 -3.258 1 92.44 296 LYS B O 1
ATOM 7429 N N . ASP B 1 297 ? 27.703 14.484 -4.777 1 92.62 297 ASP B N 1
ATOM 7430 C CA . ASP B 1 297 ? 27.109 15.234 -5.871 1 92.62 297 ASP B CA 1
ATOM 7431 C C . ASP B 1 297 ? 25.703 14.719 -6.191 1 92.62 297 ASP B C 1
ATOM 7433 O O . ASP B 1 297 ? 24.797 15.5 -6.457 1 92.62 297 ASP B O 1
ATOM 7437 N N . SER B 1 298 ? 25.578 13.414 -6.184 1 93.81 298 SER B N 1
ATOM 7438 C CA . SER B 1 298 ? 24.266 12.852 -6.465 1 93.81 298 SER B CA 1
ATOM 7439 C C . SER B 1 298 ? 23.25 13.234 -5.391 1 93.81 298 SER B C 1
ATOM 7441 O O . SER B 1 298 ? 22.078 13.477 -5.691 1 93.81 298 SER B O 1
ATOM 7443 N N . TRP B 1 299 ? 23.688 13.289 -4.121 1 93.38 299 TRP B N 1
ATOM 7444 C CA . TRP B 1 299 ? 22.812 13.703 -3.033 1 93.38 299 TRP B CA 1
ATOM 7445 C C . TRP B 1 299 ? 22.391 15.164 -3.195 1 93.38 299 TRP B C 1
ATOM 7447 O O . TRP B 1 299 ? 21.219 15.508 -2.982 1 93.38 299 TRP B O 1
ATOM 7457 N N . PHE B 1 300 ? 23.297 16.031 -3.65 1 92.69 300 PHE B N 1
ATOM 7458 C CA . PHE B 1 300 ? 23.031 17.453 -3.838 1 92.69 300 PHE B CA 1
ATOM 7459 C C . PHE B 1 300 ? 22 17.656 -4.949 1 92.69 300 PHE B C 1
ATOM 7461 O O . PHE B 1 300 ? 21.047 18.422 -4.785 1 92.69 300 PHE B O 1
ATOM 7468 N N . TYR B 1 301 ? 22.109 16.938 -6.004 1 92.75 301 TYR B N 1
ATOM 7469 C CA . TYR B 1 301 ? 21.203 17.141 -7.129 1 92.75 301 TYR B CA 1
ATOM 7470 C C . TYR B 1 301 ? 19.844 16.516 -6.84 1 92.75 301 TYR B C 1
ATOM 7472 O O . TYR B 1 301 ? 18.828 16.969 -7.387 1 92.75 301 TYR B O 1
ATOM 7480 N N . ALA B 1 302 ? 19.797 15.5 -5.957 1 95.25 302 ALA B N 1
ATOM 7481 C CA . ALA B 1 302 ? 18.531 14.859 -5.613 1 95.25 302 ALA B CA 1
ATOM 7482 C C . ALA B 1 302 ? 17.703 15.742 -4.691 1 95.25 302 ALA B C 1
ATOM 7484 O O . ALA B 1 302 ? 16.484 15.531 -4.543 1 95.25 302 ALA B O 1
ATOM 7485 N N . THR B 1 303 ? 18.281 16.797 -4.023 1 95 303 THR B N 1
ATOM 7486 C CA . THR B 1 303 ? 17.578 17.656 -3.074 1 95 303 THR B CA 1
ATOM 7487 C C . THR B 1 303 ? 16.578 18.547 -3.793 1 95 303 THR B C 1
ATOM 7489 O O . THR B 1 303 ? 15.492 18.797 -3.271 1 95 303 THR B O 1
ATOM 7492 N N . PHE B 1 304 ? 16.75 18.906 -5.016 1 94.81 304 PHE B N 1
ATOM 7493 C CA . PHE B 1 304 ? 15.914 19.891 -5.715 1 94.81 304 PHE B CA 1
ATOM 7494 C C . PHE B 1 304 ? 14.617 19.25 -6.195 1 94.81 304 PHE B C 1
ATOM 7496 O O . PHE B 1 304 ? 13.531 19.781 -5.934 1 94.81 304 PHE B O 1
ATOM 7503 N N . PRO B 1 305 ? 14.711 18.062 -6.812 1 95.69 305 PRO B N 1
ATOM 7504 C CA . PRO B 1 305 ? 13.43 17.469 -7.184 1 95.69 305 PRO B CA 1
ATOM 7505 C C . PRO B 1 305 ? 12.602 17.047 -5.969 1 95.69 305 PRO B C 1
ATOM 7507 O O . PRO B 1 305 ? 11.375 17.078 -6.012 1 95.69 305 PRO B O 1
ATOM 7510 N N . ALA B 1 306 ? 13.273 16.625 -4.949 1 96.12 306 ALA B N 1
ATOM 7511 C CA . ALA B 1 306 ? 12.547 16.266 -3.734 1 96.12 306 ALA B CA 1
ATOM 7512 C C . ALA B 1 306 ? 11.828 17.469 -3.148 1 96.12 306 ALA B C 1
ATOM 7514 O O . ALA B 1 306 ? 10.664 17.375 -2.742 1 96.12 306 ALA B O 1
ATOM 7515 N N . ALA B 1 307 ? 12.477 18.688 -3.066 1 95.94 307 ALA B N 1
ATOM 7516 C CA . ALA B 1 307 ? 11.867 19.922 -2.564 1 95.94 307 ALA B CA 1
ATOM 7517 C C . ALA B 1 307 ? 10.727 20.391 -3.475 1 95.94 307 ALA B C 1
ATOM 7519 O O . ALA B 1 307 ? 9.664 20.781 -2.996 1 95.94 307 ALA B O 1
ATOM 7520 N N . PHE B 1 308 ? 10.938 20.25 -4.746 1 95.88 308 PHE B N 1
ATOM 7521 C CA . PHE B 1 308 ? 9.938 20.672 -5.715 1 95.88 308 PHE B CA 1
ATOM 7522 C C . PHE B 1 308 ? 8.68 19.812 -5.609 1 95.88 308 PHE B C 1
ATOM 7524 O O . PHE B 1 308 ? 7.562 20.328 -5.582 1 95.88 308 PHE B O 1
ATOM 7531 N N . THR B 1 309 ? 8.828 18.516 -5.469 1 95.94 309 THR B N 1
ATOM 7532 C CA . THR B 1 309 ? 7.68 17.609 -5.359 1 95.94 309 THR B CA 1
ATOM 7533 C C . THR B 1 309 ? 6.941 17.844 -4.039 1 95.94 309 THR B C 1
ATOM 7535 O O . THR B 1 309 ? 5.715 17.766 -3.988 1 95.94 309 THR B O 1
ATOM 7538 N N . SER B 1 310 ? 7.668 18.156 -2.969 1 96.69 310 SER B N 1
ATOM 7539 C CA . SER B 1 310 ? 7.027 18.391 -1.678 1 96.69 310 SER B CA 1
ATOM 7540 C C . SER B 1 310 ? 6.191 19.656 -1.696 1 96.69 310 SER B C 1
ATOM 7542 O O . SER B 1 310 ? 5.137 19.719 -1.062 1 96.69 310 SER B O 1
ATOM 7544 N N . VAL B 1 311 ? 6.621 20.703 -2.424 1 96 311 VAL B N 1
ATOM 7545 C CA . VAL B 1 311 ? 5.844 21.922 -2.541 1 96 311 VAL B CA 1
ATOM 7546 C C . VAL B 1 311 ? 4.566 21.656 -3.336 1 96 311 VAL B C 1
ATOM 7548 O O . VAL B 1 311 ? 3.496 22.156 -2.99 1 96 311 VAL B O 1
ATOM 7551 N N . ILE B 1 312 ? 4.637 20.812 -4.34 1 93.88 312 ILE B N 1
ATOM 7552 C CA . ILE B 1 312 ? 3.465 20.438 -5.129 1 93.88 312 ILE B CA 1
ATOM 7553 C C . ILE B 1 312 ? 2.473 19.672 -4.258 1 93.88 312 ILE B C 1
ATOM 7555 O O . ILE B 1 312 ? 1.259 19.828 -4.406 1 93.88 312 ILE B O 1
ATOM 7559 N N . TYR B 1 313 ? 3.004 18.938 -3.311 1 94.81 313 TYR B N 1
ATOM 7560 C CA . TYR B 1 313 ? 2.141 18.188 -2.404 1 94.81 313 TYR B CA 1
ATOM 7561 C C . TYR B 1 313 ? 1.314 19.125 -1.535 1 94.81 313 TYR B C 1
ATOM 7563 O O . TYR B 1 313 ? 0.145 18.844 -1.254 1 94.81 313 TYR B O 1
ATOM 7571 N N . ILE B 1 314 ? 1.872 20.219 -1.133 1 95.25 314 ILE B N 1
ATOM 7572 C CA . ILE B 1 314 ? 1.159 21.156 -0.286 1 95.25 314 ILE B CA 1
ATOM 7573 C C . ILE B 1 314 ? 0.022 21.812 -1.077 1 95.25 314 ILE B C 1
ATOM 7575 O O . ILE B 1 314 ? -1.095 21.938 -0.572 1 95.25 314 ILE B O 1
ATOM 7579 N N . LEU B 1 315 ? 0.266 22.109 -2.311 1 91.69 315 LEU B N 1
ATOM 7580 C CA . LEU B 1 315 ? -0.768 22.703 -3.152 1 91.69 315 LEU B CA 1
ATOM 7581 C C . LEU B 1 315 ? -1.859 21.688 -3.467 1 91.69 315 LEU B C 1
ATOM 7583 O O . LEU B 1 315 ? -3.045 22.031 -3.477 1 91.69 315 LEU B O 1
ATOM 7587 N N . HIS B 1 316 ? -1.436 20.562 -3.68 1 91.5 316 HIS B N 1
ATOM 7588 C CA . HIS B 1 316 ? -2.398 19.5 -3.965 1 91.5 316 HIS B CA 1
ATOM 7589 C C . HIS B 1 316 ? -3.258 19.188 -2.744 1 91.5 316 HIS B C 1
ATOM 7591 O O . HIS B 1 316 ? -4.434 18.844 -2.879 1 91.5 316 HIS B O 1
ATOM 7597 N N . LEU B 1 317 ? -2.682 19.297 -1.604 1 93 317 LEU B N 1
ATOM 7598 C CA . LEU B 1 317 ? -3.42 19.078 -0.362 1 93 317 LEU B CA 1
ATOM 7599 C C . LEU B 1 317 ? -4.578 20.078 -0.247 1 93 317 LEU B C 1
ATOM 7601 O O . LEU B 1 317 ? -5.684 19.688 0.143 1 93 317 LEU B O 1
ATOM 7605 N N . LEU B 1 318 ? -4.352 21.312 -0.617 1 92.44 318 LEU B N 1
ATOM 7606 C CA . LEU B 1 318 ? -5.395 22.328 -0.572 1 92.44 318 LEU B CA 1
ATOM 7607 C C . LEU B 1 318 ? -6.492 22.031 -1.587 1 92.44 318 LEU B C 1
ATOM 7609 O O . LEU B 1 318 ? -7.68 22.188 -1.287 1 92.44 318 LEU B O 1
ATOM 7613 N N . SER B 1 319 ? -6.074 21.531 -2.732 1 90.31 319 SER B N 1
ATOM 7614 C CA . SER B 1 319 ? -7.051 21.188 -3.76 1 90.31 319 SER B CA 1
ATOM 7615 C C . SER B 1 319 ? -7.887 19.984 -3.344 1 90.31 319 SER B C 1
ATOM 7617 O O . SER B 1 319 ? -9.086 19.922 -3.623 1 90.31 319 SER B O 1
ATOM 7619 N N . CYS B 1 320 ? -7.242 19.062 -2.678 1 91.25 320 CYS B N 1
ATOM 7620 C CA . CYS B 1 320 ? -7.957 17.875 -2.227 1 91.25 320 CYS B CA 1
ATOM 7621 C C . CYS B 1 320 ? -8.945 18.219 -1.123 1 91.25 320 CYS B C 1
ATOM 7623 O O . CYS B 1 320 ? -10.039 17.656 -1.063 1 91.25 320 CYS B O 1
ATOM 7625 N N . TYR B 1 321 ? -8.516 19.109 -0.227 1 93.31 321 TYR B N 1
ATOM 7626 C CA . TYR B 1 321 ? -9.438 19.562 0.813 1 93.31 321 TYR B CA 1
ATOM 7627 C C . TYR B 1 321 ? -10.711 20.141 0.203 1 93.31 321 TYR B C 1
ATOM 7629 O O . TYR B 1 321 ? -11.82 19.797 0.628 1 93.31 321 TYR B O 1
ATOM 7637 N N . ARG B 1 322 ? -10.602 20.984 -0.782 1 90.69 322 ARG B N 1
ATOM 7638 C CA . ARG B 1 322 ? -11.742 21.594 -1.445 1 90.69 322 ARG B CA 1
ATOM 7639 C C . ARG B 1 322 ? -12.625 20.547 -2.107 1 90.69 322 ARG B C 1
ATOM 7641 O O . ARG B 1 322 ? -13.852 20.578 -1.972 1 90.69 322 ARG B O 1
ATOM 7648 N N . LYS B 1 323 ? -12.031 19.641 -2.732 1 89.19 323 LYS B N 1
ATOM 7649 C CA . LYS B 1 323 ? -12.781 18.609 -3.445 1 89.19 323 LYS B CA 1
ATOM 7650 C C . LYS B 1 323 ? -13.562 17.719 -2.475 1 89.19 323 LYS B C 1
ATOM 7652 O O . LYS B 1 323 ? -14.734 17.438 -2.697 1 89.19 323 LYS B O 1
ATOM 7657 N N . GLN B 1 324 ? -12.945 17.328 -1.441 1 91.44 324 GLN B N 1
ATOM 7658 C CA . GLN B 1 324 ? -13.602 16.438 -0.491 1 91.44 324 GLN B CA 1
ATOM 7659 C C . GLN B 1 324 ? -14.688 17.172 0.287 1 91.44 324 GLN B C 1
ATOM 7661 O O . GLN B 1 324 ? -15.734 16.594 0.602 1 91.44 324 GLN B O 1
ATOM 7666 N N . MET B 1 325 ? -14.445 18.438 0.616 1 91.38 325 MET B N 1
ATOM 7667 C CA . MET B 1 325 ? -15.461 19.203 1.317 1 91.38 325 MET B CA 1
ATOM 7668 C C . MET B 1 325 ? -16.688 19.406 0.441 1 91.38 325 MET B C 1
ATOM 7670 O O . MET B 1 325 ? -17.828 19.312 0.922 1 91.38 325 MET B O 1
ATOM 7674 N N . LYS B 1 326 ? -16.469 19.625 -0.763 1 87.38 326 LYS B N 1
ATOM 7675 C CA . LYS B 1 326 ? -17.578 19.781 -1.688 1 87.38 326 LYS B CA 1
ATOM 7676 C C . LYS B 1 326 ? -18.344 18.469 -1.857 1 87.38 326 LYS B C 1
ATOM 7678 O O . LYS B 1 326 ? -19.578 18.484 -1.971 1 87.38 326 LYS B O 1
ATOM 7683 N N . LYS B 1 327 ? -17.641 17.375 -1.841 1 89.44 327 LYS B N 1
ATOM 7684 C CA . LYS B 1 327 ? -18.297 16.078 -1.918 1 89.44 327 LYS B CA 1
ATOM 7685 C C . LYS B 1 327 ? -19.109 15.797 -0.659 1 89.44 327 LYS B C 1
ATOM 7687 O O . LYS B 1 327 ? -20.172 15.18 -0.727 1 89.44 327 LYS B O 1
ATOM 7692 N N . LEU B 1 328 ? -18.594 16.234 0.437 1 90.06 328 LEU B N 1
ATOM 7693 C CA . LEU B 1 328 ? -19.312 16.062 1.692 1 90.06 328 LEU B CA 1
ATOM 7694 C C . LEU B 1 328 ? -20.578 16.906 1.719 1 90.06 328 LEU B C 1
ATOM 7696 O O . LEU B 1 328 ? -21.625 16.453 2.207 1 90.06 328 LEU B O 1
ATOM 7700 N N . TYR B 1 329 ? -20.469 18.109 1.138 1 86.81 329 TYR B N 1
ATOM 7701 C CA . TYR B 1 329 ? -21.641 18.969 1.064 1 86.81 329 TYR B CA 1
ATOM 7702 C C . TYR B 1 329 ? -22.734 18.344 0.212 1 86.81 329 TYR B C 1
ATOM 7704 O O . TYR B 1 329 ? -23.922 18.453 0.532 1 86.81 329 TYR B O 1
ATOM 7712 N N . LYS B 1 330 ? -22.328 17.625 -0.849 1 82.25 330 LYS B N 1
ATOM 7713 C CA . LYS B 1 330 ? -23.281 17 -1.767 1 82.25 330 LYS B CA 1
ATOM 7714 C C . LYS B 1 330 ? -23.766 15.664 -1.217 1 82.25 330 LYS B C 1
ATOM 7716 O O . LYS B 1 330 ? -24.812 15.156 -1.644 1 82.25 330 LYS B O 1
ATOM 7721 N N . GLY B 1 331 ? -23.109 15.094 -0.271 1 81 331 GLY B N 1
ATOM 7722 C CA . GLY B 1 331 ? -23.516 13.82 0.322 1 81 331 GLY B CA 1
ATOM 7723 C C . GLY B 1 331 ? -23 12.617 -0.443 1 81 331 GLY B C 1
ATOM 7724 O O . GLY B 1 331 ? -23.469 11.5 -0.232 1 81 331 GLY B O 1
ATOM 7725 N N . THR B 1 332 ? -22.109 12.711 -1.327 1 76.25 332 THR B N 1
ATOM 7726 C CA . THR B 1 332 ? -21.609 11.625 -2.158 1 76.25 332 THR B CA 1
ATOM 7727 C C . THR B 1 332 ? -20.25 11.125 -1.644 1 76.25 332 THR B C 1
ATOM 7729 O O . THR B 1 332 ? -19.547 10.406 -2.346 1 76.25 332 THR B O 1
ATOM 7732 N N . SER B 1 333 ? -19.969 11.438 -0.407 1 81.81 333 SER B N 1
ATOM 7733 C CA . SER B 1 333 ? -18.641 11.062 0.087 1 81.81 333 SER B CA 1
ATOM 7734 C C . SER B 1 333 ? -18.625 9.617 0.577 1 81.81 333 SER B C 1
ATOM 7736 O O . SER B 1 333 ? -19.625 9.125 1.092 1 81.81 333 SER B O 1
ATOM 7738 N N . ASP B 1 334 ? -17.5 8.867 0.299 1 75.44 334 ASP B N 1
ATOM 7739 C CA . ASP B 1 334 ? -17.297 7.484 0.707 1 75.44 334 ASP B CA 1
ATOM 7740 C C . ASP B 1 334 ? -16.672 7.402 2.094 1 75.44 334 ASP B C 1
ATOM 7742 O O . ASP B 1 334 ? -16.219 6.34 2.516 1 75.44 334 ASP B O 1
ATOM 7746 N N . ILE B 1 335 ? -16.641 8.484 2.84 1 76.5 335 ILE B N 1
ATOM 7747 C CA . ILE B 1 335 ? -15.969 8.5 4.137 1 76.5 335 ILE B CA 1
ATOM 7748 C C . ILE B 1 335 ? -16.859 7.816 5.18 1 76.5 335 ILE B C 1
ATOM 7750 O O . ILE B 1 335 ? -18.047 8.094 5.27 1 76.5 335 ILE B O 1
ATOM 7754 N N . SER B 1 336 ? -16.203 6.699 5.664 1 67.25 336 SER B N 1
ATOM 7755 C CA . SER B 1 336 ? -16.938 5.945 6.68 1 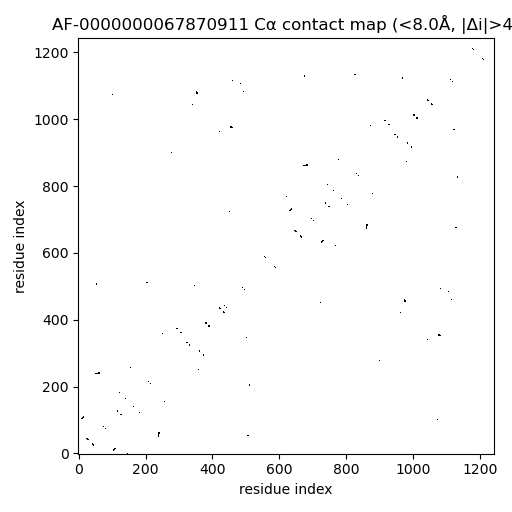67.25 336 SER B CA 1
ATOM 7756 C C . SER B 1 336 ? -17.016 6.719 7.992 1 67.25 336 SER B C 1
ATOM 7758 O O . SER B 1 336 ? -16 7.254 8.461 1 67.25 336 SER B O 1
ATOM 7760 N N . ARG B 1 337 ? -18.25 6.895 8.5 1 63.62 337 ARG B N 1
ATOM 7761 C CA . ARG B 1 337 ? -18.578 7.652 9.703 1 63.62 337 ARG B CA 1
ATOM 7762 C C . ARG B 1 337 ? -18.625 6.742 10.93 1 63.62 337 ARG B C 1
ATOM 7764 O O . ARG B 1 337 ? -19.281 7.055 11.914 1 63.62 337 ARG B O 1
ATOM 7771 N N . GLN B 1 338 ? -17.703 5.734 10.867 1 67.12 338 GLN B N 1
ATOM 7772 C CA . GLN B 1 338 ? -17.969 4.746 11.914 1 67.12 338 GLN B CA 1
ATOM 7773 C C . GLN B 1 338 ? -17.188 5.07 13.188 1 67.12 338 GLN B C 1
ATOM 7775 O O . GLN B 1 338 ? -17.438 4.477 14.234 1 67.12 338 GLN B O 1
ATOM 7780 N N . SER B 1 339 ? -16.578 6.211 13.266 1 79.62 339 SER B N 1
ATOM 7781 C CA . SER B 1 339 ? -15.805 6.434 14.477 1 79.62 339 SER B CA 1
ATOM 7782 C C . SER B 1 339 ? -16.594 7.238 15.5 1 79.62 339 SER B C 1
ATOM 7784 O O . SER B 1 339 ? -17.484 8 15.141 1 79.62 339 SER B O 1
ATOM 7786 N N . LYS B 1 340 ? -16.328 6.988 16.781 1 87.94 340 LYS B N 1
ATOM 7787 C CA . LYS B 1 340 ? -16.938 7.715 17.891 1 87.94 340 LYS B CA 1
ATOM 7788 C C . LYS B 1 340 ? -16.594 9.203 17.828 1 87.94 340 LYS B C 1
ATOM 7790 O O . LYS B 1 340 ? -15.477 9.57 17.469 1 87.94 340 LYS B O 1
ATOM 7795 N N . PRO B 1 341 ? -17.531 10.039 18.156 1 91 341 PRO B N 1
ATOM 7796 C CA . PRO B 1 341 ? -17.344 11.492 18.031 1 91 341 PRO B CA 1
ATOM 7797 C C . PRO B 1 341 ? -16.172 12.008 18.844 1 91 341 PRO B C 1
ATOM 7799 O O . PRO B 1 341 ? -15.414 12.867 18.359 1 91 341 PRO B O 1
ATOM 7802 N N . PRO B 1 342 ? -15.922 11.508 20.062 1 92.06 342 PRO B N 1
ATOM 7803 C CA . PRO B 1 342 ? -14.75 12.031 20.766 1 92.06 342 PRO B CA 1
ATOM 7804 C C . PRO B 1 342 ? -13.438 11.695 20.078 1 92.06 342 PRO B C 1
ATOM 7806 O O . PRO B 1 342 ? -12.484 12.469 20.141 1 92.06 342 PRO B O 1
ATOM 7809 N N . VAL B 1 343 ? -13.453 10.562 19.469 1 91.94 343 VAL B N 1
ATOM 7810 C CA . VAL B 1 343 ? -12.25 10.164 18.734 1 91.94 343 VAL B CA 1
ATOM 7811 C C . VAL B 1 343 ? -12.062 11.062 17.516 1 91.94 343 VAL B C 1
ATOM 7813 O O . VAL B 1 343 ? -10.938 11.445 17.188 1 91.94 343 VAL B O 1
ATOM 7816 N N . ILE B 1 344 ? -13.102 11.453 16.953 1 92.81 344 ILE B N 1
ATOM 7817 C CA . ILE B 1 344 ? -13.062 12.305 15.766 1 92.81 344 ILE B CA 1
ATOM 7818 C C . ILE B 1 344 ? -12.57 13.703 16.156 1 92.81 344 ILE B C 1
ATOM 7820 O O . ILE B 1 344 ? -11.742 14.289 15.453 1 92.81 344 ILE B O 1
ATOM 7824 N N . LEU B 1 345 ? -13.055 14.188 17.266 1 93.12 345 LEU B N 1
ATOM 7825 C CA . LEU B 1 345 ? -12.656 15.516 17.719 1 93.12 345 LEU B CA 1
ATOM 7826 C C . LEU B 1 345 ? -11.188 15.539 18.125 1 93.12 345 LEU B C 1
ATOM 7828 O O . LEU B 1 345 ? -10.461 16.484 17.797 1 93.12 345 LEU B O 1
ATOM 7832 N N . ALA B 1 346 ? -10.805 14.5 18.781 1 92.38 346 ALA B N 1
ATOM 7833 C CA . ALA B 1 346 ? -9.398 14.406 19.188 1 92.38 346 ALA B CA 1
ATOM 7834 C C . ALA B 1 346 ? -8.492 14.312 17.969 1 92.38 346 ALA B C 1
ATOM 7836 O O . ALA B 1 346 ? -7.395 14.875 17.953 1 92.38 346 ALA B O 1
ATOM 7837 N N . ALA B 1 347 ? -8.898 13.641 16.969 1 91.88 347 ALA B N 1
ATOM 7838 C CA . ALA B 1 347 ? -8.125 13.508 15.742 1 91.88 347 ALA B CA 1
ATOM 7839 C C . ALA B 1 347 ? -8.016 14.844 15.016 1 91.88 347 ALA B C 1
ATOM 7841 O O . ALA B 1 347 ? -6.992 15.141 14.398 1 91.88 347 ALA B O 1
ATOM 7842 N N . SER B 1 348 ? -9.008 15.641 15.062 1 92.44 348 SER B N 1
ATOM 7843 C CA . SER B 1 348 ? -8.992 16.953 14.406 1 92.44 348 SER B CA 1
ATOM 7844 C C . SER B 1 348 ? -7.973 17.875 15.055 1 92.44 348 SER B C 1
ATOM 7846 O O . SER B 1 348 ? -7.375 18.719 14.375 1 92.44 348 SER B O 1
ATOM 7848 N N . ILE B 1 349 ? -7.719 17.734 16.344 1 91.25 349 ILE B N 1
ATOM 7849 C CA . ILE B 1 349 ? -6.766 18.562 17.062 1 91.25 349 ILE B CA 1
ATOM 7850 C C . ILE B 1 349 ? -5.344 18.219 16.625 1 91.25 349 ILE B C 1
ATOM 7852 O O . ILE B 1 349 ? -4.484 19.109 16.531 1 91.25 349 ILE B O 1
ATOM 7856 N N . ARG B 1 350 ? -5.16 17.047 16.234 1 91.5 350 ARG B N 1
ATOM 7857 C CA . ARG B 1 350 ? -3.812 16.578 15.914 1 91.5 350 ARG B CA 1
ATOM 7858 C C . ARG B 1 350 ? -3.51 16.766 14.43 1 91.5 350 ARG B C 1
ATOM 7860 O O . ARG B 1 350 ? -2.369 16.578 14 1 91.5 350 ARG B O 1
ATOM 7867 N N . TYR B 1 351 ? -4.371 17.141 13.656 1 92.62 351 TYR B N 1
ATOM 7868 C CA . TYR B 1 351 ? -4.223 17.141 12.203 1 92.62 351 TYR B CA 1
ATOM 7869 C C . TYR B 1 351 ? -3.061 18.031 11.781 1 92.62 351 TYR B C 1
ATOM 7871 O O . TYR B 1 351 ? -2.191 17.609 11.016 1 92.62 351 TYR B O 1
ATOM 7879 N N . THR B 1 352 ? -2.957 19.297 12.195 1 91.25 352 THR B N 1
ATOM 7880 C CA . THR B 1 352 ? -1.956 20.234 11.719 1 91.25 352 THR B CA 1
ATOM 7881 C C . THR B 1 352 ? -0.548 19.734 12.039 1 91.25 352 THR B C 1
ATOM 7883 O O . THR B 1 352 ? 0.326 19.734 11.164 1 91.25 352 THR B O 1
ATOM 7886 N N . GLY B 1 353 ? -0.383 19.297 13.234 1 88.06 353 GLY B N 1
ATOM 7887 C CA . GLY B 1 353 ? 0.922 18.766 13.602 1 88.06 353 GLY B CA 1
ATOM 7888 C C . GLY B 1 353 ? 1.297 17.5 12.844 1 88.06 353 GLY B C 1
ATOM 7889 O O . GLY B 1 353 ? 2.449 17.344 12.438 1 88.06 353 GLY B O 1
ATOM 7890 N N . ASN B 1 354 ? 0.352 16.625 12.633 1 90.69 354 ASN B N 1
ATOM 7891 C CA . ASN B 1 354 ? 0.624 15.398 11.898 1 90.69 354 ASN B CA 1
ATOM 7892 C C . ASN B 1 354 ? 0.957 15.688 10.438 1 90.69 354 ASN B C 1
ATOM 7894 O O . ASN B 1 354 ? 1.818 15.031 9.852 1 90.69 354 ASN B O 1
ATOM 7898 N N . GLN B 1 355 ? 0.262 16.656 9.875 1 93.25 355 GLN B N 1
ATOM 7899 C CA . GLN B 1 355 ? 0.522 16.984 8.477 1 93.25 355 GLN B CA 1
ATOM 7900 C C . GLN B 1 355 ? 1.948 17.484 8.289 1 93.25 355 GLN B C 1
ATOM 7902 O O . GLN B 1 355 ? 2.607 17.141 7.301 1 93.25 355 GLN B O 1
ATOM 7907 N N . ILE B 1 356 ? 2.471 18.25 9.188 1 91.88 356 ILE B N 1
ATOM 7908 C CA . ILE B 1 356 ? 3.83 18.766 9.094 1 91.88 356 ILE B CA 1
ATOM 7909 C C . ILE B 1 356 ? 4.832 17.609 9.219 1 91.88 356 ILE B C 1
ATOM 7911 O O . ILE B 1 356 ? 5.773 17.516 8.43 1 91.88 356 ILE B O 1
ATOM 7915 N N . ALA B 1 357 ? 4.582 16.797 10.195 1 91.62 357 ALA B N 1
ATOM 7916 C CA . ALA B 1 357 ? 5.5 15.68 10.43 1 91.62 357 ALA B CA 1
ATOM 7917 C C . ALA B 1 357 ? 5.523 14.727 9.242 1 91.62 357 ALA B C 1
ATOM 7919 O O . ALA B 1 357 ? 6.594 14.281 8.812 1 91.62 357 ALA B O 1
ATOM 7920 N N . TYR B 1 358 ? 4.379 14.422 8.688 1 93.88 358 TYR B N 1
ATOM 7921 C CA . TYR B 1 358 ? 4.301 13.492 7.562 1 93.88 358 TYR B CA 1
ATOM 7922 C C . TYR B 1 358 ? 4.926 14.102 6.312 1 93.88 358 TYR B C 1
ATOM 7924 O O . TYR B 1 358 ? 5.516 13.391 5.496 1 93.88 358 TYR B O 1
ATOM 7932 N N . LEU B 1 359 ? 4.793 15.391 6.191 1 95.12 359 LEU B N 1
ATOM 7933 C CA . LEU B 1 359 ? 5.41 16.047 5.051 1 95.12 359 LEU B CA 1
ATOM 7934 C C . LEU B 1 359 ? 6.934 16 5.152 1 95.12 359 LEU B C 1
ATOM 7936 O O . LEU B 1 359 ? 7.617 15.766 4.156 1 95.12 359 LEU B O 1
ATOM 7940 N N . LEU B 1 360 ? 7.465 16.141 6.309 1 92.94 360 LEU B N 1
ATOM 7941 C CA . LEU B 1 360 ? 8.914 16.125 6.496 1 92.94 360 LEU B CA 1
ATOM 7942 C C . LEU B 1 360 ? 9.477 14.727 6.309 1 92.94 360 LEU B C 1
ATOM 7944 O O . LEU B 1 360 ? 10.5 14.539 5.648 1 92.94 360 LEU B O 1
ATOM 7948 N N . TRP B 1 361 ? 8.797 13.758 6.84 1 93.25 361 TRP B N 1
ATOM 7949 C CA . TRP B 1 361 ? 9.203 12.375 6.605 1 93.25 361 TRP B CA 1
ATOM 7950 C C . TRP B 1 361 ? 9.086 12.008 5.129 1 93.25 361 TRP B C 1
ATOM 7952 O O . TRP B 1 361 ? 9.922 11.281 4.594 1 93.25 361 TRP B O 1
ATOM 7962 N N . GLY B 1 362 ? 7.949 12.484 4.598 1 94.12 362 GLY B N 1
ATOM 7963 C CA . GLY B 1 362 ? 7.758 12.234 3.178 1 94.12 362 GLY B CA 1
ATOM 7964 C C . GLY B 1 362 ? 8.844 12.852 2.314 1 94.12 362 GLY B C 1
ATOM 7965 O O . GLY B 1 362 ? 9.297 12.234 1.348 1 94.12 362 GLY B O 1
ATOM 7966 N N . TYR B 1 363 ? 9.32 14.008 2.715 1 95.44 363 TYR B N 1
ATOM 7967 C CA . TYR B 1 363 ? 10.43 14.648 2.012 1 95.44 363 TYR B CA 1
ATOM 7968 C C . TYR B 1 363 ? 11.703 13.812 2.131 1 95.44 363 TYR B C 1
ATOM 7970 O O . TYR B 1 363 ? 12.414 13.609 1.145 1 95.44 363 TYR B O 1
ATOM 7978 N N . PHE B 1 364 ? 11.953 13.336 3.254 1 93.81 364 PHE B N 1
ATOM 7979 C CA . PHE B 1 364 ? 13.172 12.562 3.494 1 93.81 364 PHE B CA 1
ATOM 7980 C C . PHE B 1 364 ? 13.172 11.281 2.668 1 93.81 364 PHE B C 1
ATOM 7982 O O . PHE B 1 364 ? 14.172 10.945 2.037 1 93.81 364 PHE B O 1
ATOM 7989 N N . LEU B 1 365 ? 12.086 10.586 2.598 1 94.88 365 LEU B N 1
ATOM 7990 C CA . LEU B 1 365 ? 12.008 9.344 1.846 1 94.88 365 LEU B CA 1
ATOM 7991 C C . LEU B 1 365 ? 12.055 9.609 0.344 1 94.88 365 LEU B C 1
ATOM 7993 O O . LEU B 1 365 ? 12.633 8.828 -0.412 1 94.88 365 LEU B O 1
ATOM 7997 N N . LEU B 1 366 ? 11.398 10.656 -0.059 1 95.56 366 LEU B N 1
ATOM 7998 C CA . LEU B 1 366 ? 11.469 11.047 -1.465 1 95.56 366 LEU B CA 1
ATOM 7999 C C . LEU B 1 366 ? 12.891 11.398 -1.865 1 95.56 366 LEU B C 1
ATOM 8001 O O . LEU B 1 366 ? 13.328 11.086 -2.977 1 95.56 366 LEU B O 1
ATOM 8005 N N . HIS B 1 367 ? 13.562 12.008 -0.924 1 95.75 367 HIS B N 1
ATOM 8006 C CA . HIS B 1 367 ? 14.961 12.352 -1.164 1 95.75 367 HIS B CA 1
ATOM 8007 C C . HIS B 1 367 ? 15.812 11.094 -1.338 1 95.75 367 HIS B C 1
ATOM 8009 O O . HIS B 1 367 ? 16.641 11.023 -2.244 1 95.75 367 HIS B O 1
ATOM 8015 N N . ILE B 1 368 ? 15.547 10.086 -0.577 1 94.44 368 ILE B N 1
ATOM 8016 C CA . ILE B 1 368 ? 16.266 8.828 -0.673 1 94.44 368 ILE B CA 1
ATOM 8017 C C . ILE B 1 368 ? 15.938 8.141 -1.994 1 94.44 368 ILE B C 1
ATOM 8019 O O . ILE B 1 368 ? 16.828 7.578 -2.65 1 94.44 368 ILE B O 1
ATOM 8023 N N . LEU B 1 369 ? 14.719 8.195 -2.354 1 95.69 369 LEU B N 1
ATOM 8024 C CA . LEU B 1 369 ? 14.305 7.582 -3.609 1 95.69 369 LEU B CA 1
ATOM 8025 C C . LEU B 1 369 ? 14.984 8.258 -4.797 1 95.69 369 LEU B C 1
ATOM 8027 O O . LEU B 1 369 ? 15.539 7.586 -5.664 1 95.69 369 LEU B O 1
ATOM 8031 N N . PHE B 1 370 ? 14.984 9.578 -4.855 1 96.38 370 PHE B N 1
ATOM 8032 C CA . PHE B 1 370 ? 15.609 10.305 -5.949 1 96.38 370 PHE B CA 1
ATOM 8033 C C . PHE B 1 370 ? 17.125 10.117 -5.93 1 96.38 370 PHE B C 1
ATOM 8035 O O . PHE B 1 370 ? 17.766 10.086 -6.98 1 96.38 370 PHE B O 1
ATOM 8042 N N . PHE B 1 371 ? 17.719 10 -4.773 1 95.62 371 PHE B N 1
ATOM 8043 C CA . PHE B 1 371 ? 19.141 9.727 -4.621 1 95.62 371 PHE B CA 1
ATOM 8044 C C . PHE B 1 371 ? 19.5 8.375 -5.223 1 95.62 371 PHE B C 1
ATOM 8046 O O . PHE B 1 371 ? 20.469 8.258 -5.977 1 95.62 371 PHE B O 1
ATOM 8053 N N . LEU B 1 372 ? 18.656 7.324 -4.918 1 95.06 372 LEU B N 1
ATOM 8054 C CA . LEU B 1 372 ? 18.906 5.984 -5.441 1 95.06 372 LEU B CA 1
ATOM 8055 C C . LEU B 1 372 ? 18.734 5.953 -6.957 1 95.06 372 LEU B C 1
ATOM 8057 O O . LEU B 1 372 ? 19.516 5.305 -7.66 1 95.06 372 LEU B O 1
ATOM 8061 N N . ILE B 1 373 ? 17.734 6.559 -7.43 1 94.12 373 ILE B N 1
ATOM 8062 C CA . ILE B 1 373 ? 17.516 6.629 -8.875 1 94.12 373 ILE B CA 1
ATOM 8063 C C 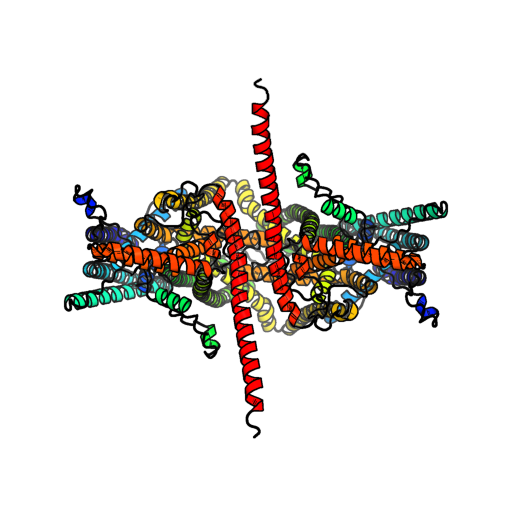. ILE B 1 373 ? 18.688 7.344 -9.539 1 94.12 373 ILE B C 1
ATOM 8065 O O . ILE B 1 373 ? 19.172 6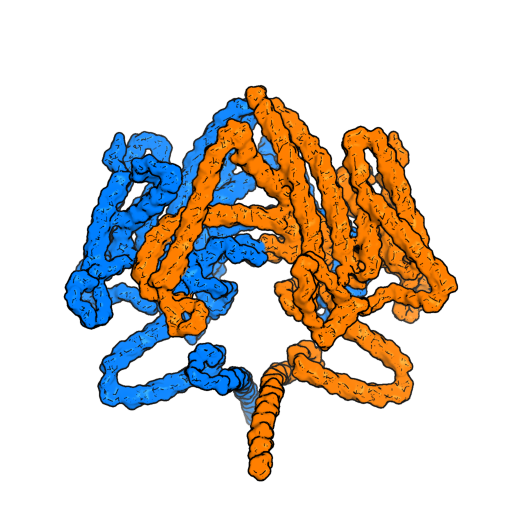.918 -10.594 1 94.12 373 ILE B O 1
ATOM 8069 N N . SER B 1 374 ? 19.172 8.461 -8.891 1 95.06 374 SER B N 1
ATOM 8070 C CA . SER B 1 374 ? 20.312 9.195 -9.43 1 95.06 374 SER B CA 1
ATOM 8071 C C . SER B 1 374 ? 21.578 8.336 -9.438 1 95.06 374 SER B C 1
ATOM 8073 O O . SER B 1 374 ? 22.359 8.383 -10.391 1 95.06 374 SER B O 1
ATOM 8075 N N . LEU B 1 375 ? 21.734 7.527 -8.438 1 94.88 375 LEU B N 1
ATOM 8076 C CA . LEU B 1 375 ? 22.891 6.633 -8.367 1 94.88 375 LEU B CA 1
ATOM 8077 C C . LEU B 1 375 ? 22.797 5.555 -9.445 1 94.88 375 LEU B C 1
ATOM 8079 O O . LEU B 1 375 ? 23.797 5.234 -10.086 1 94.88 375 LEU B O 1
ATOM 8083 N N . MET B 1 376 ? 21.625 4.977 -9.609 1 92.5 376 MET B N 1
ATOM 8084 C CA . MET B 1 376 ? 21.453 3.953 -10.641 1 92.5 376 MET B CA 1
ATOM 8085 C C . MET B 1 376 ? 21.75 4.512 -12.023 1 92.5 376 MET B C 1
ATOM 8087 O O . MET B 1 376 ? 22.422 3.857 -12.828 1 92.5 376 MET B O 1
ATOM 8091 N N . ILE B 1 377 ? 21.359 5.695 -12.305 1 91.19 377 ILE B N 1
ATOM 8092 C CA . ILE B 1 377 ? 21.609 6.328 -13.594 1 91.19 377 ILE B CA 1
ATOM 8093 C C . ILE B 1 377 ? 23.094 6.605 -13.75 1 91.19 377 ILE B C 1
ATOM 8095 O O . ILE B 1 377 ? 23.672 6.371 -14.812 1 91.19 377 ILE B O 1
ATOM 8099 N N . THR B 1 378 ? 23.766 7.098 -12.672 1 92.75 378 THR B N 1
ATOM 8100 C CA . THR B 1 378 ? 25.188 7.445 -12.742 1 92.75 378 THR B CA 1
ATOM 8101 C C . THR B 1 378 ? 26.047 6.199 -12.922 1 92.75 378 THR B C 1
ATOM 8103 O O . THR B 1 378 ? 26.906 6.156 -13.789 1 92.75 378 THR B O 1
ATOM 8106 N N . PHE B 1 379 ? 25.734 5.09 -12.234 1 90.12 379 PHE B N 1
ATOM 8107 C CA . PHE B 1 379 ? 26.578 3.9 -12.258 1 90.12 379 PHE B CA 1
ATOM 8108 C C . PHE B 1 379 ? 26.25 3.033 -13.469 1 90.12 379 PHE B C 1
ATOM 8110 O O . PHE B 1 379 ? 27.141 2.383 -14.031 1 90.12 379 PHE B O 1
ATOM 8117 N N . TRP B 1 380 ? 25.094 3.104 -13.898 1 87.19 380 TRP B N 1
ATOM 8118 C CA . TRP B 1 380 ? 24.719 2.203 -14.984 1 87.19 380 TRP B CA 1
ATOM 8119 C C . TRP B 1 380 ? 24.875 2.883 -16.344 1 87.19 380 TRP B C 1
ATOM 8121 O O . TRP B 1 380 ? 25.141 2.223 -17.344 1 87.19 380 TRP B O 1
ATOM 8131 N N . PHE B 1 381 ? 24.766 4.227 -16.391 1 88.88 381 PHE B N 1
ATOM 8132 C CA . PHE B 1 381 ? 24.766 4.891 -17.688 1 88.88 381 PHE B CA 1
ATOM 8133 C C . PHE B 1 381 ? 25.938 5.852 -17.797 1 88.88 381 PHE B C 1
ATOM 8135 O O . PHE B 1 381 ? 26.781 5.703 -18.688 1 88.88 381 PHE B O 1
ATOM 8142 N N . ILE B 1 382 ? 26.141 6.711 -16.781 1 89.19 382 ILE B N 1
ATOM 8143 C CA . ILE B 1 382 ? 27.078 7.82 -16.953 1 89.19 382 ILE B CA 1
ATOM 8144 C C . ILE B 1 382 ? 28.516 7.305 -16.875 1 89.19 382 ILE B C 1
ATOM 8146 O O . ILE B 1 382 ? 29.328 7.602 -17.75 1 89.19 382 ILE B O 1
ATOM 8150 N N . ILE B 1 383 ? 28.828 6.453 -15.93 1 90.38 383 ILE B N 1
ATOM 8151 C CA . ILE B 1 383 ? 30.203 6 -15.719 1 90.38 383 ILE B CA 1
ATOM 8152 C C . ILE B 1 383 ? 30.641 5.113 -16.875 1 90.38 383 ILE B C 1
ATOM 8154 O O . ILE B 1 383 ? 31.688 5.344 -17.484 1 90.38 383 ILE B O 1
ATOM 8158 N N . PRO B 1 384 ? 29.891 4.148 -17.266 1 91.06 384 PRO B N 1
ATOM 8159 C CA . PRO B 1 384 ? 30.344 3.312 -18.375 1 91.06 384 PRO B CA 1
ATOM 8160 C C . PRO B 1 384 ? 30.422 4.082 -19.688 1 91.06 384 PRO B C 1
ATOM 8162 O O . PRO B 1 384 ? 31.266 3.777 -20.531 1 91.06 384 PRO B O 1
ATOM 8165 N N . ILE B 1 385 ? 29.594 5.09 -19.938 1 89.69 385 ILE B N 1
ATOM 8166 C CA . ILE B 1 385 ? 29.641 5.902 -21.156 1 89.69 385 ILE B CA 1
ATOM 8167 C C . ILE B 1 385 ? 30.922 6.742 -21.156 1 89.69 385 ILE B C 1
ATOM 8169 O O . ILE B 1 385 ? 31.578 6.883 -22.188 1 89.69 385 ILE B O 1
ATOM 8173 N N . GLN B 1 386 ? 31.312 7.211 -19.922 1 90.12 386 GLN B N 1
ATOM 8174 C CA . GLN B 1 386 ? 32.531 8.016 -19.812 1 90.12 386 GLN B CA 1
ATOM 8175 C C . GLN B 1 386 ? 33.781 7.164 -20 1 90.12 386 GLN B C 1
ATOM 8177 O O . GLN B 1 386 ? 34.781 7.645 -20.5 1 90.12 386 GLN B O 1
ATOM 8182 N N . GLU B 1 387 ? 33.656 5.902 -19.578 1 90.88 387 GLU B N 1
ATOM 8183 C CA . GLU B 1 387 ? 34.781 4.992 -19.734 1 90.88 387 GLU B CA 1
ATOM 8184 C C . GLU B 1 387 ? 34.844 4.398 -21.141 1 90.88 387 GLU B C 1
ATOM 8186 O O . GLU B 1 387 ? 35.75 3.641 -21.469 1 90.88 387 GLU B O 1
ATOM 8191 N N . GLY B 1 388 ? 33.844 4.668 -22.016 1 88.81 388 GLY B N 1
ATOM 8192 C CA . GLY B 1 388 ? 33.844 4.223 -23.406 1 88.81 388 GLY B CA 1
ATOM 8193 C C . GLY B 1 388 ? 33.125 2.9 -23.609 1 88.81 388 GLY B C 1
ATOM 8194 O O . GLY B 1 388 ? 33.344 2.215 -24.609 1 88.81 388 GLY B O 1
ATOM 8195 N N . ARG B 1 389 ? 32.469 2.445 -22.672 1 89.94 389 ARG B N 1
ATOM 8196 C CA . ARG B 1 389 ? 31.75 1.187 -22.766 1 89.94 389 ARG B CA 1
ATOM 8197 C C . ARG B 1 389 ? 30.266 1.433 -23.062 1 89.94 389 ARG B C 1
ATOM 8199 O O . ARG B 1 389 ? 29.406 0.749 -22.516 1 89.94 389 ARG B O 1
ATOM 8206 N N . GLY B 1 390 ? 29.953 2.361 -23.828 1 87.44 390 GLY B N 1
ATOM 8207 C CA . GLY B 1 390 ? 28.594 2.756 -24.141 1 87.44 390 GLY B CA 1
ATOM 8208 C C . GLY B 1 390 ? 27.844 1.72 -24.938 1 87.44 390 GLY B C 1
ATOM 8209 O O . GLY B 1 390 ? 26.641 1.501 -24.719 1 87.44 390 GLY B O 1
ATOM 8210 N N . ILE B 1 391 ? 28.547 0.997 -25.672 1 87.06 391 ILE B N 1
ATOM 8211 C CA . ILE B 1 391 ? 27.891 0.045 -26.578 1 87.06 391 ILE B CA 1
ATOM 8212 C C . ILE B 1 391 ? 27.391 -1.153 -25.781 1 87.06 391 ILE B C 1
ATOM 8214 O O . ILE B 1 391 ? 26.312 -1.689 -26.062 1 87.06 391 ILE B O 1
ATOM 8218 N N . ILE B 1 392 ? 28.109 -1.475 -24.703 1 85.12 392 ILE B N 1
ATOM 8219 C CA . ILE B 1 392 ? 27.688 -2.602 -23.875 1 85.12 392 ILE B CA 1
ATOM 8220 C C . ILE B 1 392 ? 26.406 -2.252 -23.141 1 85.12 392 ILE B C 1
ATOM 8222 O O . ILE B 1 392 ? 25.5 -3.092 -23.016 1 85.12 392 ILE B O 1
ATOM 8226 N N . ILE B 1 393 ? 26.266 -1.043 -22.797 1 87.12 393 ILE B N 1
ATOM 8227 C CA . ILE B 1 393 ? 25.078 -0.603 -22.078 1 87.12 393 ILE B CA 1
ATOM 8228 C C . ILE B 1 393 ? 23.906 -0.527 -23.047 1 87.12 393 ILE B C 1
ATOM 8230 O O . ILE B 1 393 ? 22.781 -0.906 -22.703 1 87.12 393 ILE B O 1
ATOM 8234 N N . LEU B 1 394 ? 24.172 -0.077 -24.203 1 86.44 394 LEU B N 1
ATOM 8235 C CA . LEU B 1 394 ? 23.109 0.004 -25.203 1 86.44 394 LEU B CA 1
ATOM 8236 C C . LEU B 1 394 ? 22.625 -1.388 -25.594 1 86.44 394 LEU B C 1
ATOM 8238 O O . LEU B 1 394 ? 21.422 -1.588 -25.828 1 86.44 394 LEU B O 1
ATOM 8242 N N . GLN B 1 395 ? 23.547 -2.299 -25.578 1 85.5 395 GLN B N 1
ATOM 8243 C CA . GLN B 1 395 ? 23.156 -3.678 -25.844 1 85.5 395 GLN B CA 1
ATOM 8244 C C . GLN B 1 395 ? 22.328 -4.258 -24.703 1 85.5 395 GLN B C 1
ATOM 8246 O O . GLN B 1 395 ? 21.344 -4.953 -24.938 1 85.5 395 GLN B O 1
ATOM 8251 N N . GLY B 1 396 ? 22.781 -3.998 -23.5 1 83 396 GLY B N 1
ATOM 8252 C CA . GLY B 1 396 ? 22 -4.445 -22.344 1 83 396 GLY B CA 1
ATOM 8253 C C . GLY B 1 396 ? 20.609 -3.871 -22.312 1 83 396 GLY B C 1
ATOM 8254 O O . GLY B 1 396 ? 19.641 -4.586 -22.016 1 83 396 GLY B O 1
ATOM 8255 N N . LEU B 1 397 ? 20.484 -2.623 -22.594 1 85.75 397 LEU B N 1
ATOM 8256 C CA . LEU B 1 397 ? 19.188 -1.963 -22.641 1 85.75 397 LEU B CA 1
ATOM 8257 C C . LEU B 1 397 ? 18.328 -2.525 -23.766 1 85.75 397 LEU B C 1
ATOM 8259 O O . LEU B 1 397 ? 17.125 -2.688 -23.625 1 85.75 397 LEU B O 1
ATOM 8263 N N . GLY B 1 398 ? 18.953 -2.822 -24.859 1 84.56 398 GLY B N 1
ATOM 8264 C CA . GLY B 1 398 ? 18.25 -3.428 -25.969 1 84.56 398 GLY B CA 1
ATOM 8265 C C . GLY B 1 398 ? 17.688 -4.793 -25.641 1 84.56 398 GLY B C 1
ATOM 8266 O O . GLY B 1 398 ? 16.531 -5.094 -26 1 84.56 398 GLY B O 1
ATOM 8267 N N . TYR B 1 399 ? 18.484 -5.555 -24.875 1 81.69 399 TYR B N 1
ATOM 8268 C CA . TYR B 1 399 ? 18.016 -6.875 -24.469 1 81.69 399 TYR B CA 1
ATOM 8269 C C . TYR B 1 399 ? 16.875 -6.77 -23.469 1 81.69 399 TYR B C 1
ATOM 8271 O O . TYR B 1 399 ? 15.93 -7.562 -23.516 1 81.69 399 TYR B O 1
ATOM 8279 N N . THR B 1 400 ? 16.969 -5.836 -22.625 1 83.19 400 THR B N 1
ATOM 8280 C CA . THR B 1 400 ? 15.914 -5.668 -21.625 1 83.19 400 THR B CA 1
ATOM 8281 C C . THR B 1 400 ? 14.617 -5.211 -22.297 1 83.19 400 THR B C 1
ATOM 8283 O O . THR B 1 400 ? 13.539 -5.699 -21.969 1 83.19 400 THR B O 1
ATOM 8286 N N . VAL B 1 401 ? 14.688 -4.32 -23.219 1 87.12 401 VAL B N 1
ATOM 8287 C CA . VAL B 1 401 ? 13.523 -3.828 -23.938 1 87.12 401 VAL B CA 1
ATOM 8288 C C . VAL B 1 401 ? 12.922 -4.953 -24.781 1 87.12 401 VAL B C 1
ATOM 8290 O O . VAL B 1 401 ? 11.695 -5.098 -24.859 1 87.12 401 VAL B O 1
ATOM 8293 N N . LEU B 1 402 ? 13.766 -5.73 -25.344 1 84.88 402 LEU B N 1
ATOM 8294 C CA . LEU B 1 402 ? 13.297 -6.867 -26.141 1 84.88 402 LEU B CA 1
ATOM 8295 C C . LEU B 1 402 ? 12.547 -7.859 -25.25 1 84.88 402 LEU B C 1
ATOM 8297 O O . LEU B 1 402 ? 11.5 -8.383 -25.641 1 84.88 402 LEU B O 1
ATOM 8301 N N . GLY B 1 403 ? 13.109 -8.117 -24.062 1 80.94 403 GLY B N 1
ATOM 8302 C CA . GLY B 1 403 ? 12.414 -8.984 -23.125 1 80.94 403 GLY B CA 1
ATOM 8303 C C . GLY B 1 403 ? 11.039 -8.477 -22.75 1 80.94 403 GLY B C 1
ATOM 8304 O O . GLY B 1 403 ? 10.078 -9.258 -22.688 1 80.94 403 GLY B O 1
ATOM 8305 N N . ILE B 1 404 ? 10.883 -7.219 -22.594 1 85.25 404 ILE B N 1
ATOM 8306 C CA . ILE B 1 404 ? 9.609 -6.617 -22.203 1 85.25 404 ILE B CA 1
ATOM 8307 C C . ILE B 1 404 ? 8.641 -6.676 -23.391 1 85.25 404 ILE B C 1
ATOM 8309 O O . ILE B 1 404 ? 7.457 -6.973 -23.219 1 85.25 404 ILE B O 1
ATOM 8313 N N . VAL B 1 405 ? 9.125 -6.43 -24.594 1 87.62 405 VAL B N 1
ATOM 8314 C CA . VAL B 1 405 ? 8.289 -6.445 -25.797 1 87.62 405 VAL B CA 1
ATOM 8315 C C . VAL B 1 405 ? 7.762 -7.859 -26.031 1 87.62 405 VAL B C 1
ATOM 8317 O O . VAL B 1 405 ? 6.598 -8.039 -26.406 1 87.62 405 VAL B O 1
ATOM 8320 N N . ILE B 1 406 ? 8.57 -8.852 -25.75 1 82.19 406 ILE B N 1
ATOM 8321 C CA . ILE B 1 406 ? 8.141 -10.234 -25.922 1 82.19 406 ILE B CA 1
ATOM 8322 C C . ILE B 1 406 ? 7.09 -10.586 -24.875 1 82.19 406 ILE B C 1
ATOM 8324 O O . ILE B 1 406 ? 6.094 -11.242 -25.172 1 82.19 406 ILE B O 1
ATOM 8328 N N . MET B 1 407 ? 7.297 -10.164 -23.703 1 84.62 407 MET B N 1
ATOM 8329 C CA . MET B 1 407 ? 6.336 -10.422 -22.625 1 84.62 407 MET B CA 1
ATOM 8330 C C . MET B 1 407 ? 4.977 -9.812 -22.953 1 84.62 407 MET B C 1
ATOM 8332 O O . MET B 1 407 ? 3.947 -10.477 -22.844 1 84.62 407 MET B O 1
ATOM 8336 N N . VAL B 1 408 ? 4.938 -8.562 -23.391 1 88.44 408 VAL B N 1
ATOM 8337 C CA . VAL B 1 408 ? 3.699 -7.879 -23.75 1 88.44 408 VAL B CA 1
ATOM 8338 C C . VAL B 1 408 ? 3.098 -8.516 -25 1 88.44 408 VAL B C 1
ATOM 8340 O O . VAL B 1 408 ? 1.877 -8.648 -25.109 1 88.44 408 VAL B O 1
ATOM 8343 N N . GLY B 1 409 ? 4.008 -8.867 -25.891 1 88.44 409 GLY B N 1
ATOM 8344 C CA . GLY B 1 409 ? 3.541 -9.539 -27.094 1 88.44 409 GLY B CA 1
ATOM 8345 C C . GLY B 1 409 ? 2.818 -10.836 -26.812 1 88.44 409 GLY B C 1
ATOM 8346 O O . GLY B 1 409 ? 1.774 -11.117 -27.391 1 88.44 409 GLY B O 1
ATOM 8347 N N . VAL B 1 410 ? 3.295 -11.641 -25.875 1 86.62 410 VAL B N 1
ATOM 8348 C CA . VAL B 1 410 ? 2.668 -12.906 -25.531 1 86.62 410 VAL B CA 1
ATOM 8349 C C . VAL B 1 410 ? 1.316 -12.656 -24.875 1 86.62 410 VAL B C 1
ATOM 8351 O O . VAL B 1 410 ? 0.344 -13.367 -25.141 1 86.62 410 VAL B O 1
ATOM 8354 N N . ILE B 1 411 ? 1.184 -11.648 -24.047 1 88.19 411 ILE B N 1
ATOM 8355 C CA . ILE B 1 411 ? -0.073 -11.32 -23.391 1 88.19 411 ILE B CA 1
ATOM 8356 C C . ILE B 1 411 ? -1.114 -10.914 -24.422 1 88.19 411 ILE B C 1
ATOM 8358 O O . ILE B 1 411 ? -2.264 -11.352 -24.359 1 88.19 411 ILE B O 1
ATOM 8362 N N . VAL B 1 412 ? -0.689 -10.156 -25.406 1 92.44 412 VAL B N 1
ATOM 8363 C CA . VAL B 1 412 ? -1.602 -9.672 -26.438 1 92.44 412 VAL B CA 1
ATOM 8364 C C . VAL B 1 412 ? -2.049 -10.828 -27.328 1 92.44 412 VAL B C 1
ATOM 8366 O O . VAL B 1 412 ? -3.215 -10.906 -27.719 1 92.44 412 VAL B O 1
ATOM 8369 N N . ILE B 1 413 ? -1.131 -11.734 -27.578 1 90.5 413 ILE B N 1
ATOM 8370 C CA . ILE B 1 413 ? -1.472 -12.906 -28.375 1 90.5 413 ILE B CA 1
ATOM 8371 C C . ILE B 1 413 ? -2.504 -13.75 -27.641 1 90.5 413 ILE B C 1
ATOM 8373 O O . ILE B 1 413 ? -3.426 -14.289 -28.25 1 90.5 413 ILE B O 1
ATOM 8377 N N . GLN B 1 414 ? -2.373 -13.828 -26.391 1 91.25 414 GLN B N 1
ATOM 8378 C CA . GLN B 1 414 ? -3.34 -14.594 -25.594 1 91.25 414 GLN B CA 1
ATOM 8379 C C . GLN B 1 414 ? -4.715 -13.93 -25.625 1 91.25 414 GLN B C 1
ATOM 8381 O O . GLN B 1 414 ? -5.738 -14.617 -25.703 1 91.25 414 GLN B O 1
ATOM 8386 N N . ILE B 1 415 ? -4.781 -12.656 -25.578 1 92.5 415 ILE B N 1
ATOM 8387 C CA . ILE B 1 415 ? -6.047 -11.93 -25.609 1 92.5 415 ILE B CA 1
ATOM 8388 C C . ILE B 1 415 ? -6.691 -12.086 -26.984 1 92.5 415 ILE B C 1
ATOM 8390 O O . ILE B 1 415 ? -7.895 -12.32 -27.094 1 92.5 415 ILE B O 1
ATOM 8394 N N . LEU B 1 416 ? -5.836 -11.992 -28.016 1 93.94 416 LEU B N 1
ATOM 8395 C CA . LEU B 1 416 ? -6.348 -12.117 -29.375 1 93.94 416 LEU B CA 1
ATOM 8396 C C . LEU B 1 416 ? -6.828 -13.539 -29.641 1 93.94 416 LEU B C 1
ATOM 8398 O O . LEU B 1 416 ? -7.848 -13.742 -30.297 1 93.94 416 LEU B O 1
ATOM 8402 N N . ALA B 1 417 ? -6.051 -14.516 -29.125 1 93.44 417 ALA B N 1
ATOM 8403 C CA . ALA B 1 417 ? -6.48 -15.906 -29.25 1 93.44 417 ALA B CA 1
ATOM 8404 C C . ALA B 1 417 ? -7.805 -16.141 -28.531 1 93.44 417 ALA B C 1
ATOM 8406 O O . ALA B 1 417 ? -8.672 -16.859 -29.031 1 93.44 417 ALA B O 1
ATOM 8407 N N . SER B 1 418 ? -7.988 -15.492 -27.406 1 92.25 418 SER B N 1
ATOM 8408 C CA . SER B 1 418 ? -9.227 -15.648 -26.641 1 92.25 418 SER B CA 1
ATOM 8409 C C . SER B 1 418 ? -10.398 -14.977 -27.344 1 92.25 418 SER B C 1
ATOM 8411 O O . SER B 1 418 ? -11.508 -15.5 -27.359 1 92.25 418 SER B O 1
ATOM 8413 N N . GLN B 1 419 ? -10.164 -13.891 -28.016 1 90.81 419 GLN B N 1
ATOM 8414 C CA . GLN B 1 419 ? -11.219 -13.133 -28.672 1 90.81 419 GLN B CA 1
ATOM 8415 C C . GLN B 1 419 ? -11.656 -13.82 -29.969 1 90.81 419 GLN B C 1
ATOM 8417 O O . GLN B 1 419 ? -12.859 -13.922 -30.234 1 90.81 419 GLN B O 1
ATOM 8422 N N . PHE B 1 420 ? -10.68 -14.422 -30.672 1 90.5 420 PHE B N 1
ATOM 8423 C CA . PHE B 1 420 ? -11.008 -14.875 -32.031 1 90.5 420 PHE B CA 1
ATOM 8424 C C . PHE B 1 420 ? -11.234 -16.391 -32.031 1 90.5 420 PHE B C 1
ATOM 8426 O O . PHE B 1 420 ? -12.055 -16.891 -32.812 1 90.5 420 PHE B O 1
ATOM 8433 N N . PHE B 1 421 ? -10.578 -17.094 -31.141 1 89.5 421 PHE B N 1
ATOM 8434 C CA . PHE B 1 421 ? -10.617 -18.547 -31.297 1 89.5 421 PHE B CA 1
ATOM 8435 C C . PHE B 1 421 ? -11.43 -19.188 -30.188 1 89.5 421 PHE B C 1
ATOM 8437 O O . PHE B 1 421 ? -12.102 -20.203 -30.406 1 89.5 421 PHE B O 1
ATOM 8444 N N . PHE B 1 422 ? -11.453 -18.688 -29 1 90.38 422 PHE B N 1
ATOM 8445 C CA . PHE B 1 422 ? -11.961 -19.484 -27.891 1 90.38 422 PHE B CA 1
ATOM 8446 C C . PHE B 1 422 ? -13.359 -19.016 -27.5 1 90.38 422 PHE B C 1
ATOM 8448 O O . PHE B 1 422 ? -14.195 -19.828 -27.094 1 90.38 422 PHE B O 1
ATOM 8455 N N . LEU B 1 423 ? -13.688 -17.734 -27.5 1 89.75 423 LEU B N 1
ATOM 8456 C CA . LEU B 1 423 ? -14.969 -17.219 -27.031 1 89.75 423 LEU B CA 1
ATOM 8457 C C . LEU B 1 423 ? -16.047 -17.344 -28.109 1 89.75 423 LEU B C 1
ATOM 8459 O O . LEU B 1 423 ? -15.734 -17.312 -29.297 1 89.75 423 LEU B O 1
ATOM 8463 N N . GLN B 1 424 ? -17.266 -17.609 -27.594 1 85.88 424 GLN B N 1
ATOM 8464 C CA . GLN B 1 424 ? -18.422 -17.688 -28.484 1 85.88 424 GLN B CA 1
ATOM 8465 C C . GLN B 1 424 ? -18.797 -16.312 -29.031 1 85.88 424 GLN B C 1
ATOM 8467 O O . GLN B 1 424 ? -18.547 -15.297 -28.375 1 85.88 424 GLN B O 1
ATOM 8472 N N . ASP B 1 425 ? -19.266 -16.328 -30.281 1 82 425 ASP B N 1
ATOM 8473 C CA . ASP B 1 425 ? -19.672 -15.062 -30.891 1 82 425 ASP B CA 1
ATOM 8474 C C . ASP B 1 425 ? -20.875 -14.461 -30.172 1 82 425 ASP B C 1
ATOM 8476 O O . ASP B 1 425 ? -21.562 -15.148 -29.406 1 82 425 ASP B O 1
ATOM 8480 N N . LYS B 1 426 ? -21.047 -13.227 -30.359 1 78.62 426 LYS B N 1
ATOM 8481 C CA . LYS B 1 426 ? -22.125 -12.469 -29.719 1 78.62 426 LYS B CA 1
ATOM 8482 C C . LYS B 1 426 ? -23.484 -13.094 -30.031 1 78.62 426 LYS B C 1
ATOM 8484 O O . LYS B 1 426 ? -23.719 -13.531 -31.156 1 78.62 426 LYS B O 1
ATOM 8489 N N . ILE B 1 427 ? -24.219 -13.359 -28.969 1 73.12 427 ILE B N 1
ATOM 8490 C CA . ILE B 1 427 ? -25.578 -13.867 -29.156 1 73.12 427 ILE B CA 1
ATOM 8491 C C . ILE B 1 427 ? -26.422 -12.82 -29.859 1 73.12 427 ILE B C 1
ATOM 8493 O O . ILE B 1 427 ? -27.078 -13.117 -30.859 1 73.12 427 ILE B O 1
ATOM 8497 N N . ASN B 1 428 ? -26.328 -11.586 -29.297 1 74 428 ASN B N 1
ATOM 8498 C CA . ASN B 1 428 ? -27 -10.453 -29.906 1 74 428 ASN B CA 1
ATOM 8499 C C . ASN B 1 428 ? -26.016 -9.43 -30.469 1 74 428 ASN B C 1
ATOM 8501 O O . ASN B 1 428 ? -25.047 -9.062 -29.797 1 74 428 ASN B O 1
ATOM 8505 N N . PRO B 1 429 ? -26.125 -9.148 -31.734 1 75 429 PRO B N 1
ATOM 8506 C CA . PRO B 1 429 ? -25.203 -8.211 -32.344 1 75 429 PRO B CA 1
ATOM 8507 C C . PRO B 1 429 ? -25.141 -6.867 -31.609 1 75 429 PRO B C 1
ATOM 8509 O O . PRO B 1 429 ? -24.141 -6.145 -31.719 1 75 429 PRO B O 1
ATOM 8512 N N . LYS B 1 430 ? -26.109 -6.629 -30.75 1 69.38 430 LYS B N 1
ATOM 8513 C CA . LYS B 1 430 ? -26.156 -5.332 -30.094 1 69.38 430 LYS B CA 1
ATOM 8514 C C . LYS B 1 430 ? -25.344 -5.348 -28.797 1 69.38 430 LYS B C 1
ATOM 8516 O O . LYS B 1 430 ? -25.078 -4.297 -28.203 1 69.38 430 LYS B O 1
ATOM 8521 N N . ASP B 1 431 ? -24.922 -6.586 -28.547 1 75.75 431 ASP B N 1
ATOM 8522 C CA . ASP B 1 431 ? -24.188 -6.68 -27.281 1 75.75 431 ASP B CA 1
ATOM 8523 C C . ASP B 1 431 ? -22.766 -6.133 -27.422 1 75.75 431 ASP B C 1
ATOM 8525 O O . ASP B 1 431 ? -22.141 -6.277 -28.484 1 75.75 431 ASP B O 1
ATOM 8529 N N . LYS B 1 432 ? -22.391 -5.262 -26.484 1 73.5 432 LYS B N 1
ATOM 8530 C CA . LYS B 1 432 ? -21.094 -4.598 -26.547 1 73.5 432 LYS B CA 1
ATOM 8531 C C . LYS B 1 432 ? -19.953 -5.613 -26.453 1 73.5 432 LYS B C 1
ATOM 8533 O O . LYS B 1 432 ? -18.953 -5.492 -27.156 1 73.5 432 LYS B O 1
ATOM 8538 N N . SER B 1 433 ? -20.156 -6.734 -25.578 1 79.25 433 SER B N 1
ATOM 8539 C CA . SER B 1 433 ? -19.047 -7.66 -25.391 1 79.25 433 SER B CA 1
ATOM 8540 C C . SER B 1 433 ? -19.5 -9.109 -25.547 1 79.25 433 SER B C 1
ATOM 8542 O O . SER B 1 433 ? -20.688 -9.398 -25.453 1 79.25 433 SER B O 1
ATOM 8544 N N . LYS B 1 434 ? -18.578 -9.953 -26.031 1 82.25 434 LYS B N 1
ATOM 8545 C CA . LYS B 1 434 ? -18.828 -11.391 -26.141 1 82.25 434 LYS B CA 1
ATOM 8546 C C . LYS B 1 434 ? -19.062 -12.023 -24.781 1 82.25 434 LYS B C 1
ATOM 8548 O O . LYS B 1 434 ? -18.531 -11.547 -23.766 1 82.25 434 LYS B O 1
ATOM 8553 N N . PRO B 1 435 ? -19.891 -12.922 -24.703 1 82 435 PRO B N 1
ATOM 8554 C CA . PRO B 1 435 ? -20.109 -13.602 -23.422 1 82 435 PRO B CA 1
ATOM 8555 C C . PRO B 1 435 ? -18.922 -14.453 -23 1 82 435 PRO B C 1
ATOM 8557 O O . PRO B 1 435 ? -18.094 -14.836 -23.844 1 82 435 PRO B O 1
ATOM 8560 N N . LEU B 1 436 ? -18.797 -14.672 -21.734 1 85.38 436 LEU B N 1
ATOM 8561 C CA . LEU B 1 436 ? -17.719 -15.484 -21.188 1 85.38 436 LEU B CA 1
ATOM 8562 C C . LEU B 1 436 ? -18.047 -16.969 -21.297 1 85.38 436 LEU B C 1
ATOM 8564 O O . LEU B 1 436 ? -18.203 -17.656 -20.266 1 85.38 436 LEU B O 1
ATOM 8568 N N . ALA B 1 437 ? -18.438 -17.422 -22.422 1 85.81 437 ALA B N 1
ATOM 8569 C CA . ALA B 1 437 ? -18.688 -18.828 -22.734 1 85.81 437 ALA B CA 1
ATOM 8570 C C . ALA B 1 437 ? -17.656 -19.359 -23.719 1 85.81 437 ALA B C 1
ATOM 8572 O O . ALA B 1 437 ? -17.375 -18.734 -24.734 1 85.81 437 ALA B O 1
ATOM 8573 N N . ILE B 1 438 ? -17.156 -20.484 -23.375 1 86 438 ILE B N 1
ATOM 8574 C CA . ILE B 1 438 ? -16.078 -21.062 -24.188 1 86 438 ILE B CA 1
ATOM 8575 C C . ILE B 1 438 ? -16.672 -21.969 -25.266 1 86 438 ILE B C 1
ATOM 8577 O O . ILE B 1 438 ? -17.484 -22.844 -24.984 1 86 438 ILE B O 1
ATOM 8581 N N . ASN B 1 439 ? -16.375 -21.672 -26.531 1 82.81 439 ASN B N 1
ATOM 8582 C CA . ASN B 1 439 ? -16.844 -22.484 -27.656 1 82.81 439 ASN B CA 1
ATOM 8583 C C . ASN B 1 439 ? -15.898 -23.641 -27.953 1 82.81 439 ASN B C 1
ATOM 8585 O O . ASN B 1 439 ? -16.312 -24.797 -27.984 1 82.81 439 ASN B O 1
ATOM 8589 N N . ASN B 1 440 ? -14.594 -23.391 -28.203 1 83.81 440 ASN B N 1
ATOM 8590 C CA . ASN B 1 440 ? -13.586 -24.406 -28.453 1 83.81 440 ASN B CA 1
ATOM 8591 C C . ASN B 1 440 ? -12.859 -24.812 -27.172 1 83.81 440 ASN B C 1
ATOM 8593 O O . ASN B 1 440 ? -11.703 -24.422 -26.969 1 83.81 440 ASN B O 1
ATOM 8597 N N . ARG B 1 441 ? -13.555 -25.688 -26.453 1 83.81 441 ARG B N 1
ATOM 8598 C CA . ARG B 1 441 ? -13.07 -26.031 -25.125 1 83.81 441 ARG B CA 1
ATOM 8599 C C . ARG B 1 441 ? -11.781 -26.859 -25.203 1 83.81 441 ARG B C 1
ATOM 8601 O O . ARG B 1 441 ? -10.875 -26.688 -24.391 1 83.81 441 ARG B O 1
ATOM 8608 N N . ARG B 1 442 ? -11.711 -27.766 -26.25 1 85 442 ARG B N 1
ATOM 8609 C CA . ARG B 1 442 ? -10.547 -28.641 -26.359 1 85 442 ARG B CA 1
ATOM 8610 C C . ARG B 1 442 ? -9.305 -27.859 -26.75 1 85 442 ARG B C 1
ATOM 8612 O O . ARG B 1 442 ? -8.219 -28.094 -26.203 1 85 442 ARG B O 1
ATOM 8619 N N . ALA B 1 443 ? -9.547 -26.938 -27.656 1 87.06 443 ALA B N 1
ATOM 8620 C CA . ALA B 1 443 ? -8.406 -26.109 -28.062 1 87.06 443 ALA B CA 1
ATOM 8621 C C . ALA B 1 443 ? -7.977 -25.188 -26.922 1 87.06 443 ALA B C 1
ATOM 8623 O O . ALA B 1 443 ? -6.785 -24.922 -26.734 1 87.06 443 ALA B O 1
ATOM 8624 N N . PHE B 1 444 ? -8.953 -24.797 -26.172 1 89.5 444 PHE B N 1
ATOM 8625 C CA . PHE B 1 444 ? -8.641 -23.906 -25.062 1 89.5 444 PHE B CA 1
ATOM 8626 C C . PHE B 1 444 ? -7.848 -24.641 -23.984 1 89.5 444 PHE B C 1
ATOM 8628 O O . PHE B 1 444 ? -6.891 -24.094 -23.438 1 89.5 444 PHE B O 1
ATOM 8635 N N . GLN B 1 445 ? -8.195 -25.828 -23.703 1 88.62 445 GLN B N 1
ATOM 8636 C CA . GLN B 1 445 ? -7.508 -26.594 -22.672 1 88.62 445 GLN B CA 1
ATOM 8637 C C . GLN B 1 445 ? -6.082 -26.938 -23.094 1 88.62 445 GLN B C 1
ATOM 8639 O O . GLN B 1 445 ? -5.164 -26.922 -22.266 1 88.62 445 GLN B O 1
ATOM 8644 N N . ASN B 1 446 ? -5.902 -27.266 -24.344 1 88.56 446 ASN B N 1
ATOM 8645 C CA . ASN B 1 446 ? -4.559 -27.5 -24.844 1 88.56 446 ASN B CA 1
ATOM 8646 C C . ASN B 1 446 ? -3.707 -26.234 -24.812 1 88.56 446 ASN B C 1
ATOM 8648 O O . ASN B 1 446 ? -2.527 -26.297 -24.453 1 88.56 446 ASN B O 1
ATOM 8652 N N . PHE B 1 447 ? -4.348 -25.188 -25.172 1 89.31 447 PHE B N 1
ATOM 8653 C CA . PHE B 1 447 ? -3.645 -23.906 -25.125 1 89.31 447 PHE B CA 1
ATOM 8654 C C . PHE B 1 447 ? -3.252 -23.547 -23.703 1 89.31 447 PHE B C 1
ATOM 8656 O O . PHE B 1 447 ? -2.129 -23.094 -23.453 1 89.31 447 PHE B O 1
ATOM 8663 N N . SER B 1 448 ? -4.129 -23.766 -22.781 1 88.38 448 SER B N 1
ATOM 8664 C CA . SER B 1 448 ? -3.875 -23.453 -21.375 1 88.38 448 SER B CA 1
ATOM 8665 C C . SER B 1 448 ? -2.777 -24.344 -20.812 1 88.38 448 SER B C 1
ATOM 8667 O O . SER B 1 448 ? -1.969 -23.906 -19.984 1 88.38 448 SER B O 1
ATOM 8669 N N . TYR B 1 449 ? -2.688 -25.578 -21.234 1 88.56 449 TYR B N 1
ATOM 8670 C CA . TYR B 1 449 ? -1.651 -26.5 -20.766 1 88.56 449 TYR B CA 1
ATOM 8671 C C . TYR B 1 449 ? -0.274 -26.062 -21.25 1 88.56 449 TYR B C 1
ATOM 8673 O O . TYR B 1 449 ? 0.668 -25.984 -20.453 1 88.56 449 TYR B O 1
ATOM 8681 N N . PHE B 1 450 ? -0.131 -25.703 -22.484 1 85.19 450 PHE B N 1
ATOM 8682 C CA . PHE B 1 450 ? 1.174 -25.359 -23.031 1 85.19 450 PHE B CA 1
ATOM 8683 C C . PHE B 1 450 ? 1.646 -24.016 -22.5 1 85.19 450 PHE B C 1
ATOM 8685 O O . PHE B 1 450 ? 2.842 -23.812 -22.281 1 85.19 450 PHE B O 1
ATOM 8692 N N . PHE B 1 451 ? 0.734 -23.219 -22.234 1 85.06 451 PHE B N 1
ATOM 8693 C CA . PHE B 1 451 ? 1.139 -21.875 -21.797 1 85.06 451 PHE B CA 1
ATOM 8694 C C . PHE B 1 451 ? 1.319 -21.828 -20.281 1 85.06 451 PHE B C 1
ATOM 8696 O O . PHE B 1 451 ? 1.877 -20.875 -19.75 1 85.06 451 PHE B O 1
ATOM 8703 N N . MET B 1 452 ? 0.884 -22.766 -19.562 1 82.81 452 MET B N 1
ATOM 8704 C CA . MET B 1 452 ? 1.092 -22.812 -18.109 1 82.81 452 MET B CA 1
ATOM 8705 C C . MET B 1 452 ? 2.578 -22.812 -17.781 1 82.81 452 MET B C 1
ATOM 8707 O O . MET B 1 452 ? 2.998 -22.156 -16.812 1 82.81 452 MET B O 1
ATOM 8711 N N . PHE B 1 453 ? 3.395 -23.359 -18.609 1 74.31 453 PHE B N 1
ATOM 8712 C CA . PHE B 1 453 ? 4.828 -23.453 -18.359 1 74.31 453 PHE B CA 1
ATOM 8713 C C . PHE B 1 453 ? 5.516 -22.125 -18.688 1 74.31 453 PHE B C 1
ATOM 8715 O O . PHE B 1 453 ? 6.438 -21.719 -17.969 1 74.31 453 PHE B O 1
ATOM 8722 N N . TYR B 1 454 ? 4.984 -21.453 -19.609 1 76.31 454 TYR B N 1
ATOM 8723 C CA . TYR B 1 454 ? 5.578 -20.188 -20 1 76.31 454 TYR B CA 1
ATOM 8724 C C . TYR B 1 454 ? 5.078 -19.062 -19.094 1 76.31 454 TYR B C 1
ATOM 8726 O O . TYR B 1 454 ? 5.766 -18.062 -18.891 1 76.31 454 TYR B O 1
ATOM 8734 N N . SER B 1 455 ? 3.955 -19.25 -18.516 1 83.19 455 SER B N 1
ATOM 8735 C CA . SER B 1 455 ? 3.365 -18.219 -17.688 1 83.19 455 SER B CA 1
ATOM 8736 C C . SER B 1 455 ? 4.176 -18 -16.406 1 83.19 455 SER B C 1
ATOM 8738 O O . SER B 1 455 ? 4.133 -16.938 -15.812 1 83.19 455 SER B O 1
ATOM 8740 N N . ALA B 1 456 ? 4.957 -18.969 -16.078 1 81.44 456 ALA B N 1
ATOM 8741 C CA . ALA B 1 456 ? 5.801 -18.797 -14.891 1 81.44 456 ALA B CA 1
ATOM 8742 C C . ALA B 1 456 ? 6.902 -17.766 -15.141 1 81.44 456 ALA B C 1
ATOM 8744 O O . ALA B 1 456 ? 7.23 -16.969 -14.258 1 81.44 456 ALA B O 1
ATOM 8745 N N . ILE B 1 457 ? 7.445 -17.719 -16.328 1 78.81 457 ILE B N 1
ATOM 8746 C CA . ILE B 1 457 ? 8.492 -16.766 -16.688 1 78.81 457 ILE B CA 1
ATOM 8747 C C . ILE B 1 457 ? 7.895 -15.375 -16.812 1 78.81 457 ILE B C 1
ATOM 8749 O O . ILE B 1 457 ? 8.492 -14.398 -16.359 1 78.81 457 ILE B O 1
ATOM 8753 N N . LEU B 1 458 ? 6.723 -15.375 -17.422 1 83.06 458 LEU B N 1
ATOM 8754 C CA . LEU B 1 458 ? 6.023 -14.102 -17.531 1 83.06 458 LEU B CA 1
ATOM 8755 C C . LEU B 1 458 ? 5.676 -13.562 -16.141 1 83.06 458 LEU B C 1
ATOM 8757 O O . LEU B 1 458 ? 5.746 -12.352 -15.914 1 83.06 458 LEU B O 1
ATOM 8761 N N . GLY B 1 459 ? 5.383 -14.438 -15.273 1 87.56 459 GLY B N 1
ATOM 8762 C CA . GLY B 1 459 ? 5.027 -14.039 -13.922 1 87.56 459 GLY B CA 1
ATOM 8763 C C . GLY B 1 459 ? 6.199 -13.461 -13.141 1 87.56 459 GLY B C 1
ATOM 8764 O O . GLY B 1 459 ? 6.02 -12.562 -12.32 1 87.56 459 GLY B O 1
ATOM 8765 N N . PHE B 1 460 ? 7.43 -13.891 -13.445 1 86.69 460 PHE B N 1
ATOM 8766 C CA . PHE B 1 460 ? 8.609 -13.367 -12.766 1 86.69 460 PHE B CA 1
ATOM 8767 C C . PHE B 1 460 ? 8.844 -11.906 -13.133 1 86.69 460 PHE B C 1
ATOM 8769 O O . PHE B 1 460 ? 9.219 -11.102 -12.281 1 86.69 460 PHE B O 1
ATOM 8776 N N . GLY B 1 461 ? 8.578 -11.656 -14.438 1 85.75 461 GLY B N 1
ATOM 8777 C CA . GLY B 1 461 ? 8.695 -10.273 -14.867 1 85.75 461 GLY B CA 1
ATOM 8778 C C . GLY B 1 461 ? 7.586 -9.391 -14.328 1 85.75 461 GLY B C 1
ATOM 8779 O O . GLY B 1 461 ? 7.836 -8.258 -13.914 1 85.75 461 GLY B O 1
ATOM 8780 N N . ALA B 1 462 ? 6.434 -9.953 -14.211 1 88.38 462 ALA B N 1
ATOM 8781 C CA . ALA B 1 462 ? 5.289 -9.188 -13.719 1 88.38 462 ALA B CA 1
ATOM 8782 C C . ALA B 1 462 ? 5.43 -8.898 -12.227 1 88.38 462 ALA B C 1
ATOM 8784 O O . ALA B 1 462 ? 5.039 -7.824 -11.758 1 88.38 462 ALA B O 1
ATOM 8785 N N . CYS B 1 463 ? 5.984 -9.805 -11.516 1 91.44 463 CYS B N 1
ATOM 8786 C CA . CYS B 1 463 ? 6.141 -9.594 -10.086 1 91.44 463 CYS B CA 1
ATOM 8787 C C . CYS B 1 463 ? 7.215 -8.547 -9.805 1 91.44 463 CYS B C 1
ATOM 8789 O O . CYS B 1 463 ? 7.121 -7.801 -8.828 1 91.44 463 CYS B O 1
ATOM 8791 N N . LEU B 1 464 ? 8.273 -8.492 -10.641 1 90.5 464 LEU B N 1
ATOM 8792 C CA . LEU B 1 464 ? 9.305 -7.469 -10.484 1 90.5 464 LEU B CA 1
ATOM 8793 C C . LEU B 1 464 ? 8.719 -6.07 -10.656 1 90.5 464 LEU B C 1
ATOM 8795 O O . LEU B 1 464 ? 9.078 -5.145 -9.93 1 90.5 464 LEU B O 1
ATOM 8799 N N . ILE B 1 465 ? 7.793 -5.984 -11.562 1 88.88 465 ILE B N 1
ATOM 8800 C CA . ILE B 1 465 ? 7.121 -4.707 -11.766 1 88.88 465 ILE B CA 1
ATOM 8801 C C . ILE B 1 465 ? 6.258 -4.379 -10.555 1 88.88 465 ILE B C 1
ATOM 8803 O O . ILE B 1 465 ? 6.172 -3.219 -10.141 1 88.88 465 ILE B O 1
ATOM 8807 N N . ARG B 1 466 ? 5.68 -5.375 -9.961 1 91.44 466 ARG B N 1
ATOM 8808 C CA . ARG B 1 466 ? 4.879 -5.207 -8.75 1 91.44 466 ARG B CA 1
ATOM 8809 C C . ARG B 1 466 ? 5.734 -4.688 -7.598 1 91.44 466 ARG B C 1
ATOM 8811 O O . ARG B 1 466 ? 5.316 -3.791 -6.863 1 91.44 466 ARG B O 1
ATOM 8818 N N . ILE B 1 467 ? 6.945 -5.188 -7.5 1 92.88 467 ILE B N 1
ATOM 8819 C CA . ILE B 1 467 ? 7.852 -4.781 -6.434 1 92.88 467 ILE B CA 1
ATOM 8820 C C . ILE B 1 467 ? 8.312 -3.346 -6.664 1 92.88 467 ILE B C 1
ATOM 8822 O O . ILE B 1 467 ? 8.266 -2.518 -5.75 1 92.88 467 ILE B O 1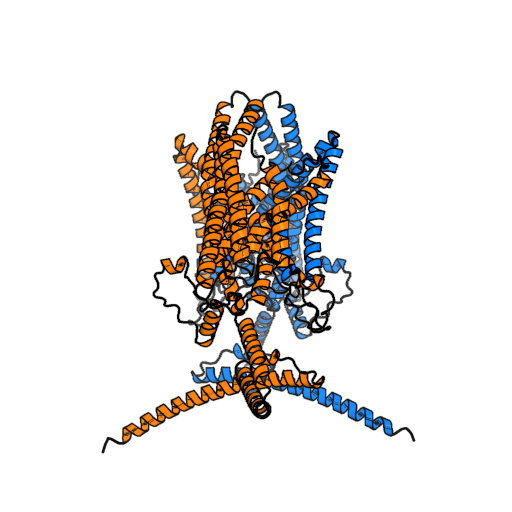
ATOM 8826 N N . MET B 1 468 ? 8.656 -3.018 -7.855 1 92.12 468 MET B N 1
ATOM 8827 C CA . MET B 1 468 ? 9.141 -1.68 -8.188 1 92.12 468 MET B CA 1
ATOM 8828 C C . MET B 1 468 ? 8.039 -0.641 -8 1 92.12 468 MET B C 1
ATOM 8830 O O . MET B 1 468 ? 8.281 0.435 -7.449 1 92.12 468 MET B O 1
ATOM 8834 N N . LEU B 1 469 ? 6.84 -0.99 -8.383 1 92.38 469 LEU B N 1
ATOM 8835 C CA . LEU B 1 469 ? 5.723 -0.06 -8.25 1 92.38 469 LEU B CA 1
ATOM 8836 C C . LEU B 1 469 ? 5.336 0.121 -6.785 1 92.38 469 LEU B C 1
ATOM 8838 O O . LEU B 1 469 ? 4.922 1.21 -6.379 1 92.38 469 LEU B O 1
ATOM 8842 N N . ASN B 1 470 ? 5.43 -0.891 -6.074 1 91.81 470 ASN B N 1
ATOM 8843 C CA . ASN B 1 470 ? 5.109 -0.791 -4.656 1 91.81 470 ASN B CA 1
ATOM 8844 C C . ASN B 1 470 ? 6.086 0.125 -3.922 1 91.81 470 ASN B C 1
ATOM 8846 O O . ASN B 1 470 ? 5.68 0.926 -3.078 1 91.81 470 ASN B O 1
ATOM 8850 N N . VAL B 1 471 ? 7.379 0.017 -4.227 1 91.19 471 VAL B N 1
ATOM 8851 C CA . VAL B 1 471 ? 8.391 0.868 -3.605 1 91.19 471 VAL B CA 1
ATOM 8852 C C . VAL B 1 471 ? 8.195 2.314 -4.055 1 91.19 471 VAL B C 1
ATOM 8854 O O . VAL B 1 471 ? 8.273 3.238 -3.242 1 91.19 471 VAL B O 1
ATOM 8857 N N . PHE B 1 472 ? 7.848 2.477 -5.273 1 92.56 472 PHE B N 1
ATOM 8858 C CA . PHE B 1 472 ? 7.656 3.811 -5.828 1 92.56 472 PHE B CA 1
ATOM 8859 C C . PHE B 1 472 ? 6.41 4.469 -5.246 1 92.56 472 PHE B C 1
ATOM 8861 O O . PHE B 1 472 ? 6.469 5.605 -4.773 1 92.56 472 PHE B O 1
ATOM 8868 N N . LEU B 1 473 ? 5.34 3.793 -5.223 1 91.81 473 LEU B N 1
ATOM 8869 C CA . LEU B 1 473 ? 4.09 4.348 -4.711 1 91.81 473 LEU B CA 1
ATOM 8870 C C . LEU B 1 473 ? 4.16 4.543 -3.199 1 91.81 473 LEU B C 1
ATOM 8872 O O . LEU B 1 473 ? 3.627 5.523 -2.67 1 91.81 473 LEU B O 1
ATOM 8876 N N . GLY B 1 474 ? 4.789 3.598 -2.539 1 90.75 474 GLY B N 1
ATOM 8877 C CA . GLY B 1 474 ? 4.938 3.732 -1.1 1 90.75 474 GLY B CA 1
ATOM 8878 C C . GLY B 1 474 ? 5.723 4.965 -0.693 1 90.75 474 GLY B C 1
ATOM 8879 O O . GLY B 1 474 ? 5.375 5.637 0.278 1 90.75 474 GLY B O 1
ATOM 8880 N N . SER B 1 475 ? 6.734 5.34 -1.434 1 91.69 475 SER B N 1
ATOM 8881 C CA . SER B 1 475 ? 7.543 6.516 -1.122 1 91.69 475 SER B CA 1
ATOM 8882 C C . SER B 1 475 ? 6.867 7.793 -1.6 1 91.69 475 SER B C 1
ATOM 8884 O O . SER B 1 475 ? 6.906 8.82 -0.913 1 91.69 475 SER B O 1
ATOM 8886 N N . TRP B 1 476 ? 6.188 7.652 -2.711 1 90.88 476 TRP B N 1
ATOM 8887 C CA . TRP B 1 476 ? 5.562 8.82 -3.316 1 90.88 476 TRP B CA 1
ATOM 8888 C C . TRP B 1 476 ? 4.316 9.242 -2.537 1 90.88 476 TRP B C 1
ATOM 8890 O O . TRP B 1 476 ? 3.998 10.43 -2.455 1 90.88 476 TRP B O 1
ATOM 8900 N N . LEU B 1 477 ? 3.623 8.32 -1.948 1 91.88 477 LEU B N 1
ATOM 8901 C CA . LEU B 1 477 ? 2.344 8.625 -1.319 1 91.88 477 LEU B CA 1
ATOM 8902 C C . LEU B 1 477 ? 2.492 8.727 0.195 1 91.88 477 LEU B C 1
ATOM 8904 O O . LEU B 1 477 ? 1.521 9.008 0.901 1 91.88 477 LEU B O 1
ATOM 8908 N N . LEU B 1 478 ? 3.676 8.633 0.687 1 92.5 478 LEU B N 1
ATOM 8909 C CA . LEU B 1 478 ? 3.871 8.641 2.133 1 92.5 478 LEU B CA 1
ATOM 8910 C C . LEU B 1 478 ? 3.484 9.992 2.725 1 92.5 478 LEU B C 1
ATOM 8912 O O . LEU B 1 478 ? 2.883 10.055 3.801 1 92.5 478 LEU B O 1
ATOM 8916 N N . ALA B 1 479 ? 3.709 11.078 2.002 1 91.88 479 ALA B N 1
ATOM 8917 C CA . ALA B 1 479 ? 3.451 12.422 2.516 1 91.88 479 ALA B CA 1
ATOM 8918 C C . ALA B 1 479 ? 1.971 12.773 2.406 1 91.88 479 ALA B C 1
ATOM 8920 O O . ALA B 1 479 ? 1.503 13.719 3.047 1 91.88 479 ALA B O 1
ATOM 8921 N N . ARG B 1 480 ? 1.259 12 1.652 1 90.94 480 ARG B N 1
ATOM 8922 C CA . ARG B 1 480 ? -0.152 12.289 1.417 1 90.94 480 ARG B CA 1
ATOM 8923 C C . ARG B 1 480 ? -1.031 11.609 2.463 1 90.94 480 ARG B C 1
ATOM 8925 O O . ARG B 1 480 ? -1.255 10.398 2.4 1 90.94 480 ARG B O 1
ATOM 8932 N N . ILE B 1 481 ? -1.49 12.43 3.43 1 91.69 481 ILE B N 1
ATOM 8933 C CA . ILE B 1 481 ? -2.316 11.875 4.492 1 91.69 481 ILE B CA 1
ATOM 8934 C C . ILE B 1 481 ? -3.783 11.883 4.066 1 91.69 481 ILE B C 1
ATOM 8936 O O . ILE B 1 481 ? -4.637 11.297 4.742 1 91.69 481 ILE B O 1
ATOM 8940 N N . ASP B 1 482 ? -4.129 12.516 2.893 1 90.81 482 ASP B N 1
ATOM 8941 C CA . ASP B 1 482 ? -5.5 12.609 2.396 1 90.81 482 ASP B CA 1
ATOM 8942 C C . ASP B 1 482 ? -5.973 11.266 1.835 1 90.81 482 ASP B C 1
ATOM 8944 O O . ASP B 1 482 ? -7.172 11.062 1.627 1 90.81 482 ASP B O 1
ATOM 8948 N N . ARG B 1 483 ? -4.98 10.414 1.646 1 89.25 483 ARG B N 1
ATOM 8949 C CA . ARG B 1 483 ? -5.316 9.078 1.159 1 89.25 483 ARG B CA 1
ATOM 8950 C C . ARG B 1 483 ? -4.676 8 2.027 1 89.25 483 ARG B C 1
ATOM 8952 O O . ARG B 1 483 ? -3.605 8.219 2.602 1 89.25 483 ARG B O 1
ATOM 8959 N N . PRO B 1 484 ? -5.383 6.895 2.189 1 89.31 484 PRO B N 1
ATOM 8960 C CA . PRO B 1 484 ? -4.75 5.812 2.945 1 89.31 484 PRO B CA 1
ATOM 8961 C C . PRO B 1 484 ? -3.582 5.172 2.197 1 89.31 484 PRO B C 1
ATOM 8963 O O . PRO B 1 484 ? -3.627 5.043 0.971 1 89.31 484 PRO B O 1
ATOM 8966 N N . LEU B 1 485 ? -2.523 4.863 2.881 1 90.25 485 LEU B N 1
ATOM 8967 C CA . LEU B 1 485 ? -1.328 4.266 2.295 1 90.25 485 LEU B CA 1
ATOM 8968 C C . LEU B 1 485 ? -1.444 2.744 2.26 1 90.25 485 LEU B C 1
ATOM 8970 O O . LEU B 1 485 ? -0.865 2.094 1.387 1 90.25 485 LEU B O 1
ATOM 8974 N N . PHE B 1 486 ? -2.232 2.18 3.182 1 90.06 486 PHE B N 1
ATOM 8975 C CA . PHE B 1 486 ? -2.33 0.73 3.318 1 90.06 486 PHE B CA 1
ATOM 8976 C C . PHE B 1 486 ? -3.408 0.171 2.398 1 90.06 486 PHE B C 1
ATOM 8978 O O . PHE B 1 486 ? -4.336 0.887 2.014 1 90.06 486 PHE B O 1
ATOM 8985 N N . PRO B 1 487 ? -3.16 -1.038 1.948 1 88.06 487 PRO B N 1
ATOM 8986 C CA . PRO B 1 487 ? -4.145 -1.651 1.053 1 88.06 487 PRO B CA 1
ATOM 8987 C C . PRO B 1 487 ? -5.512 -1.828 1.711 1 88.06 487 PRO B C 1
ATOM 8989 O O . PRO B 1 487 ? -5.664 -1.559 2.906 1 88.06 487 PRO B O 1
ATOM 8992 N N . ARG B 1 488 ? -6.445 -2.299 0.913 1 84.56 488 ARG B N 1
ATOM 8993 C CA . ARG B 1 488 ? -7.828 -2.449 1.352 1 84.56 488 ARG B CA 1
ATOM 8994 C C . ARG B 1 488 ? -7.926 -3.402 2.539 1 84.56 488 ARG B C 1
ATOM 8996 O O . ARG B 1 488 ? -7.305 -4.469 2.539 1 84.56 488 ARG B O 1
ATOM 9003 N N . GLY B 1 489 ? -8.57 -3.066 3.637 1 81.31 489 GLY B N 1
ATOM 9004 C CA . GLY B 1 489 ? -8.719 -3.881 4.832 1 81.31 489 GLY B CA 1
ATOM 9005 C C . GLY B 1 489 ? -7.883 -3.395 5.996 1 81.31 489 GLY B C 1
ATOM 9006 O O . GLY B 1 489 ? -8.227 -3.639 7.156 1 81.31 489 GLY B O 1
ATOM 9007 N N . TYR B 1 490 ? -6.727 -2.723 5.578 1 85.38 490 TYR B N 1
ATOM 9008 C CA . TYR B 1 490 ? -5.84 -2.244 6.633 1 85.38 490 TYR B CA 1
ATOM 9009 C C . TYR B 1 490 ? -5.863 -0.722 6.715 1 85.38 490 TYR B C 1
ATOM 9011 O O . TYR B 1 490 ? -4.984 -0.114 7.332 1 85.38 490 TYR B O 1
ATOM 9019 N N . GLU B 1 491 ? -6.809 -0.092 6.207 1 83.75 491 GLU B N 1
ATOM 9020 C CA . GLU B 1 491 ? -6.875 1.365 6.164 1 83.75 491 GLU B CA 1
ATOM 9021 C C . GLU B 1 491 ? -7.109 1.949 7.555 1 83.75 491 GLU B C 1
ATOM 9023 O O . GLU B 1 491 ? -6.723 3.088 7.824 1 83.75 491 GLU B O 1
ATOM 9028 N N . GLY B 1 492 ? -7.656 1.155 8.422 1 82.56 492 GLY B N 1
ATOM 9029 C CA . GLY B 1 492 ? -7.945 1.623 9.766 1 82.56 492 GLY B CA 1
ATOM 9030 C C . GLY B 1 492 ? -6.707 1.765 10.625 1 82.56 492 GLY B C 1
ATOM 9031 O O . GLY B 1 492 ? -6.719 2.482 11.633 1 82.56 492 GLY B O 1
ATOM 9032 N N . ALA B 1 493 ? -5.68 1.167 10.156 1 85.88 493 ALA B N 1
ATOM 9033 C CA . ALA B 1 493 ? -4.445 1.203 10.938 1 85.88 493 ALA B CA 1
ATOM 9034 C C . ALA B 1 493 ? -3.633 2.455 10.625 1 85.88 493 ALA B C 1
ATOM 9036 O O . ALA B 1 493 ? -2.662 2.762 11.32 1 85.88 493 ALA B O 1
ATOM 9037 N N . ASP B 1 494 ? -4.035 3.201 9.672 1 89.56 494 ASP B N 1
ATOM 9038 C CA . ASP B 1 494 ? -3.336 4.43 9.305 1 89.56 494 ASP B CA 1
ATOM 9039 C C . ASP B 1 494 ? -3.779 5.598 10.18 1 89.56 494 ASP B C 1
ATOM 9041 O O . ASP B 1 494 ? -4.859 6.16 9.977 1 89.56 494 ASP B O 1
ATOM 9045 N N . MET B 1 495 ? -2.984 6.027 11.109 1 88.25 495 MET B N 1
ATOM 9046 C CA . MET B 1 495 ? -3.287 7.109 12.039 1 88.25 495 MET B CA 1
ATOM 9047 C C . MET B 1 495 ? -3.332 8.453 11.32 1 88.25 495 MET B C 1
ATOM 9049 O O . MET B 1 495 ? -4.109 9.336 11.688 1 88.25 495 MET B O 1
ATOM 9053 N N . GLY B 1 496 ? -2.479 8.617 10.344 1 88.94 496 GLY B N 1
ATOM 9054 C CA . GLY B 1 496 ? -2.488 9.852 9.578 1 88.94 496 GLY B CA 1
ATOM 9055 C C . GLY B 1 496 ? -3.779 10.078 8.82 1 88.94 496 GLY B C 1
ATOM 9056 O O . GLY B 1 496 ? -4.352 11.164 8.852 1 88.94 496 GLY B O 1
ATOM 9057 N N . TYR B 1 497 ? -4.266 9.055 8.211 1 90.69 497 TYR B N 1
ATOM 9058 C CA . TYR B 1 497 ? -5.512 9.156 7.457 1 90.69 497 TYR B CA 1
ATOM 9059 C C . TYR B 1 497 ? -6.691 9.414 8.383 1 90.69 497 TYR B C 1
ATOM 9061 O O . TYR B 1 497 ? -7.617 10.148 8.031 1 90.69 497 TYR B O 1
ATOM 9069 N N . SER B 1 498 ? -6.664 8.906 9.562 1 90.56 498 SER B N 1
ATOM 9070 C CA . SER B 1 498 ? -7.73 9.109 10.539 1 90.56 498 SER B CA 1
ATOM 9071 C C . SER B 1 498 ? -7.797 10.562 10.992 1 90.56 498 SER B C 1
ATOM 9073 O O . SER B 1 498 ? -8.875 11.086 11.266 1 90.56 498 SER B O 1
ATOM 9075 N N . THR B 1 499 ? -6.637 11.172 11.086 1 92.38 499 THR B N 1
ATOM 9076 C CA . THR B 1 499 ? -6.637 12.578 11.469 1 92.38 499 THR B CA 1
ATOM 9077 C C . THR B 1 499 ? -7.219 13.445 10.359 1 92.38 499 THR B C 1
ATOM 9079 O O . THR B 1 499 ? -7.902 14.43 10.625 1 92.38 499 THR B O 1
ATOM 9082 N N . TRP B 1 500 ? -6.961 13.094 9.125 1 93.75 500 TRP B N 1
ATOM 9083 C CA . TRP B 1 500 ? -7.527 13.812 7.988 1 93.75 500 TRP B CA 1
ATOM 9084 C C . TRP B 1 500 ? -9.047 13.695 7.973 1 93.75 500 TRP B C 1
ATOM 9086 O O . TRP B 1 500 ? -9.758 14.695 7.84 1 93.75 500 TRP B O 1
ATOM 9096 N N . ILE B 1 501 ? -9.57 12.531 8.211 1 92.69 501 ILE B N 1
ATOM 9097 C CA . ILE B 1 501 ? -11.008 12.289 8.227 1 92.69 501 ILE B CA 1
ATOM 9098 C C . ILE B 1 501 ? -11.641 13.016 9.414 1 92.69 501 ILE B C 1
ATOM 9100 O O . ILE B 1 501 ? -12.734 13.578 9.305 1 92.69 501 ILE B O 1
ATOM 9104 N N . GLY B 1 502 ? -10.906 12.93 10.523 1 91.94 502 GLY B N 1
ATOM 9105 C CA . GLY B 1 502 ? -11.414 13.633 11.688 1 91.94 502 GLY B CA 1
ATOM 9106 C C . GLY B 1 502 ? -11.562 15.125 11.469 1 91.94 502 GLY B C 1
ATOM 9107 O O . GLY B 1 502 ? -12.586 15.711 11.828 1 91.94 502 GLY B O 1
ATOM 9108 N N . MET B 1 503 ? -10.641 15.75 10.875 1 93.31 503 MET B N 1
ATOM 9109 C CA . MET B 1 503 ? -10.688 17.188 10.609 1 93.31 503 MET B CA 1
ATOM 9110 C C . MET B 1 503 ? -11.789 17.516 9.609 1 93.31 503 MET B C 1
ATOM 9112 O O . MET B 1 503 ? -12.523 18.484 9.789 1 93.31 503 MET B O 1
ATOM 9116 N N . LEU B 1 504 ? -11.961 16.672 8.578 1 93.12 504 LEU B N 1
ATOM 9117 C CA . LEU B 1 504 ? -12.977 16.922 7.559 1 93.12 504 LEU B CA 1
ATOM 9118 C C . LEU B 1 504 ? -14.375 16.828 8.148 1 93.12 504 LEU B C 1
ATOM 9120 O O . LEU B 1 504 ? -15.242 17.641 7.848 1 93.12 504 LEU B O 1
ATOM 9124 N N . LEU B 1 505 ? -14.539 15.898 9.039 1 92.75 505 LEU B N 1
ATOM 9125 C CA . LEU B 1 505 ? -15.867 15.68 9.617 1 92.75 505 LEU B CA 1
ATOM 9126 C C . LEU B 1 505 ? -16.219 16.797 10.594 1 92.75 505 LEU B C 1
ATOM 9128 O O . LEU B 1 505 ? -17.375 17.219 10.656 1 92.75 505 LEU B O 1
ATOM 9132 N N . VAL B 1 506 ? -15.242 17.234 11.328 1 92.19 506 VAL B N 1
ATOM 9133 C CA . VAL B 1 506 ? -15.5 18.328 12.25 1 92.19 506 VAL B CA 1
ATOM 9134 C C . VAL B 1 506 ? -15.82 19.594 11.469 1 92.19 506 VAL B C 1
ATOM 9136 O O . VAL B 1 506 ? -16.766 20.328 11.797 1 92.19 506 VAL B O 1
ATOM 9139 N N . ASP B 1 507 ? -15.062 19.891 10.438 1 91.69 507 ASP B N 1
ATOM 9140 C CA . ASP B 1 507 ? -15.32 21.062 9.602 1 91.69 507 ASP B CA 1
ATOM 9141 C C . ASP B 1 507 ? -16.672 20.953 8.906 1 91.69 507 ASP B C 1
ATOM 9143 O O . ASP B 1 507 ? -17.406 21.938 8.789 1 91.69 507 ASP B O 1
ATOM 9147 N N . PHE B 1 508 ? -17.016 19.797 8.508 1 90.56 508 PHE B N 1
ATOM 9148 C CA . PHE B 1 508 ? -18.281 19.578 7.82 1 90.56 508 PHE B CA 1
ATOM 9149 C C . PHE B 1 508 ? -19.453 19.844 8.758 1 90.56 508 PHE B C 1
ATOM 9151 O O . PHE B 1 508 ? -20.406 20.516 8.383 1 90.56 508 PHE B O 1
ATOM 9158 N N . HIS B 1 509 ? -19.359 19.328 9.938 1 87.88 509 HIS B N 1
ATOM 9159 C CA . HIS B 1 509 ? -20.469 19.422 10.867 1 87.88 509 HIS B CA 1
ATOM 9160 C C . HIS B 1 509 ? -20.672 20.859 11.336 1 87.88 509 HIS B C 1
ATOM 9162 O O . HIS B 1 509 ? -21.797 21.266 11.664 1 87.88 509 HIS B O 1
ATOM 9168 N N . HIS B 1 510 ? -19.688 21.656 11.281 1 87.06 510 HIS B N 1
ATOM 9169 C CA . HIS B 1 510 ? -19.812 23 11.812 1 87.06 510 HIS B CA 1
ATOM 9170 C C . HIS B 1 510 ? -19.938 24.031 10.688 1 87.06 510 HIS B C 1
ATOM 9172 O O . HIS B 1 510 ? -20.312 25.188 10.93 1 87.06 510 HIS B O 1
ATOM 9178 N N . THR B 1 511 ? -19.594 23.641 9.445 1 87.75 511 THR B N 1
ATOM 9179 C CA . THR B 1 511 ? -19.625 24.625 8.367 1 87.75 511 THR B CA 1
ATOM 9180 C C . THR B 1 511 ? -20.578 24.188 7.258 1 87.75 511 THR B C 1
ATOM 9182 O O . THR B 1 511 ? -20.484 24.641 6.121 1 87.75 511 THR B O 1
ATOM 9185 N N . ASN B 1 512 ? -21.453 23.375 7.531 1 87.88 512 ASN B N 1
ATOM 9186 C CA . ASN B 1 512 ? -22.438 23 6.523 1 87.88 512 ASN B CA 1
ATOM 9187 C C . ASN B 1 512 ? -23.328 24.188 6.152 1 87.88 512 ASN B C 1
ATOM 9189 O O . ASN B 1 512 ? -24.031 24.734 7.008 1 87.88 512 ASN B O 1
ATOM 9193 N N . PRO B 1 513 ? -23.297 24.531 4.902 1 87.81 513 PRO B N 1
ATOM 9194 C CA . PRO B 1 513 ? -24.016 25.75 4.504 1 87.81 513 PRO B CA 1
ATOM 9195 C C . PRO B 1 513 ? -25.516 25.625 4.703 1 87.81 513 PRO B C 1
ATOM 9197 O O . PRO B 1 513 ? -26.172 26.609 5.074 1 87.81 513 PRO B O 1
ATOM 9200 N N . VAL B 1 514 ? -26.125 24.484 4.508 1 86.94 514 VAL B N 1
ATOM 9201 C CA . VAL B 1 514 ? -27.562 24.297 4.645 1 86.94 514 VAL B CA 1
ATOM 9202 C C . VAL B 1 514 ? -27.953 24.391 6.113 1 86.94 514 VAL B C 1
ATOM 9204 O O . VAL B 1 514 ? -28.922 25.078 6.465 1 86.94 514 VAL B O 1
ATOM 9207 N N . ALA B 1 515 ? -27.203 23.75 6.941 1 86.38 515 ALA B N 1
ATOM 9208 C CA . ALA B 1 515 ? -27.5 23.781 8.375 1 86.38 515 ALA B CA 1
ATOM 9209 C C . ALA B 1 515 ? -27.297 25.172 8.945 1 86.38 515 ALA B C 1
ATOM 9211 O O . ALA B 1 515 ? -28.094 25.641 9.766 1 86.38 515 ALA B O 1
ATOM 9212 N N . LEU B 1 516 ? -26.297 25.875 8.508 1 87.25 516 LEU B N 1
ATOM 9213 C CA . LEU B 1 516 ? -26.016 27.203 9 1 87.25 516 LEU B CA 1
ATOM 9214 C C . LEU B 1 516 ? -27.078 28.203 8.531 1 87.25 516 LEU B C 1
ATOM 9216 O O . LEU B 1 516 ? -27.438 29.125 9.266 1 87.25 516 LEU B O 1
ATOM 9220 N N . SER B 1 517 ? -27.531 28 7.324 1 86.81 517 SER B N 1
ATOM 9221 C CA . SER B 1 517 ? -28.609 28.859 6.836 1 86.81 517 SER B CA 1
ATOM 9222 C C . SER B 1 517 ? -29.906 28.625 7.598 1 86.81 517 SER B C 1
ATOM 9224 O O . SER B 1 517 ? -30.641 29.562 7.875 1 86.81 517 SER B O 1
ATOM 9226 N N . PHE B 1 518 ? -30.094 27.438 7.918 1 86.44 518 PHE B N 1
ATOM 9227 C CA . PHE B 1 518 ? -31.266 27.094 8.711 1 86.44 518 PHE B CA 1
ATOM 9228 C C . PHE B 1 518 ? -31.203 27.75 10.086 1 86.44 518 PHE B C 1
ATOM 9230 O O . PHE B 1 518 ? -32.188 28.312 10.562 1 86.44 518 PHE B O 1
ATOM 9237 N N . CYS B 1 519 ? -30.062 27.656 10.727 1 83.69 519 CYS B N 1
ATOM 9238 C CA . CYS B 1 519 ? -29.875 28.266 12.039 1 83.69 519 CYS B CA 1
ATOM 9239 C C . CYS B 1 519 ? -30 29.781 11.961 1 83.69 519 CYS B C 1
ATOM 9241 O O . CYS B 1 519 ? -30.547 30.422 12.859 1 83.69 519 CYS B O 1
ATOM 9243 N N . HIS B 1 520 ? -29.516 30.375 10.883 1 82.62 520 HIS B N 1
ATOM 9244 C CA . HIS B 1 520 ? -29.594 31.812 10.68 1 82.62 520 HIS B CA 1
ATOM 9245 C C . HIS B 1 520 ? -31.047 32.281 10.547 1 82.62 520 HIS B C 1
ATOM 9247 O O . HIS B 1 520 ? -31.438 33.281 11.117 1 82.62 520 HIS B O 1
ATOM 9253 N N . LEU B 1 521 ? -31.797 31.484 9.852 1 81.94 521 LEU B N 1
ATOM 9254 C CA . LEU B 1 521 ? -33.219 31.828 9.648 1 81.94 521 LEU B CA 1
ATOM 9255 C C . LEU B 1 521 ? -34 31.656 10.945 1 81.94 521 LEU B C 1
ATOM 9257 O O . LEU B 1 521 ? -34.875 32.469 11.25 1 81.94 521 LEU B O 1
ATOM 9261 N N . LEU B 1 522 ? -33.562 30.688 11.703 1 83.12 522 LEU B N 1
ATOM 9262 C CA . LEU B 1 522 ? -34.219 30.453 12.977 1 83.12 522 LEU B CA 1
ATOM 9263 C C . LEU B 1 522 ? -33.906 31.562 13.969 1 83.12 522 LEU B C 1
ATOM 9265 O O . LEU B 1 522 ? -34.812 32.031 14.688 1 83.12 522 LEU B O 1
ATOM 9269 N N . LEU B 1 523 ? -32.688 32 14 1 82.38 523 LEU B N 1
ATOM 9270 C CA . LEU B 1 523 ? -32.312 33.094 14.906 1 82.38 523 LEU B CA 1
ATOM 9271 C C . LEU B 1 523 ? -32.938 34.406 14.508 1 82.38 523 LEU B C 1
ATOM 9273 O O . LEU B 1 523 ? -33.344 35.188 15.367 1 82.38 523 LEU B O 1
ATOM 9277 N N . HIS B 1 524 ? -33.062 34.625 13.25 1 77.81 524 HIS B N 1
ATOM 9278 C CA . HIS B 1 524 ? -33.688 35.844 12.766 1 77.81 524 HIS B CA 1
ATOM 9279 C C . HIS B 1 524 ? -35.188 35.875 13.086 1 77.81 524 HIS B C 1
ATOM 9281 O O . HIS B 1 524 ? -35.75 36.906 13.445 1 77.81 524 HIS B O 1
ATOM 9287 N N . ASP B 1 525 ? -35.75 34.688 13.016 1 77.56 525 ASP B N 1
ATOM 9288 C CA . ASP B 1 525 ? -37.156 34.562 13.328 1 77.56 525 ASP B CA 1
ATOM 9289 C C . ASP B 1 525 ? -37.406 34.781 14.82 1 77.56 525 ASP B C 1
ATOM 9291 O O . ASP B 1 525 ? -38.406 35.406 15.211 1 77.56 525 ASP B O 1
ATOM 9295 N N . LEU B 1 526 ? -36.5 34.25 15.555 1 75.56 526 LEU B N 1
ATOM 9296 C CA . LEU B 1 526 ? -36.625 34.406 17 1 75.56 526 LEU B CA 1
ATOM 9297 C C . LEU B 1 526 ? -36.438 35.875 17.406 1 75.56 526 LEU B C 1
ATOM 9299 O O . LEU B 1 526 ? -37.156 36.375 18.297 1 75.56 526 LEU B O 1
ATOM 9303 N N . SER B 1 527 ? -35.625 36.531 16.781 1 77.94 527 SER B N 1
ATOM 9304 C CA . SER B 1 527 ? -35.375 37.906 17.094 1 77.94 527 SER B CA 1
ATOM 9305 C C . SER B 1 527 ? -36.531 38.812 16.672 1 77.94 527 SER B C 1
ATOM 9307 O O . SER B 1 527 ? -36.875 39.75 17.375 1 77.94 527 SER B O 1
ATOM 9309 N N . THR B 1 528 ? -37.156 38.438 15.594 1 71.19 528 THR B N 1
ATOM 9310 C CA . THR B 1 528 ? -38.312 39.219 15.109 1 71.19 528 THR B CA 1
ATOM 9311 C C . THR B 1 528 ? -39.531 38.969 15.961 1 71.19 528 THR B C 1
ATOM 9313 O O . THR B 1 528 ? -40.312 39.875 16.219 1 71.19 528 THR B O 1
ATOM 9316 N N . SER B 1 529 ? -39.719 37.719 16.312 1 67.38 529 SER B N 1
ATOM 9317 C CA . SER B 1 529 ? -40.875 37.406 17.141 1 67.38 529 SER B CA 1
ATOM 9318 C C . SER B 1 529 ? -40.781 38.094 18.5 1 67.38 529 SER B C 1
ATOM 9320 O O . SER B 1 529 ? -41.812 38.5 19.047 1 67.38 529 SER B O 1
ATOM 9322 N N . LYS B 1 530 ? -39.781 38.156 19.031 1 62.12 530 LYS B N 1
ATOM 9323 C CA . LYS B 1 530 ? -39.594 38.844 20.312 1 62.12 530 LYS B CA 1
ATOM 9324 C C . LYS B 1 530 ? -39.938 40.344 20.188 1 62.12 530 LYS B C 1
ATOM 9326 O O . LYS B 1 530 ? -40.438 40.938 21.125 1 62.12 530 LYS B O 1
ATOM 9331 N N . GLN B 1 531 ? -39.812 40.688 19.016 1 60.56 531 GLN B N 1
ATOM 9332 C CA . GLN B 1 531 ? -40.125 42.094 18.797 1 60.56 531 GLN B CA 1
ATOM 9333 C C . GLN B 1 531 ? -41.625 42.312 18.594 1 60.56 531 GLN B C 1
ATOM 9335 O O . GLN B 1 531 ? -42.156 43.344 18.953 1 60.56 531 GLN B O 1
ATOM 9340 N N . LEU B 1 532 ? -42.312 41.25 17.922 1 57.28 532 LEU B N 1
ATOM 9341 C CA . LEU B 1 532 ? -43.719 41.406 17.609 1 57.28 532 LEU B CA 1
ATOM 9342 C C . LEU B 1 532 ? -44.594 40.938 18.766 1 57.28 532 LEU B C 1
ATOM 9344 O O . LEU B 1 532 ? -45.781 40.656 18.578 1 57.28 532 LEU B O 1
ATOM 9348 N N . LYS B 1 533 ? -44.312 40.656 19.859 1 55.06 533 LYS B N 1
ATOM 9349 C CA . LYS B 1 533 ? -45.188 40.25 20.953 1 55.06 533 LYS B CA 1
ATOM 9350 C C . LYS B 1 533 ? -46.406 41.188 21.078 1 55.06 533 LYS B C 1
ATOM 9352 O O . LYS B 1 533 ? -47.125 41.094 22.062 1 55.06 533 LYS B O 1
ATOM 9357 N N . SER B 1 534 ? -46.75 42.031 20.156 1 50.34 534 SER B N 1
ATOM 9358 C CA . SER B 1 534 ? -48 42.75 20.359 1 50.34 534 SER B CA 1
ATOM 9359 C C . SER B 1 534 ? -49.219 41.844 20.062 1 50.34 534 SER B C 1
ATOM 9361 O O . SER B 1 534 ? -49.062 40.812 19.422 1 50.34 534 SER B O 1
ATOM 9363 N N . THR B 1 535 ? -50.594 42.188 20.5 1 51.66 535 THR B N 1
ATOM 9364 C CA . THR B 1 535 ? -51.906 41.562 20.516 1 51.66 535 THR B CA 1
ATOM 9365 C C . THR B 1 535 ? -52.219 40.875 19.188 1 51.66 535 THR B C 1
ATOM 9367 O O . THR B 1 535 ? -52.906 39.875 19.125 1 51.66 535 THR B O 1
ATOM 9370 N N . ASP B 1 536 ? -51.969 41.406 18.031 1 51.66 536 ASP B N 1
ATOM 9371 C CA . ASP B 1 536 ? -52.281 41 16.656 1 51.66 536 ASP B CA 1
ATOM 9372 C C . ASP B 1 536 ? -51.375 39.875 16.219 1 51.66 536 ASP B C 1
ATOM 9374 O O . ASP B 1 536 ? -51.531 39.312 15.125 1 51.66 536 ASP B O 1
ATOM 9378 N N . ALA B 1 537 ? -50.406 39.469 16.906 1 54.84 537 ALA B N 1
ATOM 9379 C CA . ALA B 1 537 ? -49.344 38.5 16.719 1 54.84 537 ALA B CA 1
ATOM 9380 C C . ALA B 1 537 ? -49.875 37.094 16.812 1 54.84 537 ALA B C 1
ATOM 9382 O O . ALA B 1 537 ? -49.406 36.188 16.125 1 54.84 537 ALA B O 1
ATOM 9383 N N . LEU B 1 538 ? -50.906 36.906 17.625 1 54.25 538 LEU B N 1
ATOM 9384 C CA . LEU B 1 538 ? -51.5 35.594 17.781 1 54.25 538 LEU B CA 1
ATOM 9385 C C . LEU B 1 538 ? -52.156 35.125 16.469 1 54.25 538 LEU B C 1
ATOM 9387 O O . LEU B 1 538 ? -52.031 33.969 16.094 1 54.25 538 LEU B O 1
ATOM 9391 N N . HIS B 1 539 ? -52.969 36.062 15.875 1 54.31 539 HIS B N 1
ATOM 9392 C CA . HIS B 1 539 ? -53.625 35.719 14.617 1 54.31 539 HIS B CA 1
ATOM 9393 C C . HIS B 1 539 ? -52.594 35.406 13.539 1 54.31 539 HIS B C 1
ATOM 9395 O O . HIS B 1 539 ? -52.812 34.5 12.719 1 54.31 539 HIS B O 1
ATOM 9401 N N . ASP B 1 540 ? -51.562 36.125 13.586 1 59.47 540 ASP B N 1
ATOM 9402 C CA . ASP B 1 540 ? -50.5 35.969 12.594 1 59.47 540 ASP B CA 1
ATOM 9403 C C . ASP B 1 540 ? -49.719 34.688 12.844 1 59.47 540 ASP B C 1
ATOM 9405 O O . ASP B 1 540 ? -49.219 34.031 11.906 1 59.47 540 ASP B O 1
ATOM 9409 N N . CYS B 1 541 ? -49.75 34.281 14.039 1 61.12 541 CYS B N 1
ATOM 9410 C CA . CYS B 1 541 ? -49.062 33.031 14.391 1 61.12 541 CYS B CA 1
ATOM 9411 C C . CYS B 1 541 ? -49.781 31.828 13.812 1 61.12 541 CYS B C 1
ATOM 9413 O O . CYS B 1 541 ? -49.156 30.891 13.328 1 61.12 541 CYS B O 1
ATOM 9415 N N . LYS B 1 542 ? -51.156 31.891 13.914 1 61.69 542 LYS B N 1
ATOM 9416 C CA . LYS B 1 542 ? -51.938 30.781 13.359 1 61.69 542 LYS B CA 1
ATOM 9417 C C . LYS B 1 542 ? -51.75 30.688 11.852 1 61.69 542 LYS B C 1
ATOM 9419 O O . LYS B 1 542 ? -51.656 29.594 11.297 1 61.69 542 LYS B O 1
ATOM 9424 N N . LYS B 1 543 ? -51.75 31.844 11.266 1 63.91 543 LYS B N 1
ATOM 9425 C CA . LYS B 1 543 ? -51.531 31.859 9.82 1 63.91 543 LYS B CA 1
ATOM 9426 C C . LYS B 1 543 ? -50.125 31.359 9.477 1 63.91 543 LYS B C 1
ATOM 9428 O O . LYS B 1 543 ? -49.938 30.625 8.508 1 63.91 543 LYS B O 1
ATOM 9433 N N . LYS B 1 544 ? -49.281 31.75 10.297 1 69.88 544 LYS B N 1
ATOM 9434 C CA . LYS B 1 544 ? -47.906 31.328 10.086 1 69.88 544 LYS B CA 1
ATOM 9435 C C . LYS B 1 544 ? -47.75 29.812 10.297 1 69.88 544 LYS B C 1
ATOM 9437 O O . LYS B 1 544 ? -47.031 29.156 9.547 1 69.88 544 LYS B O 1
ATOM 9442 N N . GLN B 1 545 ? -48.5 29.359 11.25 1 71.81 545 GLN B N 1
ATOM 9443 C CA . GLN B 1 545 ? -48.438 27.938 11.5 1 71.81 545 GLN B CA 1
ATOM 9444 C C . GLN B 1 545 ? -49.031 27.141 10.336 1 71.81 545 GLN B C 1
ATOM 9446 O O . GLN B 1 545 ? -48.531 26.078 9.977 1 71.81 545 GLN B O 1
ATOM 9451 N N . ARG B 1 546 ? -50.094 27.641 9.844 1 63.75 546 ARG B N 1
ATOM 9452 C CA . ARG B 1 546 ? -50.719 26.984 8.695 1 63.75 546 ARG B CA 1
ATOM 9453 C C . ARG B 1 546 ? -49.781 27 7.492 1 63.75 546 ARG B C 1
ATOM 9455 O O . ARG B 1 546 ? -49.656 26.016 6.762 1 63.75 546 ARG B O 1
ATOM 9462 N N . LYS B 1 547 ? -49.156 28.109 7.344 1 73.38 547 LYS B N 1
ATOM 9463 C CA . LYS B 1 547 ? -48.219 28.203 6.234 1 73.38 547 LYS B CA 1
ATOM 9464 C C . LYS B 1 547 ? -47.031 27.25 6.43 1 73.38 547 LYS B C 1
ATOM 9466 O O . LYS B 1 547 ? -46.562 26.625 5.473 1 73.38 547 LYS B O 1
ATOM 9471 N N . ILE B 1 548 ? -46.625 27.109 7.617 1 74.25 548 ILE B N 1
ATOM 9472 C CA . ILE B 1 548 ? -45.5 26.219 7.918 1 74.25 548 ILE B CA 1
ATOM 9473 C C . ILE B 1 548 ? -45.906 24.781 7.648 1 74.25 548 ILE B C 1
ATOM 9475 O O . ILE B 1 548 ? -45.125 24 7.109 1 74.25 548 ILE B O 1
ATOM 9479 N N . LYS B 1 549 ? -47.094 24.453 8.008 1 73.19 549 LYS B N 1
ATOM 9480 C CA . LYS B 1 549 ? -47.562 23.094 7.754 1 73.19 549 LYS B CA 1
ATOM 9481 C C . LYS B 1 549 ? -47.656 22.828 6.254 1 73.19 549 LYS B C 1
ATOM 9483 O O . LYS B 1 549 ? -47.344 21.719 5.801 1 73.19 549 LYS B O 1
ATOM 9488 N N . TRP B 1 550 ? -48.094 23.828 5.594 1 70.69 550 TRP B N 1
ATOM 9489 C CA . TRP B 1 550 ? -48.188 23.703 4.145 1 70.69 550 TRP B CA 1
ATOM 9490 C C . TRP B 1 550 ? -46.781 23.547 3.533 1 70.69 550 TRP B C 1
ATOM 9492 O O . TRP B 1 550 ? -46.562 22.703 2.654 1 70.69 550 TRP B O 1
ATOM 9502 N N . HIS B 1 551 ? -45.875 24.297 3.992 1 76.69 551 HIS B N 1
ATOM 9503 C CA . HIS B 1 551 ? -44.5 24.188 3.467 1 76.69 551 HIS B CA 1
ATOM 9504 C C . HIS B 1 551 ? -43.875 22.844 3.84 1 76.69 551 HIS B C 1
ATOM 9506 O O . HIS B 1 551 ? -43.125 22.266 3.053 1 76.69 551 HIS B O 1
ATOM 9512 N N . LEU B 1 552 ? -44.188 22.5 4.98 1 75.62 552 LEU B N 1
ATOM 9513 C CA . LEU B 1 552 ? -43.719 21.188 5.387 1 75.62 552 LEU B CA 1
ATOM 9514 C C . LEU B 1 552 ? -44.281 20.094 4.477 1 75.62 552 LEU B C 1
ATOM 9516 O O . LEU B 1 552 ? -43.531 19.203 4.055 1 75.62 552 LEU B O 1
ATOM 9520 N N . ALA B 1 553 ? -45.531 20.172 4.277 1 69.5 553 ALA B N 1
ATOM 9521 C CA . ALA B 1 553 ? -46.156 19.188 3.396 1 69.5 553 ALA B CA 1
ATOM 9522 C C . ALA B 1 553 ? -45.562 19.234 2 1 69.5 553 ALA B C 1
ATOM 9524 O O . ALA B 1 553 ? -45.281 18.188 1.396 1 69.5 553 ALA B O 1
ATOM 9525 N N . TYR B 1 554 ? -45.312 20.375 1.664 1 70.62 554 TYR B N 1
ATOM 9526 C CA . TYR B 1 554 ? -44.719 20.547 0.344 1 70.62 554 TYR B CA 1
ATOM 9527 C C . TYR B 1 554 ? -43.312 19.938 0.291 1 70.62 554 TYR B C 1
ATOM 9529 O O . TYR B 1 554 ? -42.969 19.266 -0.674 1 70.62 554 TYR B O 1
ATOM 9537 N N . THR B 1 555 ? -42.5 20.203 1.231 1 73.62 555 THR B N 1
ATOM 9538 C CA . THR B 1 555 ? -41.125 19.688 1.272 1 73.62 555 THR B CA 1
ATOM 9539 C C . THR B 1 555 ? -41.125 18.172 1.396 1 73.62 555 THR B C 1
ATOM 9541 O O . THR B 1 555 ? -40.312 17.484 0.776 1 73.62 555 THR B O 1
ATOM 9544 N N . LEU B 1 556 ? -42.062 17.75 2.156 1 69.19 556 LEU B N 1
ATOM 9545 C CA . LEU B 1 556 ? -42.125 16.312 2.365 1 69.19 556 LEU B CA 1
ATOM 9546 C C . LEU B 1 556 ? -42.594 15.586 1.103 1 69.19 556 LEU B C 1
ATOM 9548 O O . LEU B 1 556 ? -42.156 14.469 0.821 1 69.19 556 LEU B O 1
ATOM 9552 N N . ILE B 1 557 ? -43.344 16.25 0.39 1 60.81 557 ILE B N 1
ATOM 9553 C CA . ILE B 1 557 ? -43.844 15.672 -0.851 1 60.81 557 ILE B CA 1
ATOM 9554 C C . ILE B 1 557 ? -42.688 15.602 -1.872 1 60.81 557 ILE B C 1
ATOM 9556 O O . ILE B 1 557 ? -42.562 14.602 -2.592 1 60.81 557 ILE B O 1
ATOM 9560 N N . ASN B 1 558 ? -41.906 16.609 -1.726 1 62.28 558 ASN B N 1
ATOM 9561 C CA . ASN B 1 558 ? -40.844 16.688 -2.723 1 62.28 558 ASN B CA 1
ATOM 9562 C C . ASN B 1 558 ? -39.594 15.93 -2.273 1 62.28 558 ASN B C 1
ATOM 9564 O O . ASN B 1 558 ? -38.719 15.625 -3.086 1 62.28 558 ASN B O 1
ATOM 9568 N N . ASN B 1 559 ? -39.438 15.844 -0.95 1 65.38 559 ASN B N 1
ATOM 9569 C CA . ASN B 1 559 ? -38.312 15.102 -0.407 1 65.38 559 ASN B CA 1
ATOM 9570 C C . ASN B 1 559 ? -38.781 13.969 0.502 1 65.38 559 ASN B C 1
ATOM 9572 O O . ASN B 1 559 ? -38.656 14.062 1.726 1 65.38 559 ASN B O 1
ATOM 9576 N N . PRO B 1 560 ? -39.125 12.992 -0.111 1 57.81 560 PRO B N 1
ATOM 9577 C CA . PRO B 1 560 ? -39.75 11.93 0.696 1 57.81 560 PRO B CA 1
ATOM 9578 C C . PRO B 1 560 ? -38.75 11.266 1.644 1 57.81 560 PRO B C 1
ATOM 9580 O O . PRO B 1 560 ? -39.156 10.672 2.65 1 57.81 560 PRO B O 1
ATOM 9583 N N . VAL B 1 561 ? -37.562 11.438 1.354 1 63.81 561 VAL B N 1
ATOM 9584 C CA . VAL B 1 561 ? -36.562 10.82 2.227 1 63.81 561 VAL B CA 1
ATOM 9585 C C . VAL B 1 561 ? -36.625 11.469 3.607 1 63.81 561 VAL B C 1
ATOM 9587 O O . VAL B 1 561 ? -36.312 10.828 4.613 1 63.81 561 VAL B O 1
ATOM 9590 N N . LEU B 1 562 ? -37.094 12.617 3.572 1 66.19 562 LEU B N 1
ATOM 9591 C CA . LEU B 1 562 ? -37.125 13.383 4.816 1 66.19 562 LEU B CA 1
ATOM 9592 C C . LEU B 1 562 ? -38.25 12.875 5.742 1 66.19 562 LEU B C 1
ATOM 9594 O O . LEU B 1 562 ? -38.188 13.102 6.953 1 66.19 562 LEU B O 1
ATOM 9598 N N . ILE B 1 563 ? -39.156 12.227 5.121 1 61.06 563 ILE B N 1
ATOM 9599 C CA . ILE B 1 563 ? -40.281 11.711 5.918 1 61.06 563 ILE B CA 1
ATOM 9600 C C . ILE B 1 563 ? -39.75 10.656 6.898 1 61.06 563 ILE B C 1
ATOM 9602 O O . ILE B 1 563 ? -40.219 10.57 8.031 1 61.06 563 ILE B O 1
ATOM 9606 N N . LEU B 1 564 ? -38.656 10.055 6.434 1 58.62 564 LEU B N 1
ATOM 9607 C CA . LEU B 1 564 ? -38.094 8.992 7.266 1 58.62 564 LEU B CA 1
ATOM 9608 C C . LEU B 1 564 ? -37.281 9.578 8.422 1 58.62 564 LEU B C 1
ATOM 9610 O O . LEU B 1 564 ? -37.219 8.984 9.5 1 58.62 564 LEU B O 1
ATOM 9614 N N . SER B 1 565 ? -36.812 10.75 8.234 1 59.16 565 SER B N 1
ATOM 9615 C CA . SER B 1 565 ? -35.906 11.344 9.211 1 59.16 565 SER B CA 1
ATOM 9616 C C . SER B 1 565 ? -36.656 12.258 10.18 1 59.16 565 SER B C 1
ATOM 9618 O O . SER B 1 565 ? -36.062 12.766 11.133 1 59.16 565 SER B O 1
ATOM 9620 N N . ARG B 1 566 ? -37.969 12.484 9.961 1 60.03 566 ARG B N 1
ATOM 9621 C CA . ARG B 1 566 ? -38.719 13.406 10.812 1 60.03 566 ARG B CA 1
ATOM 9622 C C . ARG B 1 566 ? -38.938 12.797 12.188 1 60.03 566 ARG B C 1
ATOM 9624 O O . ARG B 1 566 ? -39.188 11.594 12.305 1 60.03 566 ARG B O 1
ATOM 9631 N N . LYS B 1 567 ? -38.531 13.633 13.227 1 57.88 567 LYS B N 1
ATOM 9632 C CA . LYS B 1 567 ? -38.719 13.211 14.609 1 57.88 567 LYS B CA 1
ATOM 9633 C C . LYS B 1 567 ? -40.156 12.742 14.844 1 57.88 567 LYS B C 1
ATOM 9635 O O . LYS B 1 567 ? -41.125 13.406 14.43 1 57.88 567 LYS B O 1
ATOM 9640 N N . GLN B 1 568 ? -40.281 11.469 14.984 1 46.78 568 GLN B N 1
ATOM 9641 C CA . GLN B 1 568 ? -41.625 10.906 15.273 1 46.78 568 GLN B CA 1
ATOM 9642 C C . GLN B 1 568 ? -42.094 11.336 16.656 1 46.78 568 GLN B C 1
ATOM 9644 O O . GLN B 1 568 ? -41.344 11.266 17.625 1 46.78 568 GLN B O 1
ATOM 9649 N N . HIS B 1 569 ? -42.75 12.398 16.75 1 44.56 569 HIS B N 1
ATOM 9650 C CA . HIS B 1 569 ? -43.344 12.562 18.078 1 44.56 569 HIS B CA 1
ATOM 9651 C C . HIS B 1 569 ? -43.625 11.211 18.719 1 44.56 569 HIS B C 1
ATOM 9653 O O . HIS B 1 569 ? -43.844 10.211 18.016 1 44.56 569 HIS B O 1
ATOM 9659 N N . ASN B 1 570 ? -43.312 11.039 20.047 1 40.59 570 ASN B N 1
ATOM 9660 C CA . ASN B 1 570 ? -43.688 9.898 20.875 1 40.59 570 ASN B CA 1
ATOM 9661 C C . ASN B 1 570 ? -44.938 9.211 20.391 1 40.59 570 ASN B C 1
ATOM 9663 O O . ASN B 1 570 ? -45.969 9.266 21.062 1 40.59 570 ASN B O 1
ATOM 9667 N N . CYS B 1 571 ? -45.375 9.414 19.219 1 37.06 571 CYS B N 1
ATOM 9668 C CA . CYS B 1 571 ? -46.594 8.648 19.078 1 37.06 571 CYS B CA 1
ATOM 9669 C C . CYS B 1 571 ? -46.344 7.168 19.359 1 37.06 571 CYS B C 1
ATOM 9671 O O . CYS B 1 571 ? -45.281 6.656 19.109 1 37.06 571 CYS B O 1
ATOM 9673 N N . SER B 1 572 ? -47.219 6.457 20.141 1 37.53 572 SER B N 1
ATOM 9674 C CA . SER B 1 572 ? -47.344 5.059 20.531 1 37.53 572 SER B CA 1
ATOM 9675 C C . SER B 1 572 ? -46.812 4.129 19.453 1 37.53 572 SER B C 1
ATOM 9677 O O . SER B 1 572 ? -46.688 4.527 18.281 1 37.53 572 SER B O 1
ATOM 9679 N N . SER B 1 573 ? -46.344 2.873 19.859 1 41.81 573 SER B N 1
ATOM 9680 C CA . SER B 1 573 ? -45.875 1.665 19.188 1 41.81 573 SER B CA 1
ATOM 9681 C C . SER B 1 573 ? -46.531 1.526 17.797 1 41.81 573 SER B C 1
ATOM 9683 O O . SER B 1 573 ? -45.969 0.88 16.922 1 41.81 573 SER B O 1
ATOM 9685 N N . SER B 1 574 ? -47.812 1.973 17.719 1 41.66 574 SER B N 1
ATOM 9686 C CA . SER B 1 574 ? -48.625 1.715 16.531 1 41.66 574 SER B CA 1
ATOM 9687 C C . SER B 1 574 ? -48.156 2.535 15.344 1 41.66 574 SER B C 1
ATOM 9689 O O . SER B 1 574 ? -48.531 2.266 14.195 1 41.66 574 SER B O 1
ATOM 9691 N N . SER B 1 575 ? -47.375 3.596 15.594 1 42.84 575 SER B N 1
ATOM 9692 C CA . SER B 1 575 ? -47.031 4.539 14.531 1 42.84 575 SER B CA 1
ATOM 9693 C C . SER B 1 575 ? -45.844 4.066 13.719 1 42.84 575 SER B C 1
ATOM 9695 O O . SER B 1 575 ? -45.594 4.551 12.609 1 42.84 575 SER B O 1
ATOM 9697 N N . LEU B 1 576 ? -45.031 3.262 14.242 1 44.31 576 LEU B N 1
ATOM 9698 C CA . LEU B 1 576 ? -43.938 2.693 13.43 1 44.31 576 LEU B CA 1
ATOM 9699 C C . LEU B 1 576 ? -44.531 1.909 12.25 1 44.31 576 LEU B C 1
ATOM 9701 O O . LEU B 1 576 ? -44 1.988 11.133 1 44.31 576 LEU B O 1
ATOM 9705 N N . SER B 1 577 ? -45.625 1.106 12.594 1 46.62 577 SER B N 1
ATOM 9706 C CA . SER B 1 577 ? -46.281 0.408 11.492 1 46.62 577 SER B CA 1
ATOM 9707 C C . SER B 1 577 ? -46.844 1.391 10.484 1 46.62 577 SER B C 1
ATOM 9709 O O . SER B 1 577 ? -46.812 1.144 9.281 1 46.62 577 SER B O 1
ATOM 9711 N N . LEU B 1 578 ? -47.281 2.506 11 1 45.62 578 LEU B N 1
ATOM 9712 C CA . LEU B 1 578 ? -47.844 3.506 10.102 1 45.62 578 LEU B CA 1
ATOM 9713 C C . LEU B 1 578 ? -46.75 4.211 9.305 1 45.62 578 LEU B C 1
ATOM 9715 O O . LEU B 1 578 ? -46.938 4.52 8.125 1 45.62 578 LEU B O 1
ATOM 9719 N N . ARG B 1 579 ? -45.656 4.289 9.82 1 48.41 579 ARG B N 1
ATOM 9720 C CA . ARG B 1 579 ? -44.531 4.91 9.102 1 48.41 579 ARG B CA 1
ATOM 9721 C C . ARG B 1 579 ? -44.062 4.027 7.941 1 48.41 579 ARG B C 1
ATOM 9723 O O . ARG B 1 579 ? -43.781 4.523 6.852 1 48.41 579 ARG B O 1
ATOM 9730 N N . GLN B 1 580 ? -43.875 2.873 8.289 1 48.94 580 GLN B N 1
ATOM 9731 C CA . GLN B 1 580 ? -43.531 1.975 7.191 1 48.94 580 GLN B CA 1
ATOM 9732 C C . GLN B 1 580 ? -44.625 1.949 6.137 1 48.94 580 GLN B C 1
ATOM 9734 O O . GLN B 1 580 ? -44.344 1.916 4.938 1 48.94 580 GLN B O 1
ATOM 9739 N N . GLN B 1 581 ? -45.906 2.123 6.629 1 49.28 581 GLN B N 1
ATOM 9740 C CA . GLN B 1 581 ? -47 2.217 5.699 1 49.28 581 GLN B CA 1
ATOM 9741 C C . GLN B 1 581 ? -47 3.549 4.953 1 49.28 581 GLN B C 1
ATOM 9743 O O . GLN B 1 581 ? -47.281 3.598 3.752 1 49.28 581 GLN B O 1
ATOM 9748 N N . MET B 1 582 ? -46.688 4.535 5.707 1 48.81 582 MET B N 1
ATOM 9749 C CA . MET B 1 582 ? -46.656 5.832 5.043 1 48.81 582 MET B CA 1
ATOM 9750 C C . MET B 1 582 ? -45.469 5.934 4.082 1 48.81 582 MET B C 1
ATOM 9752 O O . MET B 1 582 ? -45.625 6.469 2.979 1 48.81 582 MET B O 1
ATOM 9756 N N . LEU B 1 583 ? -44.375 5.449 4.531 1 50.38 583 LEU B N 1
ATOM 9757 C CA . LEU B 1 583 ? -43.25 5.41 3.598 1 50.38 583 LEU B CA 1
ATOM 9758 C C . LEU B 1 583 ? -43.594 4.582 2.365 1 50.38 583 LEU B C 1
ATOM 9760 O O . LEU B 1 583 ? -43.25 4.957 1.242 1 50.38 583 LEU B O 1
ATOM 9764 N N . GLU B 1 584 ? -44.312 3.547 2.6 1 50.03 584 GLU B N 1
ATOM 9765 C CA . GLU B 1 584 ? -44.781 2.74 1.474 1 50.03 584 GLU B CA 1
ATOM 9766 C C . GLU B 1 584 ? -45.844 3.471 0.671 1 50.03 584 GLU B C 1
ATOM 9768 O O . GLU B 1 584 ? -45.844 3.418 -0.561 1 50.03 584 GLU B O 1
ATOM 9773 N N . ARG B 1 585 ? -46.688 4.211 1.358 1 50.97 585 ARG B N 1
ATOM 9774 C CA . ARG B 1 585 ? -47.656 5.008 0.647 1 50.97 585 ARG B CA 1
ATOM 9775 C C . ARG B 1 585 ? -47 6.168 -0.095 1 50.97 585 ARG B C 1
ATOM 9777 O O . ARG B 1 585 ? -47.406 6.492 -1.221 1 50.97 585 ARG B O 1
ATOM 9784 N N . ILE B 1 586 ? -46.062 6.734 0.532 1 50.12 586 ILE B N 1
ATOM 9785 C CA . ILE B 1 586 ? -45.406 7.844 -0.14 1 50.12 586 ILE B CA 1
ATOM 9786 C C . ILE B 1 586 ? -44.594 7.316 -1.319 1 50.12 586 ILE B C 1
ATOM 9788 O O . ILE B 1 586 ? -44.562 7.926 -2.393 1 50.12 586 ILE B O 1
ATOM 9792 N N . ARG B 1 587 ? -44.031 6.199 -1.199 1 50.31 587 ARG B N 1
ATOM 9793 C CA . ARG B 1 587 ? -43.375 5.578 -2.342 1 50.31 587 ARG B CA 1
ATOM 9794 C C . ARG B 1 587 ? -44.375 5.242 -3.439 1 50.31 587 ARG B C 1
ATOM 9796 O O . ARG B 1 587 ? -44.094 5.438 -4.625 1 50.31 587 ARG B O 1
ATOM 9803 N N . ILE B 1 588 ? -45.5 4.828 -2.939 1 50.44 588 ILE B N 1
ATOM 9804 C CA . ILE B 1 588 ? -46.562 4.574 -3.902 1 50.44 588 ILE B CA 1
ATOM 9805 C C . ILE B 1 588 ? -47.062 5.895 -4.488 1 50.44 588 ILE B C 1
ATOM 9807 O O . ILE B 1 588 ? -47.281 6.004 -5.695 1 50.44 588 ILE B O 1
ATOM 9811 N N . CYS B 1 589 ? -47.188 6.902 -3.645 1 49.69 589 CYS B N 1
ATOM 9812 C CA . CYS B 1 589 ? -47.688 8.188 -4.137 1 49.69 589 CYS B CA 1
ATOM 9813 C C . CYS B 1 589 ? -46.625 8.875 -4.996 1 49.69 589 CYS B C 1
ATOM 9815 O O . CYS B 1 589 ? -46.969 9.5 -6.008 1 49.69 589 CYS B O 1
ATOM 9817 N N . ALA B 1 590 ? -45.469 8.828 -4.641 1 48.56 590 ALA B N 1
ATOM 9818 C CA . ALA B 1 590 ? -44.438 9.422 -5.473 1 48.56 590 ALA B CA 1
ATOM 9819 C C . ALA B 1 590 ? -44.344 8.711 -6.82 1 48.56 590 ALA B C 1
ATOM 9821 O O . ALA B 1 590 ? -44.156 9.352 -7.859 1 48.56 590 ALA B O 1
ATOM 9822 N N . VAL B 1 591 ? -44.531 7.449 -6.836 1 49.44 591 VAL B N 1
ATOM 9823 C CA . VAL B 1 591 ? -44.625 6.727 -8.102 1 49.44 591 VAL B CA 1
ATOM 9824 C C . VAL B 1 591 ? -45.906 7.121 -8.836 1 49.44 591 VAL B C 1
ATOM 9826 O O . VAL B 1 591 ? -45.906 7.32 -10.047 1 49.44 591 VAL B O 1
ATOM 9829 N N . HIS B 1 592 ? -46.938 7.449 -8.031 1 46.25 592 HIS B N 1
ATOM 9830 C CA . HIS B 1 592 ? -48.188 7.887 -8.664 1 46.25 592 HIS B CA 1
ATOM 9831 C C . HIS B 1 592 ? -48.062 9.312 -9.188 1 46.25 592 HIS B C 1
ATOM 9833 O O . HIS B 1 592 ? -48.562 9.625 -10.273 1 46.25 592 HIS B O 1
ATOM 9839 N N . SER B 1 593 ? -47.5 10.141 -8.445 1 48.69 593 SER B N 1
ATOM 9840 C CA . SER B 1 593 ? -47.406 11.516 -8.922 1 48.69 593 SER B CA 1
ATOM 9841 C C . SER B 1 593 ? -46.469 11.641 -10.109 1 48.69 593 SER B C 1
ATOM 9843 O O . SER B 1 593 ? -46.719 12.391 -11.047 1 48.69 593 SER B O 1
ATOM 9845 N N . HIS B 1 594 ? -45.438 11 -10.156 1 47.56 594 HIS B N 1
ATOM 9846 C CA . HIS B 1 594 ? -44.625 11.008 -11.359 1 47.56 594 HIS B CA 1
ATOM 9847 C C . HIS B 1 594 ? -45.344 10.367 -12.531 1 47.56 594 HIS B C 1
ATOM 9849 O O . HIS B 1 594 ? -45.219 10.82 -13.672 1 47.56 594 HIS B O 1
ATOM 9855 N N . PHE B 1 595 ? -46.25 9.445 -12.195 1 44.22 595 PHE B N 1
ATOM 9856 C CA . PHE B 1 595 ? -47.094 8.867 -13.234 1 44.22 595 PHE B CA 1
ATOM 9857 C C . PHE B 1 595 ? -48.125 9.875 -13.695 1 44.22 595 PHE B C 1
ATOM 9859 O O . PHE B 1 595 ? -48.438 9.969 -14.891 1 44.22 595 PHE B O 1
ATOM 9866 N N . HIS B 1 596 ? -48.625 10.562 -12.758 1 46.28 596 HIS B N 1
ATOM 9867 C CA . HIS B 1 596 ? -49.625 11.562 -13.156 1 46.28 596 HIS B CA 1
ATOM 9868 C C . HIS B 1 596 ? -48.969 12.703 -13.93 1 46.28 596 HIS B C 1
ATOM 9870 O O . HIS B 1 596 ? -49.5 13.188 -14.914 1 46.28 596 HIS B O 1
ATOM 9876 N N . LYS B 1 597 ? -47.844 13.031 -13.625 1 51.47 597 LYS B N 1
ATOM 9877 C CA . LYS B 1 597 ? -47.156 14.062 -14.406 1 51.47 597 LYS B CA 1
ATOM 9878 C C . LYS B 1 597 ? -46.75 13.531 -15.781 1 51.47 597 LYS B C 1
ATOM 9880 O O . LYS B 1 597 ? -46.875 14.227 -16.781 1 51.47 597 LYS B O 1
ATOM 9885 N N . GLN B 1 598 ? -46.281 12.344 -15.891 1 47.53 598 GLN B N 1
ATOM 9886 C CA . GLN B 1 598 ? -45.938 11.789 -17.203 1 47.53 598 GLN B CA 1
ATOM 9887 C C . GLN B 1 598 ? -47.219 11.477 -18 1 47.53 598 GLN B C 1
ATOM 9889 O O . GLN B 1 598 ? -47.25 11.695 -19.219 1 47.53 598 GLN B O 1
ATOM 9894 N N . THR B 1 599 ? -48.25 11.023 -17.344 1 47.78 599 THR B N 1
ATOM 9895 C CA . THR B 1 599 ? -49.531 10.852 -18.047 1 47.78 599 THR B CA 1
ATOM 9896 C C . THR B 1 599 ? -50.094 12.203 -18.453 1 47.78 599 THR B C 1
ATOM 9898 O O . THR B 1 599 ? -50.656 12.352 -19.531 1 47.78 599 THR B O 1
ATOM 9901 N N . LEU B 1 600 ? -49.969 13.188 -17.656 1 49.53 600 LEU B N 1
ATOM 9902 C CA . LEU B 1 600 ? -50.375 14.523 -18.047 1 49.53 600 LEU B CA 1
ATOM 9903 C C . LEU B 1 600 ? -49.469 15.078 -19.156 1 49.53 600 LEU B C 1
ATOM 9905 O O . LEU B 1 600 ? -49.938 15.719 -20.094 1 49.53 600 LEU B O 1
ATOM 9909 N N . ALA B 1 601 ? -48.219 14.852 -19.125 1 51.56 601 ALA B N 1
ATOM 9910 C CA . ALA B 1 601 ? -47.344 15.273 -20.219 1 51.56 601 ALA B CA 1
ATOM 9911 C C . ALA B 1 601 ? -47.656 14.492 -21.484 1 51.56 601 ALA B C 1
ATOM 9913 O O . ALA B 1 601 ? -47.625 15.047 -22.594 1 51.56 601 ALA B O 1
ATOM 9914 N N . LEU B 1 602 ? -47.969 13.195 -21.391 1 48.28 602 LEU B N 1
ATOM 9915 C CA . LEU B 1 602 ? -48.375 12.438 -22.562 1 48.28 602 LEU B CA 1
ATOM 9916 C C . LEU B 1 602 ? -49.781 12.844 -23.031 1 48.28 602 LEU B C 1
ATOM 9918 O O . LEU B 1 602 ? -50.031 12.906 -24.234 1 48.28 602 LEU B O 1
ATOM 9922 N N . ALA B 1 603 ? -50.625 13.211 -22.078 1 49.16 603 ALA B N 1
ATOM 9923 C CA . ALA B 1 603 ? -51.938 13.742 -22.469 1 49.16 603 ALA B CA 1
ATOM 9924 C C . ALA B 1 603 ? -51.781 15.117 -23.109 1 49.16 603 ALA B C 1
ATOM 9926 O O . ALA B 1 603 ? -52.531 15.445 -24.047 1 49.16 603 ALA B O 1
ATOM 9927 N N . ASP B 1 604 ? -50.906 15.852 -22.641 1 52.66 604 ASP B N 1
ATOM 9928 C CA . ASP B 1 604 ? -50.688 17.125 -23.281 1 52.66 604 ASP B CA 1
ATOM 9929 C C . ASP B 1 604 ? -50.062 16.938 -24.672 1 52.66 604 ASP B C 1
ATOM 9931 O O . ASP B 1 604 ? -50.406 17.656 -25.609 1 52.66 604 ASP B O 1
ATOM 9935 N N . ASN B 1 605 ? -49.219 15.938 -24.859 1 53.06 605 ASN B N 1
ATOM 9936 C CA . ASN B 1 605 ? -48.719 15.688 -26.203 1 53.06 605 ASN B CA 1
ATOM 9937 C C . ASN B 1 605 ? -49.781 15.078 -27.109 1 53.06 605 ASN B C 1
ATOM 9939 O O . ASN B 1 605 ? -49.812 15.367 -28.297 1 53.06 605 ASN B O 1
ATOM 9943 N N . ASP B 1 606 ? -50.656 14.234 -26.594 1 49.12 606 ASP B N 1
ATOM 9944 C CA . ASP B 1 606 ? -51.75 13.727 -27.422 1 49.12 606 ASP B CA 1
ATOM 9945 C C . ASP B 1 606 ? -52.75 14.82 -27.734 1 49.12 606 ASP B C 1
ATOM 9947 O O . ASP B 1 606 ? -53.344 14.852 -28.812 1 49.12 606 ASP B O 1
ATOM 9951 N N . THR B 1 607 ? -52.969 15.734 -26.766 1 47.34 607 THR B N 1
ATOM 9952 C CA . THR B 1 607 ? -53.844 16.844 -27.094 1 47.34 607 THR B CA 1
ATOM 9953 C C . THR B 1 607 ? -53.188 17.797 -28.078 1 47.34 607 THR B C 1
ATOM 9955 O O . THR B 1 607 ? -53.875 18.391 -28.938 1 47.34 607 THR B O 1
ATOM 9958 N N . GLU B 1 608 ? -51.906 18 -27.969 1 49.56 608 GLU B N 1
ATOM 9959 C CA . GLU B 1 608 ? -51.312 18.859 -28.984 1 49.56 608 GLU B CA 1
ATOM 9960 C C . GLU B 1 608 ? -51.312 18.188 -30.344 1 49.56 608 GLU B C 1
ATOM 9962 O O . GLU B 1 608 ? -51.438 18.859 -31.375 1 49.56 608 GLU B O 1
ATOM 9967 N N . ALA B 1 609 ? -51.25 16.891 -30.453 1 49.16 609 ALA B N 1
ATOM 9968 C CA . ALA B 1 609 ? -51.344 16.234 -31.766 1 49.16 609 ALA B CA 1
ATOM 9969 C C . ALA B 1 609 ? -52.781 16.25 -32.281 1 49.16 609 ALA B C 1
ATOM 9971 O O . ALA B 1 609 ? -53 16.422 -33.469 1 49.16 609 ALA B O 1
ATOM 9972 N N . SER B 1 610 ? -53.812 16 -31.438 1 45.5 610 SER B N 1
ATOM 9973 C CA . SER B 1 610 ? -55.188 16.047 -31.938 1 45.5 610 SER B CA 1
ATOM 9974 C C . SER B 1 610 ? -55.562 17.469 -32.344 1 45.5 610 SER B C 1
ATOM 9976 O O . SER B 1 610 ? -56.375 17.641 -33.25 1 45.5 610 SER B O 1
ATOM 9978 N N . THR B 1 611 ? -55 18.5 -31.734 1 45.41 611 THR B N 1
ATOM 9979 C CA . THR B 1 611 ? -55.375 19.844 -32.156 1 45.41 611 THR B CA 1
ATOM 9980 C C . THR B 1 611 ? -54.688 20.188 -33.5 1 45.41 611 THR B C 1
ATOM 9982 O O . THR B 1 611 ? -55.188 21.016 -34.25 1 45.41 611 THR B O 1
ATOM 9985 N N . THR B 1 612 ? -53.562 19.609 -33.75 1 46.16 612 THR B N 1
ATOM 9986 C CA . THR B 1 612 ? -52.969 19.984 -35.031 1 46.16 612 THR B CA 1
ATOM 9987 C C . THR B 1 612 ? -53.688 19.297 -36.188 1 46.16 612 THR B C 1
ATOM 9989 O O . THR B 1 612 ? -53.688 19.781 -37.312 1 46.16 612 THR B O 1
ATOM 9992 N N . GLU B 1 613 ? -54.344 18.109 -36.062 1 44.06 613 GLU B N 1
ATOM 9993 C CA . GLU B 1 613 ? -55.062 17.531 -37.188 1 44.06 613 GLU B CA 1
ATOM 9994 C C . GLU B 1 613 ? -56.375 18.266 -37.469 1 44.06 613 GLU B C 1
ATOM 9996 O O . GLU B 1 613 ? -56.781 18.391 -38.625 1 44.06 613 GLU B O 1
ATOM 10001 N N . SER B 1 614 ? -57.094 18.797 -36.469 1 40.03 614 SER B N 1
ATOM 10002 C CA . SER B 1 614 ? -58.375 19.438 -36.75 1 40.03 614 SER B CA 1
ATOM 10003 C C . SER B 1 614 ? -58.156 20.766 -37.469 1 40.03 614 SER B C 1
ATOM 10005 O O . SER B 1 614 ? -59.094 21.344 -38 1 40.03 614 SER B O 1
ATOM 10007 N N . LEU B 1 615 ? -57.062 21.484 -37.281 1 37.53 615 LEU B N 1
ATOM 10008 C CA . LEU B 1 615 ? -56.969 22.766 -37.938 1 37.53 615 LEU B CA 1
ATOM 10009 C C . LEU B 1 615 ? -56.688 22.594 -39.438 1 37.53 615 LEU B C 1
ATOM 10011 O O . LEU B 1 615 ? -56.688 23.562 -40.188 1 37.53 615 LEU B O 1
ATOM 10015 N N . GLY B 1 616 ? -56.281 21.359 -39.844 1 37.16 616 GLY B N 1
ATOM 10016 C CA . GLY B 1 616 ? -56.031 21.312 -41.281 1 37.16 616 GLY B CA 1
ATOM 10017 C C . GLY B 1 616 ? -57.281 21.266 -42.125 1 37.16 616 GLY B C 1
ATOM 10018 O O . GLY B 1 616 ? -57.188 21.359 -43.344 1 37.16 616 GLY B O 1
ATOM 10019 N N . GLU B 1 617 ? -58.438 20.781 -41.594 1 37.31 617 GLU B N 1
ATOM 10020 C CA . GLU B 1 617 ? -59.531 20.625 -42.562 1 37.31 617 GLU B CA 1
ATOM 10021 C C . GLU B 1 617 ? -60.188 21.953 -42.875 1 37.31 617 GLU B C 1
ATOM 10023 O O . GLU B 1 617 ? -61.062 22.031 -43.719 1 37.31 617 GLU B O 1
ATOM 10028 N N . GLY B 1 618 ? -60.062 23.016 -42.031 1 31.75 618 GLY B N 1
ATOM 10029 C CA . GLY B 1 618 ? -60.906 24.156 -42.312 1 31.75 618 GLY B CA 1
ATOM 10030 C C . GLY B 1 618 ? -60.531 24.859 -43.625 1 31.75 618 GLY B C 1
ATOM 10031 O O . GLY B 1 618 ? -61.25 25.719 -44.094 1 31.75 618 GLY B O 1
ATOM 10032 N N . ASN B 1 619 ? -59.312 24.969 -44.031 1 30.8 619 ASN B N 1
ATOM 10033 C CA . ASN B 1 619 ? -59.094 26 -45.031 1 30.8 619 ASN B CA 1
ATOM 10034 C C . ASN B 1 619 ? -59.531 25.531 -46.406 1 30.8 619 ASN B C 1
ATOM 10036 O O . ASN B 1 619 ? -59.219 26.172 -47.406 1 30.8 619 ASN B O 1
ATOM 10040 N N . GLN B 1 620 ? -59.844 24.188 -46.656 1 27.72 620 GLN B N 1
ATOM 10041 C CA . GLN B 1 620 ? -60.188 23.984 -48.062 1 27.72 620 GLN B CA 1
ATOM 10042 C C . GLN B 1 620 ? -61.594 24.406 -48.375 1 27.72 620 GLN B C 1
ATOM 10044 O O . GLN B 1 620 ? -62.094 24.172 -49.469 1 27.72 620 GLN B O 1
ATOM 10049 N N . ILE B 1 621 ? -62.312 25.297 -47.719 1 20.73 621 ILE B N 1
ATOM 10050 C CA . ILE B 1 621 ? -63.312 25.938 -48.562 1 20.73 621 ILE B CA 1
ATOM 10051 C C . ILE B 1 621 ? -62.656 26.969 -49.469 1 20.73 621 ILE B C 1
ATOM 10053 O O . ILE B 1 621 ? -61.812 27.75 -49 1 20.73 621 ILE B O 1
#

pLDDT: mean 78.04, std 16.68, range [20.52, 96.69]

Solvent-accessible surface area (backbone atoms only — not comparable to full-atom values): 66597 Å² total; per-residue (Å²): 123,76,86,67,50,64,70,57,47,58,61,55,40,41,55,62,22,53,51,52,49,51,51,52,13,50,67,36,63,43,78,67,77,69,77,74,82,66,69,68,71,72,78,52,32,60,23,86,72,46,39,54,60,59,72,85,29,74,66,69,34,65,59,54,16,25,50,52,30,40,46,46,52,58,54,51,36,50,72,54,63,71,39,60,58,66,59,80,58,90,56,57,82,80,44,46,64,56,50,50,52,50,50,51,50,49,54,48,47,44,53,38,38,59,33,34,27,68,56,43,85,54,48,64,62,18,20,52,53,36,28,54,53,36,49,50,53,44,51,53,53,51,51,45,47,57,59,50,63,70,60,62,83,87,28,59,58,66,55,55,58,52,46,63,25,49,54,22,31,52,50,48,35,52,48,23,48,51,51,35,52,51,52,56,52,34,68,73,43,65,87,63,70,69,80,76,67,80,60,90,68,49,69,36,43,52,47,38,49,48,28,68,72,73,46,67,72,74,72,71,78,78,59,57,70,65,55,60,68,66,73,66,87,49,79,51,56,77,77,43,24,47,59,46,31,40,49,42,42,38,54,52,52,50,51,49,51,53,52,48,49,69,57,47,50,62,55,51,50,53,51,48,49,57,54,46,64,69,44,39,24,77,91,50,45,68,61,49,54,50,51,50,52,51,50,52,52,37,48,58,63,19,48,54,61,27,53,52,51,49,55,50,48,54,56,47,47,56,53,47,51,53,54,52,52,52,32,52,74,71,63,74,52,86,73,78,79,81,66,57,44,33,57,30,55,33,24,34,44,35,29,58,10,29,53,41,26,25,39,52,53,20,38,52,45,32,28,51,52,41,27,51,52,44,46,50,47,41,64,62,47,50,49,37,44,73,73,66,44,44,65,60,45,52,49,52,50,51,50,52,50,49,54,51,51,50,52,53,46,52,54,51,49,40,26,50,45,28,56,72,60,24,38,36,74,56,89,48,88,82,49,91,64,49,55,84,42,73,61,38,55,57,61,44,32,43,51,39,59,60,39,33,67,53,20,28,61,52,16,45,57,52,43,52,51,51,53,54,48,49,56,48,49,53,37,67,42,52,39,43,39,89,44,58,73,42,23,85,91,46,45,83,74,38,66,59,31,48,16,46,50,14,35,50,50,54,42,45,68,73,59,36,51,68,62,42,49,49,50,51,52,51,53,51,47,52,56,49,48,70,68,47,73,54,88,73,42,61,65,52,45,54,53,46,49,52,49,47,51,49,51,47,51,51,48,38,69,72,35,55,70,50,61,74,69,49,83,70,66,88,61,60,85,68,45,58,61,45,43,57,46,44,55,48,44,46,53,48,44,53,53,43,51,54,44,49,50,48,50,47,52,50,47,48,50,50,49,54,52,56,55,55,60,64,61,64,71,62,68,83,110,124,76,85,67,49,64,69,57,48,56,62,55,41,41,54,61,24,52,50,52,49,51,52,51,13,51,66,37,65,43,78,68,76,71,78,75,81,67,70,68,72,72,80,50,31,61,21,86,72,45,39,54,60,57,71,84,29,75,67,67,33,66,58,52,17,26,51,52,29,41,45,46,51,59,53,50,36,48,72,55,62,71,40,58,59,67,59,79,59,90,55,56,81,81,46,45,63,56,49,50,54,50,51,51,52,50,54,47,47,43,54,39,39,60,33,34,27,69,55,43,83,54,49,64,63,17,18,52,53,34,27,53,53,35,49,50,53,44,52,53,53,52,51,46,48,61,64,48,59,78,46,73,81,79,26,57,57,64,55,54,56,50,46,64,24,48,53,23,30,53,49,48,36,52,48,23,49,49,52,35,52,51,51,56,52,36,68,75,44,64,89,62,70,68,77,74,67,80,60,89,68,48,68,37,43,52,48,38,50,49,28,67,70,71,46,68,72,76,73,70,78,76,59,57,70,64,54,58,70,67,70,66,87,50,80,51,56,77,76,42,24,46,60,45,31,39,51,42,44,38,52,52,52,49,51,48,51,53,52,49,50,68,57,49,50,63,54,51,50,52,51,48,50,55,52,46,64,69,45,38,24,78,91,50,44,67,61,48,54,51,51,51,52,50,51,53,52,38,48,59,61,17,48,53,60,27,53,53,53,50,55,51,48,55,56,47,48,56,53,48,51,54,52,51,52,53,31,52,74,72,64,73,54,86,73,79,78,80,66,56,46,32,56,30,55,34,24,34,45,34,30,58,10,30,52,40,25,25,39,52,53,20,37,53,46,33,28,50,50,41,27,52,54,44,47,51,47,41,65,62,46,49,50,36,44,74,73,67,44,42,66,60,45,53,50,52,51,49,49,52,51,48,52,51,51,49,50,53,48,53,55,50,48,40,27,49,46,28,56,72,61,26,38,36,72,54,88,48,88,81,51,91,63,49,55,84,44,74,61,39,56,58,63,44,32,43,50,37,57,60,40,32,68,53,20,29,60,52,17,44,57,52,41,52,51,49,53,53,48,48,56,50,49,53,38,68,41,51,40,43,39,90,45,58,75,43,23,84,90,46,45,83,74,38,64,58,30,48,15,46,52,14,36,52,51,54,42,45,69,75,59,36,50,68,60,43,51,50,51,51,52,50,52,51,48,53,56,48,49,69,67,45,73,53,89,71,39,60,64,51,45,54,52,47,49,51,50,48,52,50,49,48,51,49,48,38,68,74,35,55,70,51,61,74,69,48,81,69,66,88,61,61,85,68,45,59,60,44,44,58,46,44,54,49,44,45,51,49,43,52,55,44,50,54,44,49,50,50,50,48,51,51,47,49,51,51,49,53,50,55,53,58,57,63,64,63,66,65,68,78,114

Sequence (1242 aa):
MKSIRMDLFVHVSLIPAVLITVLLSYVQRRASLLKTTDKLPLSKKFGIVVPVNFISSYSNRWSFGAACGATATTVFLLFFNEYSNYFNFTAPPWAKALVYLLSALEVAMDYYPFFACLSTENRILGSSLGFCYAVCWFCVQLADMFECQKITQASTILLLTPVPSLVCCLFLIGRFLHILVKTMLALRRPEEKQEHEEPLLPKHLTHYLNYLLKGFPEIDSKRCWLKQKIYTFDPSFKFPTRMIVTAVLCLICLYNFFLVDLFVSPKAVKGLEHWALITINLSYENRTIWVLNLLKDSWFYATFPAAFTSVIYILHLLSCYRKQMKKLYKGTSDISRQSKPPVILAASIRYTGNQIAYLLWGYFLLHILFFLISLMITFWFIIPIQEGRGIIILQGLGYTVLGIVIMVGVIVIQILASQFFFLQDKINPKDKSKPLAINNRRAFQNFSYFFMFYSAILGFGACLIRIMLNVFLGSWLLARIDRPLFPRGYEGADMGYSTWIGMLLVDFHHTNPVALSFCHLLLHDLSTSKQLKSTDALHDCKKKQRKIKWHLAYTLINNPVLILSRKQHNCSSSSLSLRQQMLERIRICAVHSHFHKQTLALADNDTEASTTESLGEGNQIMKSIRMDLFVHVSLIPAVLITVLLSYVQRRASLLKTTDKLPLSKKFGIVVPVNFISSYSNRWSFGAACGATATTVFLLFFNEYSNYFNFTAPPWAKALVYLLSALEVAMDYYPFFACLSTENRILGSSLGFCYAVCWFCVQLADMFECQKITQASTILLLTPVPSLVCCLFLIGRFLHILVKTMLALRRPEEKQEHEEPLLPKHLTHYLNYLLKGFPEIDSKRCWLKQKIYTFDPSFKFPTRMIVTAVLCLICLYNFFLVDLFVSPKAVKGLEHWALITINLSYENRTIWVLNLLKDSWFYATFPAAFTSVIYILHLLSCYRKQMKKLYKGTSDISRQSKPPVILAASIRYTGNQIAYLLWGYFLLHILFFLISLMITFWFIIPIQEGRGIIILQGLGYTVLGIVIMVGVIVIQILASQFFFLQDKINPKDKSKPLAINNRRAFQNFSYFFMFYSAILGFGACLIRIMLNVFLGSWLLARIDRPLFPRGYEGADMGYSTWIGMLLVDFHHTNPVALSFCHLLLHDLSTSKQLKSTDALHDCKKKQRKIKWHLAYTLINNPVLILSRKQHNCSSSSLSLRQQMLERIRICAVHSHFHKQTLALADNDTEASTTESLGEGNQI

Foldseek 3Di:
DQPDDVLVVLVVLLVVLVVLQQVLQQCPFQPPPDPPVPPDPVVRGGHHQDLDDQFDDQPPLVLVLLLLQLLLLVLVCLVVPPCLCSPVPPDDPVCSVVVSVVVVVSSCSSSSLSRRLVRGPPLQSSLVSNLVSLVVSLVSVVSSLVSLCPPDPLNVLVNVLNVRSNVSSVVSNVVSVVSNVVVVVCVVVVVPPPPPDPDLADPLLVVVVVCVVVPPPPPPPPDDPVVVVPDDDDSNDGDTSNLSSLLSSLLSLLVSLLSVQVSVLVVVLVVVLVVCVVVDDPVCNVVVVVVSVVLSVLLVVLSVVLSVLLNVLSVVLVVLLVVQLVCVLVVNHPDDPPDDLVLLQVLQVCQSVLLNVLSSVLSVLSSVVSSVVSVCCCVLAVVCVVVVNNVVSVVVVVVVVVVVVVLVVVVVVVVVCCQPPFFDDDPDPPDPDTDPDGDCPVVVVVVCVVCVVVVVVSVVVVVVVVVVVLSVLLSSCSSPLCDASDDPPCSVVRSSVSSVSSSSVSSCVSPNSVVSVVVVVVVVVVVVLVVPPDPCVVVVVVVVVVVVVVVVVVVCLVVVVVLVVPPDPPPDPVCVVVSVVVSVVSVVVNVVVVVVVVVVVVVVVVVVVVVVVVVVVPPPD/DLPFDPLVVLVVLLVVLVVLQQVLQQCPFQPPPDPPVPPDPVVRGGHHQDQDDQFDDQPPLVLVLLLLQLLLLVLVCLVVPPCLCSPVPPDDPVCSVVVSVVVVVSSCSSSSLSRSLVRGPPLQSSLVSNLVSLVVSLVSVVSSLVVLCVDDPLNVLVNVLNVRSNVSSVVSNVVSVVSNVVVVVCVVVVVPPPPPPPDLADPLLVVVVVCVVVPPPPPPPPDDPVVVVQDDDDSNDGDTSNLSSLLSSLLSLLVSLLSVQVVVLVVVLVVVLVVCVVVDDPVCNVVVVVVSVVLSVLLVVLSVVLSVLLNVLSVVLVVLLVVQLVCVLVVNHPDDPPDDLVLLQVLQVCQSVLLNVLSSVLSVLSSVVSSVVSVCCCVLAVVCVVVVNNVVSVVVVVVVVVVVVVLVVVVVVVVVCCQPPFFDDDPDPPDPDTDPDGDCPVVVVVVCVVCVVVVVVSVVVVVVVVVVVLSVLLSSCSSPLCDASDDPPCSVVRSSVSSVSSSSVSSCVSPNSVVSVVVVVVVVVVVVLVVPPDPCVVVVVVVVVVVVVVVVVVCCLVVVVVLVVPPDPPPDPVCVVVSVVVSVVSVVVNVVVVVVVVVVVVVVVVVVVVVVVVVVPPPPD

Secondary structure (DSSP, 8-state):
--SS-HHHHHHHTHHHHHHHHHHHHHHS------SS----SSTTT-PPPP---SSS--SSHHHHHHHHHHHHHHHHHHHTTGGGGGS-----GGGHHHHHHHHHHHHHHHTHHHHHHHH-S-HHHHHHHHHHHHHHHHHHHHHHHHHHHTT-TTHHHHHHTTHHHHHHHHHHHHHHHHHHHHHHHHHHSTT-----S--SS-HHHHHHHHHHHH------TTS-HHHHHH----TT----HHHHHHHHHHHHHHHHHHHHHHHHHHHHHHHHHHHHHHHB-GGGHHHHHHHHHHHHHHHHHHHHHHHHHHHHHHHHHHHHHHHHHHHHHHT-------S-HHHHHHHHHHHHHHHHHHHHHHHHHHHHHHHHHHHHHIIIIIHHHHTT-HHHHHHHHHHHHHHHHHHHHHHHHHHHHIIIIIBPPPSSTT-SS--S-BS-HHHHHHHHHHHHHHHHHHHHHHHHHHHHHHHHHHHHSTT-TTS--S-TT-GGG-HHHHHHHHHHHHHHHHH-HHHHHHHHHHHHHHHHHHH--STTHHHHHHHHHHHHHHHHHHHHHH-THHHHHS---S--THHHHHHHHHHHHHHHHHHHHHHHHHHHHHHHHHHHHHHHHHTSSGGG-/--SS-HHHHHHHTHHHHHHHHHHHHHHS------SS----SGGGT-PPPP---SSS--SSHHHHHHHHHHHHHHHHHHHTTGGGGGS-----GGGHHHHHHHHHHHHHHHTHHHHHHHH-S-HHHHHHHHHHHHHHHHHHHHHHHHHHTTS-TTHHHHHHTTHHHHHHHHHHHHHHHHHHHHHHHHHHSGGG----S--SS-HHHHHHHHHHHH------TTS-HHHHHH----TT----HHHHHHHHHHHHHHHHHHHHHHHHHHHHHHHHHHHHHHHB-GGGHHHHHHHHHHHHHHHHHHHHHHHHHHHHHHHHHHHHHHHHHHHHHHT-------S-HHHHHHHHHHHHHHHHHHHHHHHHHHHHHHHHHHHHHIIIIIHHHHTT-HHHHHHHHHHHHHHHHHHHHHHHHHHHHIIIIIBPPPSSTT-SS--S-BS-HHHHHHHHHHHHHHHHHHHHHHHHHHHHHHHHHHHHSTT-TTS--S-TT-GGG-HHHHHHHHHHHHHHHHH-HHHHHHHHHHHHHHHHHHH--STTHHHHHHHHHHHHHHHHHHHHHH-THHHHHS---S--THHHHHHHHHHHHHHHHHHHHHHHHHHHHHHHHHHHHHHHHHTTSGGG-

Organism: Xenopus laevis (NCBI:txid8355)

InterPro domains:
  IPR026612 Receptor for retinol uptake STRA6-like [PF14752] (2-568)

Radius of gyration: 39.94 Å; Cα contacts (8 Å, |Δi|>4): 1196; chains: 2; bounding box: 115×119×91 Å